Protein AF-A0A934VB17-F1 (afdb_monomer)

Sequence (1195 aa):
MNFRKHISLLLGLALLAIVTLLWLGRTGEKPSLPLVAHPQGKNVVSVTEEVFSDFSRWLEDQARADTAGQMSHEATGLQLARARRVAMETLIRTDPRRALEQAVTLDVWKKLPPEIQAEVEEPFSTIANYRVFPVCVTGSPDPAGTKEIANFPDATRWTEIEGGPTLESHVFGRRSGLDTKEKSPVQGIRIGSLAALREGIFHQPAPDELSVMEKLYPLANPFPERDFATGQDLGPQPVTVVAGGKIFKFADMASFQEFNKALEAMDEKPGPHTGAGTIFLPKASDGAGGFNLVEAIALNNQLASAWTETKKKVFMIRCDFSDKTNASFPVVNAGTYGALLNTTVSDNIRNYSYGKTWIEATVSATITRLPQPSSYYDDDIGGGTTRNSDLLSNAKAAYQAANPAFVPSSYDIIGVWFVNIAMKSGGLEYAGLAGGADLWIQGTSSADVHVHEFGHNYGLGHSSFWTPPVASTNPVDPAGTSEEYGDVFDVMGDGPLPEGAFHSQAKQRLNWLATGEWTDATASGSATHRLYQIDDRDTTGVRGLRVTKATGEYYWLSYRRLFANNWLRAGANVVWQRPSQTRSWLIDTTPTSLAGTADRTDGSIAIGRTFSNGNTHITPLARGGDSPQEYLDVRVNIGPFPGNVAPTVSLRGPSTLAARQTSLFIAEAADGNGDELAYSWDFGQGFTFDNHPIAPYAWNSGGTYTVKVTVSDMKGNTAQATKTVTVADPITTWTARANSSTGDFNALAASTDKVIAVGEDYSSGKGPVATSIDGVTWNSHQLGNNQHMSAMTWDGAKFLLAGQEYNFDISDWVGCILTSPTGNSGSWTRRLFTGPPLSGIAYGGGVYVVISDDGTVRRSTDGITWSAASSVTTSYISGLSYGGGKFVAVGRGVFSTSGNGVALTSPDGITWTDTSGGAGLLSWQDLRHVHWAGDRFFASGFYSKLRHSTDLGTTFTSTRTPLGEDAAGVAYGNGVWFAAATDWENSGVDIDLVSSDGANWTNLTTPALDDRNAAIFFNNTFITAGRNHSIRQSGIIAPNANGYYAWRETQFPDHGPLSTPDGDSDADSISNLMEYALGRSPLASSGGNGASALPQGIVAGEPLLNDRISLLIDMPQPAAPDLTYIIEGSSTLVGSWTPIATKVGTGIWTWNAGGTSRIVTGSPVGGRAIVKIGDAVPLANQPARFLRMRTQVNQ

Radius of gyration: 38.39 Å; Cα contacts (8 Å, |Δi|>4): 2869; chains: 1; bounding box: 104×112×92 Å

pLDDT: mean 82.05, std 16.73, range [21.3, 98.5]

Solvent-accessible surface area (backbone atoms only — not comparable to full-atom values): 63361 Å² total; per-residue (Å²): 135,87,76,94,87,82,90,86,89,89,86,82,80,90,82,80,85,87,85,85,87,80,85,89,81,93,85,90,82,89,78,83,86,78,83,85,80,77,87,81,78,87,90,66,67,75,65,48,57,49,41,54,50,53,42,51,51,48,52,56,53,51,74,70,43,54,79,70,50,41,67,72,44,46,70,59,49,41,53,38,25,50,54,33,34,60,46,45,59,52,29,24,75,76,38,22,68,58,33,63,72,70,50,64,51,52,49,57,51,73,69,46,58,72,79,38,44,78,32,40,58,44,54,49,48,32,53,21,34,38,45,30,29,63,34,61,56,84,84,67,77,49,97,81,68,80,66,87,70,86,82,65,53,69,41,54,35,36,37,38,35,87,98,54,72,70,23,45,43,29,61,41,72,62,47,62,36,46,54,18,23,40,53,24,44,43,38,39,35,35,48,95,56,36,27,24,39,51,46,58,59,68,44,72,62,55,75,69,35,38,65,46,45,66,76,73,27,54,61,71,49,97,52,90,65,29,10,41,71,73,23,41,70,50,44,100,63,53,40,61,31,38,39,36,44,23,36,44,43,22,26,29,68,66,60,43,50,55,53,50,52,54,39,52,64,36,40,73,42,31,27,31,78,16,23,64,22,54,79,76,50,96,72,72,59,64,82,64,69,12,46,48,58,69,61,46,53,52,50,34,53,51,42,21,45,56,57,46,48,31,74,37,38,32,36,35,42,37,33,34,20,79,79,49,33,50,92,81,46,72,56,82,54,47,69,64,50,33,48,46,42,52,39,66,30,14,49,48,45,18,39,64,32,53,64,36,20,33,50,48,53,46,49,42,91,59,73,36,67,39,94,53,42,49,78,70,44,30,46,68,51,84,89,86,43,58,36,64,66,56,53,53,52,42,46,54,51,48,45,39,71,76,34,77,84,63,60,74,87,78,37,61,30,51,30,40,37,33,56,74,57,68,38,50,46,60,90,36,71,48,56,55,44,22,23,28,46,39,37,40,34,36,57,68,86,56,52,55,59,52,48,30,32,49,40,23,26,50,41,47,39,52,24,15,18,44,43,38,48,84,88,48,78,47,47,77,40,88,82,34,49,73,36,69,41,48,17,62,59,21,33,47,23,58,12,54,80,81,53,15,30,68,50,41,66,56,33,42,62,49,57,55,39,50,96,67,25,38,48,77,57,78,69,77,45,80,49,77,45,69,29,20,31,54,63,47,44,84,35,68,60,27,27,22,42,37,34,71,73,50,96,65,22,33,39,30,34,31,28,44,62,75,51,96,43,68,31,35,60,31,17,39,34,41,32,41,40,50,65,64,50,53,40,40,24,33,36,37,70,46,53,79,54,52,80,88,42,93,67,66,75,58,14,21,40,35,16,13,35,66,52,68,60,92,46,35,18,41,25,27,47,49,70,48,72,54,89,59,56,28,33,37,36,31,37,42,27,31,52,82,62,88,82,74,56,58,37,46,50,44,71,49,60,73,53,64,48,50,33,50,44,73,45,62,34,38,52,59,64,53,43,84,76,67,60,68,76,30,23,24,39,33,58,68,83,53,66,53,63,58,45,43,56,60,47,79,49,55,48,64,56,50,50,79,35,49,34,36,40,39,37,23,46,50,75,75,39,61,27,67,30,72,47,65,31,39,28,48,41,46,72,72,40,75,44,82,40,70,60,81,47,59,39,29,28,35,26,50,39,57,63,101,63,35,40,37,37,32,4,34,18,84,88,78,43,28,9,21,32,36,38,20,69,71,77,62,60,51,49,56,48,68,48,64,73,38,25,33,37,43,21,40,36,56,72,88,69,36,37,38,38,21,7,28,26,53,39,74,92,77,74,42,70,22,14,29,40,37,38,15,72,78,74,48,91,94,50,67,46,81,46,81,40,94,51,68,44,24,33,19,32,31,59,50,97,74,32,33,36,37,32,16,49,65,19,41,35,32,32,21,72,77,81,77,60,73,44,81,46,73,66,81,45,78,32,32,31,46,14,36,23,44,46,98,74,28,35,35,39,26,6,29,38,80,88,46,103,50,15,42,42,38,31,32,28,19,72,78,69,74,63,74,45,84,25,35,86,34,47,75,71,56,79,51,17,22,26,40,30,40,35,54,40,90,85,32,40,36,37,10,15,58,49,49,18,68,23,33,14,84,66,68,50,45,41,35,48,64,79,71,88,66,60,25,27,28,39,51,9,52,23,41,53,69,70,32,35,39,33,35,28,31,30,58,76,64,83,56,40,72,41,34,35,40,20,61,76,73,65,61,72,46,82,48,80,57,72,96,79,65,62,48,33,17,33,38,56,54,89,48,20,48,36,39,30,6,37,81,40,39,34,36,28,36,29,69,44,66,52,56,73,76,41,51,66,34,47,40,52,71,78,42,73,82,59,62,100,75,68,44,57,82,33,45,79,69,70,50,85,52,36,30,42,54,34,48,62,39,66,43,70,54,78,61,94,56,94,69,68,32,74,86,57,45,64,82,57,79,62,82,90,42,89,72,38,68,68,30,61,40,48,45,44,67,33,36,57,82,32,48,65,35,33,35,43,34,33,28,39,23,72,48,97,86,56,76,71,42,77,47,32,39,29,49,23,72,55,70,73,39,36,70,88,66,65,51,75,41,54,48,73,51,79,67,58,96,51,28,27,46,34,37,43,33,50,88,45,78,93,80,84,70,80,66,72,48,77,50,80,49,71,45,79,58,13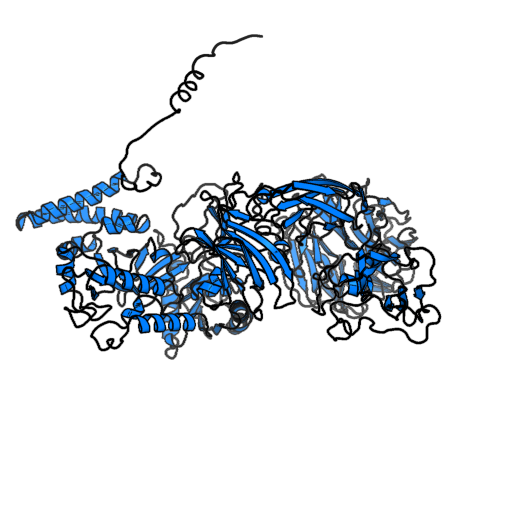1

Secondary structure (DSSP, 8-state):
--------SSSSSSSSSSSS------------PPPPPPPPPSSSHHHHHHHHHHHHHHHHHHHH--HHHHHHHHHHHHHHHHHHHHHHHHHHHH-HHHHHHHPPPHHHHHHS-HHHHTTSPEEEEEEEEEEEEE-----S--TT-----TT--SEEEEEE-TTS-EEEEE--GGGGG---EEEEEEEEEEETTEEEE-SSS-B---HHHHHHHHHHS-BSSS-TTB-TTT-PBP-SS-EEEEETTEEEEESSHHHHHHHHHHHHHHHTS-STT-SGGGGGS-----SSSS--HHHHHHHHHHHHHHHHSSPEEEEEEEEE-SSS-TTTSPPPPHHHHHHHIIIIIHHHHHHHTTTS--EEEEEEEEEEEPSS-HHHHS--BTTTB--HHHHHHHHHHHHHHH-TT--GGG-SEEEEEE-----EETTEE-SEEEETTEEEEES---HHHHHHHHHHHHT---EEEEE--TT---TT-TT-EEETT--TTSTTTTPPTTT-PPPHHHHHHTT-S-TTSEEEE-SSEEEEEEEEBSS-TT--S--EEEEEEETTEEEEEEB--SS--HHHHTEEEEEEEPTT-S-EEEE-S-GGGGTT----SS-SEETT--EEETTEEEEEEEEE--TTS-EEEEEEEES--TT----EEEEE--SEEETT--EEEEEEEE-TT----EEEEE-SS-EE-S--SEEEE--SS-EEEEEEEEEE-SSS-EEEEEEEEEEE-GGG-EEEPP----SEEEEEEE-SS-EEEEEE-TTTTS-EEEEESSSSS-EEEE-STTEEEEEEEE-SS-EEEEEEEEETTTTEEEEEEEEESS--TT-PEEEEESSSPEEEEEEETTEEEEEETTS-EEEESSSSS-EEPPP--SSEEEEEEEETTEEEEEEE-TT-SS--EEEEEESSSSS-EE-GGGG---TT----EEEEETTEEEEE-TT---EEESSTTS--B-----S-EEEEEEEEETTEEEEEEEEGGGTTEEEEEEESSSSSEEEEPPPS-PPEEEEEEETTEEEEEESTT-EEEES----S-SSHHHHHHHH-TT--TT--TT--TT-SSS-HHHHHHTT--TT--SSSSSTTTS-----TT-TTTTTEEEEEEEEESSPPTTEEEEEEEESSSSS--EEEEEEETTS--EETTS-STTEEEPPPBTTEEEEEEEEE--TTS----EEEEEEEE--

Foldseek 3Di:
DDDDPDDDDPPPPPPDPPPDDDDDDDDDDDDDDDDDDDDDDPDDPPVLVVLLVVLVVLLVVCVVDDPVRVVVCVVVNLVSLQVNLVSLLVCQQVPLPVSQVSADFQLSLVPDDPSSNLSGWHWDKAFWWKAKWADDDDPDADPVNPDPPPRQQRIFIWTGDVVDDIAGEREDDLQSLFFTAHRAIWTAIDHDRYTYTYNAQKDQDDPSSVVVLPVFAEALFPDPQAAAAPLHGAAPDWGWIDINRHIGIHNDPVRVVVLRVLQSVFRLAWFHHIGPSLSVDDDDAPVSRYGDSVVSSVVSVVRLLCQQQEEFEEEEAEEAEPAGDCVNFPIDDQVVLQCLQVPVLQVLSCFLLLNRYGYRYHYDPDYFYFPHGLVVQQDPPPPQDGCPVVRQVRSVVRVCVVPVVDDLVVGQAYEYEYEASQGDHSRHRDQKIAGHRYIYGYRDSDSLSVNLRVLRNRPARAEWAWADPLPDPALVPPPTDIGALHPCQASSRVDDPPRRRHAPVSCVSSCSQPVQQADEPDDAFKDKDKAFASRGSNEGGHAWYWYDPDVQKTKIWGQGDPDPQPLSPQFTWIWIDHHSHSYIHGTQQPSVVSPPDPPSSNRGQAALHWDDDPQWIKHWADWDDDPPGTIIIMMIHGDPPPPFFAKEWEKDWDQEEAALAKTKIAIPMDGPVGADKFKWKDFQVDIDRHRDRMDIDGHNDFDKTKIKMWMDSSRPHIDMYIGIHGYHYLQLFKDWADDDWFWKWFEWEDDQQKIKTWFADPPVLWIKIWMDRQLRHIDIDTHPQSDGFHYWYDQNQKIKTWWWGQDPVVRDIWIKIWIARVSDPPRTDIDTDPDAGWQYWEDDPQKIWIAHQQQWIWIDNPSPDIDTAPRPDRHGWREWYDAPQKIKIKGFGDDDPFGQIWIWIDNHSHDIDTLSVQAPDDRRAYWRYWYDEDQWIWIHDALCDTWIDNPRRNHTDAPDPGSGKGFLEWYYDLQKIKTWIFGVVVVGDIWIWIDNPSHDIDTHDDDPDDGWRYWYDHNQWIWTTTGRRIIMITGRNDRSCAFLVNLCCVLPVPQDPNQDQQDQNQPLPDGSVRCSQQSHRSPDNDPCRHPVVQDDDDDPPDPLANQFDKGKGKHFVQGTQQKKKFKWKDLDPPDDTHTQWIDGGNGDIAGPVGDCSQWDWADDDPRIIMIMGTDHDRPPDGGDMDMDMDMDGHD

Structure (mmCIF, N/CA/C/O backbone):
data_AF-A0A934VB17-F1
#
_entry.id   AF-A0A934VB17-F1
#
loop_
_atom_site.group_PDB
_atom_site.id
_atom_site.type_symbol
_atom_site.label_atom_id
_atom_site.label_alt_id
_atom_site.label_comp_id
_atom_site.label_asym_id
_atom_site.label_entity_id
_atom_site.label_seq_id
_atom_site.pdbx_PDB_ins_code
_atom_site.Cartn_x
_atom_site.Cartn_y
_atom_site.Cartn_z
_atom_site.occupancy
_atom_site.B_iso_or_equiv
_atom_site.auth_seq_id
_atom_site.auth_comp_id
_atom_site.auth_asym_id
_atom_site.auth_atom_id
_atom_site.pdbx_PDB_model_num
ATOM 1 N N . MET A 1 1 ? 31.223 43.151 39.718 1.00 35.06 1 MET A N 1
ATOM 2 C CA . MET A 1 1 ? 31.148 44.385 38.904 1.00 35.06 1 MET A CA 1
ATOM 3 C C . MET A 1 1 ? 29.868 44.289 38.092 1.00 35.06 1 MET A C 1
ATOM 5 O O . MET A 1 1 ? 29.817 43.511 37.160 1.00 35.06 1 MET A O 1
ATOM 9 N N . ASN A 1 2 ? 28.735 44.697 38.665 1.00 27.00 2 ASN A N 1
ATOM 10 C CA . ASN A 1 2 ? 28.178 46.060 38.612 1.00 27.00 2 ASN A CA 1
ATOM 11 C C . ASN A 1 2 ? 27.849 46.498 37.179 1.00 27.00 2 ASN A C 1
ATOM 13 O O . ASN A 1 2 ? 28.741 46.505 36.349 1.00 27.00 2 ASN A O 1
ATOM 17 N N . PHE A 1 3 ? 26.676 47.014 36.833 1.00 23.30 3 PHE A N 1
ATOM 18 C CA . PHE A 1 3 ? 25.336 47.073 37.423 1.00 23.30 3 PHE A CA 1
ATOM 19 C C . PHE A 1 3 ? 24.510 47.827 36.361 1.00 23.30 3 PHE A C 1
ATOM 21 O O . PHE A 1 3 ? 25.002 48.784 35.772 1.00 23.30 3 PHE A O 1
ATOM 28 N N . ARG A 1 4 ? 23.269 47.396 36.146 1.00 27.33 4 ARG A N 1
ATOM 29 C CA . ARG A 1 4 ? 22.083 48.172 35.733 1.00 27.33 4 ARG A CA 1
ATOM 30 C C . ARG A 1 4 ? 22.261 49.594 35.155 1.00 27.33 4 ARG A C 1
ATOM 32 O O . ARG A 1 4 ? 22.622 50.517 35.880 1.00 27.33 4 ARG A O 1
ATOM 39 N N . LYS A 1 5 ? 21.751 49.762 33.928 1.00 29.17 5 LYS A N 1
ATOM 40 C CA . LYS A 1 5 ? 20.901 50.850 33.370 1.00 29.17 5 LYS A CA 1
ATOM 41 C C . LYS A 1 5 ? 20.716 50.454 31.885 1.00 29.17 5 LYS A C 1
ATOM 43 O O . LYS A 1 5 ? 21.699 50.444 31.171 1.00 29.17 5 LYS A O 1
ATOM 48 N N . HIS A 1 6 ? 19.593 49.949 31.373 1.00 28.19 6 HIS A N 1
ATOM 49 C CA . HIS A 1 6 ? 18.219 50.418 31.493 1.00 28.19 6 HIS A CA 1
ATOM 50 C C . HIS A 1 6 ? 17.198 49.270 31.384 1.00 28.19 6 HIS A C 1
ATOM 52 O O . HIS A 1 6 ? 17.054 48.628 30.350 1.00 28.19 6 HIS A O 1
ATOM 58 N N . ILE A 1 7 ? 16.441 49.089 32.464 1.00 31.55 7 ILE A N 1
ATOM 59 C CA . ILE A 1 7 ? 15.035 48.681 32.434 1.00 31.55 7 ILE A CA 1
ATOM 60 C C . ILE A 1 7 ? 14.248 49.977 32.253 1.00 31.55 7 ILE A C 1
ATOM 62 O O . ILE A 1 7 ? 14.484 50.897 33.039 1.00 31.55 7 ILE A O 1
ATOM 66 N N . SER A 1 8 ? 13.370 50.047 31.247 1.00 29.84 8 SER A N 1
ATOM 67 C CA . SER A 1 8 ? 12.070 50.757 31.227 1.00 29.84 8 SER A CA 1
ATOM 68 C C . SER A 1 8 ? 11.627 50.968 29.772 1.00 29.84 8 SER A C 1
ATOM 70 O O . SER A 1 8 ? 11.962 52.004 29.215 1.00 29.84 8 SER A O 1
ATOM 72 N N . LEU A 1 9 ? 10.911 50.007 29.158 1.00 27.67 9 LEU A N 1
ATOM 73 C CA . LEU A 1 9 ? 9.827 50.330 28.199 1.00 27.67 9 LEU A CA 1
ATOM 74 C C . LEU A 1 9 ? 8.943 49.161 27.701 1.00 27.67 9 LEU A C 1
ATOM 76 O O . LEU A 1 9 ? 8.017 49.427 26.947 1.00 27.67 9 LEU A O 1
ATOM 80 N N . LEU A 1 10 ? 9.150 47.893 28.081 1.00 28.73 10 LEU A N 1
ATOM 81 C CA . LEU A 1 10 ? 8.393 46.774 27.470 1.00 28.73 10 LEU A CA 1
ATOM 82 C C . LEU A 1 10 ? 7.759 45.803 28.482 1.00 28.73 10 LEU A C 1
ATOM 84 O O . LEU A 1 10 ? 7.751 44.595 28.286 1.00 28.73 10 LEU A O 1
ATOM 88 N N . LEU A 1 11 ? 7.203 46.339 29.572 1.00 29.67 11 LEU A N 1
ATOM 89 C CA . LEU A 1 11 ? 6.450 45.566 30.578 1.00 29.67 11 LEU A CA 1
ATOM 90 C C . LEU A 1 11 ? 5.130 46.250 30.994 1.00 29.67 11 LEU A C 1
ATOM 92 O O . LEU A 1 11 ? 4.651 46.072 32.107 1.00 29.67 11 LEU A O 1
ATOM 96 N N . GLY A 1 12 ? 4.537 47.045 30.093 1.00 28.88 12 GLY A N 1
ATOM 97 C CA . GLY A 1 12 ? 3.392 47.920 30.390 1.00 28.88 12 GLY A CA 1
ATOM 98 C C . GLY A 1 12 ? 2.068 47.633 29.671 1.00 28.88 12 GLY A C 1
ATOM 99 O O . GLY A 1 12 ? 1.156 48.435 29.819 1.00 28.88 12 GLY A O 1
ATOM 100 N N . LEU A 1 13 ? 1.919 46.546 28.902 1.00 28.30 13 LEU A N 1
ATOM 101 C CA . LEU A 1 13 ? 0.684 46.291 28.124 1.00 28.30 13 LEU A CA 1
ATOM 102 C C . LEU A 1 13 ? 0.104 44.872 28.267 1.00 28.30 13 LEU A C 1
ATOM 104 O O . LEU A 1 13 ? -0.776 44.484 27.510 1.00 28.30 13 LEU A O 1
ATOM 108 N N . ALA A 1 14 ? 0.528 44.125 29.290 1.00 30.20 14 ALA A N 1
ATOM 109 C CA . ALA A 1 14 ? -0.039 42.818 29.645 1.00 30.20 14 ALA A CA 1
ATOM 110 C C . ALA A 1 14 ? -1.125 42.888 30.745 1.00 30.20 14 ALA A C 1
ATOM 112 O O . ALA A 1 14 ? -1.442 41.875 31.359 1.00 30.20 14 ALA A O 1
ATOM 113 N N . LEU A 1 15 ? -1.705 44.066 31.021 1.00 28.28 15 LEU A N 1
ATOM 114 C CA . LEU A 1 15 ? -2.633 44.252 32.149 1.00 28.28 15 LEU A CA 1
ATOM 115 C C . LEU A 1 15 ? -3.934 45.004 31.803 1.00 28.28 15 LEU A C 1
ATOM 117 O O . LEU A 1 15 ? -4.449 45.747 32.633 1.00 28.28 15 LEU A O 1
ATOM 121 N N . LEU A 1 16 ? -4.484 44.813 30.595 1.00 26.28 16 LEU A N 1
ATOM 122 C CA . LEU A 1 16 ? -5.795 45.377 30.222 1.00 26.28 16 LEU A CA 1
ATOM 123 C C . LEU A 1 16 ? -6.733 44.410 29.470 1.00 26.28 16 LEU A C 1
ATOM 125 O O . LEU A 1 16 ? -7.658 44.855 28.802 1.00 26.28 16 LEU A O 1
ATOM 129 N N . ALA A 1 17 ? -6.521 43.093 29.583 1.00 28.25 17 ALA A N 1
ATOM 130 C CA . ALA A 1 17 ? -7.379 42.081 28.945 1.00 28.25 17 ALA A CA 1
ATOM 131 C C . ALA A 1 17 ? -8.134 41.172 29.940 1.00 28.25 17 ALA A C 1
ATOM 133 O O . ALA A 1 17 ? -8.785 40.220 29.526 1.00 28.25 17 ALA A O 1
ATOM 134 N N . ILE A 1 18 ? -8.065 41.446 31.252 1.00 30.75 18 ILE A N 1
ATOM 135 C CA . ILE A 1 18 ? -8.588 40.542 32.302 1.00 30.75 18 ILE A CA 1
ATOM 136 C C . ILE A 1 18 ? -9.846 41.074 33.021 1.00 30.75 18 ILE A C 1
ATOM 138 O O . ILE A 1 18 ? -10.400 40.395 33.877 1.00 30.75 18 ILE A O 1
ATOM 142 N N . VAL A 1 19 ? -10.398 42.237 32.657 1.00 27.84 19 VAL A N 1
ATOM 143 C CA . VAL A 1 19 ? -11.593 42.768 33.352 1.00 27.84 19 VAL A CA 1
ATOM 144 C C . VAL A 1 19 ? -12.647 43.287 32.381 1.00 27.84 19 VAL A C 1
ATOM 146 O O . VAL A 1 19 ? -12.936 44.475 32.382 1.00 27.84 19 VAL A O 1
ATOM 149 N N . THR A 1 20 ? -13.222 42.433 31.524 1.00 27.44 20 THR A N 1
ATOM 150 C CA . THR A 1 20 ? -14.594 42.642 30.985 1.00 27.44 20 THR A CA 1
ATOM 151 C C . THR A 1 20 ? -15.166 41.405 30.280 1.00 27.44 20 THR A C 1
ATOM 153 O O . THR A 1 20 ? -15.792 41.494 29.233 1.00 27.44 20 THR A O 1
ATOM 156 N N . LEU A 1 21 ? -14.986 40.214 30.850 1.00 28.98 21 LEU A N 1
ATOM 157 C CA . LEU A 1 21 ? -15.724 39.023 30.415 1.00 28.98 21 LEU A CA 1
ATOM 158 C C . LEU A 1 21 ? -16.252 38.284 31.643 1.00 28.98 21 LEU A C 1
ATOM 160 O O . LEU A 1 21 ? -15.723 37.257 32.042 1.00 28.98 21 LEU A O 1
ATOM 164 N N . LEU A 1 22 ? -17.295 38.848 32.258 1.00 24.22 22 LEU A N 1
ATOM 165 C CA . LEU A 1 22 ? -18.210 38.139 33.151 1.00 24.22 22 LEU A CA 1
ATOM 166 C C . LEU A 1 22 ? -19.606 38.795 33.083 1.00 24.22 22 LEU A C 1
ATOM 168 O O . LEU A 1 22 ? -19.855 39.826 33.696 1.00 24.22 22 LEU A O 1
ATOM 172 N N . TRP A 1 23 ? -20.496 38.095 32.370 1.00 21.30 23 TRP A N 1
ATOM 173 C CA . TRP A 1 23 ? -21.908 37.851 32.709 1.00 21.30 23 TRP A CA 1
ATOM 174 C C . TRP A 1 23 ? -23.036 38.822 32.262 1.00 21.30 23 TRP A C 1
ATOM 176 O O . TRP A 1 23 ? -23.203 39.906 32.805 1.00 21.30 23 TRP A O 1
ATOM 186 N N . LEU A 1 24 ? -23.895 38.264 31.378 1.00 24.94 24 LEU A N 1
ATOM 187 C CA . LEU A 1 24 ? -25.321 38.539 31.066 1.00 24.94 24 LEU A CA 1
ATOM 188 C C . LEU A 1 24 ? -25.709 39.883 30.415 1.00 24.94 24 LEU A C 1
ATOM 190 O O . LEU A 1 24 ? -25.280 40.939 30.838 1.00 24.94 24 LEU A O 1
ATOM 194 N N . GLY A 1 25 ? -26.624 39.954 29.443 1.00 22.80 25 GLY A N 1
ATOM 195 C CA . GLY A 1 25 ? -27.480 38.949 28.815 1.00 22.80 25 GLY A CA 1
ATOM 196 C C . GLY A 1 25 ? -28.629 39.612 28.028 1.00 22.80 25 GLY A C 1
ATOM 197 O O . GLY A 1 25 ? -29.025 40.727 28.335 1.00 22.80 25 GLY A O 1
ATOM 198 N N . ARG A 1 26 ? -29.194 38.847 27.079 1.00 25.06 26 ARG A N 1
ATOM 199 C CA . ARG A 1 26 ? -30.528 38.968 26.439 1.00 25.06 26 ARG A CA 1
ATOM 200 C C . ARG A 1 26 ? -30.837 40.161 25.516 1.00 25.06 26 ARG A C 1
ATOM 202 O O . ARG A 1 26 ? -31.081 41.272 25.962 1.00 25.06 26 ARG A O 1
ATOM 209 N N . THR A 1 27 ? -31.019 39.818 24.237 1.00 25.69 27 THR A N 1
ATOM 210 C CA . THR A 1 27 ? -32.171 40.023 23.309 1.00 25.69 27 THR A CA 1
ATOM 211 C C . THR A 1 27 ? -31.546 40.035 21.902 1.00 25.69 27 THR A C 1
ATOM 213 O O . THR A 1 27 ? -30.595 40.759 21.669 1.00 25.69 27 THR A O 1
ATOM 216 N N . GLY A 1 28 ? -31.798 39.105 20.983 1.00 31.80 28 GLY A N 1
ATOM 217 C CA . GLY A 1 28 ? -33.082 38.665 20.460 1.00 31.80 28 GLY A CA 1
ATOM 218 C C . GLY A 1 28 ? -33.261 39.271 19.066 1.00 31.80 28 GLY A C 1
ATOM 219 O O . GLY A 1 28 ? -33.976 40.250 18.977 1.00 31.80 28 GLY A O 1
ATOM 220 N N . GLU A 1 29 ? -32.567 38.742 18.043 1.00 25.48 29 GLU A N 1
ATOM 221 C CA . GLU A 1 29 ? -32.978 38.666 16.619 1.00 25.48 29 GLU A CA 1
ATOM 222 C C . GLU A 1 29 ? -31.823 38.159 15.725 1.00 25.48 29 GLU A C 1
ATOM 224 O O . GLU A 1 29 ? -30.648 38.413 15.984 1.00 25.48 29 GLU A O 1
ATOM 229 N N . LYS A 1 30 ? -32.167 37.351 14.712 1.00 36.59 30 LYS A N 1
ATOM 230 C CA . LYS A 1 30 ? -31.249 36.647 13.795 1.00 36.59 30 LYS A CA 1
ATOM 231 C C . LYS A 1 30 ? -30.580 37.607 12.796 1.00 36.59 30 LYS A C 1
ATOM 233 O O . LYS A 1 30 ? -31.304 38.377 12.169 1.00 36.59 30 LYS A O 1
ATOM 238 N N . PRO A 1 31 ? -29.284 37.418 12.480 1.00 25.77 31 PRO A N 1
ATOM 239 C CA . PRO A 1 31 ? -28.752 37.784 11.171 1.00 25.77 31 PRO A CA 1
ATOM 240 C C . PRO A 1 31 ? -28.153 36.586 10.414 1.00 25.77 31 PRO A C 1
ATOM 242 O O . PRO A 1 31 ? -27.610 35.643 10.987 1.00 25.77 31 PRO A O 1
ATOM 245 N N . SER A 1 32 ? -28.290 36.657 9.094 1.00 26.19 32 SER A N 1
ATOM 246 C CA . SER A 1 32 ? -27.654 35.841 8.059 1.00 26.19 32 SER A CA 1
ATOM 247 C C . SER A 1 32 ? -26.146 35.644 8.269 1.00 26.19 32 SER A C 1
ATOM 249 O O . SER A 1 32 ? -25.435 36.584 8.620 1.00 26.19 32 SER A O 1
ATOM 251 N N . LEU A 1 33 ? -25.669 34.426 7.999 1.00 25.62 33 LEU A N 1
ATOM 252 C CA . LEU A 1 33 ? -24.255 34.039 8.021 1.00 25.62 33 LEU A CA 1
ATOM 253 C C . LEU A 1 33 ? -23.419 34.904 7.050 1.00 25.62 33 LEU A C 1
ATOM 255 O O . LEU A 1 33 ? -23.809 35.021 5.886 1.00 25.62 33 LEU A O 1
ATOM 259 N N . PRO A 1 34 ? -22.272 35.473 7.468 1.00 24.44 34 PRO A N 1
ATOM 260 C CA . PRO A 1 34 ? -21.308 36.066 6.550 1.00 24.44 34 PRO A CA 1
ATOM 261 C C . PRO A 1 34 ? -20.417 34.982 5.922 1.00 24.44 34 PRO A C 1
ATOM 263 O O . PRO A 1 34 ? -20.017 34.027 6.592 1.00 24.44 34 PRO A O 1
ATOM 266 N N . LEU A 1 35 ? -20.097 35.148 4.633 1.00 24.58 35 LEU A N 1
ATOM 267 C CA . LEU A 1 35 ? -19.065 34.379 3.936 1.00 24.58 35 LEU A CA 1
ATOM 268 C C . LEU A 1 35 ? -17.735 34.460 4.703 1.00 24.58 35 LEU A C 1
ATOM 270 O O . LEU A 1 35 ? -17.280 35.545 5.068 1.00 24.58 35 LEU A O 1
ATOM 274 N N . VAL A 1 36 ? -17.099 33.308 4.909 1.00 25.58 36 VAL A N 1
ATOM 275 C CA . VAL A 1 36 ? -15.737 33.206 5.440 1.00 25.58 36 VAL A CA 1
ATOM 276 C C . VAL A 1 36 ? -14.770 33.765 4.393 1.00 25.58 36 VAL A C 1
ATOM 278 O O . VAL A 1 36 ? -14.673 33.238 3.288 1.00 25.58 36 VAL A O 1
ATOM 281 N N . ALA A 1 37 ? -14.073 34.848 4.733 1.00 24.16 37 ALA A N 1
ATOM 282 C CA . ALA A 1 37 ? -13.021 35.427 3.907 1.00 24.16 37 ALA A CA 1
ATOM 283 C C . ALA A 1 37 ? -11.731 34.596 4.018 1.00 24.16 37 ALA A C 1
ATOM 285 O O . ALA A 1 37 ? -11.235 34.355 5.121 1.00 24.16 37 ALA A O 1
ATOM 286 N N . HIS A 1 38 ? -11.180 34.185 2.874 1.00 25.33 38 HIS A N 1
ATOM 287 C CA . HIS A 1 38 ? -9.836 33.611 2.771 1.00 25.33 38 HIS A CA 1
ATOM 288 C C . HIS A 1 38 ? -8.747 34.678 3.034 1.00 25.33 38 HIS A C 1
ATOM 290 O O . HIS A 1 38 ? -8.983 35.865 2.781 1.00 25.33 38 HIS A O 1
ATOM 296 N N . PRO A 1 39 ? -7.548 34.300 3.523 1.00 27.61 39 PRO A N 1
ATOM 297 C CA . PRO A 1 39 ? -6.478 35.248 3.824 1.00 27.61 39 PRO A CA 1
ATOM 298 C C . PRO A 1 39 ? -5.921 35.868 2.536 1.00 27.61 39 PRO A C 1
ATOM 300 O O . PRO A 1 39 ? -5.545 35.159 1.606 1.00 27.61 39 PRO A O 1
ATOM 303 N N . GLN A 1 40 ? -5.851 37.199 2.491 1.00 28.62 40 GLN A N 1
ATOM 304 C CA . GLN A 1 40 ? -5.350 37.945 1.339 1.00 28.62 40 GLN A CA 1
ATOM 305 C C . GLN A 1 40 ? -3.824 37.846 1.192 1.00 28.62 40 GLN A C 1
ATOM 307 O O . GLN A 1 40 ? -3.070 38.312 2.051 1.00 28.62 40 GLN A O 1
ATOM 312 N N . GLY A 1 41 ? -3.377 37.330 0.046 1.00 28.42 41 GLY A N 1
ATOM 313 C CA . GLY A 1 41 ? -2.043 37.592 -0.491 1.00 28.42 41 GLY A CA 1
ATOM 314 C C . GLY A 1 41 ? -1.920 39.059 -0.924 1.00 28.42 41 GLY A C 1
ATOM 315 O O . GLY A 1 41 ? -2.806 39.609 -1.578 1.00 28.42 41 GLY A O 1
ATOM 316 N N . LYS A 1 42 ? -0.834 39.722 -0.520 1.00 32.97 42 LYS A N 1
ATOM 317 C CA . LYS A 1 42 ? -0.611 41.157 -0.743 1.00 32.97 42 LYS A CA 1
ATOM 318 C C . LYS A 1 42 ? -0.284 41.487 -2.214 1.00 32.97 42 LYS A C 1
ATOM 320 O O . LYS A 1 42 ? 0.597 40.877 -2.806 1.00 32.97 42 LYS A O 1
ATOM 325 N N . ASN A 1 43 ? -0.918 42.560 -2.707 1.00 32.03 43 ASN A N 1
ATOM 326 C CA . ASN A 1 43 ? -0.517 43.474 -3.799 1.00 32.03 43 ASN A CA 1
ATOM 327 C C . ASN A 1 43 ? -0.741 43.127 -5.293 1.00 32.03 43 ASN A C 1
ATOM 329 O O . ASN A 1 43 ? -0.309 43.918 -6.125 1.00 32.03 43 ASN A O 1
ATOM 333 N N . VAL A 1 44 ? -1.473 42.070 -5.675 1.00 37.56 44 VAL A N 1
ATOM 334 C CA . VAL A 1 44 ? -1.841 41.833 -7.105 1.00 37.56 44 VAL A CA 1
ATOM 335 C C . VAL A 1 44 ? -3.326 42.125 -7.416 1.00 37.56 44 VAL A C 1
ATOM 337 O O . VAL A 1 44 ? -3.684 42.425 -8.552 1.00 37.56 44 VAL A O 1
ATOM 340 N N . VAL A 1 45 ? -4.202 42.121 -6.406 1.00 42.53 45 VAL A N 1
ATOM 341 C CA . VAL A 1 45 ? -5.671 42.169 -6.583 1.00 42.53 45 VAL A CA 1
ATOM 342 C C . VAL A 1 45 ? -6.205 43.539 -7.044 1.00 42.53 45 VAL A C 1
ATOM 344 O O . VAL A 1 45 ? -7.211 43.596 -7.739 1.00 42.53 45 VAL A O 1
ATOM 347 N N . SER A 1 46 ? -5.539 44.657 -6.732 1.00 48.94 46 SER A N 1
ATOM 348 C CA . SER A 1 46 ? -6.110 45.994 -6.987 1.00 48.94 46 SER A CA 1
ATOM 349 C C . SER A 1 46 ? -6.107 46.431 -8.457 1.00 48.94 46 SER A C 1
ATOM 351 O O . SER A 1 46 ? -6.923 47.260 -8.835 1.00 48.94 46 SER A O 1
ATOM 353 N N . VAL A 1 47 ? -5.203 45.896 -9.286 1.00 53.62 47 VAL A N 1
ATOM 354 C CA . VAL A 1 47 ? -5.058 46.299 -10.702 1.00 53.62 47 VAL A CA 1
ATOM 355 C C . VAL A 1 47 ? -6.035 45.542 -11.612 1.00 53.62 47 VAL A C 1
ATOM 357 O O . VAL A 1 47 ? -6.434 46.049 -12.653 1.00 53.62 47 VAL A O 1
ATOM 360 N N . THR A 1 48 ? -6.461 44.336 -11.227 1.00 65.56 48 THR A N 1
ATOM 361 C CA . THR A 1 48 ? -7.371 43.509 -12.039 1.00 65.56 48 THR A CA 1
ATOM 362 C C . THR A 1 48 ? -8.827 43.972 -11.949 1.00 65.56 48 THR A C 1
ATOM 364 O O . THR A 1 48 ? -9.510 44.003 -12.969 1.00 65.56 48 THR A O 1
ATOM 367 N N . GLU A 1 49 ? -9.302 44.403 -10.775 1.00 74.38 49 GLU A N 1
ATOM 368 C CA . GLU A 1 49 ? -10.674 44.920 -10.619 1.00 74.38 49 GLU A CA 1
ATOM 369 C C . GLU A 1 49 ? -10.905 46.243 -11.367 1.00 74.38 49 GLU A C 1
ATOM 371 O O . GLU A 1 49 ? -11.983 46.461 -11.924 1.00 74.38 49 GLU A O 1
ATOM 376 N N . GLU A 1 50 ? -9.886 47.103 -11.435 1.00 81.31 50 GLU A N 1
ATOM 377 C CA . GLU A 1 50 ? -9.939 48.369 -12.174 1.00 81.31 50 GLU A CA 1
ATOM 378 C C . GLU A 1 50 ? -10.125 48.125 -13.681 1.00 81.31 50 GLU A C 1
ATOM 380 O O . GLU A 1 50 ? -11.002 48.727 -14.297 1.00 81.31 50 GLU A O 1
ATOM 385 N N . VAL A 1 51 ? -9.412 47.144 -14.251 1.00 88.31 51 VAL A N 1
ATOM 386 C CA . VAL A 1 51 ? -9.529 46.753 -15.669 1.00 88.31 51 VAL A CA 1
ATOM 387 C C . VAL A 1 51 ? -10.946 46.288 -16.026 1.00 88.31 51 VAL A C 1
ATOM 389 O O . VAL A 1 51 ? -11.491 46.686 -17.059 1.00 88.31 51 VAL A O 1
ATOM 392 N N . PHE A 1 52 ? -11.570 45.457 -15.184 1.00 90.81 52 PHE A N 1
ATOM 393 C CA . PHE A 1 52 ? -12.938 44.988 -15.431 1.00 90.81 52 PHE A CA 1
ATOM 394 C C . PHE A 1 52 ? -13.974 46.113 -15.278 1.00 90.81 52 PHE A C 1
ATOM 396 O O . PHE A 1 52 ? -14.909 46.202 -16.082 1.00 90.81 52 PHE A O 1
ATOM 403 N N . SER A 1 53 ? -13.795 46.993 -14.288 1.00 88.31 53 SER A N 1
ATOM 404 C CA . SER A 1 53 ? -14.648 48.168 -14.060 1.00 88.31 53 SER A CA 1
ATOM 405 C C . SER A 1 53 ? -14.567 49.183 -15.204 1.00 88.31 53 SER A C 1
ATOM 407 O O . SER A 1 53 ? -15.598 49.663 -15.678 1.00 88.31 53 SER A O 1
ATOM 409 N N . ASP A 1 54 ? -13.367 49.473 -15.706 1.00 89.94 54 ASP A N 1
ATOM 410 C CA . ASP A 1 54 ? -13.164 50.430 -16.795 1.00 89.94 54 ASP A CA 1
ATOM 411 C C . ASP A 1 54 ? -13.746 49.926 -18.120 1.00 89.94 54 ASP A C 1
ATOM 413 O O . ASP A 1 54 ? -14.385 50.695 -18.842 1.00 89.94 54 ASP A O 1
ATOM 417 N N . PHE A 1 55 ? -13.620 48.627 -18.413 1.00 91.75 55 PHE A N 1
ATOM 418 C CA . PHE A 1 55 ? -14.297 48.031 -19.568 1.00 91.75 55 PHE A CA 1
ATOM 419 C C . PHE A 1 55 ? -15.826 48.079 -19.424 1.00 91.75 55 PHE A C 1
ATOM 421 O O . PHE A 1 55 ? -16.527 48.389 -20.385 1.00 91.75 55 PHE A O 1
ATOM 428 N N . SER A 1 56 ? -16.353 47.833 -18.220 1.00 89.94 56 SER A N 1
ATOM 429 C CA . SER A 1 56 ? -17.798 47.902 -17.953 1.00 89.94 56 SER A CA 1
ATOM 430 C C . SER A 1 56 ? -18.342 49.323 -18.129 1.00 89.94 56 SER A C 1
ATOM 432 O O . SER A 1 56 ? -19.378 49.518 -18.758 1.00 89.94 56 SER A O 1
ATOM 434 N N . ARG A 1 57 ? -17.604 50.337 -17.658 1.00 89.38 57 ARG A N 1
ATOM 435 C CA . ARG A 1 57 ? -17.950 51.751 -17.867 1.00 89.38 57 ARG A CA 1
ATOM 436 C C . ARG A 1 57 ? -17.929 52.122 -19.348 1.00 89.38 57 ARG A C 1
ATOM 438 O O . ARG A 1 57 ? -18.843 52.787 -19.823 1.00 89.38 57 ARG A O 1
ATOM 445 N N . TRP A 1 58 ? -16.937 51.633 -20.092 1.00 91.62 58 TRP A N 1
ATOM 446 C CA . TRP A 1 58 ? -16.897 51.812 -21.541 1.00 91.62 58 TRP A CA 1
ATOM 447 C C . TRP A 1 58 ? -18.115 51.181 -22.235 1.00 91.62 58 TRP A C 1
ATOM 449 O O . TRP A 1 58 ? -18.684 51.820 -23.115 1.00 91.62 58 TRP A O 1
ATOM 459 N N . LEU A 1 59 ? -18.572 49.990 -21.823 1.00 89.25 59 LEU A N 1
ATOM 460 C CA . LEU A 1 59 ? -19.803 49.383 -22.356 1.00 89.25 59 LEU A CA 1
ATOM 461 C C . LEU A 1 59 ? -21.038 50.264 -22.108 1.00 89.25 59 LEU A C 1
ATOM 463 O O . LEU A 1 59 ? -21.876 50.416 -23.000 1.00 89.25 59 LEU A O 1
ATOM 467 N N . GLU A 1 60 ? -21.149 50.867 -20.922 1.00 86.75 60 GLU A N 1
ATOM 468 C CA . GLU A 1 60 ? -22.234 51.803 -20.602 1.00 86.75 60 GLU A CA 1
ATOM 469 C C . GLU A 1 60 ? -22.174 53.075 -21.459 1.00 86.75 60 GLU A C 1
ATOM 471 O O . GLU A 1 60 ? -23.206 53.526 -21.963 1.00 86.75 60 GLU A O 1
ATOM 476 N N . ASP A 1 61 ? -20.978 53.632 -21.658 1.00 84.62 61 ASP A N 1
ATOM 477 C CA . ASP A 1 61 ? -20.758 54.814 -22.493 1.00 84.62 61 ASP A CA 1
ATOM 478 C C . ASP A 1 61 ? -21.050 54.511 -23.976 1.00 84.62 61 ASP A C 1
ATOM 480 O O . ASP A 1 61 ? -21.715 55.300 -24.652 1.00 84.62 61 ASP A O 1
ATOM 484 N N . GLN A 1 62 ? -20.651 53.332 -24.471 1.00 82.12 62 GLN A N 1
ATOM 485 C CA . GLN A 1 62 ? -20.977 52.849 -25.820 1.00 82.12 62 GLN A CA 1
ATOM 486 C C . GLN A 1 62 ? -22.479 52.709 -26.055 1.00 82.12 62 GLN A C 1
ATOM 488 O O . GLN A 1 62 ? -22.978 53.082 -27.119 1.00 82.12 62 GLN A O 1
ATOM 493 N N . ALA A 1 63 ? -23.211 52.190 -25.067 1.00 80.62 63 ALA A N 1
ATOM 494 C CA . ALA A 1 63 ? -24.657 52.025 -25.158 1.00 80.62 63 ALA A CA 1
ATOM 495 C C . ALA A 1 63 ? -25.411 53.370 -25.214 1.00 80.62 63 ALA A C 1
ATOM 497 O O . ALA A 1 63 ? -26.553 53.408 -25.673 1.00 80.62 63 ALA A O 1
ATOM 498 N N . ARG A 1 64 ? -24.789 54.469 -24.758 1.00 80.94 64 ARG A N 1
ATOM 499 C CA . ARG A 1 64 ? -25.374 55.824 -24.733 1.00 80.94 64 ARG A CA 1
ATOM 500 C C . ARG A 1 64 ? -24.949 56.712 -25.910 1.00 80.94 64 ARG A C 1
ATOM 502 O O . ARG A 1 64 ? -25.577 57.750 -26.118 1.00 80.94 64 ARG A O 1
ATOM 509 N N . ALA A 1 65 ? -23.901 56.346 -26.648 1.00 77.88 65 ALA A N 1
ATOM 510 C CA . ALA A 1 65 ? -23.338 57.146 -27.738 1.00 77.88 65 ALA A CA 1
ATOM 511 C C . ALA A 1 65 ? -24.134 57.027 -29.058 1.00 77.88 65 ALA A C 1
ATOM 513 O O . ALA A 1 65 ? -24.731 55.991 -29.349 1.00 77.88 65 ALA A O 1
ATOM 514 N N . ASP A 1 66 ? -24.121 58.086 -29.881 1.00 76.88 66 ASP A N 1
ATOM 515 C CA . ASP A 1 66 ? -24.629 58.046 -31.261 1.00 76.88 66 ASP A CA 1
ATOM 516 C C . ASP A 1 66 ? -23.625 57.363 -32.216 1.00 76.88 66 ASP A C 1
ATOM 518 O O . ASP A 1 66 ? -22.509 57.026 -31.825 1.00 76.88 66 ASP A O 1
ATOM 522 N N . THR A 1 67 ? -23.992 57.146 -33.484 1.00 71.00 67 THR A N 1
ATOM 523 C CA . THR A 1 67 ? -23.149 56.398 -34.441 1.00 71.00 67 THR A CA 1
ATOM 524 C C . THR A 1 67 ? -21.761 57.027 -34.649 1.00 71.00 67 THR A C 1
ATOM 526 O O . THR A 1 67 ? -20.791 56.308 -34.875 1.00 71.00 67 THR A O 1
ATOM 529 N N . ALA A 1 68 ? -21.636 58.356 -34.557 1.00 67.38 68 ALA A N 1
ATOM 530 C CA . ALA A 1 68 ? -20.348 59.044 -34.666 1.00 67.38 68 ALA A CA 1
ATOM 531 C C . ALA A 1 68 ? -19.512 58.906 -33.380 1.00 67.38 68 ALA A C 1
ATOM 533 O O . ALA A 1 68 ? -18.301 58.694 -33.453 1.00 67.38 68 ALA A O 1
ATOM 534 N N . GLY A 1 69 ? -20.161 58.970 -32.214 1.00 69.00 69 GLY A N 1
ATOM 535 C CA . GLY A 1 69 ? -19.557 58.711 -30.911 1.00 69.00 69 GLY A CA 1
ATOM 536 C C . GLY A 1 69 ? -19.041 57.279 -30.789 1.00 69.00 69 GLY A C 1
ATOM 537 O O . GLY A 1 69 ? -17.888 57.091 -30.407 1.00 69.00 69 GLY A O 1
ATOM 538 N N . GLN A 1 70 ? -19.828 56.283 -31.205 1.00 68.50 70 GLN A N 1
ATOM 539 C CA . GLN A 1 70 ? -19.435 54.867 -31.210 1.00 68.50 70 GLN A CA 1
ATOM 540 C C . GLN A 1 70 ? -18.122 54.651 -31.979 1.00 68.50 70 GLN A C 1
ATOM 542 O O . GLN A 1 70 ? -17.157 54.168 -31.391 1.00 68.50 70 GLN A O 1
ATOM 547 N N . MET A 1 71 ? -18.017 55.155 -33.217 1.00 63.53 71 MET A N 1
ATOM 548 C CA . MET A 1 71 ? -16.784 55.062 -34.021 1.00 63.53 71 MET A CA 1
ATOM 549 C C . MET A 1 71 ? -15.574 55.764 -33.375 1.00 63.53 71 MET A C 1
ATOM 551 O O . MET A 1 71 ? -14.439 55.321 -33.528 1.00 63.53 71 MET A O 1
ATOM 555 N N . SER A 1 72 ? -15.781 56.862 -32.637 1.00 65.31 72 SER A N 1
ATOM 556 C CA . SER A 1 72 ? -14.684 57.607 -31.992 1.00 65.31 72 SER A CA 1
ATOM 557 C C . SER A 1 72 ? -14.094 56.913 -30.755 1.00 65.31 72 SER A C 1
ATOM 559 O O . SER A 1 72 ? -12.966 57.205 -30.357 1.00 65.31 72 SER A O 1
ATOM 561 N N . HIS A 1 73 ? -14.835 55.973 -30.166 1.00 69.62 73 HIS A N 1
ATOM 562 C CA . HIS A 1 73 ? -14.475 55.271 -28.935 1.00 69.62 73 HIS A CA 1
ATOM 563 C C . HIS A 1 73 ? -13.963 53.837 -29.169 1.00 69.62 73 HIS A C 1
ATOM 565 O O . HIS A 1 73 ? -13.545 53.182 -28.210 1.00 69.62 73 HIS A O 1
ATOM 571 N N . GLU A 1 74 ? -13.960 53.347 -30.414 1.00 74.56 74 GLU A N 1
ATOM 572 C CA . GLU A 1 74 ? -13.536 51.981 -30.766 1.00 74.56 74 GLU A CA 1
ATOM 573 C C . GLU A 1 74 ? -12.063 51.710 -30.427 1.00 74.56 74 GLU A C 1
ATOM 575 O O . GLU A 1 74 ? -11.743 50.660 -29.872 1.00 74.56 74 GLU A O 1
ATOM 580 N N . ALA A 1 75 ? -11.162 52.672 -30.665 1.00 77.94 75 ALA A N 1
ATOM 581 C CA . ALA A 1 75 ? -9.739 52.519 -30.344 1.00 77.94 75 ALA A CA 1
ATOM 582 C C . ALA A 1 75 ? -9.488 52.382 -28.829 1.00 77.94 75 ALA A C 1
ATOM 584 O O . ALA A 1 75 ? -8.680 51.557 -28.397 1.00 77.94 75 ALA A O 1
ATOM 585 N N . THR A 1 76 ? -10.211 53.159 -28.016 1.00 84.31 76 THR A N 1
ATOM 586 C CA . THR A 1 76 ? -10.183 53.045 -26.550 1.00 84.31 76 THR A CA 1
ATOM 587 C C . THR A 1 76 ? -10.797 51.720 -26.094 1.00 84.31 76 THR A C 1
ATOM 589 O O . THR A 1 76 ? -10.234 51.055 -25.228 1.00 84.31 76 THR A O 1
ATOM 592 N N . GLY A 1 77 ? -11.897 51.294 -26.723 1.00 85.56 77 GLY A N 1
ATOM 593 C CA . GLY A 1 77 ? -12.539 50.005 -26.464 1.00 85.56 77 GLY A CA 1
ATOM 594 C C . GLY A 1 77 ? -11.621 48.815 -26.723 1.00 85.56 77 GLY A C 1
ATOM 595 O O . GLY A 1 77 ? -11.512 47.933 -25.878 1.00 85.56 77 GLY A O 1
ATOM 596 N N . LEU A 1 78 ? -10.887 48.821 -27.839 1.00 88.69 78 LEU A N 1
ATOM 597 C CA . LEU A 1 78 ? -9.924 47.769 -28.171 1.00 88.69 78 LEU A CA 1
ATOM 598 C C . LEU A 1 78 ? -8.755 47.715 -27.175 1.00 88.69 78 LEU A C 1
ATOM 600 O O . LEU A 1 78 ? -8.308 46.631 -26.800 1.00 88.69 78 LEU A O 1
ATOM 604 N N . GLN A 1 79 ? -8.264 48.868 -26.710 1.00 89.12 79 GLN A N 1
ATOM 605 C CA . GLN A 1 79 ? -7.218 48.917 -25.685 1.00 89.12 79 GLN A CA 1
ATOM 606 C C . GLN A 1 79 ? -7.702 48.326 -24.353 1.00 89.12 79 GLN A C 1
ATOM 608 O O . GLN A 1 79 ? -6.993 47.517 -23.750 1.00 89.12 79 GLN A O 1
ATOM 613 N N . LEU A 1 80 ? -8.909 48.694 -23.914 1.00 91.75 80 LEU A N 1
ATOM 614 C CA . LEU A 1 80 ? -9.516 48.154 -22.696 1.00 91.75 80 LEU A CA 1
ATOM 615 C C . LEU A 1 80 ? -9.825 46.657 -22.835 1.00 91.75 80 LEU A C 1
ATOM 617 O O . LEU A 1 80 ? -9.591 45.904 -21.895 1.00 91.75 80 LEU A O 1
ATOM 621 N N . ALA A 1 81 ? -10.268 46.203 -24.011 1.00 91.50 81 ALA A N 1
ATOM 622 C CA . ALA A 1 81 ? -10.510 44.791 -24.298 1.00 91.50 81 ALA A CA 1
ATOM 623 C C . ALA A 1 81 ? -9.223 43.954 -24.221 1.00 91.50 81 ALA A C 1
ATOM 625 O O . ALA A 1 81 ? -9.209 42.901 -23.595 1.00 91.50 81 ALA A O 1
ATOM 626 N N . ARG A 1 82 ? -8.103 44.454 -24.758 1.00 91.75 82 ARG A N 1
ATOM 627 C CA . ARG A 1 82 ? -6.791 43.792 -24.628 1.00 91.75 82 ARG A CA 1
ATOM 628 C C . ARG A 1 82 ? -6.298 43.728 -23.185 1.00 91.75 82 ARG A C 1
ATOM 630 O O . ARG A 1 82 ? -5.744 42.712 -22.776 1.00 91.75 82 ARG A O 1
ATOM 637 N N . ALA A 1 83 ? -6.505 44.788 -22.403 1.00 89.25 83 ALA A N 1
ATOM 638 C CA . ALA A 1 83 ? -6.194 44.765 -20.974 1.00 89.25 83 ALA A CA 1
ATOM 639 C C . ALA A 1 83 ? -7.079 43.746 -20.233 1.00 89.25 83 ALA A C 1
ATOM 641 O O . ALA A 1 83 ? -6.576 42.949 -19.437 1.00 89.25 83 ALA A O 1
ATOM 642 N N . ARG A 1 84 ? -8.380 43.720 -20.554 1.00 93.06 84 ARG A N 1
ATOM 643 C CA . ARG A 1 84 ? -9.347 42.753 -20.027 1.00 93.06 84 ARG A CA 1
ATOM 644 C C . ARG A 1 84 ? -8.951 41.321 -20.354 1.00 93.06 84 ARG A C 1
ATOM 646 O O . ARG A 1 84 ? -9.012 40.493 -19.455 1.00 93.06 84 ARG A O 1
ATOM 653 N N . ARG A 1 85 ? -8.509 41.031 -21.580 1.00 92.88 85 ARG A N 1
ATOM 654 C CA . ARG A 1 85 ? -8.046 39.699 -21.987 1.00 92.88 85 ARG A CA 1
ATOM 655 C C . ARG A 1 85 ? -7.008 39.137 -21.028 1.00 92.88 85 ARG A C 1
ATOM 657 O O . ARG A 1 85 ? -7.206 38.061 -20.479 1.00 92.88 85 ARG A O 1
ATOM 664 N N . VAL A 1 86 ? -5.932 39.885 -20.787 1.00 89.38 86 VAL A N 1
ATOM 665 C CA . VAL A 1 86 ? -4.830 39.449 -19.912 1.00 89.38 86 VAL A CA 1
ATOM 666 C C . VAL A 1 86 ? -5.324 39.221 -18.479 1.00 89.38 86 VAL A C 1
ATOM 668 O O . VAL A 1 86 ? -4.974 38.221 -17.844 1.00 89.38 86 VAL A O 1
ATOM 671 N N . ALA A 1 87 ? -6.173 40.122 -17.972 1.00 89.50 87 ALA A N 1
ATOM 672 C CA . ALA A 1 87 ? -6.772 39.985 -16.647 1.00 89.50 87 ALA A CA 1
ATOM 673 C C . ALA A 1 87 ? -7.704 38.762 -16.559 1.00 89.50 87 ALA A C 1
ATOM 675 O O . ALA A 1 87 ? -7.648 38.021 -15.580 1.00 89.50 87 ALA A O 1
ATOM 676 N N . MET A 1 88 ? -8.522 38.518 -17.586 1.00 92.69 88 MET A N 1
ATOM 677 C CA . MET A 1 88 ? -9.469 37.406 -17.649 1.00 92.69 88 MET A CA 1
ATOM 678 C C . MET A 1 88 ? -8.757 36.060 -17.805 1.00 92.69 88 MET A C 1
ATOM 680 O O . MET A 1 88 ? -9.081 35.131 -17.078 1.00 92.69 88 MET A O 1
ATOM 684 N N . GLU A 1 89 ? -7.746 35.944 -18.671 1.00 89.25 89 GLU A N 1
ATOM 685 C CA . GLU A 1 89 ? -6.926 34.728 -18.802 1.00 89.25 89 GLU A CA 1
ATOM 686 C C . GLU A 1 89 ? -6.250 34.366 -17.462 1.00 89.25 89 GLU A C 1
ATOM 688 O O . GLU A 1 89 ? -6.266 33.206 -17.049 1.00 89.25 89 GLU A O 1
ATOM 693 N N . THR A 1 90 ? -5.739 35.361 -16.726 1.00 86.00 90 THR A N 1
ATOM 694 C CA . THR A 1 90 ? -5.178 35.167 -15.374 1.00 86.00 90 THR A CA 1
ATOM 695 C C . THR A 1 90 ? -6.247 34.711 -14.379 1.00 86.00 90 THR A C 1
ATOM 697 O O . THR A 1 90 ? -6.019 33.800 -13.579 1.00 86.00 90 THR A O 1
ATOM 700 N N . LEU A 1 91 ? -7.432 35.321 -14.435 1.00 87.81 91 LEU A N 1
ATOM 701 C CA . LEU A 1 91 ? -8.528 35.022 -13.522 1.00 87.81 91 LEU A CA 1
ATOM 702 C C . LEU A 1 91 ? -9.123 33.636 -13.788 1.00 87.81 91 LEU A C 1
ATOM 704 O O . LEU A 1 91 ? -9.368 32.908 -12.839 1.00 87.81 91 LEU A O 1
ATOM 708 N N . ILE A 1 92 ? -9.262 33.210 -15.047 1.00 88.69 92 ILE A N 1
ATOM 709 C CA . ILE A 1 92 ? -9.691 31.848 -15.405 1.00 88.69 92 ILE A CA 1
ATOM 710 C C . ILE A 1 92 ? -8.775 30.806 -14.752 1.00 88.69 92 ILE A C 1
ATOM 712 O O . ILE A 1 92 ? -9.268 29.829 -14.192 1.00 88.69 92 ILE A O 1
ATOM 716 N N . ARG A 1 93 ? -7.454 31.029 -14.780 1.00 84.25 93 ARG A N 1
ATOM 717 C CA . ARG A 1 93 ? -6.472 30.092 -14.214 1.00 84.25 93 ARG A CA 1
ATOM 718 C C . ARG A 1 93 ? -6.486 30.039 -12.688 1.00 84.25 93 ARG A C 1
ATOM 720 O O . ARG A 1 93 ? -6.260 28.976 -12.118 1.00 84.25 93 ARG A O 1
ATOM 727 N N . THR A 1 94 ? -6.717 31.178 -12.040 1.00 81.81 94 THR A N 1
ATOM 728 C CA . THR A 1 94 ? -6.537 31.340 -10.586 1.00 81.81 94 THR A CA 1
ATOM 729 C C . THR A 1 94 ? -7.843 31.301 -9.788 1.00 81.81 94 THR A C 1
ATOM 731 O O . THR A 1 94 ? -7.852 30.795 -8.670 1.00 81.81 94 THR A O 1
ATOM 734 N N . ASP A 1 95 ? -8.945 31.792 -10.355 1.00 87.06 95 ASP A N 1
ATOM 735 C CA . ASP A 1 95 ? -10.287 31.799 -9.768 1.00 87.06 95 ASP A CA 1
ATOM 736 C C . ASP A 1 95 ? -11.370 31.737 -10.875 1.00 87.06 95 ASP A C 1
ATOM 738 O O . ASP A 1 95 ? -11.987 32.750 -11.235 1.00 87.06 95 ASP A O 1
ATOM 742 N N . PRO A 1 96 ? -11.637 30.542 -11.440 1.00 91.19 96 PRO A N 1
ATOM 743 C CA . PRO A 1 96 ? -12.622 30.376 -12.510 1.00 91.19 96 PRO A CA 1
ATOM 744 C C . PRO A 1 96 ? -14.052 30.739 -12.081 1.00 91.19 96 PRO A C 1
ATOM 746 O O . PRO A 1 96 ? -14.874 31.081 -12.934 1.00 91.19 96 PRO A O 1
ATOM 749 N N . ARG A 1 97 ? -14.366 30.703 -10.775 1.00 92.38 97 ARG A N 1
ATOM 750 C CA . ARG A 1 97 ? -15.661 31.169 -10.261 1.00 92.38 97 ARG A CA 1
ATOM 751 C C . ARG A 1 97 ? -15.774 32.676 -10.451 1.00 92.38 97 ARG A C 1
ATOM 753 O O . ARG A 1 97 ? -16.740 33.140 -11.054 1.00 92.38 97 ARG A O 1
ATOM 760 N N . ARG A 1 98 ? -14.768 33.429 -10.001 1.00 91.06 98 ARG A N 1
ATOM 761 C CA . ARG A 1 98 ? -14.734 34.885 -10.156 1.00 91.06 98 ARG A CA 1
ATOM 762 C C . ARG A 1 98 ? -14.651 35.307 -11.623 1.00 91.06 98 ARG A C 1
ATOM 764 O O . ARG A 1 98 ? -15.272 36.299 -11.990 1.00 91.06 98 ARG A O 1
ATOM 771 N N . ALA A 1 99 ? -13.964 34.542 -12.472 1.00 93.19 99 ALA A N 1
ATOM 772 C CA . ALA A 1 99 ? -13.933 34.782 -13.918 1.00 93.19 99 ALA A CA 1
ATOM 773 C C . ALA A 1 99 ? -15.341 34.770 -14.539 1.00 93.19 99 ALA A C 1
ATOM 775 O O . ALA A 1 99 ? -15.699 35.673 -15.291 1.00 93.19 99 ALA A O 1
ATOM 776 N N . LEU A 1 100 ? -16.176 33.795 -14.164 1.00 93.50 100 LEU A N 1
ATOM 777 C CA . LEU A 1 100 ? -17.569 33.718 -14.619 1.00 93.50 100 LEU A CA 1
ATOM 778 C C . LEU A 1 100 ? -18.457 34.831 -14.057 1.00 93.50 100 LEU A C 1
ATOM 780 O O . LEU A 1 100 ? -19.408 35.225 -14.724 1.00 93.50 100 LEU A O 1
ATOM 784 N N . GLU A 1 101 ? -18.183 35.318 -12.845 1.00 92.06 101 GLU A N 1
ATOM 785 C CA . GLU A 1 101 ? -18.898 36.464 -12.262 1.00 92.06 101 GLU A CA 1
ATOM 786 C C . GLU A 1 101 ? -18.578 37.774 -12.991 1.00 92.06 101 GLU A C 1
ATOM 788 O O . GLU A 1 101 ? -19.439 38.643 -13.092 1.00 92.06 101 GLU A O 1
ATOM 793 N N . GLN A 1 102 ? -17.345 37.920 -13.486 1.00 92.75 102 GLN A N 1
ATOM 794 C CA . GLN A 1 102 ? -16.898 39.107 -14.219 1.00 92.75 102 GLN A CA 1
ATOM 795 C C . GLN A 1 102 ? -17.253 39.069 -15.707 1.00 92.75 102 GLN A C 1
ATOM 797 O O . GLN A 1 102 ? -17.155 40.104 -16.365 1.00 92.75 102 GLN A O 1
ATOM 802 N N . ALA A 1 103 ? -17.617 37.903 -16.244 1.00 92.75 103 ALA A N 1
ATOM 803 C CA . ALA A 1 103 ? -17.884 37.681 -17.659 1.00 92.75 103 ALA A CA 1
ATOM 804 C C . ALA A 1 103 ? -18.952 38.621 -18.239 1.00 92.75 103 ALA A C 1
ATOM 806 O O . ALA A 1 103 ? -19.976 38.884 -17.607 1.00 92.75 103 ALA A O 1
ATOM 807 N N . VAL A 1 104 ? -18.758 39.063 -19.484 1.00 92.38 104 VAL A N 1
ATOM 808 C CA . VAL A 1 104 ? -19.843 39.702 -20.246 1.00 92.38 104 VAL A CA 1
ATOM 809 C C . VAL A 1 104 ? -20.961 38.694 -20.541 1.00 92.38 104 VAL A C 1
ATOM 811 O O . VAL A 1 104 ? -20.705 37.504 -20.709 1.00 92.38 104 VAL A O 1
ATOM 814 N N . THR A 1 105 ? -22.213 39.146 -20.630 1.00 91.00 105 THR A N 1
ATOM 815 C CA . THR A 1 105 ? -23.341 38.291 -21.039 1.00 91.00 105 THR A CA 1
ATOM 816 C C . THR A 1 105 ? -23.327 38.041 -22.548 1.00 91.00 105 THR A C 1
ATOM 818 O O . THR A 1 105 ? -22.766 38.823 -23.324 1.00 91.00 105 THR A O 1
ATOM 821 N N . LEU A 1 106 ? -23.972 36.959 -23.004 1.00 90.56 106 LEU A N 1
ATOM 822 C CA . LEU A 1 106 ? -23.980 36.611 -24.432 1.00 90.56 106 LEU A CA 1
ATOM 823 C C . LEU A 1 106 ? -24.597 37.711 -25.314 1.00 90.56 106 LEU A C 1
ATOM 825 O O . LEU A 1 106 ? -24.155 37.926 -26.445 1.00 90.56 106 LEU A O 1
ATOM 829 N N . ASP A 1 107 ? -25.613 38.418 -24.811 1.00 89.81 107 ASP A N 1
ATOM 830 C CA . ASP A 1 107 ? -26.257 39.509 -25.543 1.00 89.81 107 ASP A CA 1
ATOM 831 C C . ASP A 1 107 ? -25.332 40.724 -25.710 1.00 89.81 107 ASP A C 1
ATOM 833 O O . ASP A 1 107 ? -25.360 41.361 -26.764 1.00 89.81 107 ASP A O 1
ATOM 837 N N . VAL A 1 108 ? -24.492 41.013 -24.710 1.00 91.00 108 VAL A N 1
ATOM 838 C CA . VAL A 1 108 ? -23.461 42.054 -24.778 1.00 91.00 108 VAL A CA 1
ATOM 839 C C . VAL A 1 108 ? -22.386 41.632 -25.768 1.00 91.00 108 VAL A C 1
ATOM 841 O O . VAL A 1 108 ? -22.092 42.384 -26.695 1.00 91.00 108 VAL A O 1
ATOM 844 N N . TRP A 1 109 ? -21.868 40.405 -25.649 1.00 93.25 109 TRP A N 1
ATOM 845 C CA . TRP A 1 109 ? -20.814 39.897 -26.529 1.00 93.25 109 TRP A CA 1
ATOM 846 C C . TRP A 1 109 ? -21.219 39.946 -28.011 1.00 93.25 109 TRP A C 1
ATOM 848 O O . TRP A 1 109 ? -20.459 40.425 -28.851 1.00 93.25 109 TRP A O 1
ATOM 858 N N . LYS A 1 110 ? -22.458 39.554 -28.347 1.00 90.00 110 LYS A N 1
ATOM 859 C CA . LYS A 1 110 ? -22.984 39.600 -29.728 1.00 90.00 110 LYS A CA 1
ATOM 860 C C . LYS A 1 110 ? -23.114 41.013 -30.310 1.00 90.00 110 LYS A C 1
ATOM 862 O O . LYS A 1 110 ? -23.157 41.136 -31.532 1.00 90.00 110 LYS A O 1
ATOM 867 N N . LYS A 1 111 ? -23.199 42.052 -29.472 1.00 88.56 111 LYS A N 1
ATOM 868 C CA . LYS A 1 111 ? -23.277 43.462 -29.898 1.00 88.56 111 LYS A CA 1
ATOM 869 C C . LYS A 1 111 ? -21.895 44.099 -30.099 1.00 88.56 111 LYS A C 1
ATOM 871 O O . LYS A 1 111 ? -21.825 45.188 -30.661 1.00 88.56 111 LYS A O 1
ATOM 876 N N . LEU A 1 112 ? -20.816 43.453 -29.647 1.00 90.19 112 LEU A N 1
ATOM 877 C CA . LEU A 1 112 ? -19.456 43.980 -29.775 1.00 90.19 112 LEU A CA 1
ATOM 878 C C . LEU A 1 112 ? -18.965 43.960 -31.237 1.00 90.19 112 LEU A C 1
ATOM 880 O O . LEU A 1 112 ? -19.259 43.008 -31.965 1.00 90.19 112 LEU A O 1
ATOM 884 N N . PRO A 1 113 ? -18.161 44.954 -31.661 1.00 88.50 113 PRO A N 1
ATOM 885 C CA . PRO A 1 113 ? -17.448 44.905 -32.935 1.00 88.50 113 PRO A CA 1
ATOM 886 C C . PRO A 1 113 ? -16.517 43.678 -33.035 1.00 88.50 113 PRO A C 1
ATOM 888 O O . PRO A 1 113 ? -15.942 43.281 -32.016 1.00 88.50 113 PRO A O 1
ATOM 891 N N . PRO A 1 114 ? -16.285 43.108 -34.236 1.00 88.69 114 PRO A N 1
ATOM 892 C CA . PRO A 1 114 ? -15.482 41.890 -34.406 1.00 88.69 114 PRO A CA 1
ATOM 893 C C . PRO A 1 114 ? -14.064 41.960 -33.818 1.00 88.69 114 PRO A C 1
ATOM 895 O O . PRO A 1 114 ? -13.580 40.983 -33.252 1.00 88.69 114 PRO A O 1
ATOM 898 N N . GLU A 1 115 ? -13.404 43.119 -33.909 1.00 87.56 115 GLU A N 1
ATOM 899 C CA . GLU A 1 115 ? -12.048 43.313 -33.369 1.00 87.56 115 GLU A CA 1
ATOM 900 C C . GLU A 1 115 ? -12.012 43.281 -31.835 1.00 87.56 115 GLU A C 1
ATOM 902 O O . GLU A 1 115 ? -11.020 42.859 -31.251 1.00 87.56 115 GLU A O 1
ATOM 907 N N . ILE A 1 116 ? -13.107 43.681 -31.182 1.00 91.12 116 ILE A N 1
ATOM 908 C CA . ILE A 1 116 ? -13.250 43.641 -29.724 1.00 91.12 116 ILE A CA 1
ATOM 909 C C . ILE A 1 116 ? -13.700 42.246 -29.275 1.00 91.12 116 ILE A C 1
ATOM 911 O O . ILE A 1 116 ? -13.192 41.742 -28.278 1.00 91.12 116 ILE A O 1
ATOM 915 N N . GLN A 1 117 ? -14.580 41.577 -30.033 1.00 91.88 117 GLN A N 1
ATOM 916 C CA . GLN A 1 117 ? -14.978 40.185 -29.761 1.00 91.88 117 GLN A CA 1
ATOM 917 C C . GLN A 1 117 ? -13.777 39.235 -29.691 1.00 91.88 117 GLN A C 1
ATOM 919 O O . GLN A 1 117 ? -13.774 38.328 -28.867 1.00 91.88 117 GLN A O 1
ATOM 924 N N . ALA A 1 118 ? -12.747 39.453 -30.515 1.00 89.50 118 ALA A N 1
ATOM 925 C CA . ALA A 1 118 ? -11.533 38.635 -30.515 1.00 89.50 118 ALA A CA 1
ATOM 926 C C . ALA A 1 118 ? -10.704 38.735 -29.216 1.00 89.50 118 ALA A C 1
ATOM 928 O O . ALA A 1 118 ? -9.865 37.866 -28.960 1.00 89.50 118 ALA A O 1
ATOM 929 N N . GLU A 1 119 ? -10.927 39.780 -28.413 1.00 93.44 119 GLU A N 1
ATOM 930 C CA . GLU A 1 119 ? -10.188 40.088 -27.182 1.00 93.44 119 GLU A CA 1
ATOM 931 C C . GLU A 1 119 ? -11.045 39.926 -25.911 1.00 93.44 119 GLU A C 1
ATOM 933 O O . GLU A 1 119 ? -10.532 40.070 -24.805 1.00 93.44 119 GLU A O 1
ATOM 938 N N . VAL A 1 120 ? -12.341 39.625 -26.038 1.00 95.25 120 VAL A N 1
ATOM 939 C CA . VAL A 1 120 ? -13.279 39.483 -24.912 1.00 95.25 120 VAL A CA 1
ATOM 940 C C . VAL A 1 120 ? -13.813 38.057 -24.862 1.00 95.25 120 VAL A C 1
ATOM 942 O O . VAL A 1 120 ? -14.113 37.451 -25.889 1.00 95.25 120 VAL A O 1
ATOM 945 N N . GLU A 1 121 ? -13.948 37.519 -23.655 1.00 95.62 121 GLU A N 1
ATOM 946 C CA . GLU A 1 121 ? -14.398 36.154 -23.426 1.00 95.62 121 GLU A CA 1
ATOM 947 C C . GLU A 1 121 ? -15.807 35.900 -23.978 1.00 95.62 121 GLU A C 1
ATOM 949 O O . GLU A 1 121 ? -16.730 36.679 -23.749 1.00 95.62 121 GLU A O 1
ATOM 954 N N . GLU A 1 122 ? -15.971 34.804 -24.718 1.00 94.75 122 GLU A N 1
ATOM 955 C CA . GLU A 1 122 ? -17.241 34.396 -25.316 1.00 94.75 122 GLU A CA 1
ATOM 956 C C . GLU A 1 122 ? -18.001 33.480 -24.345 1.00 94.75 122 GLU A C 1
ATOM 958 O O . GLU A 1 122 ? -17.516 32.380 -24.041 1.00 94.75 122 GLU A O 1
ATOM 963 N N . PRO A 1 123 ? -19.206 33.863 -23.886 1.00 94.44 123 PRO A N 1
ATOM 964 C CA . PRO A 1 123 ? -20.102 32.949 -23.191 1.00 94.44 123 PRO A CA 1
ATOM 965 C C . PRO A 1 123 ? -20.599 31.866 -24.143 1.00 94.44 123 PRO A C 1
ATOM 967 O O . PRO A 1 123 ? -21.065 32.158 -25.244 1.00 94.44 123 PRO A O 1
ATOM 970 N N . PHE A 1 124 ? -20.553 30.608 -23.718 1.00 92.75 124 PHE A N 1
ATOM 971 C CA . PHE A 1 124 ? -20.957 29.492 -24.567 1.00 92.75 124 PHE A CA 1
ATOM 972 C C . PHE A 1 124 ? -21.723 28.412 -23.798 1.00 92.75 124 PHE A C 1
ATOM 974 O O . PHE A 1 124 ? -21.566 28.231 -22.588 1.00 92.75 124 PHE A O 1
ATOM 981 N N . SER A 1 125 ? -22.558 27.679 -24.537 1.00 93.44 125 SER A N 1
ATOM 982 C CA . SER A 1 125 ? -23.265 26.486 -24.073 1.00 93.44 125 SER A CA 1
ATOM 983 C C . SER A 1 125 ? -23.299 25.468 -25.205 1.00 93.44 125 SER A C 1
ATOM 985 O O . SER A 1 125 ? -23.851 25.743 -26.267 1.00 93.44 125 SER A O 1
ATOM 987 N N . THR A 1 126 ? -22.676 24.307 -25.006 1.00 93.06 126 THR A N 1
ATOM 988 C CA . THR A 1 126 ? -22.577 23.269 -26.043 1.00 93.06 126 THR A CA 1
ATOM 989 C C . THR A 1 126 ? -22.383 21.885 -25.433 1.00 93.06 126 THR A C 1
ATOM 991 O O . THR A 1 126 ? -22.125 21.743 -24.238 1.00 93.06 126 THR A O 1
ATOM 994 N N . ILE A 1 127 ? -22.513 20.858 -26.264 1.00 92.69 127 ILE A N 1
ATOM 995 C CA . ILE A 1 127 ? -22.038 19.509 -25.968 1.00 92.69 127 ILE A CA 1
ATOM 996 C C . ILE A 1 127 ? -20.555 19.411 -26.343 1.00 92.69 127 ILE A C 1
ATOM 998 O O . ILE A 1 127 ? -20.156 19.891 -27.406 1.00 92.69 127 ILE A O 1
ATOM 1002 N N . ALA A 1 128 ? -19.750 18.808 -25.470 1.00 93.12 128 ALA A N 1
ATOM 1003 C CA . ALA A 1 128 ? -18.316 18.607 -25.675 1.00 93.12 128 ALA A CA 1
ATOM 1004 C C . ALA A 1 128 ? -17.820 17.324 -24.993 1.00 93.12 128 ALA A C 1
ATOM 1006 O O . ALA A 1 128 ? -18.476 16.799 -24.091 1.00 93.12 128 ALA A O 1
ATOM 1007 N N . ASN A 1 129 ? -16.641 16.834 -25.381 1.00 92.31 129 ASN A N 1
ATOM 1008 C CA . ASN A 1 129 ? -15.928 15.855 -24.561 1.00 92.31 129 ASN A CA 1
ATOM 1009 C C . ASN A 1 129 ? -15.137 16.603 -23.490 1.00 92.31 129 ASN A C 1
ATOM 1011 O O . ASN A 1 129 ? -14.257 17.402 -23.798 1.00 92.31 129 ASN A O 1
ATOM 1015 N N . TYR A 1 130 ? -15.473 16.347 -22.234 1.00 93.06 130 TYR A N 1
ATOM 1016 C CA . TYR A 1 130 ? -14.776 16.851 -21.066 1.00 93.06 130 TYR A CA 1
ATOM 1017 C C . TYR A 1 130 ? -13.776 15.790 -20.609 1.00 93.06 130 TYR A C 1
ATOM 1019 O O . TYR A 1 130 ? -14.152 14.775 -20.023 1.00 93.06 130 TYR A O 1
ATOM 1027 N N . ARG A 1 131 ? -12.502 15.989 -20.934 1.00 90.50 131 ARG A N 1
ATOM 1028 C CA . ARG A 1 131 ? -11.410 15.075 -20.600 1.00 90.50 131 ARG A CA 1
ATOM 1029 C C . ARG A 1 131 ? -10.784 15.491 -19.275 1.00 90.50 131 ARG A C 1
ATOM 1031 O O . ARG A 1 131 ? -10.537 16.675 -19.058 1.00 90.50 131 ARG A O 1
ATOM 1038 N N . VAL A 1 132 ? -10.528 14.521 -18.408 1.00 90.38 132 VAL A N 1
ATOM 1039 C CA . VAL A 1 132 ? -9.926 14.717 -17.086 1.00 90.38 132 VAL A CA 1
ATOM 1040 C C . VAL A 1 132 ? -8.811 13.704 -16.910 1.00 90.38 132 VAL A C 1
ATOM 1042 O O . VAL A 1 132 ? -9.061 12.501 -16.999 1.00 90.38 132 VAL A O 1
ATOM 1045 N N . PHE A 1 133 ? -7.618 14.215 -16.627 1.00 88.94 133 PHE A N 1
ATOM 1046 C CA . PHE A 1 133 ? -6.418 13.430 -16.372 1.00 88.94 133 PHE A CA 1
ATOM 1047 C C . PHE A 1 133 ? -5.869 13.831 -15.007 1.00 88.94 133 PHE A C 1
ATOM 1049 O O . PHE A 1 133 ? -5.391 14.965 -14.868 1.00 88.94 133 PHE A O 1
ATOM 1056 N N . PRO A 1 134 ? -5.980 12.964 -13.989 1.00 87.81 134 PRO A N 1
ATOM 1057 C CA . PRO A 1 134 ? -5.338 13.187 -12.698 1.00 87.81 134 PRO A CA 1
ATOM 1058 C C . PRO A 1 134 ? -3.840 13.451 -12.873 1.00 87.81 134 PRO A C 1
ATOM 1060 O O . PRO A 1 134 ? -3.204 12.883 -13.760 1.00 87.81 134 PRO A O 1
ATOM 1063 N N . VAL A 1 135 ? -3.293 14.378 -12.085 1.00 81.62 135 VAL A N 1
ATOM 1064 C CA . VAL A 1 135 ? -1.866 14.728 -12.136 1.00 81.62 135 VAL A CA 1
ATOM 1065 C C . VAL A 1 135 ? -1.296 14.899 -10.739 1.00 81.62 135 VAL A C 1
ATOM 1067 O O . VAL A 1 135 ? -2.004 15.177 -9.772 1.00 81.62 135 VAL A O 1
ATOM 1070 N N . CYS A 1 136 ? 0.013 14.710 -10.637 1.00 70.06 136 CYS A N 1
ATOM 1071 C CA . CYS A 1 136 ? 0.750 14.832 -9.391 1.00 70.06 136 CYS A CA 1
ATOM 1072 C C . CYS A 1 136 ? 0.937 16.309 -9.030 1.00 70.06 136 CYS A C 1
ATOM 1074 O O . CYS A 1 136 ? 1.266 17.119 -9.897 1.00 70.06 136 CYS A O 1
ATOM 1076 N N . VAL A 1 137 ? 0.837 16.642 -7.742 1.00 62.38 137 VAL A N 1
ATOM 1077 C CA . VAL A 1 137 ? 1.228 17.955 -7.218 1.00 62.38 137 VAL A CA 1
ATOM 1078 C C . VAL A 1 137 ? 2.116 17.738 -5.999 1.00 62.38 137 VAL A C 1
ATOM 1080 O O . VAL A 1 137 ? 1.660 17.187 -5.001 1.00 62.38 137 VAL A O 1
ATOM 1083 N N . THR A 1 138 ? 3.380 18.166 -6.031 1.00 48.97 138 THR A N 1
ATOM 1084 C CA . THR A 1 138 ? 4.208 18.167 -4.818 1.00 48.97 138 THR A CA 1
ATOM 1085 C C . THR A 1 138 ? 4.146 19.521 -4.119 1.00 48.97 138 THR A C 1
ATOM 1087 O O . THR A 1 138 ? 4.580 20.547 -4.634 1.00 48.97 138 THR A O 1
ATOM 1090 N N . GLY A 1 139 ? 3.613 19.485 -2.896 1.00 43.28 139 GLY A N 1
ATOM 1091 C CA . GLY A 1 139 ? 3.774 20.486 -1.843 1.00 43.28 139 GLY A CA 1
ATOM 1092 C C . GLY A 1 139 ? 4.659 19.958 -0.708 1.00 43.28 139 GLY A C 1
ATOM 1093 O O . GLY A 1 139 ? 4.288 20.063 0.456 1.00 43.28 139 GLY A O 1
ATOM 1094 N N . SER A 1 140 ? 5.809 19.367 -1.044 1.00 30.86 140 SER A N 1
ATOM 1095 C CA . SER A 1 140 ? 6.928 19.189 -0.108 1.00 30.86 140 SER A CA 1
ATOM 1096 C C . SER A 1 140 ? 8.006 20.209 -0.487 1.00 30.86 140 SER A C 1
ATOM 1098 O O . SER A 1 140 ? 8.219 20.411 -1.688 1.00 30.86 140 SER A O 1
ATOM 1100 N N . PRO A 1 141 ? 8.646 20.902 0.475 1.00 33.00 141 PRO A N 1
ATOM 1101 C CA . PRO A 1 141 ? 9.638 21.909 0.150 1.00 33.00 141 PRO A CA 1
ATOM 1102 C C . PRO A 1 141 ? 10.768 21.258 -0.645 1.00 33.00 141 PRO A C 1
ATOM 1104 O O . PRO A 1 141 ? 11.361 20.270 -0.218 1.00 33.00 141 PRO A O 1
ATOM 1107 N N . ASP A 1 142 ? 11.082 21.844 -1.798 1.00 30.19 142 ASP A N 1
ATOM 1108 C CA . ASP A 1 142 ? 12.407 21.734 -2.401 1.00 30.19 142 ASP A CA 1
ATOM 1109 C C . ASP A 1 142 ? 13.467 21.803 -1.274 1.00 30.19 142 ASP A C 1
ATOM 1111 O O . ASP A 1 142 ? 13.355 22.684 -0.416 1.00 30.19 142 ASP A O 1
ATOM 1115 N N . PRO A 1 143 ? 14.485 20.922 -1.226 1.00 30.86 143 PRO A N 1
ATOM 1116 C CA . PRO A 1 143 ? 15.568 21.011 -0.243 1.00 30.86 143 PRO A CA 1
ATOM 1117 C C . PRO A 1 143 ? 16.288 22.376 -0.229 1.00 30.86 143 PRO A C 1
ATOM 1119 O O . PRO A 1 143 ? 16.999 22.675 0.731 1.00 30.86 143 PRO A O 1
ATOM 1122 N N . ALA A 1 144 ? 16.088 23.227 -1.244 1.00 31.62 144 ALA A N 1
ATOM 1123 C CA . ALA A 1 144 ? 16.543 24.618 -1.270 1.00 31.62 144 ALA A CA 1
ATOM 1124 C C . ALA A 1 144 ? 15.480 25.673 -0.873 1.00 31.62 144 ALA A C 1
ATOM 1126 O O . ALA A 1 144 ? 15.808 26.856 -0.788 1.00 31.62 144 ALA A O 1
ATOM 1127 N N . GLY A 1 145 ? 14.224 25.297 -0.614 1.00 29.31 145 GLY A N 1
ATOM 1128 C CA . GLY A 1 145 ? 13.160 26.198 -0.151 1.00 29.31 145 GLY A CA 1
ATOM 1129 C C . GLY A 1 145 ? 12.783 27.316 -1.131 1.00 29.31 145 GLY A C 1
ATOM 1130 O O . GLY A 1 145 ? 12.236 28.333 -0.709 1.00 29.31 145 GLY A O 1
ATOM 1131 N N . THR A 1 146 ? 13.095 27.182 -2.427 1.00 28.81 146 THR A N 1
ATOM 1132 C CA . THR A 1 146 ? 12.990 28.314 -3.370 1.00 28.81 146 THR A CA 1
ATOM 1133 C C . THR A 1 146 ? 11.718 28.357 -4.212 1.00 28.81 146 THR A C 1
ATOM 1135 O O . THR A 1 146 ? 11.475 29.364 -4.880 1.00 28.81 146 THR A O 1
ATOM 1138 N N . LYS A 1 147 ? 10.876 27.317 -4.180 1.00 31.59 147 LYS A N 1
ATOM 1139 C CA . LYS A 1 147 ? 9.615 27.281 -4.934 1.00 31.59 147 LYS A CA 1
ATOM 1140 C C . LYS A 1 147 ? 8.487 26.621 -4.141 1.00 31.59 147 LYS A C 1
ATOM 1142 O O . LYS A 1 147 ? 8.168 25.459 -4.355 1.00 31.59 147 LYS A O 1
ATOM 1147 N N . GLU A 1 148 ? 7.828 27.386 -3.275 1.00 29.91 148 GLU A N 1
ATOM 1148 C CA . GLU A 1 148 ? 6.404 27.142 -3.028 1.00 29.91 148 GLU A CA 1
ATOM 1149 C C . GLU A 1 148 ? 5.651 27.575 -4.289 1.00 29.91 148 GLU A C 1
ATOM 1151 O O . GLU A 1 148 ? 5.499 28.769 -4.544 1.00 29.91 148 GLU A O 1
ATOM 1156 N N . ILE A 1 149 ? 5.196 26.627 -5.108 1.00 36.66 149 ILE A N 1
ATOM 1157 C CA . ILE A 1 149 ? 4.153 26.925 -6.094 1.00 36.66 149 ILE A CA 1
ATOM 1158 C C . ILE A 1 149 ? 2.850 26.380 -5.524 1.00 36.66 149 ILE A C 1
ATOM 1160 O O . ILE A 1 149 ? 2.397 25.289 -5.860 1.00 36.66 149 ILE A O 1
ATOM 1164 N N . ALA A 1 150 ? 2.256 27.146 -4.610 1.00 36.09 150 ALA A N 1
ATOM 1165 C CA . ALA A 1 150 ? 0.839 27.008 -4.319 1.00 36.09 150 ALA A CA 1
ATOM 1166 C C . ALA A 1 150 ? 0.071 27.223 -5.638 1.00 36.09 150 ALA A C 1
ATOM 1168 O O . ALA A 1 150 ? 0.317 28.229 -6.304 1.00 36.09 150 ALA A O 1
ATOM 1169 N N . ASN A 1 151 ? -0.837 26.301 -5.992 1.00 47.00 151 ASN A N 1
ATOM 1170 C CA . ASN A 1 151 ? -1.829 26.373 -7.090 1.00 47.00 151 ASN A CA 1
ATOM 1171 C C . ASN A 1 151 ? -1.618 25.487 -8.341 1.00 47.00 151 ASN A C 1
ATOM 1173 O O . ASN A 1 151 ? -2.098 25.860 -9.411 1.00 47.00 151 ASN A O 1
ATOM 1177 N N . PHE A 1 152 ? -1.000 24.303 -8.256 1.00 54.00 152 PHE A N 1
ATOM 1178 C CA . PHE A 1 152 ? -1.191 23.309 -9.330 1.00 54.00 152 PHE A CA 1
ATOM 1179 C C . PHE A 1 152 ? -2.500 22.518 -9.133 1.00 54.00 152 PHE A C 1
ATOM 1181 O O . PHE A 1 152 ? -2.823 22.163 -7.996 1.00 54.00 152 PHE A O 1
ATOM 1188 N N . PRO A 1 153 ? -3.279 22.271 -10.205 1.00 64.44 153 PRO A N 1
ATOM 1189 C CA . PRO A 1 153 ? -4.543 21.549 -10.119 1.00 64.44 153 PRO A CA 1
ATOM 1190 C C . PRO A 1 153 ? -4.323 20.043 -9.899 1.00 64.44 153 PRO A C 1
ATOM 1192 O O . PRO A 1 153 ? -3.368 19.467 -10.405 1.00 64.44 153 PRO A O 1
ATOM 1195 N N . ASP A 1 154 ? -5.258 19.400 -9.199 1.00 72.94 154 ASP A N 1
ATOM 1196 C CA . ASP A 1 154 ? -5.337 17.948 -8.939 1.00 72.94 154 ASP A CA 1
ATOM 1197 C C . ASP A 1 154 ? -5.507 17.081 -10.204 1.00 72.94 154 ASP A C 1
ATOM 1199 O O . ASP A 1 154 ? -5.273 15.873 -10.202 1.00 72.94 154 ASP A O 1
ATOM 1203 N N . ALA A 1 155 ? -5.952 17.707 -11.288 1.00 82.25 155 ALA A N 1
ATOM 1204 C CA . ALA A 1 155 ? -6.109 17.108 -12.599 1.00 82.25 155 ALA A CA 1
ATOM 1205 C C . ALA A 1 155 ? -5.986 18.187 -13.676 1.00 82.25 155 ALA A C 1
ATOM 1207 O O . ALA A 1 155 ? -6.472 19.314 -13.513 1.00 82.25 155 ALA A O 1
ATOM 1208 N N . THR A 1 156 ? -5.421 17.817 -14.820 1.00 84.81 156 THR A N 1
ATOM 1209 C CA . THR A 1 156 ? -5.550 18.616 -16.042 1.00 84.81 156 THR A CA 1
ATOM 1210 C C . THR A 1 156 ? -6.873 18.282 -16.722 1.00 84.81 156 THR A C 1
ATOM 1212 O O . THR A 1 156 ? -7.340 17.140 -16.699 1.00 84.81 156 THR A O 1
ATOM 1215 N N . ARG A 1 157 ? -7.538 19.307 -17.259 1.00 88.44 157 ARG A N 1
ATOM 1216 C CA . ARG A 1 157 ? -8.910 19.203 -17.763 1.00 88.44 157 ARG A CA 1
ATOM 1217 C C . ARG A 1 157 ? -9.019 19.891 -19.108 1.00 88.44 157 ARG A C 1
ATOM 1219 O O . ARG A 1 157 ? -8.600 21.041 -19.246 1.00 88.44 157 ARG A O 1
ATOM 1226 N N . TRP A 1 158 ? -9.618 19.216 -20.079 1.00 88.25 158 TRP A N 1
ATOM 1227 C CA . TRP A 1 158 ? -9.790 19.739 -21.431 1.00 88.25 158 TRP A CA 1
ATOM 1228 C C . TRP A 1 158 ? -11.236 19.616 -21.896 1.00 88.25 158 TRP A C 1
ATOM 1230 O O . TRP A 1 158 ? -11.932 18.660 -21.564 1.00 88.25 158 TRP A O 1
ATOM 1240 N N . THR A 1 159 ? -11.677 20.585 -22.691 1.00 91.56 159 THR A N 1
ATOM 1241 C CA . THR A 1 159 ? -12.981 20.578 -23.353 1.00 91.56 159 THR A CA 1
ATOM 1242 C C . THR A 1 159 ? -12.762 20.529 -24.857 1.00 91.56 159 THR A C 1
ATOM 1244 O O . THR A 1 159 ? -12.220 21.464 -25.445 1.00 91.56 159 THR A O 1
ATOM 1247 N N . GLU A 1 160 ? -13.201 19.442 -25.483 1.00 90.38 160 GLU A N 1
ATOM 1248 C CA . GLU A 1 160 ? -13.129 19.227 -26.928 1.00 90.38 160 GLU A CA 1
ATOM 1249 C C . GLU A 1 160 ? -14.519 19.429 -27.533 1.00 90.38 160 GLU A C 1
ATOM 1251 O O . GLU A 1 160 ? -15.426 18.608 -27.360 1.00 90.38 160 GLU A O 1
ATOM 1256 N N . ILE A 1 161 ? -14.694 20.549 -28.230 1.00 90.12 161 ILE A N 1
ATOM 1257 C CA . ILE A 1 161 ? -15.919 20.858 -28.969 1.00 90.12 161 ILE A CA 1
ATOM 1258 C C . ILE A 1 161 ? -15.750 20.317 -30.388 1.00 90.12 161 ILE A C 1
ATOM 1260 O O . ILE A 1 161 ? -14.728 20.565 -31.026 1.00 90.12 161 ILE A O 1
ATOM 1264 N N . GLU A 1 162 ? -16.746 19.592 -30.897 1.00 84.62 162 GLU A N 1
ATOM 1265 C CA . GLU A 1 162 ? -16.698 19.030 -32.249 1.00 84.62 162 GLU A CA 1
ATOM 1266 C C . GLU A 1 162 ? -16.427 20.124 -33.299 1.00 84.62 162 GLU A C 1
ATOM 1268 O O . GLU A 1 162 ? -17.127 21.135 -33.362 1.00 84.62 162 GLU A O 1
ATOM 1273 N N . GLY A 1 163 ? -15.375 19.938 -34.104 1.00 79.75 163 GLY A N 1
ATOM 1274 C CA . GLY A 1 163 ? -14.943 20.904 -35.123 1.00 79.75 163 GLY A CA 1
ATOM 1275 C C . GLY A 1 163 ? -14.260 22.174 -34.589 1.00 79.75 163 GLY A C 1
ATOM 1276 O O . GLY A 1 163 ? -13.913 23.041 -35.388 1.00 79.75 163 GLY A O 1
ATOM 1277 N N . GLY A 1 164 ? -14.062 22.298 -33.272 1.00 81.19 164 GLY A N 1
ATOM 1278 C CA . GLY A 1 164 ? -13.366 23.411 -32.621 1.00 81.19 164 GLY A CA 1
ATOM 1279 C C . GLY A 1 164 ? -11.988 23.027 -32.060 1.00 81.19 164 GLY A C 1
ATOM 1280 O O . GLY A 1 164 ? -11.626 21.850 -32.054 1.00 81.19 164 GLY A O 1
ATOM 1281 N N . PRO A 1 165 ? -11.200 24.009 -31.585 1.00 79.19 165 PRO A N 1
ATOM 1282 C CA . PRO A 1 165 ? -9.952 23.735 -30.880 1.00 79.19 165 PRO A CA 1
ATOM 1283 C C . PRO A 1 165 ? -10.222 23.127 -29.496 1.00 79.19 165 PRO A C 1
ATOM 1285 O O . PRO A 1 165 ? -11.246 23.409 -28.869 1.00 79.19 165 PRO A O 1
ATOM 1288 N N . THR A 1 166 ? -9.272 22.337 -28.999 1.00 84.00 166 THR A N 1
ATOM 1289 C CA . THR A 1 166 ? -9.271 21.859 -27.612 1.00 84.00 166 THR A CA 1
ATOM 1290 C C . THR A 1 166 ? -9.011 23.022 -26.656 1.00 84.00 166 THR A C 1
ATOM 1292 O O . THR A 1 166 ? -8.077 23.798 -26.859 1.00 84.00 166 THR A O 1
ATOM 1295 N N . LEU A 1 167 ? -9.836 23.141 -25.614 1.00 87.62 167 LEU A N 1
ATOM 1296 C CA . LEU A 1 167 ? -9.757 24.212 -24.618 1.00 87.62 167 LEU A CA 1
ATOM 1297 C C . LEU A 1 167 ? -9.267 23.673 -23.273 1.00 87.62 167 LEU A C 1
ATOM 1299 O O . LEU A 1 167 ? -9.867 22.752 -22.715 1.00 87.62 167 LEU A O 1
ATOM 1303 N N . GLU A 1 168 ? -8.237 24.289 -22.705 1.00 86.25 168 GLU A N 1
ATOM 1304 C CA . GLU A 1 168 ? -7.831 24.055 -21.321 1.00 86.25 168 GLU A CA 1
ATOM 1305 C C . GLU A 1 168 ? -8.906 24.596 -20.373 1.00 86.25 168 GLU A C 1
ATOM 1307 O O . GLU A 1 168 ? -9.265 25.772 -20.411 1.00 86.25 168 GLU A O 1
ATOM 1312 N N . SER A 1 169 ? -9.474 23.712 -19.558 1.00 90.94 169 SER A N 1
ATOM 1313 C CA . SER A 1 169 ? -10.675 23.989 -18.774 1.00 90.94 169 SER A CA 1
ATOM 1314 C C . SER A 1 169 ? -10.349 24.145 -17.296 1.00 90.94 169 SER A C 1
ATOM 1316 O O . SER A 1 169 ? -9.909 23.204 -16.644 1.00 90.94 169 SER A O 1
ATOM 1318 N N . HIS A 1 170 ? -10.653 25.310 -16.739 1.00 89.75 170 HIS A N 1
ATOM 1319 C CA . HIS A 1 170 ? -10.569 25.581 -15.311 1.00 89.75 170 HIS A CA 1
ATOM 1320 C C . HIS A 1 170 ? -11.962 25.505 -14.687 1.00 89.75 170 HIS A C 1
ATOM 1322 O O . HIS A 1 170 ? -12.942 26.046 -15.207 1.00 89.75 170 HIS A O 1
ATOM 1328 N N . VAL A 1 171 ? -12.061 24.779 -13.577 1.00 90.31 171 VAL A N 1
ATOM 1329 C CA . VAL A 1 171 ? -13.335 24.412 -12.951 1.00 90.31 171 VAL A CA 1
ATOM 1330 C C . VAL A 1 171 ? -13.270 24.623 -11.443 1.00 90.31 171 VAL A C 1
ATOM 1332 O O . VAL A 1 171 ? -12.199 24.765 -10.862 1.00 90.31 171 VAL A O 1
ATOM 1335 N N . PHE A 1 172 ? -14.430 24.622 -10.798 1.00 87.19 172 PHE A N 1
ATOM 1336 C CA . PHE A 1 172 ? -14.576 24.729 -9.350 1.00 87.19 172 PHE A CA 1
ATOM 1337 C C . PHE A 1 172 ? -15.825 23.967 -8.901 1.00 87.19 172 PHE A C 1
ATOM 1339 O O . PHE A 1 172 ? -16.630 23.520 -9.726 1.00 87.19 172 PHE A O 1
ATOM 1346 N N . GLY A 1 173 ? -16.000 23.852 -7.584 1.00 84.31 173 GLY A N 1
ATOM 1347 C CA . GLY A 1 173 ? -17.190 23.245 -6.994 1.00 84.31 173 GLY A CA 1
ATOM 1348 C C . GLY A 1 173 ? -17.369 21.796 -7.435 1.00 84.31 173 GLY A C 1
ATOM 1349 O O . GLY A 1 173 ? -16.398 21.061 -7.566 1.00 84.31 173 GLY A O 1
ATOM 1350 N N . ARG A 1 174 ? -18.609 21.378 -7.700 1.00 82.12 174 ARG A N 1
ATOM 1351 C CA . ARG A 1 174 ? -18.915 19.982 -8.067 1.00 82.12 174 ARG A CA 1
ATOM 1352 C C . ARG A 1 174 ? -18.126 19.474 -9.280 1.00 82.12 174 ARG A C 1
ATOM 1354 O O . ARG A 1 174 ? -17.711 18.319 -9.291 1.00 82.12 174 ARG A O 1
ATOM 1361 N N . ARG A 1 175 ? -17.911 20.318 -10.296 1.00 87.12 175 ARG A N 1
ATOM 1362 C CA . ARG A 1 175 ? -17.276 19.904 -11.559 1.00 87.12 175 ARG A CA 1
ATOM 1363 C C . ARG A 1 175 ? -15.811 19.481 -11.392 1.00 87.12 175 ARG A C 1
ATOM 1365 O O . ARG A 1 175 ? -15.319 18.719 -12.223 1.00 87.12 175 ARG A O 1
ATOM 1372 N N . SER A 1 176 ? -15.120 19.919 -10.334 1.00 83.00 176 SER A N 1
ATOM 1373 C CA . SER A 1 176 ? -13.748 19.460 -10.070 1.00 83.00 176 SER A CA 1
ATOM 1374 C C . SER A 1 176 ? -13.685 17.968 -9.734 1.00 83.00 176 SER A C 1
ATOM 1376 O O . SER A 1 176 ? -12.692 17.329 -10.066 1.00 83.00 176 SER A O 1
ATOM 1378 N N . GLY A 1 177 ? -14.751 17.398 -9.167 1.00 79.50 177 GLY A N 1
ATOM 1379 C CA . GLY A 1 177 ? -14.833 15.985 -8.787 1.00 79.50 177 GLY A CA 1
ATOM 1380 C C . GLY A 1 177 ? -15.230 15.014 -9.898 1.00 79.50 177 GLY A C 1
ATOM 1381 O O . GLY A 1 177 ? -15.379 13.823 -9.626 1.00 79.50 177 GLY A O 1
ATOM 1382 N N . LEU A 1 178 ? -15.465 15.497 -11.121 1.00 87.19 178 LEU A N 1
ATOM 1383 C CA . LEU A 1 178 ? -15.865 14.646 -12.242 1.00 87.19 178 LEU A CA 1
ATOM 1384 C C . LEU A 1 178 ? -14.644 14.015 -12.916 1.00 87.19 178 LEU A C 1
ATOM 1386 O O . LEU A 1 178 ? -13.617 14.670 -13.082 1.00 87.19 178 LEU A O 1
ATOM 1390 N N . ASP A 1 179 ? -14.785 12.760 -13.336 1.00 90.50 179 ASP A N 1
ATOM 1391 C CA . ASP A 1 179 ? -13.864 12.090 -14.252 1.00 90.50 179 ASP A CA 1
ATOM 1392 C C . ASP A 1 179 ? -14.160 12.487 -15.711 1.00 90.50 179 ASP A C 1
ATOM 1394 O O . ASP A 1 179 ? -14.979 13.367 -15.993 1.00 90.50 179 ASP A O 1
ATOM 1398 N N . THR A 1 180 ? -13.460 11.863 -16.661 1.00 93.00 180 THR A N 1
ATOM 1399 C CA . THR A 1 180 ? -13.686 12.106 -18.091 1.00 93.00 180 THR A CA 1
ATOM 1400 C C . THR A 1 180 ? -15.134 11.783 -18.469 1.00 93.00 180 THR A C 1
ATOM 1402 O O . THR A 1 180 ? -15.592 10.675 -18.204 1.00 93.00 180 THR A O 1
ATOM 1405 N N . LYS A 1 181 ? -15.821 12.719 -19.139 1.00 93.06 181 LYS A N 1
ATOM 1406 C CA . LYS A 1 181 ? -17.189 12.594 -19.668 1.00 93.06 181 LYS A CA 1
ATOM 1407 C C . LYS A 1 181 ? -17.251 12.986 -21.140 1.00 93.06 181 LYS A C 1
ATOM 1409 O O . LYS A 1 181 ? -16.925 14.108 -21.514 1.00 93.06 181 LYS A O 1
ATOM 1414 N N . GLU A 1 182 ? -17.739 12.096 -21.985 1.00 91.00 182 GLU A N 1
ATOM 1415 C CA . GLU A 1 182 ? -17.976 12.341 -23.404 1.00 91.00 182 GLU A CA 1
ATOM 1416 C C . GLU A 1 182 ? -19.390 12.851 -23.647 1.00 91.00 182 GLU A C 1
ATOM 1418 O O . GLU A 1 182 ? -20.338 12.474 -22.956 1.00 91.00 182 GLU A O 1
ATOM 1423 N N . LYS A 1 183 ? -19.539 13.713 -24.659 1.00 89.38 183 LYS A N 1
ATOM 1424 C CA . LYS A 1 183 ? -20.820 14.358 -24.993 1.00 89.38 183 LYS A CA 1
ATOM 1425 C C . LYS A 1 183 ? -21.493 15.019 -23.777 1.00 89.38 183 LYS A C 1
ATOM 1427 O O . LYS A 1 183 ? -22.718 15.018 -23.653 1.00 89.38 183 LYS A O 1
ATOM 1432 N N . SER A 1 184 ? -20.694 15.596 -22.888 1.00 91.00 184 SER A N 1
ATOM 1433 C CA . SER A 1 184 ? -21.161 16.274 -21.685 1.00 91.00 184 SER A CA 1
ATOM 1434 C C . SER A 1 184 ? -21.644 17.694 -22.009 1.00 91.00 184 SER A C 1
ATOM 1436 O O . SER A 1 184 ? -21.001 18.392 -22.803 1.00 91.00 184 SER A O 1
ATOM 1438 N N . PRO A 1 185 ? -22.756 18.164 -21.413 1.00 92.00 185 PRO A N 1
ATOM 1439 C CA . PRO A 1 185 ? -23.136 19.568 -21.481 1.00 92.00 185 PRO A CA 1
ATOM 1440 C C . PRO A 1 185 ? -22.136 20.434 -20.704 1.00 92.00 185 PRO A C 1
ATOM 1442 O O . PRO A 1 185 ? -21.990 20.334 -19.480 1.00 92.00 185 PRO A O 1
ATOM 1445 N N . VAL A 1 186 ? -21.474 21.331 -21.431 1.00 92.75 186 VAL A N 1
ATOM 1446 C CA . VAL A 1 186 ? -20.519 22.300 -20.891 1.00 92.75 186 VAL A CA 1
ATOM 1447 C C . VAL A 1 186 ? -21.039 23.718 -21.089 1.00 92.75 186 VAL A C 1
ATOM 1449 O O . VAL A 1 186 ? -21.621 24.052 -22.125 1.00 92.75 186 VAL A O 1
ATOM 1452 N N . GLN A 1 187 ? -20.849 24.548 -20.064 1.00 92.38 187 GLN A N 1
ATOM 1453 C CA . GLN A 1 187 ? -21.266 25.945 -20.057 1.00 92.38 187 GLN A CA 1
ATOM 1454 C C . GLN A 1 187 ? -20.268 26.805 -19.309 1.00 92.38 187 GLN A C 1
ATOM 1456 O O . GLN A 1 187 ? -19.778 26.414 -18.246 1.00 92.38 187 GLN A O 1
ATOM 1461 N N . GLY A 1 188 ? -20.032 28.001 -19.829 1.00 94.69 188 GLY A N 1
ATOM 1462 C CA . GLY A 1 188 ? -19.117 28.943 -19.215 1.00 94.69 188 GLY A CA 1
ATOM 1463 C C . GLY A 1 188 ? -18.653 29.997 -20.200 1.00 94.69 188 GLY A C 1
ATOM 1464 O O . GLY A 1 188 ? -19.427 30.428 -21.054 1.00 94.69 188 GLY A O 1
ATOM 1465 N N . ILE A 1 189 ? -17.393 30.389 -20.071 1.00 95.69 189 ILE A N 1
ATOM 1466 C CA . ILE A 1 189 ? -16.732 31.355 -20.948 1.00 95.69 189 ILE A CA 1
ATOM 1467 C C . ILE A 1 189 ? -15.487 30.745 -21.571 1.00 95.69 189 ILE A C 1
ATOM 1469 O O . ILE A 1 189 ? -14.829 29.917 -20.938 1.00 95.69 189 ILE A O 1
ATOM 1473 N N . ARG A 1 190 ? -15.151 31.169 -22.790 1.00 94.38 190 ARG A N 1
ATOM 1474 C CA . ARG A 1 190 ? -13.898 30.803 -23.456 1.00 94.38 190 ARG A CA 1
ATOM 1475 C C . ARG A 1 190 ? -13.184 32.019 -24.029 1.00 94.38 190 ARG A C 1
ATOM 1477 O O . ARG A 1 190 ? -13.825 32.940 -24.529 1.00 94.38 190 ARG A O 1
ATOM 1484 N N . ILE A 1 191 ? -11.858 32.007 -23.977 1.00 92.25 191 ILE A N 1
ATOM 1485 C CA . ILE A 1 191 ? -11.000 33.030 -24.579 1.00 92.25 191 ILE A CA 1
ATOM 1486 C C . ILE A 1 191 ? -9.650 32.408 -24.942 1.00 92.25 191 ILE A C 1
ATOM 1488 O O . ILE A 1 191 ? -9.029 31.725 -24.129 1.00 92.25 191 ILE A O 1
ATOM 1492 N N . GLY A 1 192 ? -9.207 32.594 -26.188 1.00 85.94 192 GLY A N 1
ATOM 1493 C CA . GLY A 1 192 ? -8.009 31.917 -26.692 1.00 85.94 192 GLY A CA 1
ATOM 1494 C C . GLY A 1 192 ? -8.127 30.391 -26.587 1.00 85.94 192 GLY A C 1
ATOM 1495 O O . GLY A 1 192 ? -9.060 29.804 -27.129 1.00 85.94 192 GLY A O 1
ATOM 1496 N N . SER A 1 193 ? -7.181 29.762 -25.887 1.00 84.31 193 SER A N 1
ATOM 1497 C CA . SER A 1 193 ? -7.160 28.320 -25.602 1.00 84.31 193 SER A CA 1
ATOM 1498 C C . SER A 1 193 ? -7.742 27.951 -24.232 1.00 84.31 193 SER A C 1
ATOM 1500 O O . SER A 1 193 ? -7.631 26.795 -23.831 1.00 84.31 193 SER A O 1
ATOM 1502 N N . LEU A 1 194 ? -8.335 28.902 -23.502 1.00 88.69 194 LEU A N 1
ATOM 1503 C CA . LEU A 1 194 ? -8.836 28.707 -22.141 1.00 88.69 194 LEU A CA 1
ATOM 1504 C C . LEU A 1 194 ? -10.361 28.690 -22.078 1.00 88.69 194 LEU A C 1
ATOM 1506 O O . LEU A 1 194 ? -11.042 29.397 -22.823 1.00 88.69 194 LEU A O 1
ATOM 1510 N N . ALA A 1 195 ? -10.888 27.938 -21.116 1.00 93.88 195 ALA A N 1
ATOM 1511 C CA . ALA A 1 195 ? -12.281 27.970 -20.710 1.00 93.88 195 ALA A CA 1
ATOM 1512 C C . ALA A 1 195 ? -12.409 27.970 -19.181 1.00 93.88 195 ALA A C 1
ATOM 1514 O O . ALA A 1 195 ? -11.743 27.193 -18.503 1.00 93.88 195 ALA A O 1
ATOM 1515 N N . ALA A 1 196 ? -13.312 28.787 -18.635 1.00 95.31 196 ALA A N 1
ATOM 1516 C CA . ALA A 1 196 ? -13.812 28.610 -17.270 1.00 95.31 196 ALA A CA 1
ATOM 1517 C C . ALA A 1 196 ? -15.211 28.004 -17.341 1.00 95.31 196 ALA A C 1
ATOM 1519 O O . ALA A 1 196 ? -16.097 28.575 -17.981 1.00 95.31 196 ALA A O 1
ATOM 1520 N N . LEU A 1 197 ? -15.416 26.853 -16.698 1.00 94.94 197 LEU A N 1
ATOM 1521 C CA . LEU A 1 197 ? -16.700 26.149 -16.714 1.00 94.94 197 LEU A CA 1
ATOM 1522 C C . LEU A 1 197 ? -17.448 26.322 -15.393 1.00 94.94 197 LEU A C 1
ATOM 1524 O O . LEU A 1 197 ? -16.857 26.277 -14.314 1.00 94.94 197 LEU A O 1
ATOM 1528 N N . ARG A 1 198 ? -18.774 26.461 -15.478 1.00 92.19 198 ARG A N 1
ATOM 1529 C CA . ARG A 1 198 ? -19.666 26.503 -14.307 1.00 92.19 198 ARG A CA 1
ATOM 1530 C C . ARG A 1 198 ? -19.633 25.171 -13.553 1.00 92.19 198 ARG A C 1
ATOM 1532 O O . ARG A 1 198 ? -19.514 24.116 -14.171 1.00 92.19 198 ARG A O 1
ATOM 1539 N N . GLU A 1 199 ? -19.808 25.194 -12.230 1.00 88.00 199 GLU A N 1
ATOM 1540 C CA . GLU A 1 199 ? -19.826 23.962 -11.418 1.00 88.00 199 GLU A CA 1
ATOM 1541 C C . GLU A 1 199 ? -21.008 23.029 -11.740 1.00 88.00 199 GLU A C 1
ATOM 1543 O O . GLU A 1 199 ? -20.883 21.810 -11.641 1.00 88.00 199 GLU A O 1
ATOM 1548 N N . GLY A 1 200 ? -22.144 23.603 -12.150 1.00 85.38 200 GLY A N 1
ATOM 1549 C CA . GLY A 1 200 ? -23.343 22.884 -12.572 1.00 85.38 200 GLY A CA 1
ATOM 1550 C C . GLY A 1 200 ? -23.426 22.679 -14.085 1.00 85.38 200 GLY A C 1
ATOM 1551 O O . GLY A 1 200 ? -22.656 23.246 -14.865 1.00 85.38 200 GLY A O 1
ATOM 1552 N N . ILE A 1 201 ? -24.389 21.861 -14.508 1.00 87.31 201 ILE A N 1
ATOM 1553 C CA . ILE A 1 201 ? -24.689 21.615 -15.928 1.00 87.31 201 ILE A CA 1
ATOM 1554 C C . ILE A 1 201 ? -25.694 22.609 -16.511 1.00 87.31 201 ILE A C 1
ATOM 1556 O O . ILE A 1 201 ? -25.697 22.790 -17.724 1.00 87.31 201 ILE A O 1
ATOM 1560 N N . PHE A 1 202 ? -26.521 23.246 -15.674 1.00 91.50 202 PHE A N 1
ATOM 1561 C CA . PHE A 1 202 ? -27.535 24.223 -16.068 1.00 91.50 202 PHE A CA 1
ATOM 1562 C C . PHE A 1 202 ? -27.083 25.646 -15.746 1.00 91.50 202 PHE A C 1
ATOM 1564 O O . PHE A 1 202 ? -26.455 25.897 -14.719 1.00 91.50 202 PHE A O 1
ATOM 1571 N N . HIS A 1 203 ? -27.453 26.579 -16.619 1.00 90.56 203 HIS A N 1
ATOM 1572 C CA . HIS A 1 203 ? -27.317 28.019 -16.415 1.00 90.56 203 HIS A CA 1
ATOM 1573 C C . HIS A 1 203 ? -28.709 28.626 -16.509 1.00 90.56 203 HIS A C 1
ATOM 1575 O O . HIS A 1 203 ? -29.434 28.323 -17.456 1.00 90.56 203 HIS A O 1
ATOM 1581 N N . GLN A 1 204 ? -29.084 29.453 -15.538 1.00 91.38 204 GLN A N 1
ATOM 1582 C CA . GLN A 1 204 ? -30.310 30.242 -15.592 1.00 91.38 204 GLN A CA 1
ATOM 1583 C C . GLN A 1 204 ? -29.940 31.654 -16.073 1.00 91.38 204 GLN A C 1
ATOM 1585 O O . GLN A 1 204 ? -29.383 32.421 -15.284 1.00 91.38 204 GLN A O 1
ATOM 1590 N N . PRO A 1 205 ? -30.190 32.005 -17.351 1.00 88.88 205 PRO A N 1
ATOM 1591 C CA . PRO A 1 205 ? -29.781 33.295 -17.898 1.00 88.88 205 PRO A CA 1
ATOM 1592 C C . PRO A 1 205 ? -30.628 34.445 -17.344 1.00 88.88 205 PRO A C 1
ATOM 1594 O O . PRO A 1 205 ? -31.795 34.261 -16.988 1.00 88.88 205 PRO A O 1
ATOM 1597 N N . ALA A 1 206 ? -30.065 35.655 -17.337 1.00 88.00 206 ALA A N 1
ATOM 1598 C CA . ALA A 1 206 ? -30.847 36.872 -17.115 1.00 88.00 206 ALA A CA 1
ATOM 1599 C C . ALA A 1 206 ? -31.859 37.087 -18.267 1.00 88.00 206 ALA A C 1
ATOM 1601 O O . ALA A 1 206 ? -31.619 36.597 -19.372 1.00 88.00 206 ALA A O 1
ATOM 1602 N N . PRO A 1 207 ? -32.964 37.836 -18.073 1.00 87.75 207 PRO A N 1
ATOM 1603 C CA . PRO A 1 207 ? -34.004 38.001 -19.099 1.00 87.75 207 PRO A CA 1
ATOM 1604 C C . PRO A 1 207 ? -33.499 38.490 -20.472 1.00 87.75 207 PRO A C 1
ATOM 1606 O O . PRO A 1 207 ? -33.943 37.994 -21.514 1.00 87.75 207 PRO A O 1
ATOM 1609 N N . ASP A 1 208 ? -32.541 39.419 -20.482 1.00 86.12 208 ASP A N 1
ATOM 1610 C CA . ASP A 1 208 ? -31.958 39.967 -21.715 1.00 86.12 208 ASP A CA 1
ATOM 1611 C C . ASP A 1 208 ? -31.072 38.941 -22.440 1.00 86.12 208 ASP A C 1
ATOM 1613 O O . ASP A 1 208 ? -31.139 38.799 -23.664 1.00 86.12 208 ASP A O 1
ATOM 1617 N N . GLU A 1 209 ? -30.299 38.161 -21.680 1.00 88.94 209 GLU A N 1
ATOM 1618 C CA . GLU A 1 209 ? -29.481 37.065 -22.201 1.00 88.94 209 GLU A CA 1
ATOM 1619 C C . GLU A 1 209 ? -30.363 35.929 -22.745 1.00 88.94 209 GLU A C 1
ATOM 1621 O O . GLU A 1 209 ? -30.125 35.417 -23.844 1.00 88.94 209 GLU A O 1
ATOM 1626 N N . LEU A 1 210 ? -31.433 35.583 -22.020 1.00 88.56 210 LEU A N 1
ATOM 1627 C CA . LEU A 1 210 ? -32.388 34.549 -22.411 1.00 88.56 210 LEU A CA 1
ATOM 1628 C C . LEU A 1 210 ? -33.035 34.867 -23.764 1.00 88.56 210 LEU A C 1
ATOM 1630 O O . LEU A 1 210 ? -33.112 33.993 -24.624 1.00 88.56 210 LEU A O 1
ATOM 1634 N N . SER A 1 211 ? -33.406 36.129 -23.997 1.00 88.56 211 SER A N 1
ATOM 1635 C CA . SER A 1 211 ? -34.010 36.586 -25.259 1.00 88.56 211 SER A CA 1
ATOM 1636 C C . SER A 1 211 ? -33.097 36.391 -26.481 1.00 88.56 211 SER A C 1
ATOM 1638 O O . SER A 1 211 ? -33.573 36.261 -27.614 1.00 88.56 211 SER A O 1
ATOM 1640 N N . VAL A 1 212 ? -31.774 36.398 -26.279 1.00 90.12 212 VAL A N 1
ATOM 1641 C CA . VAL A 1 212 ? -30.786 36.082 -27.323 1.00 90.12 212 VAL A CA 1
ATOM 1642 C C . VAL A 1 212 ? -30.607 34.573 -27.453 1.00 90.12 212 VAL A C 1
ATOM 1644 O O . VAL A 1 212 ? -30.609 34.056 -28.570 1.00 90.12 212 VAL A O 1
ATOM 1647 N N . MET A 1 213 ? -30.510 33.856 -26.333 1.00 90.94 213 MET A N 1
ATOM 1648 C CA . MET A 1 213 ? -30.361 32.398 -26.312 1.00 90.94 213 MET A CA 1
ATOM 1649 C C . MET A 1 213 ? -31.555 31.669 -26.949 1.00 90.94 213 MET A C 1
ATOM 1651 O O . MET A 1 213 ? -31.339 30.709 -27.681 1.00 90.94 213 MET A O 1
ATOM 1655 N N . GLU A 1 214 ? -32.786 32.164 -26.783 1.00 90.50 214 GLU A N 1
ATOM 1656 C CA . GLU A 1 214 ? -34.004 31.628 -27.424 1.00 90.50 214 GLU A CA 1
ATOM 1657 C C . GLU A 1 214 ? -33.987 31.690 -28.954 1.00 90.50 214 GLU A C 1
ATOM 1659 O O . GLU A 1 214 ? -34.675 30.915 -29.614 1.00 90.50 214 GLU A O 1
ATOM 1664 N N . LYS A 1 215 ? -33.175 32.577 -29.538 1.00 90.75 215 LYS A N 1
ATOM 1665 C CA . LYS A 1 215 ? -32.991 32.666 -30.995 1.00 90.75 215 LYS A CA 1
ATOM 1666 C C . LYS A 1 215 ? -31.875 31.757 -31.504 1.00 90.75 215 LYS A C 1
ATOM 1668 O O . LYS A 1 215 ? -31.820 31.484 -32.700 1.00 90.75 215 LYS A O 1
ATOM 1673 N N . LEU A 1 216 ? -30.964 31.349 -30.622 1.00 89.38 216 LEU A N 1
ATOM 1674 C CA . LEU A 1 216 ? -29.756 30.597 -30.963 1.00 89.38 216 LEU A CA 1
ATOM 1675 C C . LEU A 1 216 ? -29.911 29.101 -30.705 1.00 89.38 216 LEU A C 1
ATOM 1677 O O . LEU A 1 216 ? -29.396 28.292 -31.474 1.00 89.38 216 LEU A O 1
ATOM 1681 N N . TYR A 1 217 ? -30.605 28.739 -29.630 1.00 92.62 217 TYR A N 1
ATOM 1682 C CA . TYR A 1 217 ? -30.699 27.366 -29.165 1.00 92.62 217 TYR A CA 1
ATOM 1683 C C . TYR A 1 217 ? -32.112 26.816 -29.359 1.00 92.62 217 TYR A C 1
ATOM 1685 O O . TYR A 1 217 ? -33.088 27.477 -29.002 1.00 92.62 217 TYR A O 1
ATOM 1693 N N . PRO A 1 218 ? -32.255 25.593 -29.893 1.00 92.44 218 PRO A N 1
ATOM 1694 C CA . PRO A 1 218 ? -33.548 24.935 -29.944 1.00 92.44 218 PRO A CA 1
ATOM 1695 C C . PRO A 1 218 ? -34.025 24.543 -28.537 1.00 92.44 218 PRO A C 1
ATOM 1697 O O . PRO A 1 218 ? -33.233 24.327 -27.612 1.00 92.44 218 PRO A O 1
ATOM 1700 N N . LEU A 1 219 ? -35.339 24.384 -28.388 1.00 89.50 219 LEU A N 1
ATOM 1701 C CA . LEU A 1 219 ? -35.922 23.776 -27.194 1.00 89.50 219 LEU A CA 1
ATOM 1702 C C . LEU A 1 219 ? -35.500 22.305 -27.077 1.00 89.50 219 LEU A C 1
ATOM 1704 O O . LEU A 1 219 ? -35.437 21.574 -28.067 1.00 89.50 219 LEU A O 1
ATOM 1708 N N . ALA A 1 220 ? -35.228 21.865 -25.850 1.00 87.56 220 ALA A N 1
ATOM 1709 C CA . ALA A 1 220 ? -34.900 20.478 -25.540 1.00 87.56 220 ALA A CA 1
ATOM 1710 C C . ALA A 1 220 ? -36.100 19.537 -25.709 1.00 87.56 220 ALA A C 1
ATOM 1712 O O . ALA A 1 220 ? -35.913 18.383 -26.091 1.00 87.56 220 ALA A O 1
ATOM 1713 N N . ASN A 1 221 ? -37.310 20.049 -25.473 1.00 80.44 221 ASN A N 1
ATOM 1714 C CA . ASN A 1 221 ? -38.581 19.375 -25.722 1.00 80.44 221 ASN A CA 1
ATOM 1715 C C . ASN A 1 221 ? -39.322 20.091 -26.869 1.00 80.44 221 ASN A C 1
ATOM 1717 O O . ASN A 1 221 ? -39.399 21.321 -26.835 1.00 80.44 221 ASN A O 1
ATOM 1721 N N . PRO A 1 222 ? -39.891 19.384 -27.867 1.00 78.31 222 PRO A N 1
ATOM 1722 C CA . PRO A 1 222 ? -40.735 20.005 -28.893 1.00 78.31 222 PRO A CA 1
ATOM 1723 C C . PRO A 1 222 ? -41.991 20.723 -28.362 1.00 78.31 222 PRO A C 1
ATOM 1725 O O . PRO A 1 222 ? -42.582 21.485 -29.122 1.00 78.31 222 PRO A O 1
ATOM 1728 N N . PHE A 1 223 ? -42.398 20.506 -27.103 1.00 83.56 223 PHE A N 1
ATOM 1729 C CA . PHE A 1 223 ? -43.576 21.133 -26.486 1.00 83.56 223 PHE A CA 1
ATOM 1730 C C . PHE A 1 223 ? -43.192 22.332 -25.585 1.00 83.56 223 PHE A C 1
ATOM 1732 O O . PHE A 1 223 ? -42.826 22.127 -24.425 1.00 83.56 223 PHE A O 1
ATOM 1739 N N . PRO A 1 224 ? -43.248 23.592 -26.072 1.00 84.00 224 PRO A N 1
ATOM 1740 C CA . PRO A 1 224 ? -42.820 24.781 -25.319 1.00 84.00 224 PRO A CA 1
ATOM 1741 C C . PRO A 1 224 ? -43.673 25.116 -24.086 1.00 84.00 224 PRO A C 1
ATOM 1743 O O . PRO A 1 224 ? -43.230 25.909 -23.252 1.00 84.00 224 PRO A O 1
ATOM 1746 N N . GLU A 1 225 ? -44.883 24.566 -24.003 1.00 87.12 225 GLU A N 1
ATOM 1747 C CA . GLU A 1 225 ? -45.866 24.732 -22.926 1.00 87.12 225 GLU A CA 1
ATOM 1748 C C . GLU A 1 225 ? -45.826 23.626 -21.860 1.00 87.12 225 GLU A C 1
ATOM 1750 O O . GLU A 1 225 ? -46.630 23.654 -20.925 1.00 87.12 225 GLU A O 1
ATOM 1755 N N . ARG A 1 226 ? -44.905 22.660 -21.988 1.00 87.94 226 ARG A N 1
ATOM 1756 C CA . ARG A 1 226 ? -44.790 21.507 -21.088 1.00 87.94 226 ARG A CA 1
ATOM 1757 C C . ARG A 1 226 ? -43.486 21.517 -20.298 1.00 87.94 226 ARG A C 1
ATOM 1759 O O . ARG A 1 226 ? -42.431 21.884 -20.814 1.00 87.94 226 ARG A O 1
ATOM 1766 N N . ASP A 1 227 ? -43.563 21.071 -19.051 1.00 89.38 227 ASP A N 1
ATOM 1767 C CA . ASP A 1 227 ? -42.410 20.792 -18.199 1.00 89.38 227 ASP A CA 1
ATOM 1768 C C . ASP A 1 227 ? -41.561 19.659 -18.798 1.00 89.38 227 ASP A C 1
ATOM 1770 O O . ASP A 1 227 ? -42.074 18.601 -19.169 1.00 89.38 227 ASP A O 1
ATOM 1774 N N . PHE A 1 228 ? -40.251 19.885 -18.903 1.00 88.94 228 PHE A N 1
ATOM 1775 C CA . PHE A 1 228 ? -39.317 18.943 -19.512 1.00 88.94 228 PHE A CA 1
ATOM 1776 C C . PHE A 1 228 ? -39.250 17.608 -18.763 1.00 88.94 228 PHE A C 1
ATOM 1778 O O . PHE A 1 228 ? -39.170 16.564 -19.402 1.00 88.94 228 PHE A O 1
ATOM 1785 N N . ALA A 1 229 ? -39.273 17.625 -17.430 1.00 86.94 229 ALA A N 1
ATOM 1786 C CA . ALA A 1 229 ? -39.089 16.433 -16.610 1.00 86.94 229 ALA A CA 1
ATOM 1787 C C . ALA A 1 229 ? -40.361 15.579 -16.496 1.00 86.94 229 ALA A C 1
ATOM 1789 O O . ALA A 1 229 ? -40.266 14.360 -16.407 1.00 86.94 229 ALA A O 1
ATOM 1790 N N . THR A 1 230 ? -41.539 16.205 -16.490 1.00 85.12 230 THR A N 1
ATOM 1791 C CA . THR A 1 230 ? -42.812 15.573 -16.098 1.00 85.12 230 THR A CA 1
ATOM 1792 C C . THR A 1 230 ? -43.886 15.581 -17.185 1.00 85.12 230 THR A C 1
ATOM 1794 O O . THR A 1 230 ? -44.907 14.912 -17.032 1.00 85.12 230 THR A O 1
ATOM 1797 N N . GLY A 1 231 ? -43.724 16.384 -18.244 1.00 85.44 231 GLY A N 1
ATOM 1798 C CA . GLY A 1 231 ? -44.732 16.552 -19.298 1.00 85.44 231 GLY A CA 1
ATOM 1799 C C . GLY A 1 231 ? -45.998 17.308 -18.864 1.00 85.44 231 GLY A C 1
ATOM 1800 O O . GLY A 1 231 ? -46.937 17.438 -19.650 1.00 85.44 231 GLY A O 1
ATOM 1801 N N . GLN A 1 232 ? -46.056 17.819 -17.630 1.00 86.56 232 GLN A N 1
ATOM 1802 C CA . GLN A 1 232 ? -47.189 18.607 -17.129 1.00 86.56 232 GLN A CA 1
ATOM 1803 C C . GLN A 1 232 ? -47.210 20.020 -17.729 1.00 86.56 232 GLN A C 1
ATOM 1805 O O . GLN A 1 232 ? -46.220 20.474 -18.302 1.00 86.56 232 GLN A O 1
ATOM 1810 N N . ASP A 1 233 ? -48.343 20.721 -17.620 1.00 89.56 233 ASP A N 1
ATOM 1811 C CA . ASP A 1 233 ? -48.425 22.136 -18.011 1.00 89.56 233 ASP A CA 1
ATOM 1812 C C . ASP A 1 233 ? -47.446 22.984 -17.185 1.00 89.56 233 ASP A C 1
ATOM 1814 O O . ASP A 1 233 ? -47.262 22.756 -15.986 1.00 89.56 233 ASP A O 1
ATOM 1818 N N . LEU A 1 234 ? -46.830 23.988 -17.815 1.00 90.12 234 LEU A N 1
ATOM 1819 C CA . LEU A 1 234 ? -45.982 24.937 -17.096 1.00 90.12 234 LEU A CA 1
ATOM 1820 C C . LEU A 1 234 ? -46.786 25.722 -16.046 1.00 90.12 234 LEU A C 1
ATOM 1822 O O . LEU A 1 234 ? -47.907 26.171 -16.293 1.00 90.12 234 LEU A O 1
ATOM 1826 N N . GLY A 1 235 ? -46.183 25.919 -14.871 1.00 88.44 235 GLY A N 1
ATOM 1827 C CA . GLY A 1 235 ? -46.753 26.723 -13.797 1.00 88.44 235 GLY A CA 1
ATOM 1828 C C . GLY A 1 235 ? -46.753 28.229 -14.104 1.00 88.44 235 GLY A C 1
ATOM 1829 O O . GLY A 1 235 ? -46.239 28.673 -15.131 1.00 88.44 235 GLY A O 1
ATOM 1830 N N . PRO A 1 236 ? -47.291 29.062 -13.194 1.00 87.12 236 PRO A N 1
ATOM 1831 C CA . PRO A 1 236 ? -47.378 30.514 -13.384 1.00 87.12 236 PRO A CA 1
ATOM 1832 C C . PRO A 1 236 ? -46.016 31.232 -13.377 1.00 87.12 236 PRO A C 1
ATOM 1834 O O . PRO A 1 236 ? -45.945 32.398 -13.760 1.00 87.12 236 PRO A O 1
ATOM 1837 N N . GLN A 1 237 ? -44.955 30.570 -12.903 1.00 88.31 237 GLN A N 1
ATOM 1838 C CA . GLN A 1 237 ? -43.579 31.077 -12.840 1.00 88.31 237 GLN A CA 1
ATOM 1839 C C . GLN A 1 237 ? -42.609 29.961 -13.271 1.00 88.31 237 GLN A C 1
ATOM 1841 O O . GLN A 1 237 ? -41.948 29.362 -12.418 1.00 88.31 237 GLN A O 1
ATOM 1846 N N . PRO A 1 238 ? -42.562 29.626 -14.573 1.00 91.81 238 PRO A N 1
ATOM 1847 C CA . PRO A 1 238 ? -41.730 28.538 -15.059 1.00 91.81 238 PRO A CA 1
ATOM 1848 C C . PRO A 1 238 ? -40.243 28.881 -14.943 1.00 91.81 238 PRO A C 1
ATOM 1850 O O . PRO A 1 238 ? -39.834 30.035 -15.088 1.00 91.81 238 PRO A O 1
ATOM 1853 N N . VAL A 1 239 ? -39.423 27.857 -14.723 1.00 94.31 239 VAL A N 1
ATOM 1854 C CA . VAL A 1 239 ? -37.964 27.983 -14.684 1.00 94.31 239 VAL A CA 1
ATOM 1855 C C . VAL A 1 239 ? -37.403 27.626 -16.057 1.00 94.31 239 VAL A C 1
ATOM 1857 O O . VAL A 1 239 ? -37.537 26.489 -16.509 1.00 94.31 239 VAL A O 1
ATOM 1860 N N . THR A 1 240 ? -36.767 28.595 -16.718 1.00 94.50 240 THR A N 1
ATOM 1861 C CA . THR A 1 240 ? -36.084 28.396 -18.004 1.00 94.50 240 THR A CA 1
ATOM 1862 C C . THR A 1 240 ? -34.578 28.372 -17.787 1.00 94.50 240 THR A C 1
ATOM 1864 O O . THR A 1 240 ? -34.005 29.333 -17.273 1.00 94.50 240 THR A O 1
ATOM 1867 N N . VAL A 1 241 ? -33.931 27.286 -18.198 1.00 94.44 241 VAL A N 1
ATOM 1868 C CA . VAL A 1 241 ? -32.478 27.108 -18.100 1.00 94.44 241 VAL A CA 1
ATOM 1869 C C . VAL A 1 241 ? -31.908 26.662 -19.437 1.00 94.44 241 VAL A C 1
ATOM 1871 O O . VAL A 1 241 ? -32.591 26.061 -20.263 1.00 94.44 241 VAL A O 1
ATOM 1874 N N . VAL A 1 242 ? -30.632 26.945 -19.651 1.00 93.56 242 VAL A N 1
ATOM 1875 C CA . VAL A 1 242 ? -29.881 26.503 -20.825 1.00 93.56 242 VAL A CA 1
ATOM 1876 C C . VAL A 1 242 ? -28.917 25.410 -20.391 1.00 93.56 242 VAL A C 1
ATOM 1878 O O . VAL A 1 242 ? -28.416 25.465 -19.268 1.00 93.56 242 VAL A O 1
ATOM 1881 N N . ALA A 1 243 ? -28.686 24.413 -21.247 1.00 92.62 243 ALA A N 1
ATOM 1882 C CA . ALA A 1 243 ? -27.613 23.424 -21.121 1.00 92.62 243 ALA A CA 1
ATOM 1883 C C . ALA A 1 243 ? -27.297 22.779 -22.470 1.00 92.62 243 ALA A C 1
ATOM 1885 O O . ALA A 1 243 ? -28.202 22.477 -23.245 1.00 92.62 243 ALA A O 1
ATOM 1886 N N . GLY A 1 244 ? -26.014 22.550 -22.758 1.00 91.56 244 GLY A N 1
ATOM 1887 C CA . GLY A 1 244 ? -25.602 21.811 -23.953 1.00 91.56 244 GLY A CA 1
ATOM 1888 C C . GLY A 1 244 ? -26.083 22.418 -25.277 1.00 91.56 244 GLY A C 1
ATOM 1889 O O . GLY A 1 244 ? -26.336 21.675 -26.221 1.00 91.56 244 GLY A O 1
ATOM 1890 N N . GLY A 1 245 ? -26.286 23.738 -25.337 1.00 92.31 245 GLY A N 1
ATOM 1891 C CA . GLY A 1 245 ? -26.850 24.407 -26.513 1.00 92.31 245 GLY A CA 1
ATOM 1892 C C . GLY A 1 245 ? -28.347 24.149 -26.741 1.00 92.31 245 GLY A C 1
ATOM 1893 O O . GLY A 1 245 ? -28.817 24.239 -27.873 1.00 92.31 245 GLY A O 1
ATOM 1894 N N . LYS A 1 246 ? -29.104 23.806 -25.690 1.00 92.69 246 LYS A N 1
ATOM 1895 C CA . LYS A 1 246 ? -30.569 23.667 -25.712 1.00 92.69 246 LYS A CA 1
ATOM 1896 C C . LYS A 1 246 ? -31.229 24.421 -24.561 1.00 92.69 246 LYS A C 1
ATOM 1898 O O . LYS A 1 246 ? -30.615 24.624 -23.513 1.00 92.69 246 LYS A O 1
ATOM 1903 N N . ILE A 1 247 ? -32.498 24.785 -24.746 1.00 93.25 247 ILE A N 1
ATOM 1904 C CA . ILE A 1 247 ? -33.335 25.416 -23.715 1.00 93.25 247 ILE A CA 1
ATOM 1905 C C . ILE A 1 247 ? -34.259 24.389 -23.062 1.00 93.25 247 ILE A C 1
ATOM 1907 O O . ILE A 1 247 ? -34.997 23.682 -23.746 1.00 93.25 247 ILE A O 1
ATOM 1911 N N . PHE A 1 248 ? -34.261 24.356 -21.733 1.00 93.19 248 PHE A N 1
ATOM 1912 C CA . PHE A 1 248 ? -35.108 23.509 -20.902 1.00 93.19 248 PHE A CA 1
ATOM 1913 C C . PHE A 1 248 ? -36.086 24.379 -20.116 1.00 93.19 248 PHE A C 1
ATOM 1915 O O . PHE A 1 248 ? -35.706 25.425 -19.587 1.00 93.19 248 PHE A O 1
ATOM 1922 N N . LYS A 1 249 ? -37.340 23.935 -20.031 1.00 92.94 249 LYS A N 1
ATOM 1923 C CA . LYS A 1 249 ? -38.397 24.598 -19.265 1.00 92.94 249 LYS A CA 1
ATOM 1924 C C . LYS A 1 249 ? -38.943 23.644 -18.214 1.00 92.94 249 LYS A C 1
ATOM 1926 O O . LYS A 1 249 ? -39.248 22.499 -18.531 1.00 92.94 249 LYS A O 1
ATOM 1931 N N . PHE A 1 250 ? -39.080 24.134 -16.992 1.00 93.94 250 PHE A N 1
ATOM 1932 C CA . PHE A 1 250 ? -39.655 23.416 -15.860 1.00 93.94 250 PHE A CA 1
ATOM 1933 C C . PHE A 1 250 ? -40.852 24.199 -15.316 1.00 93.94 250 PHE A C 1
ATOM 1935 O O . PHE A 1 250 ? -40.871 25.431 -15.380 1.00 93.94 250 PHE A O 1
ATOM 1942 N N . ALA A 1 251 ? -41.852 23.498 -14.792 1.00 93.19 251 ALA A N 1
ATOM 1943 C CA . ALA A 1 251 ? -43.081 24.077 -14.268 1.00 93.19 251 ALA A CA 1
ATOM 1944 C C . ALA A 1 251 ? -42.809 25.032 -13.100 1.00 93.19 251 ALA A C 1
ATOM 1946 O O . ALA A 1 251 ? -43.456 26.076 -13.010 1.00 93.19 251 ALA A O 1
ATOM 1947 N N . ASP A 1 252 ? -41.845 24.684 -12.245 1.00 92.88 252 ASP A N 1
ATOM 1948 C CA . ASP A 1 252 ? -41.396 25.467 -11.100 1.00 92.88 252 ASP A CA 1
ATOM 1949 C C . ASP A 1 252 ? -39.970 25.069 -10.652 1.00 92.88 252 ASP A C 1
ATOM 1951 O O . ASP A 1 252 ? -39.308 24.210 -11.243 1.00 92.88 252 ASP A O 1
ATOM 1955 N N . MET A 1 253 ? -39.483 25.722 -9.593 1.00 92.44 253 MET A N 1
ATOM 1956 C CA . MET A 1 253 ? -38.155 25.480 -9.018 1.00 92.44 253 MET A CA 1
ATOM 1957 C C . MET A 1 253 ? -38.009 24.092 -8.378 1.00 92.44 253 MET A C 1
ATOM 1959 O O . MET A 1 253 ? -36.904 23.556 -8.362 1.00 92.44 253 MET A O 1
ATOM 1963 N N . ALA A 1 254 ? -39.087 23.498 -7.858 1.00 91.38 254 ALA A N 1
ATOM 1964 C CA . ALA A 1 254 ? -39.021 22.183 -7.227 1.00 91.38 254 ALA A CA 1
ATOM 1965 C C . ALA A 1 254 ? -38.794 21.090 -8.281 1.00 91.38 254 ALA A C 1
ATOM 1967 O O . ALA A 1 254 ? -37.882 20.278 -8.118 1.00 91.38 254 ALA A O 1
ATOM 1968 N N . SER A 1 255 ? -39.536 21.149 -9.395 1.00 90.56 255 SER A N 1
ATOM 1969 C CA . SER A 1 255 ? -39.337 20.273 -10.561 1.00 90.56 255 SER A CA 1
ATOM 1970 C C . SER A 1 255 ? -37.896 20.357 -11.085 1.00 90.56 255 SER A C 1
ATOM 1972 O O . SER A 1 255 ? -37.223 19.338 -11.264 1.00 90.56 255 SER A O 1
ATOM 1974 N N . PHE A 1 256 ? -37.362 21.577 -11.236 1.00 93.00 256 PHE A N 1
ATOM 1975 C CA . PHE A 1 256 ? -35.970 21.784 -11.646 1.00 93.00 256 PHE A CA 1
ATOM 1976 C C . PHE A 1 256 ? -34.959 21.177 -10.660 1.00 93.00 256 PHE A C 1
ATOM 1978 O O . PHE A 1 256 ? -34.020 20.501 -11.080 1.00 93.00 256 PHE A O 1
ATOM 1985 N N . GLN A 1 257 ? -35.127 21.406 -9.354 1.00 93.00 257 GLN A N 1
ATOM 1986 C CA . GLN A 1 257 ? -34.195 20.913 -8.336 1.00 93.00 257 GLN A CA 1
ATOM 1987 C C . GLN A 1 257 ? -34.174 19.386 -8.249 1.00 93.00 257 GLN A C 1
ATOM 1989 O O . GLN A 1 257 ? -33.097 18.804 -8.119 1.00 93.00 257 GLN A O 1
ATOM 1994 N N . GLU A 1 258 ? -35.332 18.731 -8.348 1.00 90.81 258 GLU A N 1
ATOM 1995 C CA . GLU A 1 258 ? -35.422 17.269 -8.364 1.00 90.81 258 GLU A CA 1
ATOM 1996 C C . GLU A 1 258 ? -34.714 16.683 -9.592 1.00 90.81 258 GLU A C 1
ATOM 1998 O O . GLU A 1 258 ? -33.882 15.779 -9.463 1.00 90.81 258 GLU A O 1
ATOM 2003 N N . PHE A 1 259 ? -34.962 17.261 -10.771 1.00 91.31 259 PHE A N 1
ATOM 2004 C CA . PHE A 1 259 ? -34.314 16.846 -12.011 1.00 91.31 259 PHE A CA 1
ATOM 2005 C C . PHE A 1 259 ? -32.793 17.068 -11.977 1.00 91.31 259 PHE A C 1
ATOM 2007 O O . PHE A 1 259 ? -32.016 16.170 -12.306 1.00 91.31 259 PHE A O 1
ATOM 2014 N N . ASN A 1 260 ? -32.347 18.245 -11.529 1.00 91.56 260 ASN A N 1
ATOM 2015 C CA . ASN A 1 260 ? -30.927 18.571 -11.425 1.00 91.56 260 ASN A CA 1
ATOM 2016 C C . ASN A 1 260 ? -30.206 17.665 -10.408 1.00 91.56 260 ASN A C 1
ATOM 2018 O O . ASN A 1 260 ? -29.109 17.192 -10.693 1.00 91.56 260 ASN A O 1
ATOM 2022 N N . LYS A 1 261 ? -30.840 17.331 -9.275 1.00 90.19 261 LYS A N 1
ATOM 2023 C CA . LYS A 1 261 ? -30.290 16.382 -8.292 1.00 90.19 261 LYS A CA 1
ATOM 2024 C C . LYS A 1 261 ? -30.117 14.972 -8.869 1.00 90.19 261 LYS A C 1
ATOM 2026 O O . LYS A 1 261 ? -29.141 14.292 -8.556 1.00 90.19 261 LYS A O 1
ATOM 2031 N N . ALA A 1 262 ? -31.045 14.516 -9.709 1.00 90.00 262 ALA A N 1
ATOM 2032 C CA . ALA A 1 262 ? -30.902 13.227 -10.381 1.00 90.00 262 ALA A CA 1
ATOM 2033 C C . ALA A 1 262 ? -29.714 13.220 -11.357 1.00 90.00 262 ALA A C 1
ATOM 2035 O O . ALA A 1 262 ? -28.953 12.253 -11.389 1.00 90.00 262 ALA A O 1
ATOM 2036 N N . LEU A 1 263 ? -29.511 14.313 -12.101 1.00 89.81 263 LEU A N 1
ATOM 2037 C CA . LEU A 1 263 ? -28.371 14.446 -13.011 1.00 89.81 263 LEU A CA 1
ATOM 2038 C C . LEU A 1 263 ? -27.033 14.555 -12.285 1.00 89.81 263 LEU A C 1
ATOM 2040 O O . LEU A 1 263 ? -26.053 13.969 -12.735 1.00 89.81 263 LEU A O 1
ATOM 2044 N N . GLU A 1 264 ? -27.004 15.217 -11.133 1.00 88.12 264 GLU A N 1
ATOM 2045 C CA . GLU A 1 264 ? -25.842 15.238 -10.243 1.00 88.12 264 GLU A CA 1
ATOM 2046 C C . GLU A 1 264 ? -25.397 13.828 -9.848 1.00 88.12 264 GLU A C 1
ATOM 2048 O O . GLU A 1 264 ? -24.235 13.471 -10.031 1.00 88.12 264 GLU A O 1
ATOM 2053 N N . ALA A 1 265 ? -26.334 12.992 -9.397 1.00 88.06 265 ALA A N 1
ATOM 2054 C CA . ALA A 1 265 ? -26.041 11.603 -9.051 1.00 88.06 265 ALA A CA 1
ATOM 2055 C C . ALA A 1 265 ? -25.608 10.761 -10.268 1.00 88.06 265 ALA A C 1
ATOM 2057 O O . ALA A 1 265 ? -24.884 9.774 -10.120 1.00 88.06 265 ALA A O 1
ATOM 2058 N N . MET A 1 266 ? -26.058 11.122 -11.474 1.00 91.06 266 MET A N 1
ATOM 2059 C CA . MET A 1 266 ? -25.642 10.467 -12.713 1.00 91.06 266 MET A CA 1
ATOM 2060 C C . MET A 1 266 ? -24.216 10.851 -13.123 1.00 91.06 266 MET A C 1
ATOM 2062 O O . MET A 1 266 ? -23.486 9.968 -13.573 1.00 91.06 266 MET A O 1
ATOM 2066 N N . ASP A 1 267 ? -23.820 12.119 -12.956 1.00 89.31 267 ASP A N 1
ATOM 2067 C CA . ASP A 1 267 ? -22.469 12.631 -13.245 1.00 89.31 267 ASP A CA 1
ATOM 2068 C C . ASP A 1 267 ? -21.400 11.995 -12.344 1.00 89.31 267 ASP A C 1
ATOM 2070 O O . ASP A 1 267 ? -20.275 11.767 -12.784 1.00 89.31 267 ASP A O 1
ATOM 2074 N N . GLU A 1 268 ? -21.751 11.660 -11.100 1.00 87.12 268 GLU A N 1
ATOM 2075 C CA . GLU A 1 268 ? -20.837 11.016 -10.149 1.00 87.12 268 GLU A CA 1
ATOM 2076 C C . GLU A 1 268 ? -20.475 9.568 -10.514 1.00 87.12 268 GLU A C 1
ATOM 2078 O O . GLU A 1 268 ? -19.483 9.040 -9.992 1.00 87.12 268 GLU A O 1
ATOM 2083 N N . LYS A 1 269 ? -21.257 8.913 -11.387 1.00 91.44 269 LYS A N 1
ATOM 2084 C CA . LYS A 1 269 ? -20.987 7.540 -11.841 1.00 91.44 269 LYS A CA 1
ATOM 2085 C C . LYS A 1 269 ? -19.721 7.498 -12.696 1.00 91.44 269 LYS A C 1
ATOM 2087 O O . LYS A 1 269 ? -19.540 8.396 -13.507 1.00 91.44 269 LYS A O 1
ATOM 2092 N N . PRO A 1 270 ? -18.867 6.470 -12.572 1.00 92.44 270 PRO A N 1
ATOM 2093 C CA . PRO A 1 270 ? -17.623 6.396 -13.335 1.00 92.44 270 PRO A CA 1
ATOM 2094 C C . PRO A 1 270 ? -17.858 6.175 -14.835 1.00 92.44 270 PRO A C 1
ATOM 2096 O O . PRO A 1 270 ? -18.899 5.660 -15.253 1.00 92.44 270 PRO A O 1
ATOM 2099 N N . GLY A 1 271 ? -16.855 6.526 -15.636 1.00 93.00 271 GLY A N 1
ATOM 2100 C CA . GLY A 1 271 ? -16.737 6.146 -17.042 1.00 93.00 271 GLY A CA 1
ATOM 2101 C C . GLY A 1 271 ? -17.093 7.254 -18.043 1.00 93.00 271 GLY A C 1
ATOM 2102 O O . GLY A 1 271 ? -17.887 8.148 -17.740 1.00 93.00 271 GLY A O 1
ATOM 2103 N N . PRO A 1 272 ? -16.542 7.182 -19.270 1.00 93.94 272 PRO A N 1
ATOM 2104 C CA . PRO A 1 272 ? -16.633 8.251 -20.260 1.00 93.94 272 PRO A CA 1
ATOM 2105 C C . PRO A 1 272 ? -18.036 8.448 -20.828 1.00 93.94 272 PRO A C 1
ATOM 2107 O O . PRO A 1 272 ? -18.380 9.554 -21.216 1.00 93.94 272 PRO A O 1
ATOM 2110 N N . HIS A 1 273 ? -18.873 7.414 -20.881 1.00 92.69 273 HIS A N 1
ATOM 2111 C CA . HIS A 1 273 ? -20.190 7.502 -21.525 1.00 92.69 273 HIS A CA 1
ATOM 2112 C C . HIS A 1 273 ? -21.344 7.766 -20.544 1.00 92.69 273 HIS A C 1
ATOM 2114 O O . HIS A 1 273 ? -22.509 7.689 -20.932 1.00 92.69 273 HIS A O 1
ATOM 2120 N N . THR A 1 274 ? -21.040 8.040 -19.275 1.00 92.38 274 THR A N 1
ATOM 2121 C CA . THR A 1 274 ? -22.033 8.301 -18.225 1.00 92.38 274 THR A CA 1
ATOM 2122 C C . THR A 1 274 ? -22.250 9.804 -18.009 1.00 92.38 274 THR A C 1
ATOM 2124 O O . THR A 1 274 ? -21.640 10.644 -18.668 1.00 92.38 274 THR A O 1
ATOM 2127 N N . GLY A 1 275 ? -23.155 10.160 -17.102 1.00 91.38 275 GLY A N 1
ATOM 2128 C CA . GLY A 1 275 ? -23.456 11.530 -16.707 1.00 91.38 275 GLY A CA 1
ATOM 2129 C C . GLY A 1 275 ? -24.538 12.215 -17.537 1.00 91.38 275 GLY A C 1
ATOM 2130 O O . GLY A 1 275 ? -25.352 11.591 -18.230 1.00 91.38 275 GLY A O 1
ATOM 2131 N N . ALA A 1 276 ? -24.554 13.541 -17.448 1.00 88.25 276 ALA A N 1
ATOM 2132 C CA . ALA A 1 276 ? -25.588 14.406 -17.998 1.00 88.25 276 ALA A CA 1
ATOM 2133 C C . ALA A 1 276 ? -25.687 14.369 -19.532 1.00 88.25 276 ALA A C 1
ATOM 2135 O O . ALA A 1 276 ? -26.726 14.731 -20.079 1.00 88.25 276 ALA A O 1
ATOM 2136 N N . GLY A 1 277 ? -24.666 13.879 -20.245 1.00 86.00 277 GLY A N 1
ATOM 2137 C CA . GLY A 1 277 ? -24.737 13.666 -21.698 1.00 86.00 277 GLY A CA 1
ATOM 2138 C C . GLY A 1 277 ? -25.860 12.708 -22.121 1.00 86.00 277 GLY A C 1
ATOM 2139 O O . GLY A 1 277 ? -26.401 12.811 -23.223 1.00 86.00 277 GLY A O 1
ATOM 2140 N N . THR A 1 278 ? -26.289 11.821 -21.219 1.00 85.12 278 THR A N 1
ATOM 2141 C CA . THR A 1 278 ? -27.349 10.836 -21.476 1.00 85.12 278 THR A CA 1
ATOM 2142 C C . THR A 1 278 ? -28.716 11.452 -21.790 1.00 85.12 278 THR A C 1
ATOM 2144 O O . THR A 1 278 ? -29.493 10.826 -22.512 1.00 85.12 278 THR A O 1
ATOM 2147 N N . ILE A 1 279 ? -29.013 12.680 -21.337 1.00 83.75 279 ILE A N 1
ATOM 2148 C CA . ILE A 1 279 ? -30.291 13.354 -21.649 1.00 83.75 279 ILE A CA 1
ATOM 2149 C C . ILE A 1 279 ? -30.356 13.897 -23.080 1.00 83.75 279 ILE A C 1
ATOM 2151 O O . ILE A 1 279 ? -31.425 14.276 -23.553 1.00 83.75 279 ILE A O 1
ATOM 2155 N N . PHE A 1 280 ? -29.221 13.932 -23.781 1.00 80.88 280 PHE A N 1
ATOM 2156 C CA . PHE A 1 280 ? -29.130 14.364 -25.175 1.00 80.88 280 PHE A CA 1
ATOM 2157 C C . PHE A 1 280 ? -29.181 13.189 -26.164 1.00 80.88 280 PHE A C 1
ATOM 2159 O O . PHE A 1 280 ? -29.183 13.413 -27.376 1.00 80.88 280 PHE A O 1
ATOM 2166 N N . LEU A 1 281 ? -29.248 11.946 -25.672 1.00 74.00 281 LEU A N 1
ATOM 2167 C CA . LEU A 1 281 ? -29.425 10.757 -26.504 1.00 74.00 281 LEU A CA 1
ATOM 2168 C C . LEU A 1 281 ? -30.878 10.652 -27.012 1.00 74.00 281 LEU A C 1
ATOM 2170 O O . LEU A 1 281 ? -31.799 11.072 -26.310 1.00 74.00 281 LEU A O 1
ATOM 2174 N N . PRO A 1 282 ? -31.127 10.075 -28.205 1.00 64.00 282 PRO A N 1
ATOM 2175 C CA . PRO A 1 282 ? -32.484 9.916 -28.723 1.00 64.00 282 PRO A CA 1
ATOM 2176 C C . PRO A 1 282 ? -33.280 8.945 -27.837 1.00 64.00 282 PRO A C 1
ATOM 2178 O O . PRO A 1 282 ? -33.013 7.743 -27.845 1.00 64.00 282 PRO A O 1
ATOM 2181 N N . LYS A 1 283 ? -34.259 9.445 -27.076 1.00 61.56 283 LYS A N 1
ATOM 2182 C CA . LYS A 1 283 ? -35.230 8.625 -26.333 1.00 61.56 283 LYS A CA 1
ATOM 2183 C C . LYS A 1 283 ? -36.659 9.082 -26.617 1.00 61.56 283 LYS A C 1
ATOM 2185 O O . LYS A 1 283 ? -36.892 10.253 -26.909 1.00 61.56 283 LYS A O 1
ATOM 2190 N N . ALA A 1 284 ? -37.597 8.136 -26.578 1.00 52.62 284 ALA A N 1
ATOM 2191 C CA . ALA A 1 284 ? -39.019 8.405 -26.767 1.00 52.62 284 ALA A CA 1
ATOM 2192 C C . ALA A 1 284 ? -39.581 9.216 -25.587 1.00 52.62 284 ALA A C 1
ATOM 2194 O O . ALA A 1 284 ? -39.090 9.097 -24.464 1.00 52.62 284 ALA A O 1
ATOM 2195 N N . SER A 1 285 ? -40.606 10.034 -25.849 1.00 57.97 285 SER A N 1
ATOM 2196 C CA . SER A 1 285 ? -41.374 10.689 -24.788 1.00 57.97 285 SER A CA 1
ATOM 2197 C C . SER A 1 285 ? -41.967 9.641 -23.844 1.00 57.97 285 SER A C 1
ATOM 2199 O O . SER A 1 285 ? -42.290 8.529 -24.264 1.00 57.97 285 SER A O 1
ATOM 2201 N N . ASP A 1 286 ? -42.173 10.003 -22.582 1.00 62.94 286 ASP A N 1
ATOM 2202 C CA . ASP A 1 286 ? -42.867 9.191 -21.565 1.00 62.94 286 ASP A CA 1
ATOM 2203 C C . ASP A 1 286 ? -44.352 8.876 -21.886 1.00 62.94 286 ASP A C 1
ATOM 2205 O O . ASP A 1 286 ? -45.098 8.396 -21.035 1.00 62.94 286 ASP A O 1
ATOM 2209 N N . GLY A 1 287 ? -44.809 9.156 -23.111 1.00 58.41 287 GLY A N 1
ATOM 2210 C CA . GLY A 1 287 ? -46.204 9.050 -23.532 1.00 58.41 287 GLY A CA 1
ATOM 2211 C C . GLY A 1 287 ? -47.084 10.241 -23.129 1.00 58.41 287 GLY A C 1
ATOM 2212 O O . GLY A 1 287 ? -48.189 10.354 -23.657 1.00 58.41 287 GLY A O 1
ATOM 2213 N N . ALA A 1 288 ? -46.601 11.150 -22.273 1.00 59.84 288 ALA A N 1
ATOM 2214 C CA . ALA A 1 288 ? -47.283 12.372 -21.830 1.00 59.84 288 ALA A CA 1
ATOM 2215 C C . ALA A 1 288 ? -46.632 13.666 -22.364 1.00 59.84 288 ALA A C 1
ATOM 2217 O O . ALA A 1 288 ? -47.186 14.750 -22.197 1.00 59.84 288 ALA A O 1
ATOM 2218 N N . GLY A 1 289 ? -45.486 13.557 -23.045 1.00 64.25 289 GLY A N 1
ATOM 2219 C CA . GLY A 1 289 ? -44.743 14.697 -23.595 1.00 64.25 289 GLY A CA 1
ATOM 2220 C C . GLY A 1 289 ? -43.575 15.161 -22.717 1.00 64.25 289 GLY A C 1
ATOM 2221 O O . GLY A 1 289 ? -42.980 16.191 -23.032 1.00 64.25 289 GLY A O 1
ATOM 2222 N N . GLY A 1 290 ? -43.238 14.412 -21.657 1.00 71.50 290 GLY A N 1
ATOM 2223 C CA . GLY A 1 290 ? -42.085 14.619 -20.776 1.00 71.50 290 GLY A CA 1
ATOM 2224 C C . GLY A 1 290 ? -40.894 13.697 -21.080 1.00 71.50 290 GLY A C 1
ATOM 2225 O O . GLY A 1 290 ? -40.980 12.752 -21.875 1.00 71.50 290 GLY A O 1
ATOM 2226 N N . PHE A 1 291 ? -39.752 13.996 -20.454 1.00 83.69 291 PHE A N 1
ATOM 2227 C CA . PHE A 1 291 ? -38.515 13.219 -20.531 1.00 83.69 291 PHE A CA 1
ATOM 2228 C C . PHE A 1 291 ? -38.532 12.040 -19.550 1.00 83.69 291 PHE A C 1
ATOM 2230 O O . PHE A 1 291 ? -38.689 12.216 -18.344 1.00 83.69 291 PHE A O 1
ATOM 2237 N N . ASN A 1 292 ? -38.271 10.827 -20.042 1.00 85.38 292 ASN A N 1
ATOM 2238 C CA . ASN A 1 292 ? -38.220 9.637 -19.195 1.00 85.38 292 ASN A CA 1
ATOM 2239 C C . ASN A 1 292 ? -36.908 9.560 -18.380 1.00 85.38 292 ASN A C 1
ATOM 2241 O O . ASN A 1 292 ? -35.936 8.900 -18.765 1.00 85.38 292 ASN A O 1
ATOM 2245 N N . LEU A 1 293 ? -36.886 10.240 -17.228 1.00 84.38 293 LEU A N 1
ATOM 2246 C CA . LEU A 1 293 ? -35.736 10.285 -16.318 1.00 84.38 293 LEU A CA 1
ATOM 2247 C C . LEU A 1 293 ? -35.383 8.909 -15.731 1.00 84.38 293 LEU A C 1
ATOM 2249 O O . LEU A 1 293 ? -34.204 8.594 -15.577 1.00 84.38 293 LEU A O 1
ATOM 2253 N N . VAL A 1 294 ? -36.378 8.060 -15.455 1.00 86.12 294 VAL A N 1
ATOM 2254 C CA . VAL A 1 294 ? -36.160 6.714 -14.895 1.00 86.12 294 VAL A CA 1
ATOM 2255 C C . VAL A 1 294 ? -35.335 5.856 -15.856 1.00 86.12 294 VAL A C 1
ATOM 2257 O O . VAL A 1 294 ? -34.341 5.248 -15.456 1.00 86.12 294 VAL A O 1
ATOM 2260 N N . GLU A 1 295 ? -35.684 5.856 -17.143 1.00 85.75 295 GLU A N 1
ATOM 2261 C CA . GLU A 1 295 ? -34.901 5.156 -18.161 1.00 85.75 295 GLU A CA 1
ATOM 2262 C C . GLU A 1 295 ? -33.519 5.780 -18.376 1.00 85.75 295 GLU A C 1
ATOM 2264 O O . GLU A 1 295 ? -32.571 5.072 -18.721 1.00 85.75 295 GLU A O 1
ATOM 2269 N N . ALA A 1 296 ? -33.376 7.103 -18.242 1.00 87.94 296 ALA A N 1
ATOM 2270 C CA . ALA A 1 296 ? -32.077 7.772 -18.329 1.00 87.94 296 ALA A CA 1
ATOM 2271 C C . ALA A 1 296 ? -31.138 7.331 -17.196 1.00 87.94 296 ALA A C 1
ATOM 2273 O O . ALA A 1 296 ? -30.003 6.948 -17.474 1.00 87.94 296 ALA A O 1
ATOM 2274 N N . ILE A 1 297 ? -31.634 7.277 -15.957 1.00 90.31 297 ILE A N 1
ATOM 2275 C CA . ILE A 1 297 ? -30.890 6.761 -14.798 1.00 90.31 297 ILE A CA 1
ATOM 2276 C C . ILE A 1 297 ? -30.517 5.287 -15.008 1.00 90.31 297 ILE A C 1
ATOM 2278 O O . ILE A 1 297 ? -29.368 4.905 -14.779 1.00 90.31 297 ILE A O 1
ATOM 2282 N N . ALA A 1 298 ? -31.456 4.459 -15.478 1.00 90.94 298 ALA A N 1
ATOM 2283 C CA . ALA A 1 298 ? -31.200 3.044 -15.749 1.00 90.94 298 ALA A CA 1
ATOM 2284 C C . ALA A 1 298 ? -30.105 2.849 -16.814 1.00 90.94 298 ALA A C 1
ATOM 2286 O O . ALA A 1 298 ? -29.171 2.077 -16.599 1.00 90.94 298 ALA A O 1
ATOM 2287 N N . LEU A 1 299 ? -30.172 3.601 -17.919 1.00 91.19 299 LEU A N 1
ATOM 2288 C CA . LEU A 1 299 ? -29.140 3.588 -18.959 1.00 91.19 299 LEU A CA 1
ATOM 2289 C C . LEU A 1 299 ? -27.788 4.059 -18.413 1.00 91.19 299 LEU A C 1
ATOM 2291 O O . LEU A 1 299 ? -26.769 3.444 -18.700 1.00 91.19 299 LEU A O 1
ATOM 2295 N N . ASN A 1 300 ? -27.766 5.120 -17.610 1.00 93.12 300 ASN A N 1
ATOM 2296 C CA . ASN A 1 300 ? -26.532 5.638 -17.029 1.00 93.12 300 ASN A CA 1
ATOM 2297 C C . ASN A 1 300 ? -25.835 4.610 -16.131 1.00 93.12 300 ASN A C 1
ATOM 2299 O O . ASN A 1 300 ? -24.628 4.411 -16.236 1.00 93.12 300 ASN A O 1
ATOM 2303 N N . ASN A 1 301 ? -26.603 3.916 -15.289 1.00 92.75 301 ASN A N 1
ATOM 2304 C CA . ASN A 1 301 ? -26.081 2.828 -14.465 1.00 92.75 301 ASN A CA 1
ATOM 2305 C C . ASN A 1 301 ? -25.563 1.669 -15.327 1.00 92.75 301 ASN A C 1
ATOM 2307 O O . ASN A 1 301 ? -24.492 1.140 -15.048 1.00 92.75 301 ASN A O 1
ATOM 2311 N N . GLN A 1 302 ? -26.275 1.312 -16.401 1.00 93.88 302 GLN A N 1
ATOM 2312 C CA . GLN A 1 302 ? -25.821 0.286 -17.340 1.00 93.88 302 GLN A CA 1
ATOM 2313 C C . GLN A 1 302 ? -24.504 0.677 -18.025 1.00 93.88 302 GLN A C 1
ATOM 2315 O O . GLN A 1 302 ? -23.627 -0.169 -18.168 1.00 93.88 302 GLN A O 1
ATOM 2320 N N . LEU A 1 303 ? -24.350 1.938 -18.436 1.00 94.25 303 LEU A N 1
ATOM 2321 C CA . LEU A 1 303 ? -23.123 2.445 -19.054 1.00 94.25 303 LEU A CA 1
ATOM 2322 C C . LEU A 1 303 ? -21.951 2.451 -18.061 1.00 94.25 303 LEU A C 1
ATOM 2324 O O . LEU A 1 303 ? -20.844 2.075 -18.441 1.00 94.25 303 LEU A O 1
ATOM 2328 N N . ALA A 1 304 ? -22.201 2.791 -16.793 1.00 94.94 304 ALA A N 1
ATOM 2329 C CA . ALA A 1 304 ? -21.200 2.709 -15.731 1.00 94.94 304 ALA A CA 1
ATOM 2330 C C . ALA A 1 304 ? -20.726 1.260 -15.523 1.00 94.94 304 ALA A C 1
ATOM 2332 O O . ALA A 1 304 ? -19.535 0.985 -15.634 1.00 94.94 304 ALA A O 1
ATOM 2333 N N . SER A 1 305 ? -21.659 0.322 -15.319 1.00 94.69 305 SER A N 1
ATOM 2334 C CA . SER A 1 305 ? -21.349 -1.107 -15.171 1.00 94.69 305 SER A CA 1
ATOM 2335 C C . SER A 1 305 ? -20.674 -1.691 -16.410 1.00 94.69 305 SER A C 1
ATOM 2337 O O . SER A 1 305 ? -19.725 -2.460 -16.300 1.00 94.69 305 SER A O 1
ATOM 2339 N N . ALA A 1 306 ? -21.105 -1.304 -17.613 1.00 95.62 306 ALA A N 1
ATOM 2340 C CA . ALA A 1 306 ? -20.442 -1.723 -18.843 1.00 95.62 306 ALA A CA 1
ATOM 2341 C C . ALA A 1 306 ? -18.991 -1.228 -18.894 1.00 95.62 306 ALA A C 1
ATOM 2343 O O . ALA A 1 306 ? -18.127 -1.930 -19.416 1.00 95.62 306 ALA A O 1
ATOM 2344 N N . TRP A 1 307 ? -18.692 -0.051 -18.344 1.00 96.81 307 TRP A N 1
ATOM 2345 C CA . TRP A 1 307 ? -17.328 0.459 -18.282 1.00 96.81 307 TRP A CA 1
ATOM 2346 C C . TRP A 1 307 ? -16.473 -0.265 -17.237 1.00 96.81 307 TRP A C 1
ATOM 2348 O O . TRP A 1 307 ? -15.359 -0.674 -17.556 1.00 96.81 307 TRP A O 1
ATOM 2358 N N . THR A 1 308 ? -16.989 -0.465 -16.024 1.00 96.69 308 THR A N 1
ATOM 2359 C CA . THR A 1 308 ? -16.184 -0.924 -14.882 1.00 96.69 308 THR A CA 1
ATOM 2360 C C . THR A 1 308 ? -16.247 -2.427 -14.614 1.00 96.69 308 THR A C 1
ATOM 2362 O O . THR A 1 308 ? -15.359 -2.948 -13.949 1.00 96.69 308 THR A O 1
ATOM 2365 N N . GLU A 1 309 ? -17.249 -3.148 -15.119 1.00 96.31 309 GLU A N 1
ATOM 2366 C CA . GLU A 1 309 ? -17.520 -4.560 -14.786 1.00 96.31 309 GLU A CA 1
ATOM 2367 C C . GLU A 1 309 ? -17.535 -5.473 -16.022 1.00 96.31 309 GLU A C 1
ATOM 2369 O O . GLU A 1 309 ? -18.157 -6.534 -16.024 1.00 96.31 309 GLU A O 1
ATOM 2374 N N . THR A 1 310 ? -16.883 -5.060 -17.111 1.00 96.31 310 THR A N 1
ATOM 2375 C CA . THR A 1 310 ? -16.704 -5.911 -18.294 1.00 96.31 310 THR A CA 1
ATOM 2376 C C . THR A 1 310 ? -15.287 -5.806 -18.823 1.00 96.31 310 THR A C 1
ATOM 2378 O O . THR A 1 310 ? -14.628 -4.789 -18.637 1.00 96.31 310 THR A O 1
ATOM 2381 N N . LYS A 1 311 ? -14.826 -6.838 -19.535 1.00 97.19 311 LYS A N 1
ATOM 2382 C CA . LYS A 1 311 ? -13.524 -6.836 -20.213 1.00 97.19 311 LYS A CA 1
ATOM 2383 C C . LYS A 1 311 ? -13.340 -5.586 -21.084 1.00 97.19 311 LYS A C 1
ATOM 2385 O O . LYS A 1 311 ? -14.198 -5.297 -21.917 1.00 97.19 311 LYS A O 1
ATOM 2390 N N . LYS A 1 312 ? -12.200 -4.903 -20.948 1.00 97.75 312 LYS A N 1
ATOM 2391 C CA . LYS A 1 312 ? -11.805 -3.768 -21.794 1.00 97.75 312 LYS A CA 1
ATOM 2392 C C . LYS A 1 312 ? -10.879 -4.223 -22.919 1.00 97.75 312 LYS A C 1
ATOM 2394 O O . LYS A 1 312 ? -9.852 -4.849 -22.668 1.00 97.75 312 LYS A O 1
ATOM 2399 N N . LYS A 1 313 ? -11.208 -3.885 -24.162 1.00 98.25 313 LYS A N 1
ATOM 2400 C CA . LYS A 1 313 ? -10.300 -4.022 -25.304 1.00 98.25 313 LYS A CA 1
ATOM 2401 C C . LYS A 1 313 ? -9.376 -2.815 -25.365 1.00 98.25 313 LYS A C 1
ATOM 2403 O O . LYS A 1 313 ? -9.846 -1.688 -25.508 1.00 98.25 313 LYS A O 1
ATOM 2408 N N . VAL A 1 314 ? -8.073 -3.063 -25.319 1.00 98.50 314 VAL A N 1
ATOM 2409 C CA . VAL A 1 314 ? -7.043 -2.021 -25.324 1.00 98.50 314 VAL A CA 1
ATOM 2410 C C . VAL A 1 314 ? -6.194 -2.141 -26.585 1.00 98.50 314 VAL A C 1
ATOM 2412 O O . VAL A 1 314 ? -5.767 -3.239 -26.945 1.00 98.50 314 VAL A O 1
ATOM 2415 N N . PHE A 1 315 ? -5.918 -1.023 -27.254 1.00 98.31 315 PHE A N 1
ATOM 2416 C CA . PHE A 1 315 ? -4.931 -0.972 -28.332 1.00 98.31 315 PHE A CA 1
ATOM 2417 C C . PHE A 1 315 ? -3.759 -0.071 -27.956 1.00 98.31 315 PHE A C 1
ATOM 2419 O O . PHE A 1 315 ? -3.956 1.117 -27.723 1.00 98.31 315 PHE A O 1
ATOM 2426 N N . MET A 1 316 ? -2.542 -0.618 -27.939 1.00 97.94 316 MET A N 1
ATOM 2427 C CA . MET A 1 316 ? -1.320 0.136 -27.651 1.00 97.94 316 MET A CA 1
ATOM 2428 C C . MET A 1 316 ? -0.550 0.445 -28.932 1.00 97.94 316 MET A C 1
ATOM 2430 O O . MET A 1 316 ? 0.013 -0.452 -29.567 1.00 97.94 316 MET A O 1
ATOM 2434 N N . ILE A 1 317 ? -0.478 1.727 -29.287 1.00 98.25 317 ILE A N 1
ATOM 2435 C CA . ILE A 1 317 ? 0.369 2.232 -30.368 1.00 98.25 317 ILE A CA 1
ATOM 2436 C C . ILE A 1 317 ? 1.782 2.426 -29.817 1.00 98.25 317 ILE A C 1
ATOM 2438 O O . ILE A 1 317 ? 1.986 3.174 -28.867 1.00 98.25 317 ILE A O 1
ATOM 2442 N N . ARG A 1 318 ? 2.774 1.774 -30.419 1.00 97.50 318 ARG A N 1
ATOM 2443 C CA . ARG A 1 318 ? 4.189 1.989 -30.093 1.00 97.50 318 ARG A CA 1
ATOM 2444 C C . ARG A 1 318 ? 4.776 3.064 -30.999 1.00 97.50 318 ARG A C 1
ATOM 2446 O O . ARG A 1 318 ? 4.676 2.934 -32.221 1.00 97.50 318 ARG A O 1
ATOM 2453 N N . CYS A 1 319 ? 5.404 4.080 -30.419 1.00 96.25 319 CYS A N 1
ATOM 2454 C CA . CYS A 1 319 ? 5.873 5.263 -31.136 1.00 96.25 319 CYS A CA 1
ATOM 2455 C C . CYS A 1 319 ? 7.371 5.538 -30.953 1.00 96.25 319 CYS A C 1
ATOM 2457 O O . CYS A 1 319 ? 7.944 5.255 -29.902 1.00 96.25 319 CYS A O 1
ATOM 2459 N N . ASP A 1 320 ? 7.979 6.144 -31.974 1.00 95.31 320 ASP A N 1
ATOM 2460 C CA . ASP A 1 320 ? 9.296 6.787 -31.913 1.00 95.31 320 ASP A CA 1
ATOM 2461 C C . ASP A 1 320 ? 9.267 8.179 -32.580 1.00 95.31 320 ASP A C 1
ATOM 2463 O O . ASP A 1 320 ? 8.245 8.608 -33.128 1.00 95.31 320 ASP A O 1
ATOM 2467 N N . PHE A 1 321 ? 10.387 8.904 -32.525 1.00 95.50 321 PHE A N 1
ATOM 2468 C CA . PHE A 1 321 ? 10.491 10.294 -32.989 1.00 95.50 321 PHE A CA 1
ATOM 2469 C C . PHE A 1 321 ? 11.596 10.461 -34.040 1.00 95.50 321 PHE A C 1
ATOM 2471 O O . PHE A 1 321 ? 12.453 9.592 -34.210 1.00 95.50 321 PHE A O 1
ATOM 2478 N N . SER A 1 322 ? 11.589 11.579 -34.776 1.00 94.88 322 SER A N 1
ATOM 2479 C CA . SER A 1 322 ? 12.597 11.859 -35.815 1.00 94.88 322 SER A CA 1
ATOM 2480 C C . SER A 1 322 ? 14.015 12.028 -35.269 1.00 94.88 322 SER A C 1
ATOM 2482 O O . SER A 1 322 ? 14.978 11.669 -35.940 1.00 94.88 322 SER A O 1
ATOM 2484 N N . ASP A 1 323 ? 14.120 12.554 -34.058 1.00 92.50 323 ASP A N 1
ATOM 2485 C CA . ASP A 1 323 ? 15.329 12.829 -33.278 1.00 92.50 323 ASP A CA 1
ATOM 2486 C C . ASP A 1 323 ? 15.642 11.727 -32.248 1.00 92.50 323 ASP A C 1
ATOM 2488 O O . ASP A 1 323 ? 16.807 11.480 -31.944 1.00 92.50 323 ASP A O 1
ATOM 2492 N N . LYS A 1 324 ? 14.623 11.004 -31.768 1.00 91.50 324 LYS A N 1
ATOM 2493 C CA . LYS A 1 324 ? 14.758 9.806 -30.923 1.00 91.50 324 LYS A CA 1
ATOM 2494 C C . LYS A 1 324 ? 14.174 8.578 -31.615 1.00 91.50 324 LYS A C 1
ATOM 2496 O O . LYS A 1 324 ? 13.070 8.126 -31.314 1.00 91.50 324 LYS A O 1
ATOM 2501 N N . THR A 1 325 ? 14.922 8.056 -32.584 1.00 91.88 325 THR A N 1
ATOM 2502 C CA . THR A 1 325 ? 14.502 6.887 -33.371 1.00 91.88 325 THR A CA 1
ATOM 2503 C C . THR A 1 325 ? 14.653 5.586 -32.584 1.00 91.88 325 THR A C 1
ATOM 2505 O O . THR A 1 325 ? 15.564 5.470 -31.765 1.00 91.88 325 THR A O 1
ATOM 2508 N N . ASN A 1 326 ? 13.860 4.563 -32.916 1.00 90.38 326 ASN A N 1
ATOM 2509 C CA . ASN A 1 326 ? 13.968 3.225 -32.318 1.00 90.38 326 ASN A CA 1
ATOM 2510 C C . ASN A 1 326 ? 15.379 2.601 -32.418 1.00 90.38 326 ASN A C 1
ATOM 2512 O O . ASN A 1 326 ? 15.758 1.783 -31.587 1.00 90.38 326 ASN A O 1
ATOM 2516 N N . ALA A 1 327 ? 16.172 2.974 -33.428 1.00 84.75 327 ALA A N 1
ATOM 2517 C CA . ALA A 1 327 ? 17.538 2.471 -33.581 1.00 84.75 327 ALA A CA 1
ATOM 2518 C C . ALA A 1 327 ? 18.491 2.985 -32.486 1.00 84.75 327 ALA A C 1
ATOM 2520 O O . ALA A 1 327 ? 19.458 2.307 -32.151 1.00 84.75 327 ALA A O 1
ATOM 2521 N N . SER A 1 328 ? 18.224 4.177 -31.947 1.00 87.88 328 SER A N 1
ATOM 2522 C CA . SER A 1 328 ? 19.051 4.830 -30.924 1.00 87.88 328 SER A CA 1
ATOM 2523 C C . SER A 1 328 ? 18.411 4.781 -29.536 1.00 87.88 328 SER A C 1
ATOM 2525 O O . SER A 1 328 ? 19.123 4.739 -28.539 1.00 87.88 328 SER A O 1
ATOM 2527 N N . PHE A 1 329 ? 17.079 4.758 -29.476 1.00 87.12 329 PHE A N 1
ATOM 2528 C CA . PHE A 1 329 ? 16.276 4.682 -28.260 1.00 87.12 329 PHE A CA 1
ATOM 2529 C C . PHE A 1 329 ? 15.246 3.563 -28.443 1.00 87.12 329 PHE A C 1
ATOM 2531 O O . PHE A 1 329 ? 14.180 3.806 -29.012 1.00 87.12 329 PHE A O 1
ATOM 2538 N N . PRO A 1 330 ? 15.574 2.324 -28.039 1.00 88.06 330 PRO A N 1
ATOM 2539 C CA . PRO A 1 330 ? 14.728 1.171 -28.305 1.00 88.06 330 PRO A CA 1
ATOM 2540 C C . PRO A 1 330 ? 13.321 1.316 -27.722 1.00 88.06 330 PRO A C 1
ATOM 2542 O O . PRO A 1 330 ? 13.130 1.594 -26.540 1.00 88.06 330 PRO A O 1
ATOM 2545 N N . VAL A 1 331 ? 12.334 1.078 -28.576 1.00 92.62 331 VAL A N 1
ATOM 2546 C CA . VAL A 1 331 ? 10.920 0.979 -28.236 1.00 92.62 331 VAL A CA 1
ATOM 2547 C C . VAL A 1 331 ? 10.618 -0.431 -27.741 1.00 92.62 331 VAL A C 1
ATOM 2549 O O . VAL A 1 331 ? 11.183 -1.409 -28.239 1.00 92.62 331 VAL A O 1
ATOM 2552 N N . VAL A 1 332 ? 9.695 -0.558 -26.785 1.00 90.88 332 VAL A N 1
ATOM 2553 C CA . VAL A 1 332 ? 9.340 -1.855 -26.195 1.00 90.88 332 VAL A CA 1
ATOM 2554 C C . VAL A 1 332 ? 8.947 -2.895 -27.260 1.00 90.88 332 VAL A C 1
ATOM 2556 O O . VAL A 1 332 ? 8.242 -2.608 -28.237 1.00 90.88 332 VAL A O 1
ATOM 2559 N N . ASN A 1 333 ? 9.403 -4.140 -27.089 1.00 93.88 333 ASN A N 1
ATOM 2560 C CA . ASN A 1 333 ? 9.051 -5.244 -27.981 1.00 93.88 333 ASN A CA 1
ATOM 2561 C C . ASN A 1 333 ? 7.550 -5.577 -27.875 1.00 93.88 333 ASN A C 1
ATOM 2563 O O . ASN A 1 333 ? 7.041 -5.759 -26.774 1.00 93.88 333 ASN A O 1
ATOM 2567 N N . ALA A 1 334 ? 6.848 -5.708 -29.009 1.00 95.75 334 ALA A N 1
ATOM 2568 C CA . ALA A 1 334 ? 5.404 -5.974 -29.025 1.00 95.75 334 ALA A CA 1
ATOM 2569 C C . ALA A 1 334 ? 5.005 -7.269 -28.309 1.00 95.75 334 ALA A C 1
ATOM 2571 O O . ALA A 1 334 ? 4.003 -7.275 -27.603 1.00 95.75 334 ALA A O 1
ATOM 2572 N N . GLY A 1 335 ? 5.767 -8.351 -28.492 1.00 92.25 335 GLY A N 1
ATOM 2573 C CA . GLY A 1 335 ? 5.465 -9.644 -27.881 1.00 92.25 335 GLY A CA 1
ATOM 2574 C C . GLY A 1 335 ? 5.633 -9.598 -26.366 1.00 92.25 335 GLY A C 1
ATOM 2575 O O . GLY A 1 335 ? 4.715 -9.957 -25.636 1.00 92.25 335 GLY A O 1
ATOM 2576 N N . THR A 1 336 ? 6.771 -9.082 -25.894 1.00 90.94 336 THR A N 1
ATOM 2577 C CA . THR A 1 336 ? 7.046 -8.927 -24.456 1.00 90.94 336 THR A CA 1
ATOM 2578 C C . THR A 1 336 ? 6.054 -7.975 -23.790 1.00 90.94 336 THR A C 1
ATOM 2580 O O . THR A 1 336 ? 5.535 -8.278 -22.720 1.00 90.94 336 THR A O 1
ATOM 2583 N N . TYR A 1 337 ? 5.746 -6.848 -24.435 1.00 96.12 337 TYR A N 1
ATOM 2584 C CA . TYR A 1 337 ? 4.806 -5.869 -23.896 1.00 96.12 337 TYR A CA 1
ATOM 2585 C C . TYR A 1 337 ? 3.371 -6.396 -23.884 1.00 96.12 337 TYR A C 1
ATOM 2587 O O . TYR A 1 337 ? 2.665 -6.265 -22.890 1.00 96.12 337 TYR A O 1
ATOM 2595 N N . GLY A 1 338 ? 2.955 -7.066 -24.961 1.00 97.38 338 GLY A N 1
ATOM 2596 C CA . GLY A 1 338 ? 1.660 -7.732 -25.026 1.00 97.38 338 GLY A CA 1
ATOM 2597 C C . GLY A 1 338 ? 1.517 -8.815 -23.958 1.00 97.38 338 GLY A C 1
ATOM 2598 O O . GLY A 1 338 ? 0.446 -8.925 -23.368 1.00 97.38 338 GLY A O 1
ATOM 2599 N N . ALA A 1 339 ? 2.581 -9.571 -23.667 1.00 92.31 339 ALA A N 1
ATOM 2600 C CA . ALA A 1 339 ? 2.584 -10.543 -22.578 1.00 92.31 339 ALA A CA 1
ATOM 2601 C C . ALA A 1 339 ? 2.383 -9.856 -21.219 1.00 92.31 339 ALA A C 1
ATOM 2603 O O . ALA A 1 339 ? 1.446 -10.215 -20.521 1.00 92.31 339 ALA A O 1
ATOM 2604 N N . LEU A 1 340 ? 3.168 -8.819 -20.896 1.00 94.12 340 LEU A N 1
ATOM 2605 C CA . LEU A 1 340 ? 3.023 -8.037 -19.657 1.00 94.12 340 LEU A CA 1
ATOM 2606 C C . LEU A 1 340 ? 1.585 -7.531 -19.443 1.00 94.12 340 LEU A C 1
ATOM 2608 O O . LEU A 1 340 ? 1.027 -7.679 -18.354 1.00 94.12 340 LEU A O 1
ATOM 2612 N N . LEU A 1 341 ? 0.992 -6.932 -20.482 1.00 98.06 341 LEU A N 1
ATOM 2613 C CA . LEU A 1 341 ? -0.351 -6.355 -20.408 1.00 98.06 341 LEU A CA 1
ATOM 2614 C C . LEU A 1 341 ? -1.431 -7.429 -20.219 1.00 98.06 341 LEU A C 1
ATOM 2616 O O . LEU A 1 341 ? -2.339 -7.257 -19.411 1.00 98.06 341 LEU A O 1
ATOM 2620 N N . ASN A 1 342 ? -1.337 -8.541 -20.952 1.00 97.94 342 ASN A N 1
ATOM 2621 C CA . ASN A 1 342 ? -2.356 -9.594 -20.936 1.00 97.94 342 ASN A CA 1
ATOM 2622 C C . ASN A 1 342 ? -2.169 -10.634 -19.819 1.00 97.94 342 ASN A C 1
ATOM 2624 O O . ASN A 1 342 ? -3.063 -11.457 -19.632 1.00 97.94 342 ASN A O 1
ATOM 2628 N N . THR A 1 343 ? -1.050 -10.611 -19.090 1.00 93.12 343 THR A N 1
ATOM 2629 C CA . THR A 1 343 ? -0.835 -11.428 -17.887 1.00 93.12 343 THR A CA 1
ATOM 2630 C C . THR A 1 343 ? -0.811 -10.539 -16.651 1.00 93.12 343 THR A C 1
ATOM 2632 O O . THR A 1 343 ? -1.875 -10.209 -16.143 1.00 93.12 343 THR A O 1
ATOM 2635 N N . THR A 1 344 ? 0.355 -10.073 -16.203 1.00 91.12 344 THR A N 1
ATOM 2636 C CA . THR A 1 344 ? 0.539 -9.387 -14.919 1.00 91.12 344 THR A CA 1
ATOM 2637 C C . THR A 1 344 ? -0.435 -8.225 -14.723 1.00 91.12 344 THR A C 1
ATOM 2639 O O . THR A 1 344 ? -1.083 -8.154 -13.683 1.00 91.12 344 THR A O 1
ATOM 2642 N N . VAL A 1 345 ? -0.591 -7.335 -15.708 1.00 97.81 345 VAL A N 1
ATOM 2643 C CA . VAL A 1 345 ? -1.496 -6.176 -15.581 1.00 97.81 345 VAL A CA 1
ATOM 2644 C C . VAL A 1 345 ? -2.963 -6.616 -15.591 1.00 97.81 345 VAL A C 1
ATOM 2646 O O . VAL A 1 345 ? -3.724 -6.275 -14.686 1.00 97.81 345 VAL A O 1
ATOM 2649 N N . SER A 1 346 ? -3.363 -7.409 -16.590 1.00 98.31 346 SER A N 1
ATOM 2650 C CA . SER A 1 346 ? -4.732 -7.921 -16.719 1.00 98.31 346 SER A CA 1
ATOM 2651 C C . SER A 1 346 ? -5.175 -8.742 -15.504 1.00 98.31 346 SER A C 1
ATOM 2653 O O . SER A 1 346 ? -6.301 -8.576 -15.035 1.00 98.31 346 SER A O 1
ATOM 2655 N N . ASP A 1 347 ? -4.317 -9.617 -14.984 1.00 95.50 347 ASP A N 1
ATOM 2656 C CA . ASP A 1 347 ? -4.633 -10.495 -13.859 1.00 95.50 347 ASP A CA 1
ATOM 2657 C C . ASP A 1 347 ? -4.733 -9.717 -12.543 1.00 95.50 347 ASP A C 1
ATOM 2659 O O . ASP A 1 347 ? -5.637 -9.997 -11.759 1.00 95.50 347 ASP A O 1
ATOM 2663 N N . ASN A 1 348 ? -3.909 -8.684 -12.325 1.00 97.19 348 ASN A N 1
ATOM 2664 C CA . ASN A 1 348 ? -4.068 -7.798 -11.166 1.00 97.19 348 ASN A CA 1
ATOM 2665 C C . ASN A 1 348 ? -5.389 -7.019 -11.221 1.00 97.19 348 ASN A C 1
ATOM 2667 O O . ASN A 1 348 ? -6.139 -7.028 -10.248 1.00 97.19 348 ASN A O 1
ATOM 2671 N N . ILE A 1 349 ? -5.751 -6.437 -12.372 1.00 98.25 349 ILE A N 1
ATOM 2672 C CA . ILE A 1 349 ? -7.060 -5.777 -12.548 1.00 98.25 349 ILE A CA 1
ATOM 2673 C C . ILE A 1 349 ? -8.207 -6.776 -12.316 1.00 98.25 349 ILE A C 1
ATOM 2675 O O . ILE A 1 349 ? -9.202 -6.449 -11.660 1.00 98.25 349 ILE A O 1
ATOM 2679 N N . ARG A 1 350 ? -8.061 -8.018 -12.799 1.00 97.50 350 ARG A N 1
ATOM 2680 C CA . ARG A 1 350 ? -9.035 -9.093 -12.564 1.00 97.50 350 ARG A CA 1
ATOM 2681 C C . ARG A 1 350 ? -9.171 -9.430 -11.087 1.00 97.50 350 ARG A C 1
ATOM 2683 O O . ARG A 1 350 ? -10.290 -9.570 -10.605 1.00 97.50 350 ARG A O 1
ATOM 2690 N N . ASN A 1 351 ? -8.064 -9.548 -10.367 1.00 95.25 351 ASN A N 1
ATOM 2691 C CA . ASN A 1 351 ? -8.079 -9.868 -8.945 1.00 95.25 351 ASN A CA 1
ATOM 2692 C C . ASN A 1 351 ? -8.675 -8.713 -8.129 1.00 95.25 351 ASN A C 1
ATOM 2694 O O . ASN A 1 351 ? -9.584 -8.931 -7.331 1.00 95.25 351 ASN A O 1
ATOM 2698 N N . TYR A 1 352 ? -8.258 -7.472 -8.393 1.00 96.88 352 TYR A N 1
ATOM 2699 C CA . TYR A 1 352 ? -8.731 -6.289 -7.665 1.00 96.88 352 TYR A CA 1
ATOM 2700 C C . TYR A 1 352 ? -10.227 -6.033 -7.855 1.00 96.88 352 TYR A C 1
ATOM 2702 O O . TYR A 1 352 ? -10.884 -5.540 -6.933 1.00 96.88 352 TYR A O 1
ATOM 2710 N N . SER A 1 353 ? -10.765 -6.406 -9.018 1.00 97.19 353 SER A N 1
ATOM 2711 C CA . SER A 1 353 ? -12.181 -6.272 -9.363 1.00 97.19 353 SER A CA 1
ATOM 2712 C C . SER A 1 353 ? -13.050 -7.474 -8.996 1.00 97.19 353 SER A C 1
ATOM 2714 O O . SER A 1 353 ? -14.220 -7.494 -9.374 1.00 97.19 353 SER A O 1
ATOM 2716 N N . TYR A 1 354 ? -12.520 -8.473 -8.280 1.00 96.00 354 TYR A N 1
ATOM 2717 C CA . TYR A 1 354 ? -13.238 -9.715 -7.953 1.00 96.00 354 TYR A CA 1
ATOM 2718 C C . TYR A 1 354 ? -13.740 -10.455 -9.206 1.00 96.00 354 TYR A C 1
ATOM 2720 O O . TYR A 1 354 ? -14.853 -10.972 -9.265 1.00 96.00 354 TYR A O 1
ATOM 2728 N N . GLY A 1 355 ? -12.928 -10.447 -10.265 1.00 95.69 355 GLY A N 1
ATOM 2729 C CA . GLY A 1 355 ? -13.238 -11.079 -11.545 1.00 95.69 355 GLY A CA 1
ATOM 2730 C C . GLY A 1 355 ? -14.182 -10.290 -12.454 1.00 95.69 355 GLY A C 1
ATOM 2731 O O . GLY A 1 355 ? -14.488 -10.772 -13.544 1.00 95.69 355 GLY A O 1
ATOM 2732 N N . LYS A 1 356 ? -14.632 -9.093 -12.056 1.00 96.12 356 LYS A N 1
ATOM 2733 C CA . LYS A 1 356 ? -15.607 -8.311 -12.831 1.00 96.12 356 LYS A CA 1
ATOM 2734 C C . LYS A 1 356 ? -15.022 -7.721 -14.113 1.00 96.12 356 LYS A C 1
ATOM 2736 O O . LYS A 1 356 ? -15.692 -7.716 -15.138 1.00 96.12 356 LYS A O 1
ATOM 2741 N N . THR A 1 357 ? -13.780 -7.241 -14.097 1.00 98.19 357 THR A N 1
ATOM 2742 C CA . THR A 1 357 ? -13.140 -6.657 -15.287 1.00 98.19 357 THR A CA 1
ATOM 2743 C C . THR A 1 357 ? -11.679 -7.064 -15.421 1.00 98.19 357 THR A C 1
ATOM 2745 O O . THR A 1 357 ? -11.048 -7.504 -14.471 1.00 98.19 357 THR A O 1
ATOM 2748 N N . TRP A 1 358 ? -11.149 -6.960 -16.633 1.00 98.19 358 TRP A N 1
ATOM 2749 C CA . TRP A 1 358 ? -9.742 -7.134 -16.980 1.00 98.19 358 TRP A CA 1
ATOM 2750 C C . TRP A 1 358 ? -9.501 -6.520 -18.361 1.00 98.19 358 TRP A C 1
ATOM 2752 O O . TRP A 1 358 ? -10.454 -6.166 -19.063 1.00 98.19 358 TRP A O 1
ATOM 2762 N N . ILE A 1 359 ? -8.242 -6.408 -18.774 1.00 98.50 359 ILE A N 1
ATOM 2763 C CA . ILE A 1 359 ? -7.900 -5.882 -20.098 1.00 98.50 359 ILE A CA 1
ATOM 2764 C C . ILE A 1 359 ? -7.546 -7.005 -21.073 1.00 98.50 359 ILE A C 1
ATOM 2766 O O . ILE A 1 359 ? -7.009 -8.041 -20.695 1.00 98.50 359 ILE A O 1
ATOM 2770 N N . GLU A 1 360 ? -7.819 -6.776 -22.350 1.00 98.06 360 GLU A N 1
ATOM 2771 C CA . GLU A 1 360 ? -7.278 -7.549 -23.463 1.00 98.06 360 GLU A CA 1
ATOM 2772 C C . GLU A 1 360 ? -6.570 -6.578 -24.402 1.00 98.06 360 GLU A C 1
ATOM 2774 O O . GLU A 1 360 ? -7.206 -5.797 -25.116 1.00 98.06 360 GLU A O 1
ATOM 2779 N N . ALA A 1 361 ? -5.243 -6.595 -24.355 1.00 97.94 361 ALA A N 1
ATOM 2780 C CA . ALA A 1 361 ? -4.404 -5.645 -25.057 1.00 97.94 361 ALA A CA 1
ATOM 2781 C C . ALA A 1 361 ? -3.894 -6.211 -26.383 1.00 97.94 361 ALA A C 1
ATOM 2783 O O . ALA A 1 361 ? -3.279 -7.276 -26.440 1.00 97.94 361 ALA A O 1
ATOM 2784 N N . THR A 1 362 ? -4.080 -5.445 -27.454 1.00 98.19 362 THR A N 1
ATOM 2785 C CA . THR A 1 362 ? -3.380 -5.626 -28.727 1.00 98.19 362 THR A CA 1
ATOM 2786 C C . THR A 1 362 ? -2.290 -4.565 -28.839 1.00 98.19 362 THR A C 1
ATOM 2788 O O . THR A 1 362 ? -2.557 -3.380 -28.656 1.00 98.19 362 THR A O 1
ATOM 2791 N N . VAL A 1 363 ? -1.061 -4.969 -29.159 1.00 98.25 363 VAL A N 1
ATOM 2792 C CA . VAL A 1 363 ? 0.073 -4.047 -29.333 1.00 98.25 363 VAL A CA 1
ATOM 2793 C C . VAL A 1 363 ? 0.386 -3.899 -30.819 1.00 98.25 363 VAL A C 1
ATOM 2795 O O . VAL A 1 363 ? 0.448 -4.898 -31.539 1.00 98.25 363 VAL A O 1
ATOM 2798 N N . SER A 1 364 ? 0.599 -2.667 -31.290 1.00 97.56 364 SER A N 1
ATOM 2799 C CA . SER A 1 364 ? 0.870 -2.388 -32.703 1.00 97.56 364 SER A CA 1
ATOM 2800 C C . SER A 1 364 ? 2.061 -3.205 -33.212 1.00 97.56 364 SER A C 1
ATOM 2802 O O . SER A 1 364 ? 3.132 -3.201 -32.606 1.00 97.56 364 SER A O 1
ATOM 2804 N N . ALA A 1 365 ? 1.909 -3.899 -34.344 1.00 93.88 365 ALA A N 1
ATOM 2805 C CA . ALA A 1 365 ? 2.993 -4.695 -34.932 1.00 93.88 365 ALA A CA 1
ATOM 2806 C C . ALA A 1 365 ? 4.155 -3.815 -35.426 1.00 93.88 365 ALA A C 1
ATOM 2808 O O . ALA A 1 365 ? 5.324 -4.172 -35.282 1.00 93.88 365 ALA A O 1
ATOM 2809 N N . THR A 1 366 ? 3.830 -2.632 -35.946 1.00 93.69 366 THR A N 1
ATOM 2810 C CA . THR A 1 366 ? 4.786 -1.622 -36.404 1.00 93.69 366 THR A CA 1
ATOM 2811 C C . THR A 1 366 ? 5.000 -0.541 -35.349 1.00 93.69 366 THR A C 1
ATOM 2813 O O . THR A 1 366 ? 4.112 -0.259 -34.538 1.00 93.69 366 THR A O 1
ATOM 2816 N N . ILE A 1 367 ? 6.180 0.077 -35.387 1.00 96.56 367 ILE A N 1
ATOM 2817 C CA . ILE A 1 367 ? 6.484 1.299 -34.638 1.00 96.56 367 ILE A CA 1
ATOM 2818 C C . ILE A 1 367 ? 6.062 2.489 -35.502 1.00 96.56 367 ILE A C 1
ATOM 2820 O O . ILE A 1 367 ? 6.390 2.541 -36.688 1.00 96.56 367 ILE A O 1
ATOM 2824 N N . THR A 1 368 ? 5.312 3.415 -34.915 1.00 96.88 368 THR A N 1
ATOM 2825 C CA . THR A 1 368 ? 4.789 4.608 -35.584 1.00 96.88 368 THR A CA 1
ATOM 2826 C C . THR A 1 368 ? 5.727 5.779 -35.346 1.00 96.88 368 THR A C 1
ATOM 2828 O O . THR A 1 368 ? 5.917 6.204 -34.209 1.00 96.88 368 THR A O 1
ATOM 2831 N N . ARG A 1 369 ? 6.285 6.337 -36.418 1.00 95.38 369 ARG A N 1
ATOM 2832 C CA . ARG A 1 369 ? 7.047 7.582 -36.336 1.00 95.38 369 ARG A CA 1
ATOM 2833 C C . ARG A 1 369 ? 6.086 8.753 -36.172 1.00 95.38 369 ARG A C 1
ATOM 2835 O O . ARG A 1 369 ? 5.256 8.982 -37.052 1.00 95.38 369 ARG A O 1
ATOM 2842 N N . LEU A 1 370 ? 6.214 9.505 -35.083 1.00 95.81 370 LEU A N 1
ATOM 2843 C CA . LEU A 1 370 ? 5.432 10.724 -34.895 1.00 95.81 370 LEU A CA 1
ATOM 2844 C C . LEU A 1 370 ? 5.883 11.844 -35.852 1.00 95.81 370 LEU A C 1
ATOM 2846 O O . LEU A 1 370 ? 7.061 11.913 -36.207 1.00 95.81 370 LEU A O 1
ATOM 2850 N N . PRO A 1 371 ? 4.955 12.724 -36.281 1.00 94.56 371 PRO A N 1
ATOM 2851 C CA . PRO A 1 371 ? 5.220 13.751 -37.292 1.00 94.56 371 PRO A CA 1
ATOM 2852 C C . PRO A 1 371 ? 6.104 14.905 -36.799 1.00 94.56 371 PRO A C 1
ATOM 2854 O O . PRO A 1 371 ? 6.664 15.626 -37.620 1.00 94.56 371 PRO A O 1
ATOM 2857 N N . GLN A 1 372 ? 6.222 15.085 -35.483 1.00 94.00 372 GLN A N 1
ATOM 2858 C CA . GLN A 1 372 ? 7.053 16.109 -34.849 1.00 94.00 372 GLN A CA 1
ATOM 2859 C C . GLN A 1 372 ? 8.203 15.447 -34.066 1.00 94.00 372 GLN A C 1
ATOM 2861 O O . GLN A 1 372 ? 8.042 14.302 -33.622 1.00 94.00 372 GLN A O 1
ATOM 2866 N N . PRO A 1 373 ? 9.356 16.123 -33.892 1.00 92.56 373 PRO A N 1
ATOM 2867 C CA . PRO A 1 373 ? 10.446 15.638 -33.040 1.00 92.56 373 PRO A CA 1
ATOM 2868 C C . PRO A 1 373 ? 10.022 15.543 -31.567 1.00 92.56 373 PRO A C 1
ATOM 2870 O O . PRO A 1 373 ? 9.038 16.158 -31.161 1.00 92.56 373 PRO A O 1
ATOM 2873 N N . SER A 1 374 ? 10.776 14.802 -30.751 1.00 90.12 374 SER A N 1
ATOM 2874 C CA . SER A 1 374 ? 10.514 14.660 -29.314 1.00 90.12 374 SER A CA 1
ATOM 2875 C C . SER A 1 374 ? 10.469 16.007 -28.591 1.00 90.12 374 SER A C 1
ATOM 2877 O O . SER A 1 374 ? 9.566 16.218 -27.785 1.00 90.12 374 SER A O 1
ATOM 2879 N N . SER A 1 375 ? 11.327 16.951 -28.993 1.00 86.44 375 SER A N 1
ATOM 2880 C CA . SER A 1 375 ? 11.370 18.315 -28.452 1.00 86.44 375 SER A CA 1
ATOM 2881 C C . SER A 1 375 ? 10.139 19.178 -28.748 1.00 86.44 375 SER A C 1
ATOM 2883 O O . SER A 1 375 ? 9.974 20.264 -28.210 1.00 86.44 375 SER A O 1
ATOM 2885 N N . TYR A 1 376 ? 9.268 18.751 -29.666 1.00 87.19 376 TYR A N 1
ATOM 2886 C CA . TYR A 1 376 ? 7.983 19.424 -29.843 1.00 87.19 376 TYR A CA 1
ATOM 2887 C C . TYR A 1 376 ? 7.029 19.079 -28.701 1.00 87.19 376 TYR A C 1
ATOM 2889 O O . TYR A 1 376 ? 6.178 19.896 -28.366 1.00 87.19 376 TYR A O 1
ATOM 2897 N N . TYR A 1 377 ? 7.132 17.871 -28.151 1.00 86.06 377 TYR A N 1
ATOM 2898 C CA . TYR A 1 377 ? 6.185 17.314 -27.191 1.00 86.06 377 TYR A CA 1
ATOM 2899 C C . TYR A 1 377 ? 6.644 17.477 -25.734 1.00 86.06 377 TYR A C 1
ATOM 2901 O O . TYR A 1 377 ? 5.794 17.465 -24.849 1.00 86.06 377 TYR A O 1
ATOM 2909 N N . ASP A 1 378 ? 7.948 17.616 -25.479 1.00 74.88 378 ASP A N 1
ATOM 2910 C CA . ASP A 1 378 ? 8.526 17.685 -24.126 1.00 74.88 378 ASP A CA 1
ATOM 2911 C C . ASP A 1 378 ? 8.360 19.045 -23.417 1.00 74.88 378 ASP A C 1
ATOM 2913 O O . ASP A 1 378 ? 8.480 19.117 -22.191 1.00 74.88 378 ASP A O 1
ATOM 2917 N N . ASP A 1 379 ? 8.023 20.103 -24.159 1.00 63.59 379 ASP A N 1
ATOM 2918 C CA . ASP A 1 379 ? 7.873 21.459 -23.632 1.00 63.59 379 ASP A CA 1
ATOM 2919 C C . ASP A 1 379 ? 6.529 21.699 -22.905 1.00 63.59 379 ASP A C 1
ATOM 2921 O O . ASP A 1 379 ? 5.437 21.471 -23.440 1.00 63.59 379 ASP A O 1
ATOM 2925 N N . ASP A 1 380 ? 6.622 22.284 -21.704 1.00 58.25 380 ASP A N 1
ATOM 2926 C CA . ASP A 1 380 ? 5.560 23.112 -21.114 1.00 58.25 380 ASP A CA 1
ATOM 2927 C C . ASP A 1 380 ? 5.526 24.413 -21.922 1.00 58.25 380 ASP A C 1
ATOM 2929 O O . ASP A 1 380 ? 6.403 25.276 -21.788 1.00 58.25 380 ASP A O 1
ATOM 2933 N N . ILE A 1 381 ? 4.560 24.534 -22.836 1.00 51.53 381 ILE A N 1
ATOM 2934 C CA . ILE A 1 381 ? 4.354 25.787 -23.556 1.00 51.53 381 ILE A CA 1
ATOM 2935 C C . ILE A 1 381 ? 3.882 26.767 -22.477 1.00 51.53 381 ILE A C 1
ATOM 2937 O O . ILE A 1 381 ? 2.783 26.610 -21.953 1.00 51.53 381 ILE A O 1
ATOM 2941 N N . GLY A 1 382 ? 4.747 27.701 -22.072 1.00 44.34 382 GLY A N 1
ATOM 2942 C CA . GLY A 1 382 ? 4.580 28.484 -20.844 1.00 44.34 382 GLY A CA 1
ATOM 2943 C C . GLY A 1 382 ? 3.149 28.962 -20.559 1.00 44.34 382 GLY A C 1
ATOM 2944 O O . GLY A 1 382 ? 2.432 29.408 -21.452 1.00 44.34 382 GLY A O 1
ATOM 2945 N N . GLY A 1 383 ? 2.753 28.891 -19.286 1.00 44.84 383 GLY A N 1
ATOM 2946 C CA . GLY A 1 383 ? 1.379 29.146 -18.838 1.00 44.84 383 GLY A CA 1
ATOM 2947 C C . GLY A 1 383 ? 0.644 27.905 -18.324 1.00 44.84 383 GLY A C 1
ATOM 2948 O O . GLY A 1 383 ? -0.539 28.023 -18.022 1.00 44.84 383 GLY A O 1
ATOM 2949 N N . GLY A 1 384 ? 1.320 26.753 -18.191 1.00 47.69 384 GLY A N 1
ATOM 2950 C CA . GLY A 1 384 ? 0.746 25.504 -17.672 1.00 47.69 384 GLY A CA 1
ATOM 2951 C C . GLY A 1 384 ? 0.150 24.588 -18.747 1.00 47.69 384 GLY A C 1
ATOM 2952 O O . GLY A 1 384 ? -0.484 23.588 -18.411 1.00 47.69 384 GLY A O 1
ATOM 2953 N N . THR A 1 385 ? 0.347 24.907 -20.032 1.00 50.94 385 THR A N 1
ATOM 2954 C CA . THR A 1 385 ? -0.186 24.124 -21.154 1.00 50.94 385 THR A CA 1
ATOM 2955 C C . THR A 1 385 ? 0.800 23.061 -21.629 1.00 50.94 385 THR A C 1
ATOM 2957 O O . THR A 1 385 ? 1.959 23.345 -21.921 1.00 50.94 385 THR A O 1
ATOM 2960 N N . THR A 1 386 ? 0.319 21.826 -21.780 1.00 64.62 386 THR A N 1
ATOM 2961 C CA . THR A 1 386 ? 1.114 20.678 -22.246 1.00 64.62 386 THR A CA 1
ATOM 2962 C C . THR A 1 386 ? 0.667 20.229 -23.635 1.00 64.62 386 THR A C 1
ATOM 2964 O O . THR A 1 386 ? -0.487 20.414 -24.021 1.00 64.62 386 THR A O 1
ATOM 2967 N N . ARG A 1 387 ? 1.567 19.589 -24.392 1.00 76.44 387 ARG A N 1
ATOM 2968 C CA . ARG A 1 387 ? 1.271 18.991 -25.713 1.00 76.44 387 ARG A CA 1
ATOM 2969 C C . ARG A 1 387 ? 0.928 17.501 -25.636 1.00 76.44 387 ARG A C 1
ATOM 2971 O O . ARG A 1 387 ? 1.086 16.762 -26.609 1.00 76.44 387 ARG A O 1
ATOM 2978 N N . ASN A 1 388 ? 0.441 17.052 -24.477 1.00 79.69 388 ASN A N 1
ATOM 2979 C CA . ASN A 1 388 ? 0.050 15.660 -24.225 1.00 79.69 388 ASN A CA 1
ATOM 2980 C C . ASN A 1 388 ? -1.030 15.192 -25.220 1.00 79.69 388 ASN A C 1
ATOM 2982 O O . ASN A 1 388 ? -0.920 14.114 -25.811 1.00 79.69 388 ASN A O 1
ATOM 2986 N N . SER A 1 389 ? -2.026 16.044 -25.473 1.00 77.19 389 SER A N 1
ATOM 2987 C CA . SER A 1 389 ? -3.120 15.804 -26.422 1.00 77.19 389 SER A CA 1
ATOM 2988 C C . SER A 1 389 ? -2.652 15.725 -27.881 1.00 77.19 389 SER A C 1
ATOM 2990 O O . SER A 1 389 ? -3.113 14.852 -28.625 1.00 77.19 389 SER A O 1
ATOM 2992 N N . ASP A 1 390 ? -1.706 16.579 -28.284 1.00 85.12 390 ASP A N 1
ATOM 2993 C CA . ASP A 1 390 ? -1.103 16.550 -29.620 1.00 85.12 390 ASP A CA 1
ATOM 2994 C C . ASP A 1 390 ? -0.389 15.220 -29.865 1.00 85.12 390 ASP A C 1
ATOM 2996 O O . ASP A 1 390 ? -0.541 14.635 -30.935 1.00 85.12 390 ASP A O 1
ATOM 3000 N N . LEU A 1 391 ? 0.363 14.712 -28.880 1.00 90.44 391 LEU A N 1
ATOM 3001 C CA . LEU A 1 391 ? 1.078 13.438 -29.008 1.00 90.44 391 LEU A CA 1
ATOM 3002 C C . LEU A 1 391 ? 0.110 12.291 -29.294 1.00 90.44 391 LEU A C 1
ATOM 3004 O O . LEU A 1 391 ? 0.318 11.534 -30.245 1.00 90.44 391 LEU A O 1
ATOM 3008 N N . LEU A 1 392 ? -0.965 12.182 -28.512 1.00 88.44 392 LEU A N 1
ATOM 3009 C CA . LEU A 1 392 ? -1.962 11.128 -28.691 1.00 88.44 392 LEU A CA 1
ATOM 3010 C C . LEU A 1 392 ? -2.682 11.246 -30.032 1.00 88.44 392 LEU A C 1
ATOM 3012 O O . LEU A 1 392 ? -2.831 10.254 -30.748 1.00 88.44 392 LEU A O 1
ATOM 3016 N N . SER A 1 393 ? -3.105 12.459 -30.385 1.00 88.00 393 SER A N 1
ATOM 3017 C CA . SER A 1 393 ? -3.808 12.731 -31.640 1.00 88.00 393 SER A CA 1
ATOM 3018 C C . SER A 1 393 ? -2.921 12.416 -32.843 1.00 88.00 393 SER A C 1
ATOM 3020 O O . SER A 1 393 ? -3.346 11.713 -33.762 1.00 88.00 393 SER A O 1
ATOM 3022 N N . ASN A 1 394 ? -1.658 12.845 -32.803 1.00 93.56 394 ASN A N 1
ATOM 3023 C CA . ASN A 1 394 ? -0.674 12.569 -33.842 1.00 93.56 394 ASN A CA 1
ATOM 3024 C C . ASN A 1 394 ? -0.351 11.074 -33.938 1.00 93.56 394 ASN A C 1
ATOM 3026 O O . ASN A 1 394 ? -0.242 10.557 -35.048 1.00 93.56 394 ASN A O 1
ATOM 3030 N N . ALA A 1 395 ? -0.249 10.361 -32.812 1.00 94.94 395 ALA A N 1
ATOM 3031 C CA . ALA A 1 395 ? -0.032 8.915 -32.794 1.00 94.94 395 ALA A CA 1
ATOM 3032 C C . ALA A 1 395 ? -1.197 8.158 -33.441 1.00 94.94 395 ALA A C 1
ATOM 3034 O O . ALA A 1 395 ? -0.981 7.344 -34.342 1.00 94.94 395 ALA A O 1
ATOM 3035 N N . LYS A 1 396 ? -2.435 8.460 -33.026 1.00 93.31 396 LYS A N 1
ATOM 3036 C CA . LYS A 1 396 ? -3.657 7.863 -33.584 1.00 93.31 396 LYS A CA 1
ATOM 3037 C C . LYS A 1 396 ? -3.770 8.145 -35.084 1.00 93.31 396 LYS A C 1
ATOM 3039 O O . LYS A 1 396 ? -3.977 7.217 -35.863 1.00 93.31 396 LYS A O 1
ATOM 3044 N N . ALA A 1 397 ? -3.575 9.399 -35.497 1.00 93.69 397 ALA A N 1
ATOM 3045 C CA . ALA A 1 397 ? -3.657 9.806 -36.898 1.00 93.69 397 ALA A CA 1
ATOM 3046 C C . ALA A 1 397 ? -2.567 9.155 -37.764 1.00 93.69 397 ALA A C 1
ATOM 3048 O O . ALA A 1 397 ? -2.873 8.610 -38.825 1.00 93.69 397 ALA A O 1
ATOM 3049 N N . ALA A 1 398 ? -1.309 9.156 -37.309 1.00 95.56 398 ALA A N 1
ATOM 3050 C CA . ALA A 1 398 ? -0.196 8.547 -38.035 1.00 95.56 398 ALA A CA 1
ATOM 3051 C C . ALA A 1 398 ? -0.361 7.025 -38.157 1.00 95.56 398 ALA A C 1
ATOM 3053 O O . ALA A 1 398 ? -0.149 6.466 -39.236 1.00 95.56 398 ALA A O 1
ATOM 3054 N N . TYR A 1 399 ? -0.799 6.353 -37.086 1.00 96.44 399 TYR A N 1
ATOM 3055 C CA . TYR A 1 399 ? -1.046 4.914 -37.123 1.00 96.44 399 TYR A CA 1
ATOM 3056 C C . TYR A 1 399 ? -2.206 4.557 -38.060 1.00 96.44 399 TYR A C 1
ATOM 3058 O O . TYR A 1 399 ? -2.061 3.644 -38.874 1.00 96.44 399 TYR A O 1
ATOM 3066 N N . GLN A 1 400 ? -3.319 5.299 -38.004 1.00 94.50 400 GLN A N 1
ATOM 3067 C CA . GLN A 1 400 ? -4.471 5.114 -38.893 1.00 94.50 400 GLN A CA 1
ATOM 3068 C C . GLN A 1 400 ? -4.107 5.348 -40.364 1.00 94.50 400 GLN A C 1
ATOM 3070 O O . GLN A 1 400 ? -4.526 4.583 -41.231 1.00 94.50 400 GLN A O 1
ATOM 3075 N N . ALA A 1 401 ? -3.313 6.381 -40.657 1.00 94.62 401 ALA A N 1
ATOM 3076 C CA . ALA A 1 401 ? -2.856 6.668 -42.014 1.00 94.62 401 ALA A CA 1
ATOM 3077 C C . ALA A 1 401 ? -1.988 5.530 -42.576 1.00 94.62 401 ALA A C 1
ATOM 3079 O O . ALA A 1 401 ? -2.128 5.164 -43.743 1.00 94.62 401 ALA A O 1
ATOM 3080 N N . ALA A 1 402 ? -1.130 4.937 -41.741 1.00 94.75 402 ALA A N 1
ATOM 3081 C CA . ALA A 1 402 ? -0.318 3.780 -42.112 1.00 94.75 402 ALA A CA 1
ATOM 3082 C C . ALA A 1 402 ? -1.121 2.465 -42.166 1.00 94.75 402 ALA A C 1
ATOM 3084 O O . ALA A 1 402 ? -0.723 1.534 -42.864 1.00 94.75 402 ALA A O 1
ATOM 3085 N N . ASN A 1 403 ? -2.251 2.383 -41.455 1.00 94.88 403 ASN A N 1
ATOM 3086 C CA . ASN A 1 403 ? -3.075 1.182 -41.331 1.00 94.88 403 ASN A CA 1
ATOM 3087 C C . ASN A 1 403 ? -4.565 1.508 -41.558 1.00 94.88 403 ASN A C 1
ATOM 3089 O O . ASN A 1 403 ? -5.341 1.491 -40.604 1.00 94.88 403 ASN A O 1
ATOM 3093 N N . PRO A 1 404 ? -5.016 1.745 -42.807 1.00 92.75 404 PRO A N 1
ATOM 3094 C CA . PRO A 1 404 ? -6.391 2.182 -43.083 1.00 92.75 404 PRO A CA 1
ATOM 3095 C C . PRO A 1 404 ? -7.495 1.215 -42.622 1.00 92.75 404 PRO A C 1
ATOM 3097 O O . PRO A 1 404 ? -8.644 1.623 -42.488 1.00 92.75 404 PRO A O 1
ATOM 3100 N N . ALA A 1 405 ? -7.158 -0.059 -42.391 1.00 90.88 405 ALA A N 1
ATOM 3101 C CA . ALA A 1 405 ? -8.071 -1.074 -41.864 1.00 90.88 405 ALA A CA 1
ATOM 3102 C C . ALA A 1 405 ? -8.222 -1.040 -40.331 1.00 90.88 405 ALA A C 1
ATOM 3104 O O . ALA A 1 405 ? -9.075 -1.742 -39.791 1.00 90.88 405 ALA A O 1
ATOM 3105 N N . PHE A 1 406 ? -7.395 -0.265 -39.621 1.00 92.62 406 PHE A N 1
ATOM 3106 C CA . PHE A 1 406 ? -7.558 -0.047 -38.188 1.00 92.62 406 PHE A CA 1
ATOM 3107 C C . PHE A 1 406 ? -8.876 0.694 -37.942 1.00 92.62 406 PHE A C 1
ATOM 3109 O O . PHE A 1 406 ? -9.203 1.651 -38.642 1.00 92.62 406 PHE A O 1
ATOM 3116 N N . VAL A 1 407 ? -9.657 0.225 -36.971 1.00 92.38 407 VAL A N 1
ATOM 3117 C CA . VAL A 1 407 ? -10.935 0.834 -36.588 1.00 92.38 407 VAL A CA 1
ATOM 3118 C C . VAL A 1 407 ? -10.828 1.219 -35.113 1.00 92.38 407 VAL A C 1
ATOM 3120 O O . VAL A 1 407 ? -11.051 0.361 -34.256 1.00 92.38 407 VAL A O 1
ATOM 3123 N N . PRO A 1 408 ? -10.480 2.481 -34.792 1.00 88.31 408 PRO A N 1
ATOM 3124 C CA . PRO A 1 408 ? -10.270 2.933 -33.417 1.00 88.31 408 PRO A CA 1
ATOM 3125 C C . PRO A 1 408 ? -11.460 2.628 -32.501 1.00 88.31 408 PRO A C 1
ATOM 3127 O O . PRO A 1 408 ? -11.279 2.161 -31.384 1.00 88.31 408 PRO A O 1
ATOM 3130 N N . SER A 1 409 ? -12.686 2.777 -33.011 1.00 89.50 409 SER A N 1
ATOM 3131 C CA . SER A 1 409 ? -13.930 2.519 -32.274 1.00 89.50 409 SER A CA 1
ATOM 3132 C C . SER A 1 409 ? -14.190 1.046 -31.924 1.00 89.50 409 SER A C 1
ATOM 3134 O O . SER A 1 409 ? -15.182 0.748 -31.266 1.00 89.50 409 SER A O 1
ATOM 3136 N N . SER A 1 410 ? -13.340 0.111 -32.364 1.00 94.06 410 SER A N 1
ATOM 3137 C CA . SER A 1 410 ? -13.415 -1.304 -31.962 1.00 94.06 410 SER A CA 1
ATOM 3138 C C . SER A 1 410 ? -12.723 -1.607 -30.625 1.00 94.06 410 SER A C 1
ATOM 3140 O O . SER A 1 410 ? -12.833 -2.733 -30.125 1.00 94.06 410 SER A O 1
ATOM 3142 N N . TYR A 1 411 ? -12.037 -0.611 -30.058 1.00 96.81 411 TYR A N 1
ATOM 3143 C CA . TYR A 1 411 ? -11.343 -0.664 -28.776 1.00 96.81 411 TYR A CA 1
ATOM 3144 C C . TYR A 1 411 ? -11.994 0.298 -27.782 1.00 96.81 411 TYR A C 1
ATOM 3146 O O . TYR A 1 411 ? -12.449 1.374 -28.163 1.00 96.81 411 TYR A O 1
ATOM 3154 N N . ASP A 1 412 ? -12.022 -0.097 -26.510 1.00 96.94 412 ASP A N 1
ATOM 3155 C CA . ASP A 1 412 ? -12.529 0.740 -25.421 1.00 96.94 412 ASP A CA 1
ATOM 3156 C C . ASP A 1 412 ? -11.493 1.799 -25.020 1.00 96.94 412 ASP A C 1
ATOM 3158 O O . ASP A 1 412 ? -11.846 2.932 -24.709 1.00 96.94 412 ASP A O 1
ATOM 3162 N N . ILE A 1 413 ? -10.208 1.421 -25.031 1.00 97.69 413 ILE A N 1
ATOM 3163 C CA . ILE A 1 413 ? -9.082 2.283 -24.655 1.00 97.69 413 ILE A CA 1
ATOM 3164 C C . ILE A 1 413 ? -8.022 2.230 -25.754 1.00 97.69 413 ILE A C 1
ATOM 3166 O O . ILE A 1 413 ? -7.640 1.152 -26.222 1.00 97.69 413 ILE A O 1
ATOM 3170 N N . ILE A 1 414 ? -7.510 3.395 -26.144 1.00 97.12 414 ILE A N 1
ATOM 3171 C CA . ILE A 1 414 ? -6.375 3.514 -27.059 1.00 97.12 414 ILE A CA 1
ATOM 3172 C C . ILE A 1 414 ? -5.240 4.211 -26.326 1.00 97.12 414 ILE A C 1
ATOM 3174 O O . ILE A 1 414 ? -5.350 5.382 -25.962 1.00 97.12 414 ILE A O 1
ATOM 3178 N N . GLY A 1 415 ? -4.142 3.482 -26.153 1.00 96.56 415 GLY A N 1
ATOM 3179 C CA . GLY A 1 415 ? -2.948 3.979 -25.500 1.00 96.56 415 GLY A CA 1
ATOM 3180 C C . GLY A 1 415 ? -1.773 4.180 -26.447 1.00 96.56 415 GLY A C 1
ATOM 3181 O O . GLY A 1 415 ? -1.704 3.586 -27.528 1.00 96.56 415 GLY A O 1
ATOM 3182 N N . VAL A 1 416 ? -0.817 5.001 -26.022 1.00 97.25 416 VAL A N 1
ATOM 3183 C CA . VAL A 1 416 ? 0.445 5.232 -26.729 1.00 97.25 416 VAL A CA 1
ATOM 3184 C C . VAL A 1 416 ? 1.609 4.947 -25.797 1.00 97.25 416 VAL A C 1
ATOM 3186 O O . VAL A 1 416 ? 1.691 5.509 -24.710 1.00 97.25 416 VAL A O 1
ATOM 3189 N N . TRP A 1 417 ? 2.527 4.097 -26.249 1.00 97.12 417 TRP A N 1
ATOM 3190 C CA . TRP A 1 417 ? 3.817 3.877 -25.609 1.00 97.12 417 TRP A CA 1
ATOM 3191 C C . TRP A 1 417 ? 4.905 4.595 -26.406 1.00 97.12 417 TRP A C 1
ATOM 3193 O O . TRP A 1 417 ? 5.002 4.410 -27.624 1.00 97.12 417 TRP A O 1
ATOM 3203 N N . PHE A 1 418 ? 5.747 5.379 -25.741 1.00 95.06 418 PHE A N 1
ATOM 3204 C CA . PHE A 1 418 ? 6.864 6.095 -26.361 1.00 95.06 418 PHE A CA 1
ATOM 3205 C C . PHE A 1 418 ? 8.078 6.129 -25.431 1.00 95.06 418 PHE A C 1
ATOM 3207 O O . PHE A 1 418 ? 7.959 5.930 -24.227 1.00 95.06 418 PHE A O 1
ATOM 3214 N N . VAL A 1 419 ? 9.269 6.344 -25.992 1.00 89.88 419 VAL A N 1
ATOM 3215 C CA . VAL A 1 419 ? 10.513 6.460 -25.207 1.00 89.88 419 VAL A CA 1
ATOM 3216 C C . VAL A 1 419 ? 10.467 7.668 -24.270 1.00 89.88 419 VAL A C 1
ATOM 3218 O O . VAL A 1 419 ? 9.733 8.612 -24.539 1.00 89.88 419 VAL A O 1
ATOM 3221 N N . ASN A 1 420 ? 11.263 7.675 -23.196 1.00 89.06 420 ASN A N 1
ATOM 3222 C CA . ASN A 1 420 ? 11.293 8.826 -22.291 1.00 89.06 420 ASN A CA 1
ATOM 3223 C C . ASN A 1 420 ? 11.785 10.101 -23.022 1.00 89.06 420 ASN A C 1
ATOM 3225 O O . ASN A 1 420 ? 12.903 10.157 -23.559 1.00 89.06 420 ASN A O 1
ATOM 3229 N N . ILE A 1 421 ? 10.922 11.119 -23.057 1.00 88.12 421 ILE A N 1
ATOM 3230 C CA . ILE A 1 421 ? 11.191 12.449 -23.607 1.00 88.12 421 ILE A CA 1
ATOM 3231 C C . ILE A 1 421 ? 11.115 13.557 -22.549 1.00 88.12 421 ILE A C 1
ATOM 3233 O O . ILE A 1 421 ? 11.174 14.714 -22.919 1.00 88.12 421 ILE A O 1
ATOM 3237 N N . ALA A 1 422 ? 11.035 13.221 -21.261 1.00 84.06 422 ALA A N 1
ATOM 3238 C CA . ALA A 1 422 ? 10.811 14.144 -20.151 1.00 84.06 422 ALA A CA 1
ATOM 3239 C C . ALA A 1 422 ? 9.486 14.920 -20.259 1.00 84.06 422 ALA A C 1
ATOM 3241 O O . ALA A 1 422 ? 9.379 16.056 -19.795 1.00 84.06 422 ALA A O 1
ATOM 3242 N N . MET A 1 423 ? 8.467 14.301 -20.874 1.00 84.94 423 MET A N 1
ATOM 3243 C CA . MET A 1 423 ? 7.141 14.899 -21.031 1.00 84.94 423 MET A CA 1
ATOM 3244 C C . MET A 1 423 ? 6.479 15.127 -19.672 1.00 84.94 423 MET A C 1
ATOM 3246 O O . MET A 1 423 ? 6.537 14.255 -18.799 1.00 84.94 423 MET A O 1
ATOM 3250 N N . LYS A 1 424 ? 5.829 16.286 -19.507 1.00 80.06 424 LYS A N 1
ATOM 3251 C CA . LYS A 1 424 ? 5.263 16.729 -18.227 1.00 80.06 424 LYS A CA 1
ATOM 3252 C C . LYS A 1 424 ? 3.745 16.860 -18.249 1.00 80.06 424 LYS A C 1
ATOM 3254 O O . LYS A 1 424 ? 3.130 17.115 -19.282 1.00 80.06 424 LYS A O 1
ATOM 3259 N N . SER A 1 425 ? 3.142 16.724 -17.075 1.00 76.38 425 SER A N 1
ATOM 3260 C CA . SER A 1 425 ? 1.736 17.011 -16.799 1.00 76.38 425 SER A CA 1
ATOM 3261 C C . SER A 1 425 ? 1.619 17.563 -15.379 1.00 76.38 425 SER A C 1
ATOM 3263 O O . SER A 1 425 ? 2.312 17.096 -14.480 1.00 76.38 425 SER A O 1
ATOM 3265 N N . GLY A 1 426 ? 0.831 18.622 -15.173 1.00 68.75 426 GLY A N 1
ATOM 3266 C CA . GLY A 1 426 ? 0.749 19.285 -13.860 1.00 68.75 426 GLY A CA 1
ATOM 3267 C C . GLY A 1 426 ? 2.077 19.875 -13.353 1.00 68.75 426 GLY A C 1
ATOM 3268 O O . GLY A 1 426 ? 2.242 20.071 -12.156 1.00 68.75 426 GLY A O 1
ATOM 3269 N N . GLY A 1 427 ? 3.039 20.135 -14.249 1.00 70.50 427 GLY A N 1
ATOM 3270 C CA . GLY A 1 427 ? 4.375 20.644 -13.907 1.00 70.50 427 GLY A CA 1
ATOM 3271 C C . GLY A 1 427 ? 5.427 19.572 -13.585 1.00 70.50 427 GLY A C 1
ATOM 3272 O O . GLY A 1 427 ? 6.596 19.918 -13.405 1.00 70.50 427 GLY A O 1
ATOM 3273 N N . LEU A 1 428 ? 5.056 18.286 -13.568 1.00 72.81 428 LEU A N 1
ATOM 3274 C CA . LEU A 1 428 ? 5.944 17.163 -13.244 1.00 72.81 428 LEU A CA 1
ATOM 3275 C C . LEU A 1 428 ? 6.079 16.188 -14.418 1.00 72.81 428 LEU A C 1
ATOM 3277 O O . LEU A 1 428 ? 5.146 16.016 -15.198 1.00 72.81 428 LEU A O 1
ATOM 3281 N N . GLU A 1 429 ? 7.251 15.563 -14.553 1.00 80.81 429 GLU A N 1
ATOM 3282 C CA . GLU A 1 429 ? 7.455 14.463 -15.504 1.00 80.81 429 GLU A CA 1
ATOM 3283 C C . GLU A 1 429 ? 6.633 13.254 -15.060 1.00 80.81 429 GLU A C 1
ATOM 3285 O O . GLU A 1 429 ? 6.660 12.885 -13.885 1.00 80.81 429 GLU A O 1
ATOM 3290 N N . TYR A 1 430 ? 5.899 12.648 -15.991 1.00 85.19 430 TYR A N 1
ATOM 3291 C CA . TYR A 1 430 ? 5.047 11.501 -15.701 1.00 85.19 430 TYR A CA 1
ATOM 3292 C C . TYR A 1 430 ? 5.574 10.227 -16.367 1.00 85.19 430 TYR A C 1
ATOM 3294 O O . TYR A 1 430 ? 6.107 10.252 -17.480 1.00 85.19 430 TYR A O 1
ATOM 3302 N N . ALA A 1 431 ? 5.396 9.091 -15.693 1.00 86.44 431 ALA A N 1
ATOM 3303 C CA . ALA A 1 431 ? 5.639 7.771 -16.275 1.00 86.44 431 ALA A CA 1
ATOM 3304 C C . ALA A 1 431 ? 4.415 7.266 -17.059 1.00 86.44 431 ALA A C 1
ATOM 3306 O O . ALA A 1 431 ? 4.565 6.600 -18.087 1.00 86.44 431 ALA A O 1
ATOM 3307 N N . GLY A 1 432 ? 3.216 7.631 -16.603 1.00 91.06 432 GLY A N 1
ATOM 3308 C CA . GLY A 1 432 ? 1.953 7.411 -17.288 1.00 91.06 432 GLY A CA 1
ATOM 3309 C C . GLY A 1 432 ? 0.991 8.588 -17.105 1.00 91.06 432 GLY A C 1
ATOM 3310 O O . GLY A 1 432 ? 1.200 9.457 -16.262 1.00 91.06 432 GLY A O 1
ATOM 3311 N N . LEU A 1 433 ? 0.003 8.667 -17.989 1.00 91.06 433 LEU A N 1
ATOM 3312 C CA . LEU A 1 433 ? -1.120 9.593 -17.884 1.00 91.06 433 LEU A CA 1
ATOM 3313 C C . LEU A 1 433 ? -2.338 8.885 -18.466 1.00 91.06 433 LEU A C 1
ATOM 3315 O O . LEU A 1 433 ? -2.237 8.290 -19.540 1.00 91.06 433 LEU A O 1
ATOM 3319 N N . ALA A 1 434 ? -3.491 8.954 -17.811 1.00 94.19 434 ALA A N 1
ATOM 3320 C CA . ALA A 1 434 ? -4.683 8.271 -18.296 1.00 94.19 434 ALA A CA 1
ATOM 3321 C C . ALA A 1 434 ? -5.985 8.923 -17.839 1.00 94.19 434 ALA A C 1
ATOM 3323 O O . ALA A 1 434 ? -6.049 9.655 -16.852 1.00 94.19 434 ALA A O 1
ATOM 3324 N N . GLY A 1 435 ? -7.043 8.669 -18.606 1.00 92.81 435 GLY A N 1
ATOM 3325 C CA . GLY A 1 435 ? -8.379 9.180 -18.331 1.00 92.81 435 GLY A CA 1
ATOM 3326 C C . GLY A 1 435 ? -9.367 8.753 -19.409 1.00 92.81 435 GLY A C 1
ATOM 3327 O O . GLY A 1 435 ? -9.116 8.908 -20.604 1.00 92.81 435 GLY A O 1
ATOM 3328 N N . GLY A 1 436 ? -10.507 8.188 -19.003 1.00 92.19 436 GLY A N 1
ATOM 3329 C CA . GLY A 1 436 ? -11.516 7.694 -19.945 1.00 92.19 436 GLY A CA 1
ATOM 3330 C C . GLY A 1 436 ? -10.928 6.693 -20.947 1.00 92.19 436 GLY A C 1
ATOM 3331 O O . GLY A 1 436 ? -10.352 5.690 -20.542 1.00 92.19 436 GLY A O 1
ATOM 3332 N N . ALA A 1 437 ? -11.055 6.968 -22.247 1.00 93.56 437 ALA A N 1
ATOM 3333 C CA . ALA A 1 437 ? -10.599 6.088 -23.329 1.00 93.56 437 ALA A CA 1
ATOM 3334 C C . ALA A 1 437 ? -9.115 6.267 -23.728 1.00 93.56 437 ALA A C 1
ATOM 3336 O O . ALA A 1 437 ? -8.662 5.638 -24.688 1.00 93.56 437 ALA A O 1
ATOM 3337 N N . ASP A 1 438 ? -8.362 7.118 -23.025 1.00 93.81 438 ASP A N 1
ATOM 3338 C CA . ASP A 1 438 ? -7.026 7.554 -23.436 1.00 93.81 438 ASP A CA 1
ATOM 3339 C C . ASP A 1 438 ? -5.944 7.174 -22.413 1.00 93.81 438 ASP A C 1
ATOM 3341 O O . ASP A 1 438 ? -6.167 7.252 -21.202 1.00 93.81 438 ASP A O 1
ATOM 3345 N N . LEU A 1 439 ? -4.774 6.754 -22.908 1.00 95.31 439 LEU A N 1
ATOM 3346 C CA . LEU A 1 439 ? -3.641 6.281 -22.103 1.00 95.31 439 LEU A CA 1
ATOM 3347 C C . LEU A 1 439 ? -2.296 6.685 -22.736 1.00 95.31 439 LEU A C 1
ATOM 3349 O O . LEU A 1 439 ? -2.070 6.513 -23.934 1.00 95.31 439 LEU A O 1
ATOM 3353 N N . TRP A 1 440 ? -1.363 7.154 -21.920 1.00 94.31 440 TRP A N 1
ATOM 3354 C CA . TRP A 1 440 ? 0.019 7.437 -22.289 1.00 94.31 440 TRP A CA 1
ATOM 3355 C C . TRP A 1 440 ? 0.943 6.669 -21.357 1.00 94.31 440 TRP A C 1
ATOM 3357 O O . TRP A 1 440 ? 0.744 6.682 -20.148 1.00 94.31 440 TRP A O 1
ATOM 3367 N N . ILE A 1 441 ? 1.972 6.040 -21.917 1.00 95.62 441 ILE A N 1
ATOM 3368 C CA . ILE A 1 441 ? 3.049 5.400 -21.164 1.00 95.62 441 ILE A CA 1
ATOM 3369 C C . ILE A 1 441 ? 4.380 5.875 -21.737 1.00 95.62 441 ILE A C 1
ATOM 3371 O O . ILE A 1 441 ? 4.684 5.661 -22.914 1.00 95.62 441 ILE A O 1
ATOM 3375 N N . GLN A 1 442 ? 5.187 6.502 -20.889 1.00 92.75 442 GLN A N 1
ATOM 3376 C CA . GLN A 1 442 ? 6.467 7.082 -21.258 1.00 92.75 442 GLN A CA 1
ATOM 3377 C C . GLN A 1 442 ? 7.614 6.257 -20.662 1.00 92.75 442 GLN A C 1
ATOM 3379 O O . GLN A 1 442 ? 7.855 6.256 -19.459 1.00 92.75 442 GLN A O 1
ATOM 3384 N N . GLY A 1 443 ? 8.359 5.561 -21.520 1.00 87.81 443 GLY A N 1
ATOM 3385 C CA . GLY A 1 443 ? 9.665 4.978 -21.206 1.00 87.81 443 GLY A CA 1
ATOM 3386 C C . GLY A 1 443 ? 9.676 3.831 -20.193 1.00 87.81 443 GLY A C 1
ATOM 3387 O O . GLY A 1 443 ? 10.759 3.391 -19.822 1.00 87.81 443 GLY A O 1
ATOM 3388 N N . THR A 1 444 ? 8.515 3.330 -19.761 1.00 87.50 444 THR A N 1
ATOM 3389 C CA . THR A 1 444 ? 8.409 2.294 -18.726 1.00 87.50 444 THR A CA 1
ATOM 3390 C C . THR A 1 444 ? 7.619 1.070 -19.182 1.00 87.50 444 THR A C 1
ATOM 3392 O O . THR A 1 444 ? 6.739 1.137 -20.041 1.00 87.50 444 THR A O 1
ATOM 3395 N N . SER A 1 445 ? 7.940 -0.073 -18.582 1.00 87.75 445 SER A N 1
ATOM 3396 C CA . SER A 1 445 ? 7.180 -1.323 -18.659 1.00 87.75 445 SER A CA 1
ATOM 3397 C C . SER A 1 445 ? 6.886 -1.883 -17.260 1.00 87.75 445 SER A C 1
ATOM 3399 O O . SER A 1 445 ? 6.761 -3.093 -17.100 1.00 87.75 445 SER A O 1
ATOM 3401 N N . SER A 1 446 ? 6.832 -1.023 -16.235 1.00 89.62 446 SER A N 1
ATOM 3402 C CA . SER A 1 446 ? 6.419 -1.404 -14.874 1.00 89.62 446 SER A CA 1
ATOM 3403 C C . SER A 1 446 ? 4.938 -1.777 -14.862 1.00 89.62 446 SER A C 1
ATOM 3405 O O . SER A 1 446 ? 4.109 -1.010 -15.349 1.00 89.62 446 SER A O 1
ATOM 3407 N N . ALA A 1 447 ? 4.595 -2.941 -14.311 1.00 89.88 447 ALA A N 1
ATOM 3408 C CA . ALA A 1 447 ? 3.201 -3.357 -14.181 1.00 89.88 447 ALA A CA 1
ATOM 3409 C C . ALA A 1 447 ? 2.411 -2.423 -13.250 1.00 89.88 447 ALA A C 1
ATOM 3411 O O . ALA A 1 447 ? 1.262 -2.119 -13.560 1.00 89.88 447 ALA A O 1
ATOM 3412 N N . ASP A 1 448 ? 3.035 -1.937 -12.174 1.00 86.50 448 ASP A N 1
ATOM 3413 C CA . ASP A 1 448 ? 2.442 -1.032 -11.182 1.00 86.50 448 ASP A CA 1
ATOM 3414 C C . ASP A 1 448 ? 1.935 0.247 -11.848 1.00 86.50 448 ASP A C 1
ATOM 3416 O O . ASP A 1 448 ? 0.753 0.565 -11.740 1.00 86.50 448 ASP A O 1
ATOM 3420 N N . VAL A 1 449 ? 2.783 0.894 -12.663 1.00 91.56 449 VAL A N 1
ATOM 3421 C CA . VAL A 1 449 ? 2.395 2.089 -13.434 1.00 91.56 449 VAL A CA 1
ATOM 3422 C C . VAL A 1 449 ? 1.208 1.786 -14.346 1.00 91.56 449 VAL A C 1
ATOM 3424 O O . VAL A 1 449 ? 0.262 2.555 -14.408 1.00 91.56 449 VAL A O 1
ATOM 3427 N N . HIS A 1 450 ? 1.195 0.646 -15.038 1.00 96.94 450 HIS A N 1
ATOM 3428 C CA . HIS A 1 450 ? 0.079 0.341 -15.938 1.00 96.94 450 HIS A CA 1
ATOM 3429 C C . HIS A 1 450 ? -1.229 0.113 -15.175 1.00 96.94 450 HIS A C 1
ATOM 3431 O O . HIS A 1 450 ? -2.266 0.617 -15.598 1.00 96.94 450 HIS A O 1
ATOM 3437 N N . VAL A 1 451 ? -1.204 -0.635 -14.067 1.00 98.06 451 VAL A N 1
ATOM 3438 C CA . VAL A 1 451 ? -2.401 -0.859 -13.239 1.00 98.06 451 VAL A CA 1
ATOM 3439 C C . VAL A 1 451 ? -2.904 0.462 -12.647 1.00 98.06 451 VAL A C 1
ATOM 3441 O O . VAL A 1 451 ? -4.114 0.695 -12.670 1.00 98.06 451 VAL A O 1
ATOM 3444 N N . HIS A 1 452 ? -1.992 1.332 -12.202 1.00 96.62 452 HIS A N 1
ATOM 3445 C CA . HIS A 1 452 ? -2.282 2.694 -11.754 1.00 96.62 452 HIS A CA 1
ATOM 3446 C C . HIS A 1 452 ? -3.027 3.499 -12.828 1.00 96.62 452 HIS A C 1
ATOM 3448 O O . HIS A 1 452 ? -4.149 3.959 -12.608 1.00 96.62 452 HIS A O 1
ATOM 3454 N N . GLU A 1 453 ? -2.464 3.584 -14.036 1.00 96.75 453 GLU A N 1
ATOM 3455 C CA . GLU A 1 453 ? -3.077 4.334 -15.136 1.00 96.75 453 GLU A CA 1
ATOM 3456 C C . GLU A 1 453 ? -4.442 3.763 -15.549 1.00 96.75 453 GLU A C 1
ATOM 3458 O O . GLU A 1 453 ? -5.391 4.508 -15.809 1.00 96.75 453 GLU A O 1
ATOM 3463 N N . PHE A 1 454 ? -4.606 2.435 -15.543 1.00 97.94 454 PHE A N 1
ATOM 3464 C CA . PHE A 1 454 ? -5.924 1.843 -15.778 1.00 97.94 454 PHE A CA 1
ATOM 3465 C C . PHE A 1 454 ? -6.933 2.226 -14.688 1.00 97.94 454 PHE A C 1
ATOM 3467 O O . PHE A 1 454 ? -8.113 2.396 -14.997 1.00 97.94 454 PHE A O 1
ATOM 3474 N N . GLY A 1 455 ? -6.498 2.430 -13.441 1.00 96.88 455 GLY A N 1
ATOM 3475 C CA . GLY A 1 455 ? -7.322 3.023 -12.386 1.00 96.88 455 GLY A CA 1
ATOM 3476 C C . GLY A 1 455 ? -7.898 4.386 -12.788 1.00 96.88 455 GLY A C 1
ATOM 3477 O O . GLY A 1 455 ? -9.099 4.623 -12.621 1.00 96.88 455 GLY A O 1
ATOM 3478 N N . HIS A 1 456 ? -7.097 5.247 -13.422 1.00 95.69 456 HIS A N 1
ATOM 3479 C CA . HIS A 1 456 ? -7.570 6.518 -13.983 1.00 95.69 456 HIS A CA 1
ATOM 3480 C C . HIS A 1 456 ? -8.506 6.347 -15.180 1.00 95.69 456 HIS A C 1
ATOM 3482 O O . HIS A 1 456 ? -9.518 7.050 -15.265 1.00 95.69 456 HIS A O 1
ATOM 3488 N N . ASN A 1 457 ? -8.258 5.378 -16.071 1.00 96.19 457 ASN A N 1
ATOM 3489 C CA . ASN A 1 457 ? -9.213 5.045 -17.137 1.00 96.19 457 ASN A CA 1
ATOM 3490 C C . ASN A 1 457 ? -10.583 4.622 -16.573 1.00 96.19 457 ASN A C 1
ATOM 3492 O O . ASN A 1 457 ? -11.621 4.964 -17.146 1.00 96.19 457 ASN A O 1
ATOM 3496 N N . TYR A 1 458 ? -10.611 3.927 -15.432 1.00 96.00 458 TYR A N 1
ATOM 3497 C CA . TYR A 1 458 ? -11.848 3.570 -14.728 1.00 96.00 458 TYR A CA 1
ATOM 3498 C C . TYR A 1 458 ? -12.487 4.732 -13.945 1.00 96.00 458 TYR A C 1
ATOM 3500 O O . TYR A 1 458 ? -13.649 4.616 -13.556 1.00 96.00 458 TYR A O 1
ATOM 3508 N N . GLY A 1 459 ? -11.785 5.854 -13.751 1.00 92.31 459 GLY A N 1
ATOM 3509 C CA . GLY A 1 459 ? -12.314 7.060 -13.099 1.00 92.31 459 GLY A CA 1
ATOM 3510 C C . GLY A 1 459 ? -11.925 7.226 -11.624 1.00 92.31 459 GLY A C 1
ATOM 3511 O O . GLY A 1 459 ? -12.665 7.867 -10.864 1.00 92.31 459 GLY A O 1
ATOM 3512 N N . LEU A 1 460 ? -10.801 6.635 -11.204 1.00 93.12 460 LEU A N 1
ATOM 3513 C CA . LEU A 1 460 ? -10.188 6.857 -9.889 1.00 93.12 460 LEU A CA 1
ATOM 3514 C C . LEU A 1 460 ? -9.225 8.053 -9.909 1.00 93.12 460 LEU A C 1
ATOM 3516 O O . LEU A 1 460 ? -8.616 8.347 -10.935 1.00 93.12 460 LEU A O 1
ATOM 3520 N N . GLY A 1 461 ? -9.089 8.741 -8.773 1.00 90.75 461 GLY A N 1
ATOM 3521 C CA . GLY A 1 461 ? -7.986 9.675 -8.520 1.00 90.75 461 GLY A CA 1
ATOM 3522 C C . GLY A 1 461 ? -6.840 8.981 -7.778 1.00 90.75 461 GLY A C 1
ATOM 3523 O O . GLY A 1 461 ? -6.949 7.800 -7.454 1.00 90.75 461 GLY A O 1
ATOM 3524 N N . HIS A 1 462 ? -5.762 9.711 -7.485 1.00 90.69 462 HIS A N 1
ATOM 3525 C CA . HIS A 1 462 ? -4.677 9.181 -6.650 1.00 90.69 462 HIS A CA 1
ATOM 3526 C C . HIS A 1 462 ? -5.134 8.911 -5.210 1.00 90.69 462 HIS A C 1
ATOM 3528 O O . HIS A 1 462 ? -6.092 9.521 -4.722 1.00 90.69 462 HIS A O 1
ATOM 3534 N N . SER A 1 463 ? -4.383 8.070 -4.509 1.00 92.31 463 SER A N 1
ATOM 3535 C CA . SER A 1 463 ? -4.477 7.847 -3.069 1.00 92.31 463 SER A CA 1
ATOM 3536 C C . SER A 1 463 ? -3.310 8.545 -2.376 1.00 92.31 463 SER A C 1
ATOM 3538 O O . SER A 1 463 ? -2.141 8.321 -2.674 1.00 92.31 463 SER A O 1
ATOM 3540 N N . SER A 1 464 ? -3.638 9.476 -1.489 1.00 89.31 464 SER A N 1
ATOM 3541 C CA . SER A 1 464 ? -2.687 10.343 -0.791 1.00 89.31 464 SER A CA 1
ATOM 3542 C C . SER A 1 464 ? -2.571 9.954 0.683 1.00 89.31 464 SER A C 1
ATOM 3544 O O . SER A 1 464 ? -3.348 9.150 1.186 1.00 89.31 464 SER A O 1
ATOM 3546 N N . PHE A 1 465 ? -1.650 10.580 1.407 1.00 87.38 465 PHE A N 1
ATOM 3547 C CA . PHE A 1 465 ? -1.603 10.541 2.868 1.00 87.38 465 PHE A CA 1
ATOM 3548 C C . PHE A 1 465 ? -2.032 11.885 3.456 1.00 87.38 465 PHE A C 1
ATOM 3550 O O . PHE A 1 465 ? -1.733 12.942 2.891 1.00 87.38 465 PHE A O 1
ATOM 3557 N N . TRP A 1 466 ? -2.773 11.858 4.567 1.00 87.44 466 TRP A N 1
ATOM 3558 C CA . TRP A 1 466 ? -3.073 13.067 5.329 1.00 87.44 466 TRP A CA 1
ATOM 3559 C C . TRP A 1 466 ? -2.000 13.302 6.385 1.00 87.44 466 TRP A C 1
ATOM 3561 O O . TRP A 1 466 ? -1.874 12.528 7.331 1.00 87.44 466 TRP A O 1
ATOM 3571 N N . THR A 1 467 ? -1.279 14.410 6.253 1.00 83.38 467 THR A N 1
ATOM 3572 C CA . THR A 1 467 ? -0.213 14.796 7.173 1.00 83.38 467 THR A CA 1
ATOM 3573 C C . THR A 1 467 ? -0.745 15.845 8.151 1.00 83.38 467 THR A C 1
ATOM 3575 O O . THR A 1 467 ? -0.848 17.022 7.788 1.00 83.38 467 THR A O 1
ATOM 3578 N N . PRO A 1 468 ? -1.111 15.477 9.394 1.00 79.75 468 PRO A N 1
ATOM 3579 C CA . PRO A 1 468 ? -1.470 16.464 10.406 1.00 79.75 468 PRO A CA 1
ATOM 3580 C C . PRO A 1 468 ? -0.247 17.329 10.772 1.00 79.75 468 PRO A C 1
ATOM 3582 O O . PRO A 1 468 ? 0.898 16.912 10.577 1.00 79.75 468 PRO A O 1
ATOM 3585 N N . PRO A 1 469 ? -0.442 18.538 11.333 1.00 80.75 469 PRO A N 1
ATOM 3586 C CA . PRO A 1 469 ? 0.674 19.343 11.820 1.00 80.75 469 PRO A CA 1
ATOM 3587 C C . PRO A 1 469 ? 1.490 18.572 12.867 1.00 80.75 469 PRO A C 1
ATOM 3589 O O . PRO A 1 469 ? 0.906 17.926 13.729 1.00 80.75 469 PRO A O 1
ATOM 3592 N N . VAL A 1 470 ? 2.822 18.712 12.865 1.00 74.81 470 VAL A N 1
ATOM 3593 C CA . VAL A 1 470 ? 3.746 17.958 13.753 1.00 74.81 470 VAL A CA 1
ATOM 3594 C C . VAL A 1 470 ? 3.385 18.054 15.246 1.00 74.81 470 VAL A C 1
ATOM 3596 O O . VAL A 1 470 ? 3.653 17.140 16.016 1.00 74.81 470 VAL A O 1
ATOM 3599 N N . ALA A 1 471 ? 2.773 19.160 15.679 1.00 74.25 471 ALA A N 1
ATOM 3600 C CA . ALA A 1 471 ? 2.356 19.361 17.069 1.00 74.25 471 ALA A CA 1
ATOM 3601 C C . ALA A 1 471 ? 0.944 18.827 17.393 1.00 74.25 471 ALA A C 1
ATOM 3603 O O . ALA A 1 471 ? 0.519 18.902 18.547 1.00 74.25 471 ALA A O 1
ATOM 3604 N N . SER A 1 472 ? 0.193 18.348 16.398 1.00 78.62 472 SER A N 1
ATOM 3605 C CA . SER A 1 472 ? -1.182 17.884 16.569 1.00 78.62 472 SER A CA 1
ATOM 3606 C C . SER A 1 472 ? -1.223 16.413 16.962 1.00 78.62 472 SER A C 1
ATOM 3608 O O . SER A 1 472 ? -0.581 15.564 16.355 1.00 78.62 472 SER A O 1
ATOM 3610 N N . THR A 1 473 ? -2.032 16.099 17.971 1.00 77.06 473 THR A N 1
ATOM 3611 C CA . THR A 1 473 ? -2.371 14.720 18.350 1.00 77.06 473 THR A CA 1
ATOM 3612 C C . THR A 1 473 ? -3.646 14.230 17.666 1.00 77.06 473 THR A C 1
ATOM 3614 O O . THR A 1 473 ? -4.065 13.094 17.888 1.00 77.06 473 THR A O 1
ATOM 3617 N N . ASN A 1 474 ? -4.289 15.082 16.861 1.00 83.62 474 ASN A N 1
ATOM 3618 C CA . ASN A 1 474 ? -5.469 14.735 16.092 1.00 83.62 474 ASN A CA 1
ATOM 3619 C C . ASN A 1 474 ? -5.044 14.297 14.679 1.00 83.62 474 ASN A C 1
ATOM 3621 O O . ASN A 1 474 ? -4.628 15.141 13.885 1.00 83.62 474 ASN A O 1
ATOM 3625 N N . PRO A 1 475 ? -5.197 13.015 14.315 1.00 83.62 475 PRO A N 1
ATOM 3626 C CA . PRO A 1 475 ? -4.749 12.512 13.017 1.00 83.62 475 PRO A CA 1
ATOM 3627 C C . PRO A 1 475 ? -5.580 13.023 11.834 1.00 83.62 475 PRO A C 1
ATOM 3629 O O . PRO A 1 475 ? -5.225 12.804 10.686 1.00 83.62 475 PRO A O 1
ATOM 3632 N N . VAL A 1 476 ? -6.696 13.705 12.097 1.00 86.25 476 VAL A N 1
ATOM 3633 C CA . VAL A 1 476 ? -7.580 14.311 11.087 1.00 86.25 476 VAL A CA 1
ATOM 3634 C C . VAL A 1 476 ? -7.730 15.813 11.324 1.00 86.25 476 VAL A C 1
ATOM 3636 O O . VAL A 1 476 ? -8.783 16.398 11.060 1.00 86.25 476 VAL A O 1
ATOM 3639 N N . ASP A 1 477 ? -6.691 16.437 11.886 1.00 84.50 477 ASP A N 1
ATOM 3640 C CA . ASP A 1 477 ? -6.643 17.878 12.114 1.00 84.50 477 ASP A CA 1
ATOM 3641 C C . ASP A 1 477 ? -6.889 18.630 10.797 1.00 84.50 477 ASP A C 1
ATOM 3643 O O . ASP A 1 477 ? -6.157 18.387 9.837 1.00 84.50 477 ASP A O 1
ATOM 3647 N N . PRO A 1 478 ? -7.881 19.538 10.720 1.00 82.56 478 PRO A N 1
ATOM 3648 C CA . PRO A 1 478 ? -8.188 20.273 9.494 1.00 82.56 478 PRO A CA 1
ATOM 3649 C C . PRO A 1 478 ? -7.058 21.200 9.018 1.00 82.56 478 PRO A C 1
ATOM 3651 O O . PRO A 1 478 ? -7.107 21.642 7.873 1.00 82.56 478 PRO A O 1
ATOM 3654 N N . ALA A 1 479 ? -6.065 21.508 9.862 1.00 82.75 479 ALA A N 1
ATOM 3655 C CA . ALA A 1 479 ? -4.878 22.279 9.488 1.00 82.75 479 ALA A CA 1
ATOM 3656 C C . ALA A 1 479 ? -3.763 21.428 8.843 1.00 82.75 479 ALA A C 1
ATOM 3658 O O . ALA A 1 479 ? -2.697 21.963 8.539 1.00 82.75 479 ALA A O 1
ATOM 3659 N N . GLY A 1 480 ? -3.980 20.119 8.670 1.00 79.38 480 GLY A N 1
ATOM 3660 C CA . GLY A 1 480 ? -3.049 19.225 7.984 1.00 79.38 480 GLY A CA 1
ATOM 3661 C C . GLY A 1 480 ? -2.906 19.502 6.485 1.00 79.38 480 GLY A C 1
ATOM 3662 O O . GLY A 1 480 ? -3.651 20.283 5.886 1.00 79.38 480 GLY A O 1
ATOM 3663 N N . THR A 1 481 ? -1.925 18.842 5.877 1.00 81.44 481 THR A N 1
ATOM 3664 C CA . THR A 1 481 ? -1.622 18.910 4.445 1.00 81.44 481 THR A CA 1
ATOM 3665 C C . THR A 1 481 ? -1.763 17.539 3.787 1.00 81.44 481 THR A C 1
ATOM 3667 O O . THR A 1 481 ? -1.856 16.509 4.450 1.00 81.44 481 THR A O 1
ATOM 3670 N N . SER A 1 482 ? -1.823 17.527 2.456 1.00 82.31 482 SER A N 1
ATOM 3671 C CA . SER A 1 482 ? -1.872 16.296 1.669 1.00 82.31 482 SER A CA 1
ATOM 3672 C C . SER A 1 482 ? -0.483 15.957 1.160 1.00 82.31 482 SER A C 1
ATOM 3674 O O . SER A 1 482 ? 0.187 16.811 0.583 1.00 82.31 482 SER A O 1
ATOM 3676 N N . GLU A 1 483 ? -0.111 14.693 1.276 1.00 82.25 483 GLU A N 1
ATOM 3677 C CA . GLU A 1 483 ? 1.048 14.136 0.602 1.00 82.25 483 GLU A CA 1
ATOM 3678 C C . GLU A 1 483 ? 0.602 13.234 -0.544 1.00 82.25 483 GLU A C 1
ATOM 3680 O O . GLU A 1 483 ? -0.089 12.232 -0.353 1.00 82.25 483 GLU A O 1
ATOM 3685 N N . GLU A 1 484 ? 0.974 13.641 -1.750 1.00 81.69 484 GLU A N 1
ATOM 3686 C CA . GLU A 1 484 ? 0.693 12.927 -2.989 1.00 81.69 484 GLU A CA 1
ATOM 3687 C C . GLU A 1 484 ? 1.335 11.536 -2.989 1.00 81.69 484 GLU A C 1
ATOM 3689 O O . GLU A 1 484 ? 2.470 11.397 -2.544 1.00 81.69 484 GLU A O 1
ATOM 3694 N N . TYR A 1 485 ? 0.612 10.523 -3.474 1.00 83.25 485 TYR A N 1
ATOM 3695 C CA . TYR A 1 485 ? 1.018 9.108 -3.431 1.00 83.25 485 TYR A CA 1
ATOM 3696 C C . TYR A 1 485 ? 1.372 8.557 -2.042 1.00 83.25 485 TYR A C 1
ATOM 3698 O O . TYR A 1 485 ? 1.932 7.476 -1.927 1.00 83.25 485 TYR A O 1
ATOM 3706 N N . GLY A 1 486 ? 1.026 9.259 -0.961 1.00 81.69 486 GLY A N 1
ATOM 3707 C CA . GLY A 1 486 ? 1.412 8.834 0.383 1.00 81.69 486 GLY A CA 1
ATOM 3708 C C . GLY A 1 486 ? 0.686 7.584 0.907 1.00 81.69 486 GLY A C 1
ATOM 3709 O O . GLY A 1 486 ? 1.048 7.090 1.976 1.00 81.69 486 GLY A O 1
ATOM 3710 N N . ASP A 1 487 ? -0.334 7.069 0.210 1.00 90.38 487 ASP A N 1
ATOM 3711 C CA . ASP A 1 487 ? -0.956 5.793 0.581 1.00 90.38 487 ASP A CA 1
ATOM 3712 C C . ASP A 1 487 ? -0.108 4.617 0.078 1.00 90.38 487 ASP A C 1
ATOM 3714 O O . ASP A 1 487 ? -0.221 4.178 -1.064 1.00 90.38 487 ASP A O 1
ATOM 3718 N N . VAL A 1 488 ? 0.734 4.090 0.963 1.00 87.69 488 VAL A N 1
ATOM 3719 C CA . VAL A 1 488 ? 1.637 2.956 0.699 1.00 87.69 488 VAL A CA 1
ATOM 3720 C C . VAL A 1 488 ? 0.917 1.605 0.573 1.00 87.69 488 VAL A C 1
ATOM 3722 O O . VAL A 1 488 ? 1.560 0.570 0.401 1.00 87.69 488 VAL A O 1
ATOM 3725 N N . PHE A 1 489 ? -0.413 1.578 0.699 1.00 93.00 489 PHE A N 1
ATOM 3726 C CA . PHE A 1 489 ? -1.215 0.355 0.656 1.00 93.00 489 PHE A CA 1
ATOM 3727 C C . PHE A 1 489 ? -2.146 0.272 -0.556 1.00 93.00 489 PHE A C 1
ATOM 3729 O O . PHE A 1 489 ? -2.887 -0.704 -0.690 1.00 93.00 489 PHE A O 1
ATOM 3736 N N . ASP A 1 490 ? -2.121 1.268 -1.438 1.00 94.88 490 ASP A N 1
ATOM 3737 C CA . ASP A 1 490 ? -2.962 1.345 -2.628 1.00 94.88 490 ASP A CA 1
ATOM 3738 C C . ASP A 1 490 ? -2.103 1.635 -3.858 1.00 94.88 490 ASP A C 1
ATOM 3740 O O . ASP A 1 490 ? -1.256 2.520 -3.818 1.00 94.88 490 ASP A O 1
ATOM 3744 N N . VAL A 1 491 ? -2.322 0.925 -4.964 1.00 94.88 491 VAL A N 1
ATOM 3745 C CA . VAL A 1 491 ? -1.595 1.172 -6.218 1.00 94.88 491 VAL A CA 1
ATOM 3746 C C . VAL A 1 491 ? -1.926 2.539 -6.826 1.00 94.88 491 VAL A C 1
ATOM 3748 O O . VAL A 1 491 ? -1.138 3.044 -7.613 1.00 94.88 491 VAL A O 1
ATOM 3751 N N . MET A 1 492 ? -3.049 3.176 -6.460 1.00 94.56 492 MET A N 1
ATOM 3752 C CA . MET A 1 492 ? -3.314 4.591 -6.769 1.00 94.56 492 MET A CA 1
ATOM 3753 C C . MET A 1 492 ? -2.473 5.555 -5.911 1.00 94.56 492 MET A C 1
ATOM 3755 O O . MET A 1 492 ? -2.492 6.763 -6.149 1.00 94.56 492 MET A O 1
ATOM 3759 N N . GLY A 1 493 ? -1.766 5.035 -4.909 1.00 90.94 493 GLY A N 1
ATOM 3760 C CA . GLY A 1 493 ? -0.713 5.681 -4.133 1.00 90.94 493 GLY A CA 1
ATOM 3761 C C . GLY A 1 493 ? 0.654 5.076 -4.473 1.00 90.94 493 GLY A C 1
ATOM 3762 O O . GLY A 1 493 ? 1.034 5.046 -5.640 1.00 90.94 493 GLY A O 1
ATOM 3763 N N . ASP A 1 494 ? 1.372 4.590 -3.461 1.00 85.38 494 ASP A N 1
ATOM 3764 C CA . ASP A 1 494 ? 2.700 3.955 -3.578 1.00 85.38 494 ASP A CA 1
ATOM 3765 C C . ASP A 1 494 ? 2.661 2.452 -3.216 1.00 85.38 494 ASP A C 1
ATOM 3767 O O . ASP A 1 494 ? 3.662 1.838 -2.851 1.00 85.38 494 ASP A O 1
ATOM 3771 N N . GLY A 1 495 ? 1.473 1.838 -3.258 1.00 86.38 495 GLY A N 1
ATOM 3772 C CA . GLY A 1 495 ? 1.287 0.418 -2.962 1.00 86.38 495 GLY A CA 1
ATOM 3773 C C . GLY A 1 495 ? 1.793 -0.500 -4.089 1.00 86.38 495 GLY A C 1
ATOM 3774 O O . GLY A 1 495 ? 1.392 -0.313 -5.240 1.00 86.38 495 GLY A O 1
ATOM 3775 N N . PRO A 1 496 ? 2.605 -1.535 -3.788 1.00 84.38 496 PRO A N 1
ATOM 3776 C CA . PRO A 1 496 ? 3.158 -2.445 -4.796 1.00 84.38 496 PRO A CA 1
ATOM 3777 C C . PRO A 1 496 ? 2.131 -3.475 -5.279 1.00 84.38 496 PRO A C 1
ATOM 3779 O O . PRO A 1 496 ? 1.210 -3.828 -4.549 1.00 84.38 496 PRO A O 1
ATOM 3782 N N . LEU A 1 497 ? 2.294 -4.028 -6.482 1.00 81.12 497 LEU A N 1
ATOM 3783 C CA . LEU A 1 497 ? 1.540 -5.218 -6.897 1.00 81.12 497 LEU A CA 1
ATOM 3784 C C . LEU A 1 497 ? 2.118 -6.515 -6.285 1.00 81.12 497 LEU A C 1
ATOM 3786 O O . LEU A 1 497 ? 3.339 -6.684 -6.294 1.00 81.12 497 LEU A O 1
ATOM 3790 N N . PRO A 1 498 ? 1.276 -7.508 -5.922 1.00 88.50 498 PRO A N 1
ATOM 3791 C CA . PRO A 1 498 ? -0.193 -7.507 -5.959 1.00 88.50 498 PRO A CA 1
ATOM 3792 C C . PRO A 1 498 ? -0.873 -7.003 -4.667 1.00 88.50 498 PRO A C 1
ATOM 3794 O O . PRO A 1 498 ? -2.097 -7.052 -4.567 1.00 88.50 498 PRO A O 1
ATOM 3797 N N . GLU A 1 499 ? -0.130 -6.581 -3.644 1.00 89.31 499 GLU A N 1
ATOM 3798 C CA . GLU A 1 499 ? -0.686 -6.230 -2.329 1.00 89.31 499 GLU A CA 1
ATOM 3799 C C . GLU A 1 499 ? -1.511 -4.925 -2.347 1.00 89.31 499 GLU A C 1
ATOM 3801 O O . GLU A 1 499 ? -2.493 -4.779 -1.612 1.00 89.31 499 GLU A O 1
ATOM 3806 N N . GLY A 1 500 ? -1.142 -3.987 -3.219 1.00 92.00 500 GLY A N 1
ATOM 3807 C CA . GLY A 1 500 ? -1.692 -2.644 -3.406 1.00 92.00 500 GLY A CA 1
ATOM 3808 C C . GLY A 1 500 ? -3.080 -2.606 -4.045 1.00 92.00 500 GLY A C 1
ATOM 3809 O O . GLY A 1 500 ? -3.364 -1.739 -4.870 1.00 92.00 500 GLY A O 1
ATOM 3810 N N . ALA A 1 501 ? -3.965 -3.545 -3.705 1.00 94.50 501 ALA A N 1
ATOM 3811 C CA . ALA A 1 501 ? -5.346 -3.546 -4.173 1.00 94.50 501 ALA A CA 1
ATOM 3812 C C . ALA A 1 501 ? -6.053 -2.223 -3.833 1.00 94.50 501 ALA A C 1
ATOM 3814 O O . ALA A 1 501 ? -5.840 -1.666 -2.754 1.00 94.50 501 ALA A O 1
ATOM 3815 N N . PHE A 1 502 ? -6.945 -1.759 -4.713 1.00 96.62 502 PHE A N 1
ATOM 3816 C CA . PHE A 1 502 ? -7.703 -0.526 -4.480 1.00 96.62 502 PHE A CA 1
ATOM 3817 C C . PHE A 1 502 ? -8.490 -0.560 -3.156 1.00 96.62 502 PHE A C 1
ATOM 3819 O O . PHE A 1 502 ? -9.119 -1.565 -2.814 1.00 96.62 502 PHE A O 1
ATOM 3826 N N . HIS A 1 503 ? -8.514 0.551 -2.431 1.00 94.94 503 HIS A N 1
ATOM 3827 C CA . HIS A 1 503 ? -9.212 0.709 -1.162 1.00 94.94 503 HIS A CA 1
ATOM 3828 C C . HIS A 1 503 ? -10.746 0.682 -1.330 1.00 94.94 503 HIS A C 1
ATOM 3830 O O . HIS A 1 503 ? -11.294 0.866 -2.423 1.00 94.94 503 HIS A O 1
ATOM 3836 N N . SER A 1 504 ? -11.481 0.518 -0.222 1.00 95.00 504 SER A N 1
ATOM 3837 C CA . SER A 1 504 ? -12.949 0.354 -0.231 1.00 95.00 504 SER A CA 1
ATOM 3838 C C . SER A 1 504 ? -13.716 1.451 -0.978 1.00 95.00 504 SER A C 1
ATOM 3840 O O . SER A 1 504 ? -14.586 1.131 -1.784 1.00 95.00 504 SER A O 1
ATOM 3842 N N . GLN A 1 505 ? -13.387 2.735 -0.766 1.00 94.19 505 GLN A N 1
ATOM 3843 C CA . GLN A 1 505 ? -14.019 3.846 -1.502 1.00 94.19 505 GLN A CA 1
ATOM 3844 C C . GLN A 1 505 ? -13.863 3.697 -3.025 1.00 94.19 505 GLN A C 1
ATOM 3846 O O . GLN A 1 505 ? -14.834 3.889 -3.755 1.00 94.19 505 GLN A O 1
ATOM 3851 N N . ALA A 1 506 ? -12.671 3.344 -3.513 1.00 95.38 506 ALA A N 1
ATOM 3852 C CA . ALA A 1 506 ? -12.409 3.172 -4.936 1.00 95.38 506 ALA A CA 1
ATOM 3853 C C . ALA A 1 506 ? -13.205 1.984 -5.490 1.00 95.38 506 ALA A C 1
ATOM 3855 O O . ALA A 1 506 ? -13.956 2.137 -6.455 1.00 95.38 506 ALA A O 1
ATOM 3856 N N . LYS A 1 507 ? -13.149 0.823 -4.823 1.00 96.56 507 LYS A N 1
ATOM 3857 C CA . LYS A 1 507 ? -13.917 -0.356 -5.248 1.00 96.56 507 LYS A CA 1
ATOM 3858 C C . LYS A 1 507 ? -15.431 -0.118 -5.205 1.00 96.56 507 LYS A C 1
ATOM 3860 O O . LYS A 1 507 ? -16.143 -0.600 -6.083 1.00 96.56 507 LYS A O 1
ATOM 3865 N N . GLN A 1 508 ? -15.946 0.650 -4.244 1.00 94.25 508 GLN A N 1
ATOM 3866 C CA . GLN A 1 508 ? -17.362 1.025 -4.222 1.00 94.25 508 GLN A CA 1
ATOM 3867 C C . GLN A 1 508 ? -17.717 1.983 -5.367 1.00 94.25 508 GLN A C 1
ATOM 3869 O O . GLN A 1 508 ? -18.735 1.778 -6.030 1.00 94.25 508 GLN A O 1
ATOM 3874 N N . ARG A 1 509 ? -16.873 2.986 -5.650 1.00 91.62 509 ARG A N 1
ATOM 3875 C CA . ARG A 1 509 ? -17.066 3.919 -6.773 1.00 91.62 509 ARG A CA 1
ATOM 3876 C C . ARG A 1 509 ? -17.143 3.189 -8.113 1.00 91.62 509 ARG A C 1
ATOM 3878 O O . ARG A 1 509 ? -18.006 3.515 -8.922 1.00 91.62 509 ARG A O 1
ATOM 3885 N N . LEU A 1 510 ? -16.290 2.187 -8.322 1.00 94.75 510 LEU A N 1
ATOM 3886 C CA . LEU A 1 510 ? -16.249 1.376 -9.545 1.00 94.75 510 LEU A CA 1
ATOM 3887 C C . LEU A 1 510 ? -17.351 0.309 -9.628 1.00 94.75 510 LEU A C 1
ATOM 3889 O O . LEU A 1 510 ? -17.387 -0.462 -10.585 1.00 94.75 510 LEU A O 1
ATOM 3893 N N . ASN A 1 511 ? -18.254 0.246 -8.645 1.00 93.62 511 ASN A N 1
ATOM 3894 C CA . ASN A 1 511 ? -19.243 -0.823 -8.496 1.00 93.62 511 ASN A CA 1
ATOM 3895 C C . ASN A 1 511 ? -18.618 -2.225 -8.344 1.00 93.62 511 ASN A C 1
ATOM 3897 O O . ASN A 1 511 ? -19.256 -3.244 -8.596 1.00 93.62 511 ASN A O 1
ATOM 3901 N N . TRP A 1 512 ? -17.361 -2.313 -7.909 1.00 96.06 512 TRP A N 1
ATOM 3902 C CA . TRP A 1 512 ? -16.697 -3.586 -7.622 1.00 96.06 512 TRP A CA 1
ATOM 3903 C C . TRP A 1 512 ? -17.116 -4.163 -6.272 1.00 96.06 512 TRP A C 1
ATOM 3905 O O . TRP A 1 512 ? -17.084 -5.376 -6.106 1.00 96.06 512 TRP A O 1
ATOM 3915 N N . LEU A 1 513 ? -17.603 -3.317 -5.363 1.00 95.06 513 LEU A N 1
ATOM 3916 C CA . LEU A 1 513 ? -18.393 -3.725 -4.202 1.00 95.06 513 LEU A CA 1
ATOM 3917 C C . LEU A 1 513 ? -19.873 -3.437 -4.481 1.00 95.06 513 LEU A C 1
ATOM 3919 O O . LEU A 1 513 ? -20.298 -2.279 -4.489 1.00 95.06 513 LEU A O 1
ATOM 3923 N N . ALA A 1 514 ? -20.653 -4.487 -4.723 1.00 89.12 514 ALA A N 1
ATOM 3924 C CA . ALA A 1 514 ? -22.090 -4.396 -4.934 1.00 89.12 514 ALA A CA 1
ATOM 3925 C C . ALA A 1 514 ? -22.841 -4.070 -3.630 1.00 89.12 514 ALA A C 1
ATOM 3927 O O . ALA A 1 514 ? -22.289 -4.074 -2.526 1.00 89.12 514 ALA A O 1
ATOM 3928 N N . THR A 1 515 ? -24.142 -3.796 -3.746 1.00 84.50 515 THR A N 1
ATOM 3929 C CA . THR A 1 515 ? -25.024 -3.640 -2.583 1.00 84.50 515 THR A CA 1
ATOM 3930 C C . THR A 1 515 ? -24.962 -4.887 -1.695 1.00 84.50 515 THR A C 1
ATOM 3932 O O . THR A 1 515 ? -25.204 -5.993 -2.167 1.00 84.50 515 THR A O 1
ATOM 3935 N N . GLY A 1 516 ? -24.650 -4.703 -0.409 1.00 90.06 516 GLY A N 1
ATOM 3936 C CA . GLY A 1 516 ? -24.464 -5.794 0.557 1.00 90.06 516 GLY A CA 1
ATOM 3937 C C . GLY A 1 516 ? -23.016 -6.279 0.701 1.00 90.06 516 GLY A C 1
ATOM 3938 O O . GLY A 1 516 ? -22.713 -6.977 1.663 1.00 90.06 516 GLY A O 1
ATOM 3939 N N . GLU A 1 517 ? -22.110 -5.869 -0.191 1.00 95.50 517 GLU A N 1
ATOM 3940 C CA . GLU A 1 517 ? -20.667 -6.150 -0.091 1.00 95.50 517 GLU A CA 1
ATOM 3941 C C . GLU A 1 517 ? -19.886 -5.019 0.593 1.00 95.50 517 GLU A C 1
ATOM 3943 O O . GLU A 1 517 ? -18.685 -5.113 0.836 1.00 95.50 517 GLU A O 1
ATOM 3948 N N . TRP A 1 518 ? -20.581 -3.941 0.939 1.00 96.00 518 TRP A N 1
ATOM 3949 C CA . TRP A 1 518 ? -20.125 -2.871 1.812 1.00 96.00 518 TRP A CA 1
ATOM 3950 C C . TRP A 1 518 ? -21.321 -2.346 2.616 1.00 96.00 518 TRP A C 1
ATOM 3952 O O . TRP A 1 518 ? -22.473 -2.544 2.215 1.00 96.00 518 TRP A O 1
ATOM 3962 N N . THR A 1 519 ? -21.071 -1.693 3.752 1.00 94.25 519 THR A N 1
ATOM 3963 C CA . THR A 1 519 ? -22.138 -1.177 4.624 1.00 94.25 519 THR A CA 1
ATOM 3964 C C . THR A 1 519 ? -21.825 0.201 5.189 1.00 94.25 519 THR A C 1
ATOM 3966 O O . THR A 1 519 ? -20.669 0.549 5.424 1.00 94.25 519 THR A O 1
ATOM 3969 N N . ASP A 1 520 ? -22.887 0.958 5.455 1.00 92.12 520 ASP A N 1
ATOM 3970 C CA . ASP A 1 520 ? -22.849 2.216 6.190 1.00 92.12 520 ASP A CA 1
ATOM 3971 C C . ASP A 1 520 ? -23.033 1.984 7.695 1.00 92.12 520 ASP A C 1
ATOM 3973 O O . ASP A 1 520 ? -23.952 1.280 8.117 1.00 92.12 520 ASP A O 1
ATOM 3977 N N . ALA A 1 521 ? -22.204 2.638 8.507 1.00 90.00 521 ALA A N 1
ATOM 3978 C CA . ALA A 1 521 ? -22.427 2.833 9.935 1.00 90.00 521 ALA A CA 1
ATOM 3979 C C . ALA A 1 521 ? -22.904 4.274 10.166 1.00 90.00 521 ALA A C 1
ATOM 3981 O O . ALA A 1 521 ? -22.112 5.208 10.311 1.00 90.00 521 ALA A O 1
ATOM 3982 N N . THR A 1 522 ? -24.223 4.457 10.125 1.00 78.62 522 THR A N 1
ATOM 3983 C CA . THR A 1 522 ? -24.887 5.773 10.208 1.00 78.62 522 THR A CA 1
ATOM 3984 C C . THR A 1 522 ? -25.857 5.894 11.381 1.00 78.62 522 THR A C 1
ATOM 3986 O O . THR A 1 522 ? -26.243 7.006 11.739 1.00 78.62 522 THR A O 1
ATOM 3989 N N . ALA A 1 523 ? -26.265 4.777 11.988 1.00 75.06 523 ALA A N 1
ATOM 3990 C CA . ALA A 1 523 ? -27.223 4.780 13.085 1.00 75.06 523 ALA A CA 1
ATOM 3991 C C . ALA A 1 523 ? -26.571 5.254 14.393 1.00 75.06 523 ALA A C 1
ATOM 3993 O O . ALA A 1 523 ? -25.486 4.803 14.754 1.00 75.06 523 ALA A O 1
ATOM 3994 N N . SER A 1 524 ? -27.260 6.129 15.131 1.00 84.81 524 SER A N 1
ATOM 3995 C CA . SER A 1 524 ? -26.864 6.478 16.497 1.00 84.81 524 SER A CA 1
ATOM 3996 C C . SER A 1 524 ? -26.937 5.253 17.410 1.00 84.81 524 SER A C 1
ATOM 3998 O O . SER A 1 524 ? -27.909 4.498 17.342 1.00 84.81 524 SER A O 1
ATOM 4000 N N . GLY A 1 525 ? -25.975 5.104 18.314 1.00 87.69 525 GLY A N 1
ATOM 4001 C CA . GLY A 1 525 ? -25.859 3.969 19.225 1.00 87.69 525 GLY A CA 1
ATOM 4002 C C . GLY A 1 525 ? -24.613 3.136 18.941 1.00 87.69 525 GLY A C 1
ATOM 4003 O O . GLY A 1 525 ? -23.606 3.666 18.479 1.00 87.69 525 GLY A O 1
ATOM 4004 N N . SER A 1 526 ? -24.686 1.844 19.257 1.00 91.25 526 SER A N 1
ATOM 4005 C CA . SER A 1 526 ? -23.558 0.912 19.204 1.00 91.25 526 SER A CA 1
ATOM 4006 C C . SER A 1 526 ? -23.857 -0.255 18.272 1.00 91.25 526 SER A C 1
ATOM 4008 O O . SER A 1 526 ? -24.823 -0.982 18.498 1.00 91.25 526 SER A O 1
ATOM 4010 N N . ALA A 1 527 ? -23.006 -0.477 17.269 1.00 93.62 527 ALA A N 1
ATOM 4011 C CA . ALA A 1 527 ? -23.131 -1.593 16.331 1.00 93.62 527 ALA A CA 1
ATOM 4012 C C . ALA A 1 527 ? -21.773 -2.247 16.057 1.00 93.62 527 ALA A C 1
ATOM 4014 O O . ALA A 1 527 ? -20.757 -1.562 15.961 1.00 93.62 527 ALA A O 1
ATOM 4015 N N . THR A 1 528 ? -21.759 -3.573 15.932 1.00 94.25 528 THR A N 1
ATOM 4016 C CA . THR A 1 528 ? -20.578 -4.331 15.498 1.00 94.25 528 THR A CA 1
ATOM 4017 C C . THR A 1 528 ? -20.770 -4.764 14.054 1.00 94.25 528 THR A C 1
ATOM 4019 O O . THR A 1 528 ? -21.808 -5.328 13.708 1.00 94.25 528 THR A O 1
ATOM 4022 N N . HIS A 1 529 ? -19.764 -4.515 13.224 1.00 94.81 529 HIS A N 1
ATOM 4023 C CA . HIS A 1 529 ? -19.741 -4.865 11.811 1.00 94.81 529 HIS A CA 1
ATOM 4024 C C . HIS A 1 529 ? -18.609 -5.852 11.547 1.00 94.81 529 HIS A C 1
ATOM 4026 O O . HIS A 1 529 ? -17.477 -5.603 11.951 1.00 94.81 529 HIS A O 1
ATOM 4032 N N . ARG A 1 530 ? -18.904 -6.942 10.837 1.00 94.88 530 ARG A N 1
ATOM 4033 C CA . ARG A 1 530 ? -17.886 -7.873 10.347 1.00 94.88 530 ARG A CA 1
ATOM 4034 C C . ARG A 1 530 ? -17.377 -7.419 8.987 1.00 94.88 530 ARG A C 1
ATOM 4036 O O . ARG A 1 530 ? -18.180 -7.234 8.074 1.00 94.88 530 ARG A O 1
ATOM 4043 N N . LEU A 1 531 ? -16.066 -7.256 8.866 1.00 95.75 531 LEU A N 1
ATOM 4044 C CA . LEU A 1 531 ? -15.375 -6.800 7.667 1.00 95.75 531 LEU A CA 1
ATOM 4045 C C . LEU A 1 531 ? -14.423 -7.890 7.170 1.00 95.75 531 LEU A C 1
ATOM 4047 O O . LEU A 1 531 ? -13.425 -8.178 7.820 1.00 95.75 531 LEU A O 1
ATOM 4051 N N . TYR A 1 532 ? -14.728 -8.499 6.033 1.00 95.94 532 TYR A N 1
ATOM 4052 C CA . TYR A 1 532 ? -13.875 -9.485 5.374 1.00 95.94 532 TYR A CA 1
ATOM 4053 C C . TYR A 1 532 ? -12.733 -8.810 4.606 1.00 95.94 532 TYR A C 1
ATOM 4055 O O . TYR A 1 532 ? -12.844 -7.642 4.221 1.00 95.94 532 TYR A O 1
ATOM 4063 N N . GLN A 1 533 ? -11.641 -9.543 4.381 1.00 93.75 533 GLN A N 1
ATOM 4064 C CA . GLN A 1 533 ? -10.466 -9.025 3.680 1.00 93.75 533 GLN A CA 1
ATOM 4065 C C . GLN A 1 533 ? -10.797 -8.500 2.267 1.00 93.75 533 GLN A C 1
ATOM 4067 O O . GLN A 1 533 ? -11.559 -9.100 1.509 1.00 93.75 533 GLN A O 1
ATOM 4072 N N . ILE A 1 534 ? -10.245 -7.347 1.897 1.00 95.19 534 ILE A N 1
ATOM 4073 C CA . ILE A 1 534 ? -10.577 -6.666 0.633 1.00 95.19 534 ILE A CA 1
ATOM 4074 C C . ILE A 1 534 ? -9.668 -7.073 -0.536 1.00 95.19 534 ILE A C 1
ATOM 4076 O O . ILE A 1 534 ? -9.982 -6.822 -1.702 1.00 95.19 534 ILE A O 1
ATOM 4080 N N . ASP A 1 535 ? -8.509 -7.638 -0.230 1.00 93.44 535 ASP A N 1
ATOM 4081 C CA . ASP A 1 535 ? -7.372 -7.810 -1.129 1.00 93.44 535 ASP A CA 1
ATOM 4082 C C . ASP A 1 535 ? -7.259 -9.220 -1.727 1.00 93.44 535 ASP A C 1
ATOM 4084 O O . ASP A 1 535 ? -6.339 -9.485 -2.489 1.00 93.44 535 ASP A O 1
ATOM 4088 N N . ASP A 1 536 ? -8.248 -10.086 -1.501 1.00 92.25 536 ASP A N 1
ATOM 4089 C CA . ASP A 1 536 ? -8.367 -11.395 -2.153 1.00 92.25 536 ASP A CA 1
ATOM 4090 C C . ASP A 1 536 ? -9.596 -11.436 -3.080 1.00 92.25 536 ASP A C 1
ATOM 4092 O O . ASP A 1 536 ? -10.668 -10.908 -2.765 1.00 92.25 536 ASP A O 1
ATOM 4096 N N . ARG A 1 537 ? -9.417 -12.026 -4.270 1.00 92.12 537 ARG A N 1
ATOM 4097 C CA . ARG A 1 537 ? -10.430 -12.080 -5.333 1.00 92.12 537 ARG A CA 1
ATOM 4098 C C . ARG A 1 537 ? -11.652 -12.900 -4.923 1.00 92.12 537 ARG A C 1
ATOM 4100 O O . ARG A 1 537 ? -12.760 -12.566 -5.340 1.00 92.12 537 ARG A O 1
ATOM 4107 N N . ASP A 1 538 ? -11.443 -13.976 -4.172 1.00 91.56 538 ASP A N 1
ATOM 4108 C CA . ASP A 1 538 ? -12.462 -14.996 -3.924 1.00 91.56 538 ASP A CA 1
ATOM 4109 C C . ASP A 1 538 ? -13.218 -14.750 -2.597 1.00 91.56 538 ASP A C 1
ATOM 4111 O O . ASP A 1 538 ? -14.144 -15.489 -2.249 1.00 91.56 538 ASP A O 1
ATOM 4115 N N . THR A 1 539 ? -12.885 -13.668 -1.884 1.00 92.75 539 THR A N 1
ATOM 4116 C CA . THR A 1 539 ? -13.586 -13.216 -0.677 1.00 92.75 539 THR A CA 1
ATOM 4117 C C . THR A 1 539 ? -15.000 -12.724 -0.983 1.00 92.75 539 THR A C 1
ATOM 4119 O O . THR A 1 539 ? -15.224 -11.922 -1.892 1.00 92.75 539 THR A O 1
ATOM 4122 N N . THR A 1 540 ? -15.970 -13.121 -0.157 1.00 93.75 540 THR A N 1
ATOM 4123 C CA . THR A 1 540 ? -17.374 -12.680 -0.245 1.00 93.75 540 THR A CA 1
ATOM 4124 C C . THR A 1 540 ? -17.830 -11.963 1.038 1.00 93.75 540 THR A C 1
ATOM 4126 O O . THR A 1 540 ? -17.072 -11.828 1.991 1.00 93.75 540 THR A O 1
ATOM 4129 N N . GLY A 1 541 ? -19.045 -11.401 1.064 1.00 93.94 541 GLY A N 1
ATOM 4130 C CA . GLY A 1 541 ? -19.557 -10.646 2.222 1.00 93.94 541 GLY A CA 1
ATOM 4131 C C . GLY A 1 541 ? -19.156 -9.163 2.257 1.00 93.94 541 GLY A C 1
ATOM 4132 O O . GLY A 1 541 ? -18.841 -8.574 1.228 1.00 93.94 541 GLY A O 1
ATOM 4133 N N . VAL A 1 542 ? -19.226 -8.529 3.429 1.00 96.75 542 VAL A N 1
ATOM 4134 C CA . VAL A 1 542 ? -18.925 -7.096 3.599 1.00 96.75 542 VAL A CA 1
ATOM 4135 C C . VAL A 1 542 ? -17.411 -6.882 3.630 1.00 96.75 542 VAL A C 1
ATOM 4137 O O . VAL A 1 542 ? -16.766 -7.319 4.572 1.00 96.75 542 VAL A O 1
ATOM 4140 N N . ARG A 1 543 ? -16.847 -6.194 2.631 1.00 96.00 543 ARG A N 1
ATOM 4141 C CA . ARG A 1 543 ? -15.403 -5.897 2.483 1.00 96.00 543 ARG A CA 1
ATOM 4142 C C . ARG A 1 543 ? -15.061 -4.406 2.569 1.00 96.00 543 ARG A C 1
ATOM 4144 O O . ARG A 1 543 ? -13.893 -4.039 2.505 1.00 96.00 543 ARG A O 1
ATOM 4151 N N . GLY A 1 544 ? -16.072 -3.553 2.743 1.00 96.56 544 GLY A N 1
ATOM 4152 C CA . GLY A 1 544 ? -15.901 -2.130 3.036 1.00 96.56 544 GLY A CA 1
ATOM 4153 C C . GLY A 1 544 ? -16.900 -1.638 4.079 1.00 96.56 544 GLY A C 1
ATOM 4154 O O . GLY A 1 544 ? -18.099 -1.910 3.983 1.00 96.56 544 GLY A O 1
ATOM 4155 N N . LEU A 1 545 ? -16.418 -0.891 5.069 1.00 97.12 545 LEU A N 1
ATOM 4156 C CA . LEU A 1 545 ? -17.251 -0.252 6.088 1.00 97.12 545 LEU A CA 1
ATOM 4157 C C . LEU A 1 545 ? -17.094 1.265 5.990 1.00 97.12 545 LEU A C 1
ATOM 4159 O O . LEU A 1 545 ? -15.996 1.787 6.171 1.00 97.12 545 LEU A O 1
ATOM 4163 N N . ARG A 1 546 ? -18.188 1.977 5.716 1.00 96.06 546 ARG A N 1
ATOM 4164 C CA . ARG A 1 546 ? -18.203 3.438 5.624 1.00 96.06 546 ARG A CA 1
ATOM 4165 C C . ARG A 1 546 ? -18.799 4.046 6.891 1.00 96.06 546 ARG A C 1
ATOM 4167 O O . ARG A 1 546 ? -19.923 3.734 7.269 1.00 96.06 546 ARG A O 1
ATOM 4174 N N . VAL A 1 547 ? -18.061 4.944 7.535 1.00 95.31 547 VAL A N 1
ATOM 4175 C CA . VAL A 1 547 ? -18.467 5.650 8.757 1.00 95.31 547 VAL A CA 1
ATOM 4176 C C . VAL A 1 547 ? -18.567 7.142 8.460 1.00 95.31 547 VAL A C 1
ATOM 4178 O O . VAL A 1 547 ? -17.656 7.729 7.880 1.00 95.31 547 VAL A O 1
ATOM 4181 N N . THR A 1 548 ? -19.671 7.781 8.847 1.00 90.38 548 THR A N 1
ATOM 4182 C CA . THR A 1 548 ? -19.867 9.218 8.581 1.00 90.38 548 THR A CA 1
ATOM 4183 C C . THR A 1 548 ? -18.990 10.071 9.498 1.00 90.38 548 THR A C 1
ATOM 4185 O O . THR A 1 548 ? -19.062 9.949 10.721 1.00 90.38 548 THR A O 1
ATOM 4188 N N . LYS A 1 549 ? -18.193 10.966 8.903 1.00 86.56 549 LYS A N 1
ATOM 4189 C CA . LYS A 1 549 ? -17.403 11.988 9.609 1.00 86.56 549 LYS A CA 1
ATOM 4190 C C . LYS A 1 549 ? -18.166 13.312 9.692 1.00 86.56 549 LYS A C 1
ATOM 4192 O O . LYS A 1 549 ? -18.241 13.924 10.752 1.00 86.56 549 LYS A O 1
ATOM 4197 N N . ALA A 1 550 ? -18.714 13.754 8.562 1.00 85.56 550 ALA A N 1
ATOM 4198 C CA . ALA A 1 550 ? -19.534 14.956 8.412 1.00 85.56 550 ALA A CA 1
ATOM 4199 C C . ALA A 1 550 ? -20.408 14.823 7.149 1.00 85.56 550 ALA A C 1
ATOM 4201 O O . ALA A 1 550 ? -20.328 13.823 6.437 1.00 85.56 550 ALA A O 1
ATOM 4202 N N . THR A 1 551 ? -21.248 15.816 6.845 1.00 83.44 551 THR A N 1
ATOM 4203 C CA . THR A 1 551 ? -22.064 15.815 5.618 1.00 83.44 551 THR A CA 1
ATOM 4204 C C . THR A 1 551 ? -21.174 15.693 4.376 1.00 83.44 551 THR A C 1
ATOM 4206 O O . THR A 1 551 ? -20.410 16.605 4.076 1.00 83.44 551 THR A O 1
ATOM 4209 N N . GLY A 1 552 ? -21.279 14.572 3.656 1.00 80.56 552 GLY A N 1
ATOM 4210 C CA . GLY A 1 552 ? -20.467 14.289 2.465 1.00 80.56 552 GLY A CA 1
ATOM 4211 C C . GLY A 1 552 ? -19.020 13.858 2.747 1.00 80.56 552 GLY A C 1
ATOM 4212 O O . GLY A 1 552 ? -18.256 13.700 1.799 1.00 80.56 552 GLY A O 1
ATOM 4213 N N . GLU A 1 553 ? -18.639 13.652 4.013 1.00 89.06 553 GLU A N 1
ATOM 4214 C CA . GLU A 1 553 ? -17.313 13.173 4.423 1.00 89.06 553 GLU A CA 1
ATOM 4215 C C . GLU A 1 553 ? -17.405 11.848 5.171 1.00 89.06 553 GLU A C 1
ATOM 4217 O O . GLU A 1 553 ? -18.187 11.703 6.118 1.00 89.06 553 GLU A O 1
ATOM 4222 N N . TYR A 1 554 ? -16.541 10.904 4.804 1.00 92.81 554 TYR A N 1
ATOM 4223 C CA . TYR A 1 554 ? -16.607 9.544 5.323 1.00 92.81 554 TYR A CA 1
ATOM 4224 C C . TYR A 1 554 ? -15.228 8.971 5.626 1.00 92.81 554 TYR A C 1
ATOM 4226 O O . TYR A 1 554 ? -14.271 9.229 4.902 1.00 92.81 554 TYR A O 1
ATOM 4234 N N . TYR A 1 555 ? -15.146 8.140 6.657 1.00 95.75 555 TYR A N 1
ATOM 4235 C CA . TYR A 1 555 ? -14.053 7.190 6.827 1.00 95.75 555 TYR A CA 1
ATOM 4236 C C . TYR A 1 555 ? -14.440 5.871 6.181 1.00 95.75 555 TYR A C 1
ATOM 4238 O O . TYR A 1 555 ? -15.533 5.360 6.420 1.00 95.75 555 TYR A O 1
ATOM 4246 N N . TRP A 1 556 ? -13.540 5.312 5.389 1.00 97.31 556 TRP A N 1
ATOM 4247 C CA . TRP A 1 556 ? -13.669 3.978 4.832 1.00 97.31 556 TRP A CA 1
ATOM 4248 C C . TRP A 1 556 ? -12.669 3.055 5.495 1.00 97.31 556 TRP A C 1
ATOM 4250 O O . TRP A 1 556 ? -11.466 3.307 5.463 1.00 97.31 556 TRP A O 1
ATOM 4260 N N . LEU A 1 557 ? -13.191 1.985 6.078 1.00 97.75 557 LEU A N 1
ATOM 4261 C CA . LEU A 1 557 ? -12.409 0.948 6.714 1.00 97.75 557 LEU A CA 1
ATOM 4262 C C . LEU A 1 557 ? -12.306 -0.255 5.788 1.00 97.75 557 LEU A C 1
ATOM 4264 O O . LEU A 1 557 ? -13.306 -0.682 5.202 1.00 97.75 557 LEU A O 1
ATOM 4268 N N . SER A 1 558 ? -11.099 -0.805 5.703 1.00 96.00 558 SER A N 1
ATOM 4269 C CA . SER A 1 558 ? -10.798 -2.043 4.981 1.00 96.00 558 SER A CA 1
ATOM 4270 C C . SER A 1 558 ? -9.962 -2.968 5.869 1.00 96.00 558 SER A C 1
ATOM 4272 O O . SER A 1 558 ? -9.182 -2.493 6.698 1.00 96.00 558 SER A O 1
ATOM 4274 N N . TYR A 1 559 ? -10.103 -4.280 5.685 1.00 95.00 559 TYR A N 1
ATOM 4275 C CA . TYR A 1 559 ? -9.210 -5.276 6.277 1.00 95.00 559 TYR A CA 1
ATOM 4276 C C . TYR A 1 559 ? -8.298 -5.833 5.179 1.00 95.00 559 TYR A C 1
ATOM 4278 O O . TYR A 1 559 ? -8.799 -6.197 4.117 1.00 95.00 559 TYR A O 1
ATOM 4286 N N . ARG A 1 560 ? -6.976 -5.832 5.392 1.00 91.88 560 ARG A N 1
ATOM 4287 C CA . ARG A 1 560 ? -5.971 -6.235 4.390 1.00 91.88 560 ARG A CA 1
ATOM 4288 C C . ARG A 1 560 ? -5.066 -7.330 4.952 1.00 91.88 560 ARG A C 1
ATOM 4290 O O . ARG A 1 560 ? -4.620 -7.235 6.098 1.00 91.88 560 ARG A O 1
ATOM 4297 N N . ARG A 1 561 ? -4.779 -8.355 4.153 1.00 88.44 561 ARG A N 1
ATOM 4298 C CA . ARG A 1 561 ? -4.038 -9.560 4.569 1.00 88.44 561 ARG A CA 1
ATOM 4299 C C . ARG A 1 561 ? -2.830 -9.876 3.704 1.00 88.44 561 ARG A C 1
ATOM 4301 O O . ARG A 1 561 ? -1.881 -10.484 4.214 1.00 88.44 561 ARG A O 1
ATOM 4308 N N . LEU A 1 562 ? -2.834 -9.444 2.442 1.00 85.00 562 LEU A N 1
ATOM 4309 C CA . LEU A 1 562 ? -1.747 -9.727 1.509 1.00 85.00 562 LEU A CA 1
ATOM 4310 C C . LEU A 1 562 ? -0.435 -9.089 1.976 1.00 85.00 562 LEU A C 1
ATOM 4312 O O . LEU A 1 562 ? 0.600 -9.752 1.980 1.00 85.00 562 LEU A O 1
ATOM 4316 N N . PHE A 1 563 ? -0.482 -7.861 2.498 1.00 79.44 563 PHE A N 1
ATOM 4317 C CA . PHE A 1 563 ? 0.691 -7.227 3.098 1.00 79.44 563 PHE A CA 1
ATOM 4318 C C . PHE A 1 563 ? 1.217 -8.018 4.302 1.00 79.44 563 PHE A C 1
ATOM 4320 O O . PHE A 1 563 ? 0.475 -8.329 5.235 1.00 79.44 563 PHE A O 1
ATOM 4327 N N . ALA A 1 564 ? 2.534 -8.237 4.358 1.00 70.69 564 ALA A N 1
ATOM 4328 C CA . ALA A 1 564 ? 3.243 -8.772 5.527 1.00 70.69 564 ALA A CA 1
ATOM 4329 C C . ALA A 1 564 ? 3.403 -7.742 6.671 1.00 70.69 564 ALA A C 1
ATOM 4331 O O . ALA A 1 564 ? 4.330 -7.819 7.473 1.00 70.69 564 ALA A O 1
ATOM 4332 N N . ASN A 1 565 ? 2.499 -6.763 6.746 1.00 73.31 565 ASN A N 1
ATOM 4333 C CA . ASN A 1 565 ? 2.477 -5.718 7.757 1.00 73.31 565 ASN A CA 1
ATOM 4334 C C . ASN A 1 565 ? 1.550 -6.135 8.911 1.00 73.31 565 ASN A C 1
ATOM 4336 O O . ASN A 1 565 ? 0.362 -6.405 8.719 1.00 73.31 565 ASN A O 1
ATOM 4340 N N . ASN A 1 566 ? 2.095 -6.176 10.125 1.00 73.50 566 ASN A N 1
ATOM 4341 C CA . ASN A 1 566 ? 1.360 -6.639 11.300 1.00 73.50 566 ASN A CA 1
ATOM 4342 C C . ASN A 1 566 ? 0.198 -5.717 11.701 1.00 73.50 566 ASN A C 1
ATOM 4344 O O . ASN A 1 566 ? -0.826 -6.210 12.171 1.00 73.50 566 ASN A O 1
ATOM 4348 N N . TRP A 1 567 ? 0.327 -4.407 11.481 1.00 79.25 567 TRP A N 1
ATOM 4349 C CA . TRP A 1 567 ? -0.719 -3.429 11.781 1.00 79.25 567 TRP A CA 1
ATOM 4350 C C . TRP A 1 567 ? -1.941 -3.597 10.879 1.00 79.25 567 TRP A C 1
ATOM 4352 O O . TRP A 1 567 ? -3.064 -3.596 11.374 1.00 79.25 567 TRP A O 1
ATOM 4362 N N . LEU A 1 568 ? -1.734 -3.828 9.581 1.00 82.62 568 LEU A N 1
ATOM 4363 C CA . LEU A 1 568 ? -2.799 -4.161 8.634 1.00 82.62 568 LEU A CA 1
ATOM 4364 C C . LEU A 1 568 ? -3.446 -5.508 8.961 1.00 82.62 568 LEU A C 1
ATOM 4366 O O . LEU A 1 568 ? -4.668 -5.626 9.023 1.00 82.62 568 LEU A O 1
ATOM 4370 N N . ARG A 1 569 ? -2.624 -6.527 9.234 1.00 80.31 569 ARG A N 1
ATOM 4371 C CA . ARG A 1 569 ? -3.090 -7.892 9.522 1.00 80.31 569 ARG A CA 1
ATOM 4372 C C . ARG A 1 569 ? -3.905 -8.008 10.809 1.00 80.31 569 ARG A C 1
ATOM 4374 O O . ARG A 1 569 ? -4.603 -9.012 10.995 1.00 80.31 569 ARG A O 1
ATOM 4381 N N . ALA A 1 570 ? -3.810 -7.022 11.693 1.00 77.81 570 ALA A N 1
ATOM 4382 C CA . ALA A 1 570 ? -4.463 -6.990 12.994 1.00 77.81 570 ALA A CA 1
ATOM 4383 C C . ALA A 1 570 ? -5.136 -5.644 13.290 1.00 77.81 570 ALA A C 1
ATOM 4385 O O . ALA A 1 570 ? -5.237 -5.226 14.447 1.00 77.81 570 ALA A O 1
ATOM 4386 N N . GLY A 1 571 ? -5.592 -4.960 12.247 1.00 88.75 571 GLY A N 1
ATOM 4387 C CA . GLY A 1 571 ? -6.208 -3.659 12.394 1.00 88.75 571 GLY A CA 1
ATOM 4388 C C . GLY A 1 571 ? -7.054 -3.262 11.199 1.00 88.75 571 GLY A C 1
ATOM 4389 O O . GLY A 1 571 ? -7.019 -3.882 10.137 1.00 88.75 571 GLY A O 1
ATOM 4390 N N . ALA A 1 572 ? -7.852 -2.219 11.397 1.00 94.25 572 ALA A N 1
ATOM 4391 C CA . ALA A 1 572 ? -8.632 -1.618 10.329 1.00 94.25 572 ALA A CA 1
ATOM 4392 C C . ALA A 1 572 ? -7.801 -0.526 9.649 1.00 94.25 572 ALA A C 1
ATOM 4394 O O . ALA A 1 572 ? -7.455 0.475 10.280 1.00 94.25 572 ALA A O 1
ATOM 4395 N N . ASN A 1 573 ? -7.513 -0.705 8.361 1.00 94.94 573 ASN A N 1
ATOM 4396 C CA . ASN A 1 573 ? -6.935 0.340 7.524 1.00 94.94 573 ASN A CA 1
ATOM 4397 C C . ASN A 1 573 ? -7.992 1.420 7.261 1.00 94.94 573 ASN A C 1
ATOM 4399 O O . ASN A 1 573 ? -9.135 1.077 6.950 1.00 94.94 573 ASN A O 1
ATOM 4403 N N . VAL A 1 574 ? -7.628 2.700 7.386 1.00 95.81 574 VAL A N 1
ATOM 4404 C CA . VAL A 1 574 ? -8.576 3.821 7.301 1.00 95.81 574 VAL A CA 1
ATOM 4405 C C . VAL A 1 574 ? -8.163 4.796 6.210 1.00 95.81 574 VAL A C 1
ATOM 4407 O O . VAL A 1 574 ? -7.091 5.394 6.282 1.00 95.81 574 VAL A O 1
ATOM 4410 N N . VAL A 1 575 ? -9.064 5.028 5.257 1.00 95.88 575 VAL A N 1
ATOM 4411 C CA . VAL A 1 575 ? -8.937 6.115 4.279 1.00 95.88 575 VAL A CA 1
ATOM 4412 C C . VAL A 1 575 ? -10.074 7.121 4.447 1.00 95.88 575 VAL A C 1
ATOM 4414 O O . VAL A 1 575 ? -11.223 6.762 4.714 1.00 95.88 575 VAL A O 1
ATOM 4417 N N . TRP A 1 576 ? -9.765 8.405 4.316 1.00 94.06 576 TRP A N 1
ATOM 4418 C CA . TRP A 1 576 ? -10.716 9.504 4.403 1.00 94.06 576 TRP A CA 1
ATOM 4419 C C . TRP A 1 576 ? -11.200 9.898 3.005 1.00 94.06 576 TRP A C 1
ATOM 4421 O O . TRP A 1 576 ? -10.409 10.240 2.130 1.00 94.06 576 TRP A O 1
ATOM 4431 N N . GLN A 1 577 ? -12.519 9.874 2.814 1.00 90.81 577 GLN A N 1
ATOM 4432 C CA . GLN A 1 577 ? -13.215 10.430 1.660 1.00 90.81 577 GLN A CA 1
ATOM 4433 C C . GLN A 1 577 ? -13.704 11.850 1.970 1.00 90.81 577 GLN A C 1
ATOM 4435 O O . GLN A 1 577 ? -14.431 12.072 2.946 1.00 90.81 577 GLN A O 1
ATOM 4440 N N . ARG A 1 578 ? -13.383 12.791 1.078 1.00 84.81 578 ARG A N 1
ATOM 4441 C CA . ARG A 1 578 ? -13.873 14.177 1.110 1.00 84.81 578 ARG A CA 1
ATOM 4442 C C . ARG A 1 578 ? -15.009 14.398 0.097 1.00 84.81 578 ARG A C 1
ATOM 4444 O O . ARG A 1 578 ? -15.151 13.598 -0.834 1.00 84.81 578 ARG A O 1
ATOM 4451 N N . PRO A 1 579 ? -15.824 15.459 0.250 1.00 78.19 579 PRO A N 1
ATOM 4452 C CA . PRO A 1 579 ? -16.993 15.668 -0.594 1.00 78.19 579 PRO A CA 1
ATOM 4453 C C . PRO A 1 579 ? -16.566 15.931 -2.036 1.00 78.19 579 PRO A C 1
ATOM 4455 O O . PRO A 1 579 ? -15.672 16.743 -2.274 1.00 78.19 579 PRO A O 1
ATOM 4458 N N . SER A 1 580 ? -17.212 15.258 -2.989 1.00 71.25 580 SER A N 1
ATOM 4459 C CA . SER A 1 580 ? -16.968 15.446 -4.426 1.00 71.25 580 SER A CA 1
ATOM 4460 C C . SER A 1 580 ? -15.497 15.264 -4.837 1.00 71.25 580 SER A C 1
ATOM 4462 O O . SER A 1 580 ? -15.001 15.985 -5.698 1.00 71.25 580 SER A O 1
ATOM 4464 N N . GLN A 1 581 ? -14.774 14.337 -4.201 1.00 76.69 581 GLN A N 1
ATOM 4465 C CA . GLN A 1 581 ? -13.386 14.006 -4.536 1.00 76.69 581 GLN A CA 1
ATOM 4466 C C . GLN A 1 581 ? -13.272 12.541 -4.963 1.00 76.69 581 GLN A C 1
ATOM 4468 O O . GLN A 1 581 ? -13.800 11.644 -4.304 1.00 76.69 581 GLN A O 1
ATOM 4473 N N . THR A 1 582 ? -12.561 12.302 -6.065 1.00 79.38 582 THR A N 1
ATOM 4474 C CA . THR A 1 582 ? -12.171 10.954 -6.511 1.00 79.38 582 THR A CA 1
ATOM 4475 C C . THR A 1 582 ? -10.911 10.452 -5.805 1.00 79.38 582 THR A C 1
ATOM 4477 O O . THR A 1 582 ? -10.648 9.252 -5.830 1.00 79.38 582 THR A O 1
ATOM 4480 N N . ARG A 1 583 ? -10.172 11.360 -5.156 1.00 86.62 583 ARG A N 1
ATOM 4481 C CA . ARG A 1 583 ? -9.019 11.096 -4.291 1.00 86.62 583 ARG A CA 1
ATOM 4482 C C . ARG A 1 583 ? -9.438 10.573 -2.913 1.00 86.62 583 ARG A C 1
ATOM 4484 O O . ARG A 1 583 ? -10.550 10.833 -2.435 1.00 86.62 583 ARG A O 1
ATOM 4491 N N .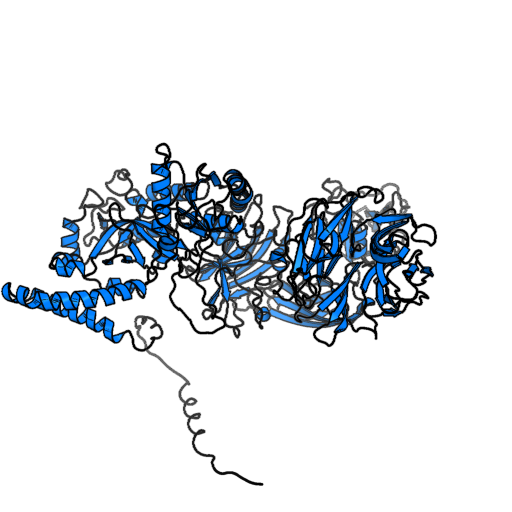 SER A 1 584 ? -8.514 9.869 -2.274 1.00 91.00 584 SER A N 1
ATOM 4492 C CA . SER A 1 584 ? -8.591 9.421 -0.884 1.00 91.00 584 SER A CA 1
ATOM 4493 C C . SER A 1 584 ? -7.341 9.819 -0.102 1.00 91.00 584 SER A C 1
ATOM 4495 O O . SER A 1 584 ? -6.312 10.164 -0.687 1.00 91.00 584 SER A O 1
ATOM 4497 N N . TRP A 1 585 ? -7.444 9.790 1.228 1.00 92.31 585 TRP A N 1
ATOM 4498 C CA . TRP A 1 585 ? -6.323 10.065 2.124 1.00 92.31 585 TRP A CA 1
ATOM 4499 C C . TRP A 1 585 ? -6.180 8.975 3.180 1.00 92.31 585 TRP A C 1
ATOM 4501 O O . TRP A 1 585 ? -7.059 8.841 4.032 1.00 92.31 585 TRP A O 1
ATOM 4511 N N . LEU A 1 586 ? -5.078 8.229 3.160 1.00 93.44 586 LEU A N 1
ATOM 4512 C CA . LEU A 1 586 ? -4.675 7.358 4.258 1.00 93.44 586 LEU A CA 1
ATOM 4513 C C . LEU A 1 586 ? -4.524 8.192 5.535 1.00 93.44 586 LEU A C 1
ATOM 4515 O O . LEU A 1 586 ? -3.900 9.256 5.523 1.00 93.44 586 LEU A O 1
ATOM 4519 N N . ILE A 1 587 ? -5.120 7.708 6.624 1.00 90.69 587 ILE A N 1
ATOM 4520 C CA . ILE A 1 587 ? -5.039 8.335 7.942 1.00 90.69 587 ILE A CA 1
ATOM 4521 C C . ILE A 1 587 ? -4.095 7.526 8.823 1.00 90.69 587 ILE A C 1
ATOM 4523 O O . ILE A 1 587 ? -4.313 6.334 9.038 1.00 90.69 587 ILE A O 1
ATOM 4527 N N . ASP A 1 588 ? -3.092 8.193 9.385 1.00 86.75 588 ASP A N 1
ATOM 4528 C CA . ASP A 1 588 ? -2.261 7.627 10.443 1.00 86.75 588 ASP A CA 1
ATOM 4529 C C . ASP A 1 588 ? -2.981 7.739 11.794 1.00 86.75 588 ASP A C 1
ATOM 4531 O O . ASP A 1 588 ? -3.096 8.818 12.367 1.00 86.75 588 ASP A O 1
ATOM 4535 N N . THR A 1 589 ? -3.484 6.624 12.328 1.00 87.12 589 THR A N 1
ATOM 4536 C CA . THR A 1 589 ? -4.170 6.606 13.632 1.00 87.12 589 THR A CA 1
ATOM 4537 C C . THR A 1 589 ? -3.226 6.475 14.835 1.00 87.12 589 THR A C 1
ATOM 4539 O O . THR A 1 589 ? -3.693 6.334 15.974 1.00 87.12 589 THR A O 1
ATOM 4542 N N . THR A 1 590 ? -1.913 6.606 14.620 1.00 79.12 590 THR A N 1
ATOM 4543 C CA . THR A 1 590 ? -0.797 6.452 15.570 1.00 79.12 590 THR A CA 1
ATOM 4544 C C . THR A 1 590 ? 0.011 7.752 15.772 1.00 79.12 590 THR A C 1
ATOM 4546 O O . THR A 1 590 ? 1.226 7.723 15.689 1.00 79.12 590 THR A O 1
ATOM 4549 N N . PRO A 1 591 ? -0.567 8.886 16.228 1.00 57.94 591 PRO A N 1
ATOM 4550 C CA . PRO A 1 591 ? 0.088 10.208 16.163 1.00 57.94 591 PRO A CA 1
ATOM 4551 C C . PRO A 1 591 ? 1.448 10.355 16.874 1.00 57.94 591 PRO A C 1
ATOM 4553 O O . PRO A 1 591 ? 2.139 11.352 16.703 1.00 57.94 591 PRO A O 1
ATOM 4556 N N . THR A 1 592 ? 1.836 9.412 17.735 1.00 57.81 592 THR A N 1
ATOM 4557 C CA . THR A 1 592 ? 3.153 9.397 18.387 1.00 57.81 592 THR A CA 1
ATOM 4558 C C . THR A 1 592 ? 4.287 8.909 17.480 1.00 57.81 592 THR A C 1
ATOM 4560 O O . THR A 1 592 ? 5.440 9.172 17.815 1.00 57.81 592 THR A O 1
ATOM 4563 N N . SER A 1 593 ? 3.997 8.237 16.359 1.00 58.47 593 SER A N 1
ATOM 4564 C CA . SER A 1 593 ? 4.988 7.881 15.327 1.00 58.47 593 SER A CA 1
ATOM 4565 C C . SER A 1 593 ? 5.483 9.110 14.542 1.00 58.47 593 SER A C 1
ATOM 4567 O O . SER A 1 593 ? 6.550 9.073 13.936 1.00 58.47 593 SER A O 1
ATOM 4569 N N . LEU A 1 594 ? 4.787 10.250 14.669 1.00 52.16 594 LEU A N 1
ATOM 4570 C CA . LEU A 1 594 ? 5.031 11.511 13.955 1.00 52.16 594 LEU A CA 1
ATOM 4571 C C . LEU A 1 594 ? 6.242 12.332 14.445 1.00 52.16 594 LEU A C 1
ATOM 4573 O O . LEU A 1 594 ? 6.527 13.403 13.899 1.00 52.16 594 LEU A O 1
ATOM 4577 N N . ALA A 1 595 ? 6.983 11.879 15.462 1.00 40.38 595 ALA A N 1
ATOM 4578 C CA . ALA A 1 595 ? 8.170 12.582 15.951 1.00 40.38 595 ALA A CA 1
ATOM 4579 C C . ALA A 1 595 ? 9.389 12.343 15.035 1.00 40.38 595 ALA A C 1
ATOM 4581 O O . ALA A 1 595 ? 10.330 11.642 15.393 1.00 40.38 595 ALA A O 1
ATOM 4582 N N . GLY A 1 596 ? 9.383 12.966 13.853 1.00 41.78 596 GLY A N 1
ATOM 4583 C CA . GLY A 1 596 ? 10.537 13.021 12.946 1.00 41.78 596 GLY A CA 1
ATOM 4584 C C . GLY A 1 596 ? 10.635 11.903 11.903 1.00 41.78 596 GLY A C 1
ATOM 4585 O O . GLY A 1 596 ? 11.599 11.892 11.141 1.00 41.78 596 GLY A O 1
ATOM 4586 N N . THR A 1 597 ? 9.648 11.010 11.810 1.00 45.09 597 THR A N 1
ATOM 4587 C CA . THR A 1 597 ? 9.565 9.969 10.776 1.00 45.09 597 THR A CA 1
ATOM 4588 C C . THR A 1 597 ? 8.132 9.850 10.281 1.00 45.09 597 THR A C 1
ATOM 4590 O O . THR A 1 597 ? 7.221 9.650 11.073 1.00 45.09 597 THR A O 1
ATOM 4593 N N . ALA A 1 598 ? 7.921 9.979 8.974 1.00 53.31 598 ALA A N 1
ATOM 4594 C CA . ALA A 1 598 ? 6.629 9.751 8.339 1.00 53.31 598 ALA A CA 1
ATOM 4595 C C . ALA A 1 598 ? 6.368 8.242 8.182 1.00 53.31 598 ALA A C 1
ATOM 4597 O O . ALA A 1 598 ? 6.300 7.727 7.065 1.00 53.31 598 ALA A O 1
ATOM 4598 N N . ASP A 1 599 ? 6.321 7.516 9.303 1.00 69.12 599 ASP A N 1
ATOM 4599 C CA . ASP A 1 599 ? 5.890 6.122 9.285 1.00 69.12 599 ASP A CA 1
ATOM 4600 C C . ASP A 1 599 ? 4.381 6.100 9.038 1.00 69.12 599 ASP A C 1
ATOM 4602 O O . ASP A 1 599 ? 3.597 6.606 9.832 1.00 69.12 599 ASP A O 1
ATOM 4606 N N . ARG A 1 600 ? 3.993 5.597 7.866 1.00 76.94 600 ARG A N 1
ATOM 4607 C CA . ARG A 1 600 ? 2.591 5.457 7.438 1.00 76.94 600 ARG A CA 1
ATOM 4608 C C . ARG A 1 600 ? 2.124 4.012 7.574 1.00 76.94 600 ARG A C 1
ATOM 4610 O O . ARG A 1 600 ? 0.968 3.697 7.295 1.00 76.94 600 ARG A O 1
ATOM 4617 N N . THR A 1 601 ? 3.033 3.117 7.962 1.00 78.88 601 THR A N 1
ATOM 4618 C CA . THR A 1 601 ? 2.811 1.675 7.933 1.00 78.88 601 THR A CA 1
ATOM 4619 C C . THR A 1 601 ? 2.142 1.152 9.203 1.00 78.88 601 THR A C 1
ATOM 4621 O O . THR A 1 601 ? 1.624 0.033 9.203 1.00 78.88 601 THR A O 1
ATOM 4624 N N . ASP A 1 602 ? 2.098 1.961 10.260 1.00 78.00 602 ASP A N 1
ATOM 4625 C CA . ASP A 1 602 ? 1.446 1.678 11.539 1.00 78.00 602 ASP A CA 1
ATOM 4626 C C . ASP A 1 602 ? 0.054 2.318 11.682 1.00 78.00 602 ASP A C 1
ATOM 4628 O O . ASP A 1 602 ? -0.666 2.030 12.635 1.00 78.00 602 ASP A O 1
ATOM 4632 N N . GLY A 1 603 ? -0.387 3.086 10.679 1.00 84.00 603 GLY A N 1
ATOM 4633 C CA . GLY A 1 603 ? -1.598 3.906 10.740 1.00 84.00 603 GLY A CA 1
ATOM 4634 C C . GLY A 1 603 ? -2.930 3.162 10.903 1.00 84.00 603 GLY A C 1
ATOM 4635 O O . GLY A 1 603 ? -3.955 3.802 11.149 1.00 84.00 603 GLY A O 1
ATOM 4636 N N . SER A 1 604 ? -2.956 1.830 10.798 1.00 89.56 604 SER A N 1
ATOM 4637 C CA . SER A 1 604 ? -4.181 1.041 10.994 1.00 89.56 604 SER A CA 1
ATOM 4638 C C . SER A 1 604 ? -4.639 1.060 12.449 1.00 89.56 604 SER A C 1
ATOM 4640 O O . SER A 1 604 ? -3.837 0.957 13.376 1.00 89.56 604 SER A O 1
ATOM 4642 N N . ILE A 1 605 ? -5.954 1.112 12.670 1.00 92.50 605 ILE A N 1
ATOM 4643 C CA . ILE A 1 605 ? -6.497 1.017 14.026 1.00 92.50 605 ILE A CA 1
ATOM 4644 C C . ILE A 1 605 ? -6.278 -0.419 14.506 1.00 92.50 605 ILE A C 1
ATOM 4646 O O . ILE A 1 605 ? -6.962 -1.329 14.048 1.00 92.50 605 ILE A O 1
ATOM 4650 N N . ALA A 1 606 ? -5.318 -0.634 15.402 1.00 87.50 606 ALA A N 1
ATOM 4651 C CA . ALA A 1 606 ? -5.049 -1.954 15.965 1.00 87.50 606 ALA A CA 1
ATOM 4652 C C . ALA A 1 606 ? -6.248 -2.496 16.767 1.00 87.50 606 ALA A C 1
ATOM 4654 O O . ALA A 1 606 ? -7.011 -1.733 17.367 1.00 87.50 606 ALA A O 1
ATOM 4655 N N . ILE A 1 607 ? -6.387 -3.823 16.823 1.00 85.38 607 ILE A N 1
ATOM 4656 C CA . ILE A 1 607 ? -7.372 -4.494 17.681 1.00 85.38 607 ILE A CA 1
ATOM 4657 C C . ILE A 1 607 ? -7.257 -4.011 19.137 1.00 85.38 607 ILE A C 1
ATOM 4659 O O . ILE A 1 607 ? -6.170 -3.821 19.685 1.00 85.38 607 ILE A O 1
ATOM 4663 N N . GLY A 1 608 ? -8.414 -3.757 19.748 1.00 89.06 608 GLY A N 1
ATOM 4664 C CA . GLY A 1 608 ? -8.551 -3.240 21.104 1.00 89.06 608 GLY A CA 1
ATOM 4665 C C . GLY A 1 608 ? -8.363 -1.724 21.236 1.00 89.06 608 GLY A C 1
ATOM 4666 O O . GLY A 1 608 ? -8.666 -1.162 22.290 1.00 89.06 608 GLY A O 1
ATOM 4667 N N . ARG A 1 609 ? -7.880 -1.034 20.192 1.00 90.75 609 ARG A N 1
ATOM 4668 C CA . ARG A 1 609 ? -7.674 0.419 20.197 1.00 90.75 609 ARG A CA 1
ATOM 4669 C C . ARG A 1 609 ? -8.881 1.146 19.613 1.00 90.75 609 ARG A C 1
ATOM 4671 O O . ARG A 1 609 ? -9.432 0.748 18.594 1.00 90.75 609 ARG A O 1
ATOM 4678 N N . THR A 1 610 ? -9.245 2.264 20.236 1.00 93.81 610 THR A N 1
ATOM 4679 C CA . THR A 1 610 ? -10.357 3.111 19.790 1.00 93.81 610 THR A CA 1
ATOM 4680 C C . THR A 1 610 ? -9.839 4.371 19.106 1.00 93.81 610 THR A C 1
ATOM 4682 O O . THR A 1 610 ? -9.160 5.187 19.732 1.00 93.81 610 THR A O 1
ATOM 4685 N N . PHE A 1 611 ? -10.202 4.566 17.839 1.00 94.00 611 PHE A N 1
ATOM 4686 C CA . PHE A 1 611 ? -10.076 5.852 17.153 1.00 94.00 611 PHE A CA 1
ATOM 4687 C C . PHE A 1 611 ? -11.341 6.681 17.391 1.00 94.00 611 PHE A C 1
ATOM 4689 O O . PHE A 1 611 ? -12.450 6.184 17.204 1.00 94.00 611 PHE A O 1
ATOM 4696 N N . SER A 1 612 ? -11.184 7.936 17.818 1.00 92.19 612 SER A N 1
ATOM 4697 C CA . SER A 1 612 ? -12.304 8.832 18.131 1.00 92.19 612 SER A CA 1
ATOM 4698 C C . SER A 1 612 ? -12.207 10.136 17.349 1.00 92.19 612 SER A C 1
ATOM 4700 O O . SER A 1 612 ? -11.160 10.780 17.354 1.00 92.19 612 SER A O 1
ATOM 4702 N N . ASN A 1 613 ? -13.317 10.558 16.743 1.00 89.44 613 ASN A N 1
ATOM 4703 C CA . ASN A 1 613 ? -13.480 11.896 16.182 1.00 89.44 613 ASN A CA 1
ATOM 4704 C C . ASN A 1 613 ? -14.876 12.439 16.520 1.00 89.44 613 ASN A C 1
ATOM 4706 O O . ASN A 1 613 ? -15.891 11.951 16.016 1.00 89.44 613 ASN A O 1
ATOM 4710 N N . GLY A 1 614 ? -14.930 13.450 17.389 1.00 88.88 614 GLY A N 1
ATOM 4711 C CA . GLY A 1 614 ? -16.188 13.964 17.925 1.00 88.88 614 GLY A CA 1
ATOM 4712 C C . GLY A 1 614 ? -16.968 12.868 18.657 1.00 88.88 614 GLY A C 1
ATOM 4713 O O . GLY A 1 614 ? -16.454 12.260 19.588 1.00 88.88 614 GLY A O 1
ATOM 4714 N N . ASN A 1 615 ? -18.197 12.617 18.205 1.00 91.12 615 ASN A N 1
ATOM 4715 C CA . ASN A 1 615 ? -19.117 11.622 18.772 1.00 91.12 615 ASN A CA 1
ATOM 4716 C C . ASN A 1 615 ? -19.048 10.254 18.067 1.00 91.12 615 ASN A C 1
ATOM 4718 O O . ASN A 1 615 ? -19.958 9.443 18.226 1.00 91.12 615 ASN A O 1
ATOM 4722 N N . THR A 1 616 ? -18.036 10.027 17.230 1.00 93.19 616 THR A N 1
ATOM 4723 C CA . THR A 1 616 ? -17.847 8.772 16.500 1.00 93.19 616 THR A CA 1
ATOM 4724 C C . THR A 1 616 ? -16.607 8.069 17.029 1.00 93.19 616 THR A C 1
ATOM 4726 O O . THR A 1 616 ? -15.513 8.639 17.009 1.00 93.19 616 THR A O 1
ATOM 4729 N N . HIS A 1 617 ? -16.777 6.822 17.460 1.00 95.38 617 HIS A N 1
ATOM 4730 C CA . HIS A 1 617 ? -15.724 5.981 18.022 1.00 95.38 617 HIS A CA 1
ATOM 4731 C C . HIS A 1 617 ? -15.690 4.639 17.291 1.00 95.38 617 HIS A C 1
ATOM 4733 O O . HIS A 1 617 ? -16.730 4.010 17.083 1.00 95.38 617 HIS A O 1
ATOM 4739 N N . ILE A 1 618 ? -14.498 4.224 16.872 1.00 97.19 618 ILE A N 1
ATOM 4740 C CA . ILE A 1 618 ? -14.270 3.051 16.029 1.00 97.19 618 ILE A CA 1
ATOM 4741 C C . ILE A 1 618 ? -13.233 2.159 16.711 1.00 97.19 618 ILE A C 1
ATOM 4743 O O . ILE A 1 618 ? -12.105 2.601 16.935 1.00 97.19 618 ILE A O 1
ATOM 4747 N N . THR A 1 619 ? -13.604 0.913 17.010 1.00 96.25 619 THR A N 1
ATOM 4748 C CA . THR A 1 619 ? -12.760 -0.040 17.746 1.00 96.25 619 THR A CA 1
ATOM 4749 C C . THR A 1 619 ? -12.791 -1.416 17.080 1.00 96.25 619 THR A C 1
ATOM 4751 O O . THR A 1 619 ? -13.804 -2.113 17.160 1.00 96.25 619 THR A O 1
ATOM 4754 N N . PRO A 1 620 ? -11.705 -1.857 16.433 1.00 94.38 620 PRO A N 1
ATOM 4755 C CA . PRO A 1 620 ? -11.554 -3.246 16.012 1.00 94.38 620 PRO A CA 1
ATOM 4756 C C . PRO A 1 620 ? -11.457 -4.171 17.229 1.00 94.38 620 PRO A C 1
ATOM 4758 O O . PRO A 1 620 ? -10.737 -3.877 18.180 1.00 94.38 620 PRO A O 1
ATOM 4761 N N . LEU A 1 621 ? -12.207 -5.270 17.225 1.00 86.69 621 LEU A N 1
ATOM 4762 C CA . LEU A 1 621 ? -12.395 -6.133 18.394 1.00 86.69 621 LEU A CA 1
ATOM 4763 C C . LEU A 1 621 ? -11.758 -7.500 18.233 1.00 86.69 621 LEU A C 1
ATOM 4765 O O . LEU A 1 621 ? -11.111 -7.985 19.150 1.00 86.69 621 LEU A O 1
ATOM 4769 N N . ALA A 1 622 ? -11.981 -8.147 17.101 1.00 83.00 622 ALA A N 1
ATOM 4770 C CA . ALA A 1 622 ? -11.574 -9.526 16.916 1.00 83.00 622 ALA A CA 1
ATOM 4771 C C . ALA A 1 622 ? -11.315 -9.789 15.446 1.00 83.00 622 ALA A C 1
ATOM 4773 O O . ALA A 1 622 ? -11.950 -9.194 14.581 1.00 83.00 622 ALA A O 1
ATOM 4774 N N . ARG A 1 623 ? -10.407 -10.714 15.177 1.00 83.88 623 ARG A N 1
ATOM 4775 C CA . ARG A 1 623 ? -10.150 -11.260 13.848 1.00 83.88 623 ARG A CA 1
ATOM 4776 C C . ARG A 1 623 ? -10.447 -12.754 13.853 1.00 83.88 623 ARG A C 1
ATOM 4778 O O . ARG A 1 623 ? -10.383 -13.378 14.911 1.00 83.88 623 ARG A O 1
ATOM 4785 N N . GLY A 1 624 ? -10.760 -13.320 12.698 1.00 76.88 624 GLY A N 1
ATOM 4786 C CA . GLY A 1 624 ? -11.012 -14.753 12.558 1.00 76.88 624 GLY A CA 1
ATOM 4787 C C . GLY A 1 624 ? -11.272 -15.159 11.113 1.00 76.88 624 GLY A C 1
ATOM 4788 O O . GLY A 1 624 ? -11.126 -14.341 10.208 1.00 76.88 624 GLY A O 1
ATOM 4789 N N . GLY A 1 625 ? -11.689 -16.408 10.912 1.00 72.00 625 GLY A N 1
ATOM 4790 C CA . GLY A 1 625 ? -11.880 -16.997 9.586 1.00 72.00 625 GLY A CA 1
ATOM 4791 C C . GLY A 1 625 ? -10.572 -17.468 8.947 1.00 72.00 625 GLY A C 1
ATOM 4792 O O . GLY A 1 625 ? -9.487 -17.118 9.405 1.00 72.00 625 GLY A O 1
ATOM 4793 N N . ASP A 1 626 ? -10.703 -18.248 7.877 1.00 68.75 626 ASP A N 1
ATOM 4794 C CA . ASP A 1 626 ? -9.590 -18.768 7.077 1.00 68.75 626 ASP A CA 1
ATOM 4795 C C . ASP A 1 626 ? -9.560 -18.100 5.715 1.00 68.75 626 ASP A C 1
ATOM 4797 O O . ASP A 1 626 ? -10.596 -17.655 5.227 1.00 68.75 626 ASP A O 1
ATOM 4801 N N . SER A 1 627 ? -8.402 -18.086 5.056 1.00 69.69 627 SER A N 1
ATOM 4802 C CA . SER A 1 627 ? -8.300 -17.604 3.677 1.00 69.69 627 SER A CA 1
ATOM 4803 C C . SER A 1 627 ? -9.259 -18.380 2.746 1.00 69.69 627 SER A C 1
ATOM 4805 O O . SER A 1 627 ? -9.294 -19.613 2.801 1.00 69.69 627 SER A O 1
ATOM 4807 N N . PRO A 1 628 ? -10.051 -17.702 1.889 1.00 81.50 628 PRO A N 1
ATOM 4808 C CA . PRO A 1 628 ? -10.066 -16.256 1.649 1.00 81.50 628 PRO A CA 1
ATOM 4809 C C . PRO A 1 628 ? -11.072 -15.461 2.517 1.00 81.50 628 PRO A C 1
ATOM 4811 O O . PRO A 1 628 ? -11.225 -14.261 2.344 1.00 81.50 628 PRO A O 1
ATOM 4814 N N . GLN A 1 629 ? -11.776 -16.077 3.460 1.00 90.88 629 GLN A N 1
ATOM 4815 C CA . GLN A 1 629 ? -12.818 -15.462 4.299 1.00 90.88 629 GLN A CA 1
ATOM 4816 C C . GLN A 1 629 ? -12.317 -14.978 5.671 1.00 90.88 629 GLN A C 1
ATOM 4818 O O . GLN A 1 629 ? -13.065 -14.996 6.655 1.00 90.88 629 GLN A O 1
ATOM 4823 N N . GLU A 1 630 ? -11.072 -14.509 5.739 1.00 88.88 630 GLU A N 1
ATOM 4824 C CA . GLU A 1 630 ? -10.549 -13.843 6.932 1.00 88.88 630 GLU A CA 1
ATOM 4825 C C . GLU A 1 630 ? -11.310 -12.531 7.176 1.00 88.88 630 GLU A C 1
ATOM 4827 O O . GLU A 1 630 ? -11.596 -11.771 6.244 1.00 88.88 630 GLU A O 1
ATOM 4832 N N . TYR A 1 631 ? -11.645 -12.255 8.434 1.00 88.44 631 TYR A N 1
ATOM 4833 C CA . TYR A 1 631 ? -12.460 -11.114 8.832 1.00 88.44 631 TYR A CA 1
ATOM 4834 C C . TYR A 1 631 ? -11.921 -10.380 10.058 1.00 88.44 631 TYR A C 1
ATOM 4836 O O . TYR A 1 631 ? -11.169 -10.927 10.864 1.00 88.44 631 TYR A O 1
ATOM 4844 N N . LEU A 1 632 ? -12.394 -9.145 10.215 1.00 89.94 632 LEU A N 1
ATOM 4845 C CA . LEU A 1 632 ? -12.212 -8.262 11.357 1.00 89.94 632 LEU A CA 1
ATOM 4846 C C . LEU A 1 632 ? -13.583 -7.754 11.830 1.00 89.94 632 LEU A C 1
ATOM 4848 O O . LEU A 1 632 ? -14.319 -7.126 11.071 1.00 89.94 632 LEU A O 1
ATOM 4852 N N . ASP A 1 633 ? -13.935 -8.005 13.086 1.00 93.06 633 ASP A N 1
ATOM 4853 C CA . ASP A 1 633 ? -15.111 -7.426 13.733 1.00 93.06 633 ASP A CA 1
ATOM 4854 C C . ASP A 1 633 ? -14.762 -6.027 14.266 1.00 93.06 633 ASP A C 1
ATOM 4856 O O . ASP A 1 633 ? -13.808 -5.855 15.025 1.00 93.06 633 ASP A O 1
ATOM 4860 N N . VAL A 1 634 ? -15.538 -5.016 13.872 1.00 96.44 634 VAL A N 1
ATOM 4861 C CA . VAL A 1 634 ? -15.320 -3.600 14.196 1.00 96.44 634 VAL A CA 1
ATOM 4862 C C . VAL A 1 634 ? -16.549 -3.028 14.893 1.00 96.44 634 VAL A C 1
ATOM 4864 O O . VAL A 1 634 ? -17.645 -3.004 14.330 1.00 96.44 634 VAL A O 1
ATOM 4867 N N . ARG A 1 635 ? -16.372 -2.524 16.116 1.00 96.06 635 ARG A N 1
ATOM 4868 C CA . ARG A 1 635 ? -17.383 -1.743 16.832 1.00 96.06 635 ARG A CA 1
ATOM 4869 C C . ARG A 1 635 ? -17.376 -0.306 16.330 1.00 96.06 635 ARG A C 1
ATOM 4871 O O . ARG A 1 635 ? -16.335 0.345 16.336 1.00 96.06 635 ARG A O 1
ATOM 4878 N N . VAL A 1 636 ? -18.548 0.200 15.962 1.00 97.19 636 VAL A N 1
ATOM 4879 C CA . VAL A 1 636 ? -18.782 1.616 15.675 1.00 97.19 636 VAL A CA 1
ATOM 4880 C C . VAL A 1 636 ? -19.834 2.146 16.643 1.00 97.19 636 VAL A C 1
ATOM 4882 O O . VAL A 1 636 ? -20.956 1.640 16.711 1.00 97.19 636 VAL A O 1
ATOM 4885 N N . ASN A 1 637 ? -19.449 3.167 17.400 1.00 95.62 637 ASN A N 1
ATOM 4886 C CA . ASN A 1 637 ? -20.278 3.845 18.384 1.00 95.62 637 ASN A CA 1
ATOM 4887 C C . ASN A 1 637 ? -20.478 5.301 17.945 1.00 95.62 637 ASN A C 1
ATOM 4889 O O . ASN A 1 637 ? -19.505 6.043 17.821 1.00 95.62 637 ASN A O 1
ATOM 4893 N N . ILE A 1 638 ? -21.728 5.708 17.700 1.00 94.00 638 ILE A N 1
ATOM 4894 C CA . ILE A 1 638 ? -22.087 7.055 17.226 1.00 94.00 638 ILE A CA 1
ATOM 4895 C C . ILE A 1 638 ? -23.067 7.706 18.202 1.00 94.00 638 ILE A C 1
ATOM 4897 O O . ILE A 1 638 ? -24.215 7.280 18.331 1.00 94.00 638 ILE A O 1
ATOM 4901 N N . GLY A 1 639 ? -22.651 8.781 18.862 1.00 91.75 639 GLY A N 1
ATOM 4902 C CA . GLY A 1 639 ? -23.512 9.570 19.736 1.00 91.75 639 GLY A CA 1
ATOM 4903 C C . GLY A 1 639 ? -22.754 10.253 20.874 1.00 91.75 639 GLY A C 1
ATOM 4904 O O . GLY A 1 639 ? -21.575 10.002 21.077 1.00 91.75 639 GLY A O 1
ATOM 4905 N N . PRO A 1 640 ? -23.423 11.131 21.636 1.00 89.19 640 PRO A N 1
ATOM 4906 C CA . PRO A 1 640 ? -22.791 11.867 22.733 1.00 89.19 640 PRO A CA 1
ATOM 4907 C C . PRO A 1 640 ? -22.621 11.054 24.032 1.00 89.19 640 PRO A C 1
ATOM 4909 O O . PRO A 1 640 ? -22.100 11.595 24.998 1.00 89.19 640 PRO A O 1
ATOM 4912 N N . PHE A 1 641 ? -23.132 9.814 24.088 1.00 91.81 641 PHE A N 1
ATOM 4913 C CA . PHE A 1 641 ? -23.097 8.891 25.241 1.00 91.81 641 PHE A CA 1
ATOM 4914 C C . PHE A 1 641 ? -23.179 9.573 26.630 1.00 91.81 641 PHE A C 1
ATOM 4916 O O . PHE A 1 641 ? -22.253 9.478 27.437 1.00 91.81 641 PHE A O 1
ATOM 4923 N N . PRO A 1 642 ? -24.283 10.282 26.944 1.00 89.88 642 PRO A N 1
ATOM 4924 C CA . PRO A 1 642 ? -24.419 10.987 28.215 1.00 89.88 642 PRO A CA 1
ATOM 4925 C C . PRO A 1 642 ? -24.408 9.999 29.389 1.00 89.88 642 PRO A C 1
ATOM 4927 O O . PRO A 1 642 ? -25.210 9.069 29.427 1.00 89.88 642 PRO A O 1
ATOM 4930 N N . GLY A 1 643 ? -23.514 10.221 30.354 1.00 89.06 643 GLY A N 1
ATOM 4931 C CA . GLY A 1 643 ? -23.308 9.317 31.491 1.00 89.06 643 GLY A CA 1
ATOM 4932 C C . GLY A 1 643 ? -22.199 8.280 31.292 1.00 89.06 643 GLY A C 1
ATOM 4933 O O . GLY A 1 643 ? -22.004 7.468 32.189 1.00 89.06 643 GLY A O 1
ATOM 4934 N N . ASN A 1 644 ? -21.477 8.325 30.167 1.00 93.56 644 ASN A N 1
ATOM 4935 C CA . ASN A 1 644 ? -20.271 7.529 29.956 1.00 93.56 644 ASN A CA 1
ATOM 4936 C C . ASN A 1 644 ? -19.205 7.849 31.022 1.00 93.56 644 ASN A C 1
ATOM 4938 O O . ASN A 1 644 ? -18.891 9.025 31.245 1.00 93.56 644 ASN A O 1
ATOM 4942 N N . VAL A 1 645 ? -18.662 6.825 31.681 1.00 93.62 645 VAL A N 1
ATOM 4943 C CA . VAL A 1 645 ? -17.610 6.946 32.700 1.00 93.62 645 VAL A CA 1
ATOM 4944 C C . VAL A 1 645 ? -16.321 6.355 32.140 1.00 93.62 645 VAL A C 1
ATOM 4946 O O . VAL A 1 645 ? -16.341 5.399 31.382 1.00 93.62 645 VAL A O 1
ATOM 4949 N N . ALA A 1 646 ? -15.175 6.945 32.478 1.00 94.31 646 ALA A N 1
ATOM 4950 C CA . ALA A 1 646 ? -13.899 6.376 32.067 1.00 94.31 646 ALA A CA 1
ATOM 4951 C C . ALA A 1 646 ? -13.619 5.054 32.811 1.00 94.31 646 ALA A C 1
ATOM 4953 O O . ALA A 1 646 ? -13.874 4.979 34.021 1.00 94.31 646 ALA A O 1
ATOM 4954 N N . PRO A 1 647 ? -13.015 4.054 32.145 1.00 97.38 647 PRO A N 1
ATOM 4955 C CA . PRO A 1 647 ? -12.610 2.829 32.813 1.00 97.38 647 PRO A CA 1
ATOM 4956 C C . PRO A 1 647 ? -11.487 3.089 33.827 1.00 97.38 647 PRO A C 1
ATOM 4958 O O . PRO A 1 647 ? -10.834 4.132 33.847 1.00 97.38 647 PRO A O 1
ATOM 4961 N N . THR A 1 648 ? -11.220 2.096 34.665 1.00 97.19 648 THR A N 1
ATOM 4962 C CA . THR A 1 648 ? -10.036 2.020 35.533 1.00 97.19 648 THR A CA 1
ATOM 4963 C C . THR A 1 648 ? -9.246 0.767 35.178 1.00 97.19 648 THR A C 1
ATOM 4965 O O . THR A 1 648 ? -9.843 -0.218 34.755 1.00 97.19 648 THR A O 1
ATOM 4968 N N . VAL A 1 649 ? -7.915 0.785 35.317 1.00 97.50 649 VAL A N 1
ATOM 4969 C CA . VAL A 1 649 ? -7.071 -0.389 35.041 1.00 97.50 649 VAL A CA 1
ATOM 4970 C C . VAL A 1 649 ? -5.841 -0.430 35.945 1.00 97.50 649 VAL A C 1
ATOM 4972 O O . VAL A 1 649 ? -5.212 0.595 36.207 1.00 97.50 649 VAL A O 1
ATOM 4975 N N . SER A 1 650 ? -5.481 -1.631 36.397 1.00 96.12 650 SER A N 1
ATOM 4976 C CA . SER A 1 650 ? -4.186 -1.947 37.000 1.00 96.12 650 SER A CA 1
ATOM 4977 C C . SER A 1 650 ? -3.503 -3.089 36.233 1.00 96.12 650 SER A C 1
ATOM 4979 O O . SER A 1 650 ? -4.173 -3.866 35.552 1.00 96.12 650 SER A O 1
ATOM 4981 N N . LEU A 1 651 ? -2.170 -3.178 36.299 1.00 93.75 651 LEU A N 1
ATOM 4982 C CA . LEU A 1 651 ? -1.382 -4.145 35.528 1.00 93.75 651 LEU A CA 1
ATOM 4983 C C . LEU A 1 651 ? -0.578 -5.092 36.433 1.00 93.75 651 LEU A C 1
ATOM 4985 O O . LEU A 1 651 ? 0.318 -4.669 37.172 1.00 93.75 651 LEU A O 1
ATOM 4989 N N . ARG A 1 652 ? -0.845 -6.397 36.312 1.00 90.25 652 ARG A N 1
ATOM 4990 C CA . ARG A 1 652 ? -0.132 -7.495 36.983 1.00 90.25 652 ARG A CA 1
ATOM 4991 C C . ARG A 1 652 ? 0.719 -8.296 35.982 1.00 90.25 652 ARG A C 1
ATOM 4993 O O . ARG A 1 652 ? 0.331 -8.483 34.838 1.00 90.25 652 ARG A O 1
ATOM 5000 N N . GLY A 1 653 ? 1.886 -8.776 36.418 1.00 86.44 653 GLY A N 1
ATOM 5001 C CA . GLY A 1 653 ? 2.859 -9.535 35.604 1.00 86.44 653 GLY A CA 1
ATOM 5002 C C . GLY A 1 653 ? 4.231 -9.622 36.295 1.00 86.44 653 GLY A C 1
ATOM 5003 O O . GLY A 1 653 ? 4.379 -9.039 37.377 1.00 86.44 653 GLY A O 1
ATOM 5004 N N . PRO A 1 654 ? 5.241 -10.313 35.742 1.00 88.62 654 PRO A N 1
ATOM 5005 C CA . PRO A 1 654 ? 6.602 -10.311 36.287 1.00 88.62 654 PRO A CA 1
ATOM 5006 C C . PRO A 1 654 ? 7.310 -8.964 36.061 1.00 88.62 654 PRO A C 1
ATOM 5008 O O . PRO A 1 654 ? 6.968 -8.219 35.148 1.00 88.62 654 PRO A O 1
ATOM 5011 N N . SER A 1 655 ? 8.299 -8.642 36.902 1.00 92.62 655 SER A N 1
ATOM 5012 C CA . SER A 1 655 ? 9.207 -7.494 36.691 1.00 92.62 655 SER A CA 1
ATOM 5013 C C . SER A 1 655 ? 10.572 -7.918 36.131 1.00 92.62 655 SER A C 1
ATOM 5015 O O . SER A 1 655 ? 11.338 -7.075 35.675 1.00 92.62 655 SER A O 1
ATOM 5017 N N . THR A 1 656 ? 10.878 -9.218 36.166 1.00 90.31 656 THR A N 1
ATOM 5018 C CA . THR A 1 656 ? 12.118 -9.815 35.655 1.00 90.31 656 THR A CA 1
ATOM 5019 C C . THR A 1 656 ? 11.824 -11.173 35.025 1.00 90.31 656 THR A C 1
ATOM 5021 O O . THR A 1 656 ? 11.121 -11.969 35.650 1.00 90.31 656 THR A O 1
ATOM 5024 N N . LEU A 1 657 ? 12.378 -11.460 33.847 1.00 87.31 657 LEU A N 1
ATOM 5025 C CA . LEU A 1 657 ? 12.304 -12.779 33.198 1.00 87.31 657 LEU A CA 1
ATOM 5026 C C . LEU A 1 657 ? 13.532 -13.032 32.307 1.00 87.31 657 LEU A C 1
ATOM 5028 O O . LEU A 1 657 ? 14.342 -12.131 32.092 1.00 87.31 657 LEU A O 1
ATOM 5032 N N . ALA A 1 658 ? 13.687 -14.253 31.798 1.00 81.88 658 ALA A N 1
ATOM 5033 C CA . ALA A 1 658 ? 14.683 -14.551 30.772 1.00 81.88 658 ALA A CA 1
ATOM 5034 C C . ALA A 1 658 ? 14.138 -14.233 29.369 1.00 81.88 658 ALA A C 1
ATOM 5036 O O . ALA A 1 658 ? 12.946 -14.389 29.114 1.00 81.88 658 ALA A O 1
ATOM 5037 N N . ALA A 1 659 ? 14.998 -13.827 28.435 1.00 79.31 659 ALA A N 1
ATOM 5038 C CA . ALA A 1 659 ? 14.631 -13.759 27.023 1.00 79.31 659 ALA A CA 1
ATOM 5039 C C . ALA A 1 659 ? 14.124 -15.130 26.562 1.00 79.31 659 ALA A C 1
ATOM 5041 O O . ALA A 1 659 ? 14.563 -16.162 27.079 1.00 79.31 659 ALA A O 1
ATOM 5042 N N . ARG A 1 660 ? 13.202 -15.131 25.596 1.00 71.75 660 ARG A N 1
ATOM 5043 C CA . ARG A 1 660 ? 12.568 -16.319 25.008 1.00 71.75 660 ARG A CA 1
ATOM 5044 C C . ARG A 1 660 ? 11.673 -17.106 25.978 1.00 71.75 660 ARG A C 1
ATOM 5046 O O . ARG A 1 660 ? 11.174 -18.180 25.649 1.00 71.75 660 ARG A O 1
ATOM 5053 N N . GLN A 1 661 ? 11.405 -16.549 27.161 1.00 70.69 661 GLN A N 1
ATOM 5054 C CA . GLN A 1 661 ? 10.449 -17.077 28.129 1.00 70.69 661 GLN A CA 1
ATOM 5055 C C . GLN A 1 661 ? 9.095 -16.371 27.975 1.00 70.69 661 GLN A C 1
ATOM 5057 O O . GLN A 1 661 ? 8.999 -15.157 28.148 1.00 70.69 661 GLN A O 1
ATOM 5062 N N . THR A 1 662 ? 8.034 -17.134 27.695 1.00 68.19 662 THR A N 1
ATOM 5063 C CA . THR A 1 662 ? 6.666 -16.589 27.697 1.00 68.19 662 THR A CA 1
ATOM 5064 C C . THR A 1 662 ? 6.215 -16.300 29.125 1.00 68.19 662 THR A C 1
ATOM 5066 O O . THR A 1 662 ? 6.433 -17.104 30.027 1.00 68.19 662 THR A O 1
ATOM 5069 N N . SER A 1 663 ? 5.595 -15.143 29.337 1.00 71.81 663 SER A N 1
ATOM 5070 C CA . SER A 1 663 ? 4.995 -14.725 30.605 1.00 71.81 663 SER A CA 1
ATOM 5071 C C . SER A 1 663 ? 3.618 -14.111 30.373 1.00 71.81 663 SER A C 1
ATOM 5073 O O . SER A 1 663 ? 3.355 -13.544 29.314 1.00 71.81 663 SER A O 1
ATOM 5075 N N . LEU A 1 664 ? 2.741 -14.210 31.372 1.00 73.56 664 LEU A N 1
ATOM 5076 C CA . LEU A 1 664 ? 1.402 -13.623 31.324 1.00 73.56 664 LEU A CA 1
ATOM 5077 C C . LEU A 1 664 ? 1.381 -12.228 31.951 1.00 73.56 664 LEU A C 1
ATOM 5079 O O . LEU A 1 664 ? 1.885 -12.017 33.059 1.00 73.56 664 LEU A O 1
ATOM 5083 N N . PHE A 1 665 ? 0.711 -11.308 31.267 1.00 80.62 665 PHE A N 1
ATOM 5084 C CA . PHE A 1 665 ? 0.377 -9.978 31.759 1.00 80.62 665 PHE A CA 1
ATOM 5085 C C . PHE A 1 665 ? -1.142 -9.850 31.846 1.00 80.62 665 PHE A C 1
ATOM 5087 O O . PHE A 1 665 ? -1.853 -10.281 30.944 1.00 80.62 665 PHE A O 1
ATOM 5094 N N . ILE A 1 666 ? -1.642 -9.318 32.961 1.00 84.75 666 ILE A N 1
ATOM 5095 C CA . ILE A 1 666 ? -3.073 -9.271 33.285 1.00 84.75 666 ILE A CA 1
ATOM 5096 C C . ILE A 1 666 ? -3.467 -7.824 33.576 1.00 84.75 666 ILE A C 1
ATOM 5098 O O . ILE A 1 666 ? -2.909 -7.198 34.480 1.00 84.75 666 ILE A O 1
ATOM 5102 N N . ALA A 1 667 ? -4.433 -7.314 32.818 1.00 88.12 667 ALA A N 1
ATOM 5103 C CA . ALA A 1 667 ? -5.086 -6.034 33.032 1.00 88.12 667 ALA A CA 1
ATOM 5104 C C . ALA A 1 667 ? -6.331 -6.236 33.901 1.00 88.12 667 ALA A C 1
ATOM 5106 O O . ALA A 1 667 ? -7.333 -6.807 33.473 1.00 88.12 667 ALA A O 1
ATOM 5107 N N . GLU A 1 668 ? -6.273 -5.752 35.134 1.00 91.56 668 GLU A N 1
ATOM 5108 C CA . GLU A 1 668 ? -7.409 -5.743 36.050 1.00 91.56 668 GLU A CA 1
ATOM 5109 C C . GLU A 1 668 ? -8.167 -4.434 35.841 1.00 91.56 668 GLU A C 1
ATOM 5111 O O . GLU A 1 668 ? -7.782 -3.397 36.387 1.00 91.56 668 GLU A O 1
ATOM 5116 N N . ALA A 1 669 ? -9.197 -4.474 34.992 1.00 92.75 669 ALA A N 1
ATOM 5117 C CA . ALA A 1 669 ? -9.963 -3.299 34.597 1.00 92.75 669 ALA A CA 1
ATOM 5118 C C . ALA A 1 669 ? -11.434 -3.374 35.016 1.00 92.75 669 ALA A C 1
ATOM 5120 O O . ALA A 1 669 ? -12.012 -4.458 35.096 1.00 92.75 669 ALA A O 1
ATOM 5121 N N . ALA A 1 670 ? -12.034 -2.213 35.265 1.00 91.75 670 ALA A N 1
ATOM 5122 C CA . ALA A 1 670 ? -13.448 -2.076 35.593 1.00 91.75 670 ALA A CA 1
ATOM 5123 C C . ALA A 1 670 ? -14.007 -0.767 35.036 1.00 91.75 670 ALA A C 1
ATOM 5125 O O . ALA A 1 670 ? -13.305 0.246 35.009 1.00 91.75 670 ALA A O 1
ATOM 5126 N N . ASP A 1 671 ? -15.283 -0.794 34.664 1.00 93.88 671 ASP A N 1
ATOM 5127 C CA . ASP A 1 671 ? -16.033 0.370 34.209 1.00 93.88 671 ASP A CA 1
ATOM 5128 C C . ASP A 1 671 ? -17.167 0.713 35.183 1.00 93.88 671 ASP A C 1
ATOM 5130 O O . ASP A 1 671 ? -17.883 -0.171 35.658 1.00 93.88 671 ASP A O 1
ATOM 5134 N N . GLY A 1 672 ? -17.317 1.999 35.508 1.00 85.12 672 GLY A N 1
ATOM 5135 C CA . GLY A 1 672 ? -18.247 2.463 36.542 1.00 85.12 672 GLY A CA 1
ATOM 5136 C C . GLY A 1 672 ? -19.725 2.334 36.164 1.00 85.12 672 GLY A C 1
ATOM 5137 O O . GLY A 1 672 ? -20.571 2.252 37.057 1.00 85.12 672 GLY A O 1
ATOM 5138 N N . ASN A 1 673 ? -20.038 2.299 34.866 1.00 89.62 673 ASN A N 1
ATOM 5139 C CA . ASN A 1 673 ? -21.388 2.114 34.337 1.00 89.62 673 ASN A CA 1
ATOM 5140 C C . ASN A 1 673 ? -21.577 0.771 33.612 1.00 89.62 673 ASN A C 1
ATOM 5142 O O . ASN A 1 673 ? -22.666 0.520 33.094 1.00 89.62 673 ASN A O 1
ATOM 5146 N N . GLY A 1 674 ? -20.575 -0.113 33.654 1.00 86.69 674 GLY A N 1
ATOM 5147 C CA . GLY A 1 674 ? -20.648 -1.479 33.137 1.00 86.69 674 GLY A CA 1
ATOM 5148 C C . GLY A 1 674 ? -20.519 -1.578 31.619 1.00 86.69 674 GLY A C 1
ATOM 5149 O O . GLY A 1 674 ? -21.045 -2.528 31.039 1.00 86.69 674 GLY A O 1
ATOM 5150 N N . ASP A 1 675 ? -19.860 -0.609 30.980 1.00 89.62 675 ASP A N 1
ATOM 5151 C CA . ASP A 1 675 ? -19.574 -0.675 29.551 1.00 89.62 675 ASP A CA 1
ATOM 5152 C C . ASP A 1 675 ? -18.628 -1.835 29.206 1.00 89.62 675 ASP A C 1
ATOM 5154 O O . ASP A 1 675 ? -17.775 -2.247 29.996 1.00 89.62 675 ASP A O 1
ATOM 5158 N N . GLU A 1 676 ? -18.809 -2.392 28.005 1.00 91.00 676 GLU A N 1
ATOM 5159 C CA . GLU A 1 676 ? -17.895 -3.390 27.452 1.00 91.00 676 GLU A CA 1
ATOM 5160 C C . GLU A 1 676 ? -16.524 -2.742 27.214 1.00 91.00 676 GLU A C 1
ATOM 5162 O O . GLU A 1 676 ? -16.440 -1.623 26.706 1.00 91.00 676 GLU A O 1
ATOM 5167 N N . LEU A 1 677 ? -15.452 -3.451 27.573 1.00 92.25 677 LEU A N 1
ATOM 5168 C CA . LEU A 1 677 ? -14.091 -2.928 27.517 1.00 92.25 677 LEU A CA 1
ATOM 5169 C C . LEU A 1 677 ? -13.276 -3.574 26.403 1.00 92.25 677 LEU A C 1
ATOM 5171 O O . LEU A 1 677 ? -13.363 -4.778 26.164 1.00 92.25 677 LEU A O 1
ATOM 5175 N N . ALA A 1 678 ? -12.441 -2.757 25.769 1.00 92.25 678 ALA A N 1
ATOM 5176 C CA . ALA A 1 678 ? -11.459 -3.177 24.785 1.00 92.25 678 ALA A CA 1
ATOM 5177 C C . ALA A 1 678 ? -10.030 -2.958 25.312 1.00 92.25 678 ALA A C 1
ATOM 5179 O O . ALA A 1 678 ? -9.768 -1.956 25.975 1.00 92.25 678 ALA A O 1
ATOM 5180 N N . TYR A 1 679 ? -9.112 -3.881 25.029 1.00 89.75 679 TYR A N 1
ATOM 5181 C CA . TYR A 1 679 ? -7.757 -3.947 25.571 1.00 89.75 679 TYR A CA 1
ATOM 5182 C C . TYR A 1 679 ? -6.740 -3.919 24.436 1.00 89.75 679 TYR A C 1
ATOM 5184 O O . TYR A 1 679 ? -6.716 -4.808 23.591 1.00 89.75 679 TYR A O 1
ATOM 5192 N N . SER A 1 680 ? -5.865 -2.921 24.454 1.00 88.88 680 SER A N 1
ATOM 5193 C CA . SER A 1 680 ? -4.729 -2.813 23.543 1.00 88.88 680 SER A CA 1
ATOM 5194 C C . SER A 1 680 ? -3.435 -2.850 24.348 1.00 88.88 680 SER A C 1
ATOM 5196 O O . SER A 1 680 ? -3.242 -2.041 25.260 1.00 88.88 680 SER A O 1
ATOM 5198 N N . TRP A 1 681 ? -2.560 -3.799 24.034 1.00 85.00 681 TRP A N 1
ATOM 5199 C CA . TRP A 1 681 ? -1.299 -4.017 24.741 1.00 85.00 681 TRP A CA 1
ATOM 5200 C C . TRP A 1 681 ? -0.115 -3.624 23.877 1.00 85.00 681 TRP A C 1
ATOM 5202 O O . TRP A 1 681 ? -0.093 -3.983 22.710 1.00 85.00 681 TRP A O 1
ATOM 5212 N N . ASP A 1 682 ? 0.881 -2.983 24.475 1.00 85.81 682 ASP A N 1
ATOM 5213 C CA . ASP A 1 682 ? 2.171 -2.626 23.887 1.00 85.81 682 ASP A CA 1
ATOM 5214 C C . ASP A 1 682 ? 3.286 -3.149 24.800 1.00 85.81 682 ASP A C 1
ATOM 5216 O O . ASP A 1 682 ? 3.326 -2.835 25.990 1.00 85.81 682 ASP A O 1
ATOM 5220 N N . PHE A 1 683 ? 4.182 -3.971 24.260 1.00 82.31 683 PHE A N 1
ATOM 5221 C CA . PHE A 1 683 ? 5.278 -4.595 25.009 1.00 82.31 683 PHE A CA 1
ATOM 5222 C C . PHE A 1 683 ? 6.625 -3.872 24.834 1.00 82.31 683 PHE A C 1
ATOM 5224 O O . PHE A 1 683 ? 7.678 -4.404 25.202 1.00 82.31 683 PHE A O 1
ATOM 5231 N N . GLY A 1 684 ? 6.610 -2.658 24.275 1.00 72.94 684 GLY A N 1
ATOM 5232 C CA . GLY A 1 684 ? 7.797 -1.851 23.987 1.00 72.94 684 GLY A CA 1
ATOM 5233 C C . GLY A 1 684 ? 8.554 -2.286 22.729 1.00 72.94 684 GLY A C 1
ATOM 5234 O O . GLY A 1 684 ? 9.619 -1.749 22.443 1.00 72.94 684 GLY A O 1
ATOM 5235 N N . GLN A 1 685 ? 8.021 -3.266 21.996 1.00 64.44 685 GLN A N 1
ATOM 5236 C CA . GLN A 1 685 ? 8.508 -3.735 20.693 1.00 64.44 685 GLN A CA 1
ATOM 5237 C C . GLN A 1 685 ? 7.349 -3.929 19.695 1.00 64.44 685 GLN A C 1
ATOM 5239 O O . GLN A 1 685 ? 7.494 -4.638 18.704 1.00 64.44 685 GLN A O 1
ATOM 5244 N N . GLY A 1 686 ? 6.186 -3.332 19.972 1.00 60.59 686 GLY A N 1
ATOM 5245 C CA . GLY A 1 686 ? 4.956 -3.524 19.207 1.00 60.59 686 GLY A CA 1
ATOM 5246 C C . GLY A 1 686 ? 3.788 -4.003 20.070 1.00 60.59 686 GLY A C 1
ATOM 5247 O O . GLY A 1 686 ? 3.934 -4.273 21.267 1.00 60.59 686 GLY A O 1
ATOM 5248 N N . PHE A 1 687 ? 2.615 -4.085 19.442 1.00 61.34 687 PHE A N 1
ATOM 5249 C CA . PHE A 1 687 ? 1.355 -4.415 20.103 1.00 61.34 687 PHE A CA 1
ATOM 5250 C C . PHE A 1 687 ? 1.035 -5.911 20.028 1.00 61.34 687 PHE A C 1
ATOM 5252 O O . PHE A 1 687 ? 1.428 -6.578 19.072 1.00 61.34 687 PHE A O 1
ATOM 5259 N N . THR A 1 688 ? 0.276 -6.441 20.995 1.00 58.91 688 THR A N 1
ATOM 5260 C CA . THR A 1 688 ? -0.420 -7.722 20.774 1.00 58.91 688 THR A CA 1
ATOM 5261 C C . THR A 1 688 ? -1.751 -7.485 20.087 1.00 58.91 688 THR A C 1
ATOM 5263 O O . THR A 1 688 ? -2.400 -6.461 20.278 1.00 58.91 688 THR A O 1
ATOM 5266 N N . PHE A 1 689 ? -2.165 -8.470 19.303 1.00 63.62 689 PHE A N 1
ATOM 5267 C CA . PHE A 1 689 ? -3.223 -8.321 18.310 1.00 63.62 689 PHE A CA 1
ATOM 5268 C C . PHE A 1 689 ? -4.607 -8.756 18.780 1.00 63.62 689 PHE A C 1
ATOM 5270 O O . PHE A 1 689 ? -5.538 -8.738 17.984 1.00 63.62 689 PHE A O 1
ATOM 5277 N N . ASP A 1 690 ? -4.746 -9.153 20.042 1.00 69.81 690 ASP A N 1
ATOM 5278 C CA . ASP A 1 690 ? -5.994 -9.697 20.557 1.00 69.81 690 ASP A CA 1
ATOM 5279 C C . ASP A 1 690 ? -6.568 -8.777 21.637 1.00 69.81 690 ASP A C 1
ATOM 5281 O O . ASP A 1 690 ? -5.869 -8.316 22.544 1.00 69.81 690 ASP A O 1
ATOM 5285 N N . ASN A 1 691 ? -7.870 -8.523 21.531 1.00 82.94 691 ASN A N 1
ATOM 5286 C CA . ASN A 1 691 ? -8.628 -7.732 22.486 1.00 82.94 691 ASN A CA 1
ATOM 5287 C C . ASN A 1 691 ? -8.949 -8.578 23.724 1.00 82.94 691 ASN A C 1
ATOM 5289 O O . ASN A 1 691 ? -10.029 -9.161 23.827 1.00 82.94 691 ASN A O 1
ATOM 5293 N N . HIS A 1 692 ? -7.997 -8.682 24.651 1.00 82.19 692 HIS A N 1
ATOM 5294 C CA . HIS A 1 692 ? -8.166 -9.523 25.830 1.00 82.19 692 HIS A CA 1
ATOM 5295 C C . HIS A 1 692 ? -7.491 -8.932 27.084 1.00 82.19 692 HIS A C 1
ATOM 5297 O O . HIS A 1 692 ? -6.391 -8.378 26.993 1.00 82.19 692 HIS A O 1
ATOM 5303 N N . PRO A 1 693 ? -8.089 -9.076 28.286 1.00 78.56 693 PRO A N 1
ATOM 5304 C CA . PRO A 1 693 ? -7.490 -8.619 29.545 1.00 78.56 693 PRO A CA 1
ATOM 5305 C C . PRO A 1 693 ? -6.237 -9.397 29.965 1.00 78.56 693 PRO A C 1
ATOM 5307 O O . PRO A 1 693 ? -5.575 -9.010 30.924 1.00 78.56 693 PRO A O 1
ATOM 5310 N N . ILE A 1 694 ? -5.908 -10.501 29.296 1.00 76.94 694 ILE A N 1
ATOM 5311 C CA . ILE A 1 694 ? -4.699 -11.294 29.543 1.00 76.94 694 ILE A CA 1
ATOM 5312 C C . ILE A 1 694 ? -3.914 -11.384 28.242 1.00 76.94 694 ILE A C 1
ATOM 5314 O O . ILE A 1 694 ? -4.454 -11.877 27.255 1.00 76.94 694 ILE A O 1
ATOM 5318 N N . ALA A 1 695 ? -2.649 -10.970 28.272 1.00 72.12 695 ALA A N 1
ATOM 5319 C CA . ALA A 1 695 ? -1.737 -11.034 27.140 1.00 72.12 695 ALA A CA 1
ATOM 5320 C C . ALA A 1 695 ? -0.513 -11.912 27.476 1.00 72.12 695 ALA A C 1
ATOM 5322 O O . ALA A 1 695 ? 0.267 -11.558 28.371 1.00 72.12 695 ALA A O 1
ATOM 5323 N N . PRO A 1 696 ? -0.329 -13.064 26.803 1.00 69.81 696 PRO A N 1
ATOM 5324 C CA . PRO A 1 696 ? 0.931 -13.797 26.830 1.00 69.81 696 PRO A CA 1
ATOM 5325 C C . PRO A 1 696 ? 1.973 -13.083 25.961 1.00 69.81 696 PRO A C 1
ATOM 5327 O O . PRO A 1 696 ? 1.684 -12.708 24.827 1.00 69.81 696 PRO A O 1
ATOM 5330 N N . TYR A 1 697 ? 3.195 -12.922 26.469 1.00 72.06 697 TYR A N 1
ATOM 5331 C CA . TYR A 1 697 ? 4.281 -12.322 25.694 1.00 72.06 697 TYR A CA 1
ATOM 5332 C C . TYR A 1 697 ? 5.650 -12.891 26.067 1.00 72.06 697 TYR A C 1
ATOM 5334 O O . TYR A 1 697 ? 5.907 -13.212 27.231 1.00 72.06 697 TYR A O 1
ATOM 5342 N N . ALA A 1 698 ? 6.534 -12.996 25.076 1.00 75.12 698 ALA A N 1
ATOM 5343 C CA . ALA A 1 698 ? 7.938 -13.352 25.237 1.00 75.12 698 ALA A CA 1
ATOM 5344 C C . ALA A 1 698 ? 8.794 -12.355 24.451 1.00 75.12 698 ALA A C 1
ATOM 5346 O O . ALA A 1 698 ? 8.563 -12.139 23.265 1.00 75.12 698 ALA A O 1
ATOM 5347 N N . TRP A 1 699 ? 9.808 -11.779 25.094 1.00 77.38 699 TRP A N 1
ATOM 5348 C CA . TRP A 1 699 ? 10.816 -10.994 24.383 1.00 77.38 699 TRP A CA 1
ATOM 5349 C C . TRP A 1 699 ? 11.878 -11.925 23.830 1.00 77.38 699 TRP A C 1
ATOM 5351 O O . TRP A 1 699 ? 12.441 -12.727 24.568 1.00 77.38 699 TRP A O 1
ATOM 5361 N N . ASN A 1 700 ? 12.188 -11.800 22.548 1.00 71.69 700 ASN A N 1
ATOM 5362 C CA . ASN A 1 700 ? 13.207 -12.625 21.902 1.00 71.69 700 ASN A CA 1
ATOM 5363 C C . ASN A 1 700 ? 14.639 -12.201 22.264 1.00 71.69 700 ASN A C 1
ATOM 5365 O O . ASN A 1 700 ? 15.554 -13.009 22.116 1.00 71.69 700 ASN A O 1
ATOM 5369 N N . SER A 1 701 ? 14.825 -10.973 22.759 1.00 73.25 701 SER A N 1
ATOM 5370 C CA . SER A 1 701 ? 16.109 -10.420 23.192 1.00 73.25 701 SER A CA 1
ATOM 5371 C C . SER A 1 701 ? 16.038 -9.821 24.600 1.00 73.25 701 SER A C 1
ATOM 5373 O O . SER A 1 701 ? 14.964 -9.551 25.140 1.00 73.25 701 SER A O 1
ATOM 5375 N N . GLY A 1 702 ? 17.204 -9.665 25.226 1.00 80.00 702 GLY A N 1
ATOM 5376 C CA . GLY A 1 702 ? 17.340 -9.039 26.541 1.00 80.00 702 GLY A CA 1
ATOM 5377 C C . GLY A 1 702 ? 17.280 -7.516 26.484 1.00 80.00 702 GLY A C 1
ATOM 5378 O O . GLY A 1 702 ? 17.662 -6.904 25.491 1.00 80.00 702 GLY A O 1
ATOM 5379 N N . GLY A 1 703 ? 16.851 -6.896 27.581 1.00 83.38 703 GLY A N 1
ATOM 5380 C CA . GLY A 1 703 ? 16.694 -5.447 27.672 1.00 83.38 703 GLY A CA 1
ATOM 5381 C C . GLY A 1 703 ? 15.815 -5.015 28.841 1.00 83.38 703 GLY A C 1
ATOM 5382 O O . GLY A 1 703 ? 15.416 -5.823 29.677 1.00 83.38 703 GLY A O 1
ATOM 5383 N N . THR A 1 704 ? 15.516 -3.720 28.916 1.00 88.44 704 THR A N 1
ATOM 5384 C CA . THR A 1 704 ? 14.487 -3.189 29.820 1.00 88.44 704 THR A CA 1
ATOM 5385 C C . THR A 1 704 ? 13.350 -2.634 28.979 1.00 88.44 704 THR A C 1
ATOM 5387 O O . THR A 1 704 ? 13.560 -1.724 28.183 1.00 88.44 704 THR A O 1
ATOM 5390 N N . TYR A 1 705 ? 12.156 -3.180 29.173 1.00 86.94 705 TYR A N 1
ATOM 5391 C CA . TYR A 1 705 ? 10.963 -2.868 28.394 1.00 86.94 705 TYR A CA 1
ATOM 5392 C C . TYR A 1 705 ? 9.890 -2.256 29.286 1.00 86.94 705 TYR A C 1
ATOM 5394 O O . TYR A 1 705 ? 9.825 -2.538 30.483 1.00 86.94 705 TYR A O 1
ATOM 5402 N N . THR A 1 706 ? 9.031 -1.423 28.704 1.00 91.81 706 THR A N 1
ATOM 5403 C CA . THR A 1 706 ? 7.823 -0.936 29.377 1.00 91.81 706 THR A CA 1
ATOM 5404 C C . THR A 1 706 ? 6.622 -1.598 28.729 1.00 91.81 706 THR A C 1
ATOM 5406 O O . THR A 1 706 ? 6.302 -1.300 27.586 1.00 91.81 706 THR A O 1
ATOM 5409 N N . VAL A 1 707 ? 5.959 -2.483 29.469 1.00 92.12 707 VAL A N 1
ATOM 5410 C CA . VAL A 1 707 ? 4.657 -3.027 29.083 1.00 92.12 707 VAL A CA 1
ATOM 5411 C C . VAL A 1 707 ? 3.599 -1.986 29.397 1.00 92.12 707 VAL A C 1
ATOM 5413 O O . VAL A 1 707 ? 3.566 -1.460 30.509 1.00 92.12 707 VAL A O 1
ATOM 5416 N N . LYS A 1 708 ? 2.728 -1.699 28.440 1.00 92.75 708 LYS A N 1
ATOM 5417 C CA . LYS A 1 708 ? 1.606 -0.777 28.558 1.00 92.75 708 LYS A CA 1
ATOM 5418 C C . LYS A 1 708 ? 0.331 -1.487 28.125 1.00 92.75 708 LYS A C 1
ATOM 5420 O O . LYS A 1 708 ? 0.298 -2.119 27.079 1.00 92.75 708 LYS A O 1
ATOM 5425 N N . VAL A 1 709 ? -0.735 -1.330 28.900 1.00 93.19 709 VAL A N 1
ATOM 5426 C CA . VAL A 1 709 ? -2.095 -1.668 28.469 1.00 93.19 709 VAL A CA 1
ATOM 5427 C C . VAL A 1 709 ? -2.933 -0.400 28.427 1.00 93.19 709 VAL A C 1
ATOM 5429 O O . VAL A 1 709 ? -2.890 0.408 29.356 1.00 93.19 709 VAL A O 1
ATOM 5432 N N . THR A 1 710 ? -3.672 -0.217 27.338 1.00 93.88 710 THR A N 1
ATOM 5433 C CA . THR A 1 710 ? -4.696 0.817 27.181 1.00 93.88 710 THR A CA 1
ATOM 5434 C C . THR A 1 710 ? -6.049 0.131 27.117 1.00 93.88 710 THR A C 1
ATOM 5436 O O . THR A 1 710 ? -6.276 -0.701 26.243 1.00 93.88 710 THR A O 1
ATOM 5439 N N . VAL A 1 711 ? -6.936 0.475 28.044 1.00 95.88 711 VAL A N 1
ATOM 5440 C CA . VAL A 1 711 ? -8.300 -0.049 28.122 1.00 95.88 711 VAL A CA 1
ATOM 5441 C C . VAL A 1 711 ? -9.266 1.036 27.677 1.00 95.88 711 VAL A C 1
ATOM 5443 O O . VAL A 1 711 ? -9.183 2.156 28.176 1.00 95.88 711 VAL A O 1
ATOM 5446 N N . SER A 1 712 ? -10.161 0.732 26.743 1.00 95.62 712 SER A N 1
ATOM 5447 C CA . SER A 1 712 ? -11.162 1.662 26.219 1.00 95.62 712 SER A CA 1
ATOM 5448 C C . SER A 1 712 ? -12.578 1.188 26.522 1.00 95.62 712 SER A C 1
ATOM 5450 O O . SER A 1 712 ? -12.858 0.001 26.421 1.00 95.62 712 SER A O 1
ATOM 5452 N N . ASP A 1 713 ? -13.469 2.135 26.811 1.00 95.31 713 ASP A N 1
ATOM 5453 C CA . ASP A 1 713 ? -14.929 1.937 26.871 1.00 95.31 713 ASP A CA 1
ATOM 5454 C C . ASP A 1 713 ? -15.595 1.894 25.477 1.00 95.31 713 ASP A C 1
ATOM 5456 O O . ASP A 1 713 ? -16.814 1.774 25.348 1.00 95.31 713 ASP A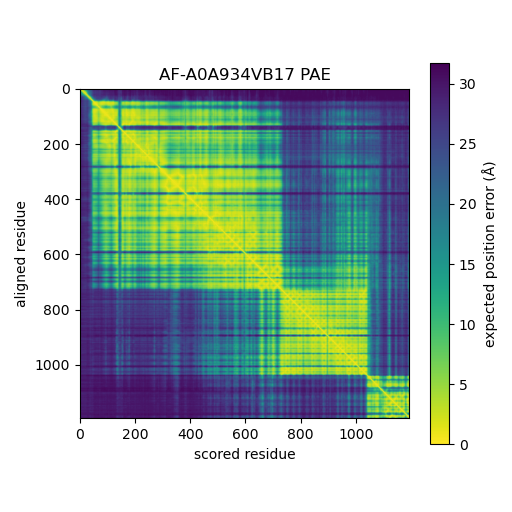 O 1
ATOM 5460 N N . MET A 1 714 ? -14.797 2.072 24.414 1.00 96.06 714 MET A N 1
ATOM 5461 C CA . MET A 1 714 ? -15.220 2.219 23.017 1.00 96.06 714 MET A CA 1
ATOM 5462 C C . MET A 1 714 ? -16.150 3.415 22.740 1.00 96.06 714 MET A C 1
ATOM 5464 O O . MET A 1 714 ? -16.654 3.553 21.629 1.00 96.06 714 MET A O 1
ATOM 5468 N N . LYS A 1 715 ? -16.385 4.297 23.713 1.00 94.81 715 LYS A N 1
ATOM 5469 C CA . LYS A 1 715 ? -17.244 5.495 23.648 1.00 94.81 715 LYS A CA 1
ATOM 5470 C C . LYS A 1 715 ? -16.463 6.787 23.917 1.00 94.81 715 LYS A C 1
ATOM 5472 O O . LYS A 1 715 ? -17.039 7.826 24.236 1.00 94.81 715 LYS A O 1
ATOM 5477 N N . GLY A 1 716 ? -15.141 6.713 23.785 1.00 90.81 716 GLY A N 1
ATOM 5478 C CA . GLY A 1 716 ? -14.239 7.859 23.774 1.00 90.81 716 GLY A CA 1
ATOM 5479 C C . GLY A 1 716 ? -13.351 8.000 25.006 1.00 90.81 716 GLY A C 1
ATOM 5480 O O . GLY A 1 716 ? -12.379 8.750 24.922 1.00 90.81 716 GLY A O 1
ATOM 5481 N N . ASN A 1 717 ? -13.599 7.277 26.107 1.00 94.25 717 ASN A N 1
ATOM 5482 C CA . ASN A 1 717 ? -12.682 7.286 27.246 1.00 94.25 717 ASN A CA 1
ATOM 5483 C C . ASN A 1 717 ? -11.730 6.088 27.221 1.00 94.25 717 ASN A C 1
ATOM 5485 O O . ASN A 1 717 ? -12.011 5.000 26.709 1.00 94.25 717 ASN A O 1
ATOM 5489 N N . THR A 1 718 ? -10.558 6.300 27.814 1.00 95.00 718 THR A N 1
ATOM 5490 C CA . THR A 1 718 ? -9.553 5.253 27.991 1.00 95.00 718 THR A CA 1
ATOM 5491 C C . THR A 1 718 ? -8.873 5.383 29.346 1.00 95.00 718 THR A C 1
ATOM 5493 O O . THR A 1 718 ? -8.820 6.471 29.920 1.00 95.00 718 THR A O 1
ATOM 5496 N N . ALA A 1 719 ? -8.310 4.281 29.828 1.00 96.75 719 ALA A N 1
ATOM 5497 C CA . ALA A 1 719 ? -7.403 4.234 30.964 1.00 96.75 719 ALA A CA 1
ATOM 5498 C C . ALA A 1 719 ? -6.141 3.456 30.590 1.00 96.75 719 ALA A C 1
ATOM 5500 O O . ALA A 1 719 ? -6.174 2.581 29.727 1.00 96.75 719 ALA A O 1
ATOM 5501 N N . GLN A 1 720 ? -5.014 3.783 31.220 1.00 96.25 720 GLN A N 1
ATOM 5502 C CA . GLN A 1 720 ? -3.724 3.166 30.915 1.00 96.25 720 GLN A CA 1
ATOM 5503 C C . GLN A 1 720 ? -3.030 2.695 32.189 1.00 96.25 720 GLN A C 1
ATOM 5505 O O . GLN A 1 720 ? -3.075 3.376 33.212 1.00 96.25 720 GLN A O 1
ATOM 5510 N N . ALA A 1 721 ? -2.337 1.563 32.102 1.00 96.62 721 ALA A N 1
ATOM 5511 C CA . ALA A 1 721 ? -1.410 1.092 33.125 1.00 96.62 721 ALA A CA 1
ATOM 5512 C C . ALA A 1 721 ? -0.101 0.646 32.469 1.00 96.62 721 ALA A C 1
ATOM 5514 O O . ALA A 1 721 ? -0.107 0.097 31.367 1.00 96.62 721 ALA A O 1
ATOM 5515 N N . THR A 1 722 ? 1.022 0.884 33.148 1.00 96.12 722 THR A N 1
ATOM 5516 C CA . THR A 1 722 ? 2.355 0.510 32.665 1.00 96.12 722 THR A CA 1
ATOM 5517 C C . THR A 1 722 ? 3.133 -0.293 33.700 1.00 96.12 722 THR A C 1
ATOM 5519 O O . THR A 1 722 ? 2.886 -0.203 34.905 1.00 96.12 722 THR A O 1
ATOM 5522 N N . LYS A 1 723 ? 4.084 -1.098 33.225 1.00 94.25 723 LYS A N 1
ATOM 5523 C CA . LYS A 1 723 ? 4.999 -1.882 34.049 1.00 94.25 723 LYS A CA 1
ATOM 5524 C C . LYS A 1 723 ? 6.357 -2.024 33.372 1.00 94.25 723 LYS A C 1
ATOM 5526 O O . LYS A 1 723 ? 6.438 -2.467 32.233 1.00 94.25 723 LYS A O 1
ATOM 5531 N N . THR A 1 724 ? 7.427 -1.700 34.091 1.00 95.00 724 THR A N 1
ATOM 5532 C CA . THR A 1 724 ? 8.799 -1.937 33.626 1.00 95.00 724 THR A CA 1
ATOM 5533 C C . THR A 1 724 ? 9.213 -3.385 33.880 1.00 95.00 724 THR A C 1
ATOM 5535 O O . THR A 1 724 ? 8.992 -3.917 34.971 1.00 95.00 724 THR A O 1
ATOM 5538 N N . VAL A 1 725 ? 9.823 -4.007 32.873 1.00 92.69 725 VAL A N 1
ATOM 5539 C CA . VAL A 1 725 ? 10.228 -5.412 32.863 1.00 92.69 725 VAL A CA 1
ATOM 5540 C C . VAL A 1 725 ? 11.671 -5.530 32.381 1.00 92.69 725 VAL A C 1
ATOM 5542 O O . VAL A 1 725 ? 12.003 -5.065 31.293 1.00 92.69 725 VAL A O 1
ATOM 5545 N N . THR A 1 726 ? 12.533 -6.162 33.175 1.00 92.50 726 THR A N 1
ATOM 5546 C CA . THR A 1 726 ? 13.922 -6.450 32.790 1.00 92.50 726 THR A CA 1
ATOM 5547 C C . THR A 1 726 ? 14.043 -7.887 32.288 1.00 92.50 726 THR A C 1
ATOM 5549 O O . THR A 1 726 ? 13.750 -8.838 33.012 1.00 92.50 726 THR A O 1
ATOM 5552 N N . VAL A 1 727 ? 14.498 -8.046 31.050 1.00 87.81 727 VAL A N 1
ATOM 5553 C CA . VAL A 1 727 ? 14.673 -9.330 30.372 1.00 87.81 727 VAL A CA 1
ATOM 5554 C C . VAL A 1 727 ? 16.163 -9.650 30.289 1.00 87.81 727 VAL A C 1
ATOM 5556 O O . VAL A 1 727 ? 16.932 -8.910 29.677 1.00 87.81 727 VAL A O 1
ATOM 5559 N N . ALA A 1 728 ? 16.584 -10.748 30.909 1.00 86.69 728 ALA A N 1
ATOM 5560 C CA . ALA A 1 728 ? 17.970 -11.210 30.876 1.00 86.69 728 ALA A CA 1
ATOM 5561 C C . ALA A 1 728 ? 18.212 -12.138 29.678 1.00 86.69 728 ALA A C 1
ATOM 5563 O O . ALA A 1 728 ? 17.463 -13.093 29.491 1.00 86.69 728 ALA A O 1
ATOM 5564 N N . ASP A 1 729 ? 19.275 -11.913 28.900 1.00 84.50 729 ASP A N 1
ATOM 5565 C CA . ASP A 1 729 ? 19.582 -12.740 27.724 1.00 84.50 729 ASP A CA 1
ATOM 5566 C C . ASP A 1 729 ? 21.011 -13.311 27.750 1.00 84.50 729 ASP A C 1
ATOM 5568 O O . ASP A 1 729 ? 21.980 -12.539 27.740 1.00 84.50 729 ASP A O 1
ATOM 5572 N N . PRO A 1 730 ? 21.167 -14.651 27.726 1.00 83.50 730 PRO A N 1
ATOM 5573 C CA . PRO A 1 730 ? 22.463 -15.315 27.599 1.00 83.50 730 PRO A CA 1
ATOM 5574 C C . PRO A 1 730 ? 23.307 -14.882 26.390 1.00 83.50 730 PRO A C 1
ATOM 5576 O O . PRO A 1 730 ? 24.529 -15.023 26.447 1.00 83.50 730 PRO A O 1
ATOM 5579 N N . ILE A 1 731 ? 22.709 -14.328 25.322 1.00 83.50 731 ILE A N 1
ATOM 5580 C CA . ILE A 1 731 ? 23.453 -13.849 24.139 1.00 83.50 731 ILE A CA 1
ATOM 5581 C C . ILE A 1 731 ? 24.444 -12.723 24.455 1.00 83.50 731 ILE A C 1
ATOM 5583 O O . ILE A 1 731 ? 25.402 -12.501 23.721 1.00 83.50 731 ILE A O 1
ATOM 5587 N N . THR A 1 732 ? 24.246 -12.032 25.577 1.00 83.75 732 THR A N 1
ATOM 5588 C CA . THR A 1 732 ? 25.138 -10.961 26.046 1.00 83.75 732 THR A CA 1
ATOM 5589 C C . THR A 1 732 ? 26.428 -11.484 26.683 1.00 83.75 732 THR A C 1
ATOM 5591 O O . THR A 1 732 ? 27.345 -10.714 26.954 1.00 83.75 732 THR A O 1
ATOM 5594 N N . THR A 1 733 ? 26.531 -12.794 26.924 1.00 86.06 733 THR A N 1
ATOM 5595 C CA . THR A 1 733 ? 27.705 -13.419 27.541 1.00 86.06 733 THR A CA 1
ATOM 5596 C C . THR A 1 733 ? 28.558 -14.090 26.471 1.00 86.06 733 THR A C 1
ATOM 5598 O O . THR A 1 733 ? 28.098 -15.031 25.837 1.00 86.06 733 THR A O 1
ATOM 5601 N N . TRP A 1 734 ? 29.811 -13.662 26.296 1.00 88.06 734 TRP A N 1
ATOM 5602 C CA . TRP A 1 734 ? 30.735 -14.236 25.309 1.00 88.06 734 TRP A CA 1
ATOM 5603 C C . TRP A 1 734 ? 32.010 -14.760 25.962 1.00 88.06 734 TRP A C 1
ATOM 5605 O O . TRP A 1 734 ? 32.677 -14.052 26.714 1.00 88.06 734 TRP A O 1
ATOM 5615 N N . THR A 1 735 ? 32.376 -15.998 25.633 1.00 90.88 735 THR A N 1
ATOM 5616 C CA . THR A 1 735 ? 33.587 -16.660 26.132 1.00 90.88 735 THR A CA 1
ATOM 5617 C C . THR A 1 735 ? 34.581 -16.869 24.995 1.00 90.88 735 THR A C 1
ATOM 5619 O O . THR A 1 735 ? 34.223 -17.427 23.958 1.00 90.88 735 THR A O 1
ATOM 5622 N N . ALA A 1 736 ? 35.837 -16.456 25.189 1.00 90.19 736 ALA A N 1
ATOM 5623 C CA . ALA A 1 736 ? 36.923 -16.791 24.269 1.00 90.19 736 ALA A CA 1
ATOM 5624 C C . ALA A 1 736 ? 37.248 -18.290 24.360 1.00 90.19 736 ALA A C 1
ATOM 5626 O O . ALA A 1 736 ? 37.375 -18.842 25.457 1.00 90.19 736 ALA A O 1
ATOM 5627 N N . ARG A 1 737 ? 37.363 -18.958 23.212 1.00 92.62 737 ARG A N 1
ATOM 5628 C CA . ARG A 1 737 ? 37.694 -20.381 23.117 1.00 92.62 737 ARG A CA 1
ATOM 5629 C C . ARG A 1 737 ? 39.159 -20.540 22.741 1.00 92.62 737 ARG A C 1
ATOM 5631 O O . ARG A 1 737 ? 39.642 -19.919 21.801 1.00 92.62 737 ARG A O 1
ATOM 5638 N N . ALA A 1 738 ? 39.867 -21.360 23.514 1.00 89.31 738 ALA A N 1
ATOM 5639 C CA . ALA A 1 738 ? 41.276 -21.625 23.276 1.00 89.31 738 ALA A CA 1
ATOM 5640 C C . ALA A 1 738 ? 41.454 -22.399 21.964 1.00 89.31 738 ALA A C 1
ATOM 5642 O O . ALA A 1 738 ? 40.802 -23.419 21.742 1.00 89.31 738 ALA A O 1
ATOM 5643 N N . ASN A 1 739 ? 42.364 -21.915 21.126 1.00 86.19 739 ASN A N 1
ATOM 5644 C CA . ASN A 1 739 ? 42.759 -22.507 19.856 1.00 86.19 739 ASN A CA 1
ATOM 5645 C C . ASN A 1 739 ? 44.251 -22.212 19.644 1.00 86.19 739 ASN A C 1
ATOM 5647 O O . ASN A 1 739 ? 44.744 -21.167 20.058 1.00 86.19 739 ASN A O 1
ATOM 5651 N N . SER A 1 740 ? 44.971 -23.149 19.034 1.00 86.69 740 SER A N 1
ATOM 5652 C CA . SER A 1 740 ? 46.427 -23.067 18.836 1.00 86.69 740 SER A CA 1
ATOM 5653 C C . SER A 1 740 ? 46.830 -22.810 17.381 1.00 86.69 740 SER A C 1
ATOM 5655 O O . SER A 1 740 ? 47.988 -23.026 17.024 1.00 86.69 740 SER A O 1
ATOM 5657 N N . SER A 1 741 ? 45.878 -22.421 16.529 1.00 86.38 741 SER A N 1
ATOM 5658 C CA . SER A 1 741 ? 46.157 -22.023 15.145 1.00 86.38 741 SER A CA 1
ATOM 5659 C C . SER A 1 741 ? 46.888 -20.674 15.100 1.00 86.38 741 SER A C 1
ATOM 5661 O O . SER A 1 741 ? 46.809 -19.895 16.045 1.00 86.38 741 SER A O 1
ATOM 5663 N N . THR A 1 742 ? 47.578 -20.389 13.996 1.00 85.69 742 THR A N 1
ATOM 5664 C CA . THR A 1 742 ? 48.224 -19.095 13.708 1.00 85.69 742 THR A CA 1
ATOM 5665 C C . THR A 1 742 ? 47.548 -18.425 12.510 1.00 85.69 742 THR A C 1
ATOM 5667 O O . THR A 1 742 ? 46.981 -19.125 11.675 1.00 85.69 742 THR A O 1
ATOM 5670 N N . GLY A 1 743 ? 47.602 -17.093 12.419 1.00 88.00 743 GLY A N 1
ATOM 5671 C CA . GLY A 1 743 ? 46.933 -16.322 11.361 1.00 88.00 743 GLY A CA 1
ATOM 5672 C C . GLY A 1 743 ? 45.483 -15.950 11.680 1.00 88.00 743 GLY A C 1
ATOM 5673 O O . GLY A 1 743 ? 45.077 -15.962 12.845 1.00 88.00 743 GLY A O 1
ATOM 5674 N N . ASP A 1 744 ? 44.722 -15.624 10.637 1.00 91.88 744 ASP A N 1
ATOM 5675 C CA . ASP A 1 744 ? 43.348 -15.124 10.717 1.00 91.88 744 ASP A CA 1
ATOM 5676 C C . ASP A 1 744 ? 42.356 -16.177 10.212 1.00 91.88 744 ASP A C 1
ATOM 5678 O O . ASP A 1 744 ? 42.652 -16.943 9.292 1.00 91.88 744 ASP A O 1
ATOM 5682 N N . PHE A 1 745 ? 41.161 -16.222 10.804 1.00 94.00 745 PHE A N 1
ATOM 5683 C CA . PHE A 1 745 ? 40.041 -16.999 10.271 1.00 94.00 745 PHE A CA 1
ATOM 5684 C C . PHE A 1 745 ? 39.140 -16.111 9.415 1.00 94.00 745 PHE A C 1
ATOM 5686 O O . PHE A 1 745 ? 38.776 -15.018 9.837 1.00 94.00 745 PHE A O 1
ATOM 5693 N N . ASN A 1 746 ? 38.743 -16.609 8.245 1.00 93.31 746 ASN A N 1
ATOM 5694 C CA . ASN A 1 746 ? 37.903 -15.905 7.273 1.00 93.31 746 ASN A CA 1
ATOM 5695 C C . ASN A 1 746 ? 36.497 -16.498 7.164 1.00 93.31 746 ASN A C 1
ATOM 5697 O O . ASN A 1 746 ? 35.566 -15.789 6.804 1.00 93.31 746 ASN A O 1
ATOM 5701 N N . ALA A 1 747 ? 36.322 -17.792 7.455 1.00 94.81 747 ALA A N 1
ATOM 5702 C CA . ALA A 1 747 ? 35.044 -18.458 7.232 1.00 94.81 747 ALA A CA 1
ATOM 5703 C C . ALA A 1 747 ? 34.754 -19.577 8.244 1.00 94.81 747 ALA A C 1
ATOM 5705 O O . ALA A 1 747 ? 35.669 -20.221 8.768 1.00 94.81 747 ALA A O 1
ATOM 5706 N N . LEU A 1 748 ? 33.458 -19.812 8.478 1.00 96.38 748 LEU A N 1
ATOM 5707 C CA . LEU A 1 748 ? 32.903 -20.858 9.339 1.00 96.38 748 LEU A CA 1
ATOM 5708 C C . LEU A 1 748 ? 31.839 -21.668 8.584 1.00 96.38 748 LEU A C 1
ATOM 5710 O O . LEU A 1 748 ? 31.049 -21.109 7.828 1.00 96.38 748 LEU A O 1
ATOM 5714 N N . ALA A 1 749 ? 31.778 -22.974 8.834 1.00 95.25 749 ALA A N 1
ATOM 5715 C CA . ALA A 1 749 ? 30.707 -23.858 8.377 1.00 95.25 749 ALA A CA 1
ATOM 5716 C C . ALA A 1 749 ? 30.501 -24.969 9.397 1.00 95.25 749 ALA A C 1
ATOM 5718 O O . ALA A 1 749 ? 31.436 -25.381 10.091 1.00 95.25 749 ALA A O 1
ATOM 5719 N N . ALA A 1 750 ? 29.273 -25.471 9.460 1.00 93.75 750 ALA A N 1
ATOM 5720 C CA . ALA A 1 750 ? 28.902 -26.539 10.364 1.00 93.75 750 ALA A CA 1
ATOM 5721 C C . ALA A 1 750 ? 28.133 -27.640 9.633 1.00 93.75 750 ALA A C 1
ATOM 5723 O O . ALA A 1 750 ? 27.265 -27.369 8.804 1.00 93.75 750 ALA A O 1
ATOM 5724 N N . SER A 1 751 ? 28.461 -28.881 9.975 1.00 91.62 751 SER A N 1
ATOM 5725 C CA . SER A 1 751 ? 27.582 -30.034 9.821 1.00 91.62 751 SER A CA 1
ATOM 5726 C C . SER A 1 751 ? 26.687 -30.153 11.061 1.00 91.62 751 SER A C 1
ATOM 5728 O O . SER A 1 751 ? 26.746 -29.341 11.986 1.00 91.62 751 SER A O 1
ATOM 5730 N N . THR A 1 752 ? 25.866 -31.198 11.123 1.00 83.88 752 THR A N 1
ATOM 5731 C CA . THR A 1 752 ? 25.031 -31.491 12.300 1.00 83.88 752 THR A CA 1
ATOM 5732 C C . THR A 1 752 ? 25.832 -31.816 13.564 1.00 83.88 752 THR A C 1
ATOM 5734 O O . THR A 1 752 ? 25.288 -31.754 14.659 1.00 83.88 752 THR A O 1
ATOM 5737 N N . ASP A 1 753 ? 27.100 -32.202 13.426 1.00 89.81 753 ASP A N 1
ATOM 5738 C CA . ASP A 1 753 ? 27.938 -32.753 14.497 1.00 89.81 753 ASP A CA 1
ATOM 5739 C C . ASP A 1 753 ? 29.294 -32.046 14.654 1.00 89.81 753 ASP A C 1
ATOM 5741 O O . ASP A 1 753 ? 30.075 -32.397 15.540 1.00 89.81 753 ASP A O 1
ATOM 5745 N N . LYS A 1 754 ? 29.607 -31.070 13.795 1.00 93.19 754 LYS A N 1
ATOM 5746 C CA . LYS A 1 754 ? 30.913 -30.410 13.781 1.00 93.19 754 LYS A CA 1
ATOM 5747 C C . LYS A 1 754 ? 30.837 -29.002 13.214 1.00 93.19 754 LYS A C 1
ATOM 5749 O O . LYS A 1 754 ? 30.138 -28.761 12.241 1.00 93.19 754 LYS A O 1
ATOM 5754 N N . VAL A 1 755 ? 31.654 -28.107 13.757 1.00 95.81 755 VAL A N 1
ATOM 5755 C CA . VAL A 1 755 ? 31.944 -26.775 13.216 1.00 95.81 755 VAL A CA 1
ATOM 5756 C C . VAL A 1 755 ? 33.426 -26.656 12.852 1.00 95.81 755 VAL A C 1
ATOM 5758 O O . VAL A 1 755 ? 34.295 -27.222 13.527 1.00 95.81 755 VAL A O 1
ATOM 5761 N N . ILE A 1 756 ? 33.716 -25.944 11.763 1.00 95.38 756 ILE A N 1
ATOM 5762 C CA . ILE A 1 756 ? 35.064 -25.744 11.222 1.00 95.38 756 ILE A CA 1
ATOM 5763 C C . ILE A 1 756 ? 35.296 -24.260 10.955 1.00 95.38 756 ILE A C 1
ATOM 5765 O O . ILE A 1 756 ? 34.440 -23.616 10.357 1.00 95.38 756 ILE A O 1
ATOM 5769 N N . ALA A 1 757 ? 36.462 -23.753 11.355 1.00 95.19 757 ALA A N 1
ATOM 5770 C CA . ALA A 1 757 ? 36.985 -22.437 10.997 1.00 95.19 757 ALA A CA 1
ATOM 5771 C C . ALA A 1 757 ? 38.195 -22.588 10.068 1.00 95.19 757 ALA A C 1
ATOM 5773 O O . ALA A 1 757 ? 39.050 -23.440 10.323 1.00 95.19 757 ALA A O 1
ATOM 5774 N N . VAL A 1 758 ? 38.285 -21.770 9.017 1.00 94.56 758 VAL A N 1
ATOM 5775 C CA . VAL A 1 758 ? 39.459 -21.697 8.124 1.00 94.56 758 VAL A CA 1
ATOM 5776 C C . VAL A 1 758 ? 39.826 -20.256 7.827 1.00 94.56 758 VAL A C 1
ATOM 5778 O O . VAL A 1 758 ? 38.980 -19.369 7.940 1.00 94.56 758 VAL A O 1
ATOM 5781 N N . GLY A 1 759 ? 41.060 -20.028 7.396 1.00 93.62 759 GLY A N 1
ATOM 5782 C CA . GLY A 1 759 ? 41.450 -18.727 6.870 1.00 93.62 759 GLY A CA 1
ATOM 5783 C C . GLY A 1 759 ? 42.839 -18.717 6.256 1.00 93.62 759 GLY A C 1
ATOM 5784 O O . GLY A 1 759 ? 43.185 -19.603 5.464 1.00 93.62 759 GLY A O 1
ATOM 5785 N N . GLU A 1 760 ? 43.628 -17.714 6.626 1.00 91.00 760 GLU A N 1
ATOM 5786 C CA . GLU A 1 760 ? 44.910 -17.397 6.004 1.00 91.00 760 GLU A CA 1
ATOM 5787 C C . GLU A 1 760 ? 46.020 -17.111 7.023 1.00 91.00 760 GLU A C 1
ATOM 5789 O O . GLU A 1 760 ? 45.798 -16.568 8.103 1.00 91.00 760 GLU A O 1
ATOM 5794 N N . ASP A 1 761 ? 47.243 -17.501 6.666 1.00 88.06 761 ASP A N 1
ATOM 5795 C CA . ASP A 1 761 ? 48.452 -17.202 7.437 1.00 88.06 761 ASP A CA 1
ATOM 5796 C C . ASP A 1 761 ? 49.632 -17.019 6.479 1.00 88.06 761 ASP A C 1
ATOM 5798 O O . ASP A 1 761 ? 50.382 -17.951 6.161 1.00 88.06 761 ASP A O 1
ATOM 5802 N N . TYR A 1 762 ? 49.799 -15.785 6.005 1.00 81.06 762 TYR A N 1
ATOM 5803 C CA . TYR A 1 762 ? 50.898 -15.415 5.112 1.00 81.06 762 TYR A CA 1
ATOM 5804 C C . TYR A 1 762 ? 52.278 -15.543 5.770 1.00 81.06 762 TYR A C 1
ATOM 5806 O O . TYR A 1 762 ? 53.278 -15.614 5.058 1.00 81.06 762 TYR A O 1
ATOM 5814 N N . SER A 1 763 ? 52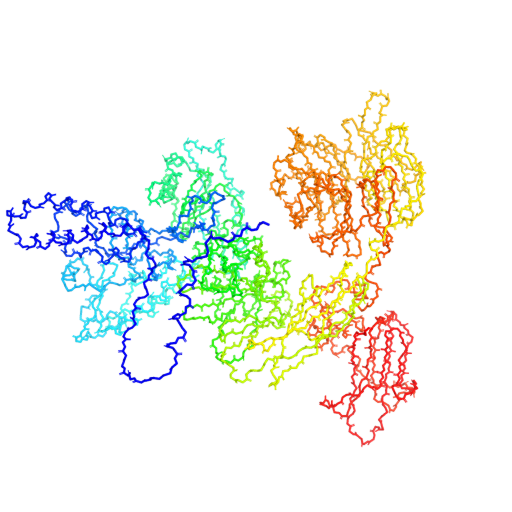.357 -15.597 7.106 1.00 80.44 763 SER A N 1
ATOM 5815 C CA . SER A 1 763 ? 53.633 -15.698 7.818 1.00 80.44 763 SER A CA 1
ATOM 5816 C C . SER A 1 763 ? 54.209 -17.114 7.774 1.00 80.44 763 SER A C 1
ATOM 5818 O O . SER A 1 763 ? 55.410 -17.288 7.564 1.00 80.44 763 SER A O 1
ATOM 5820 N N . SER A 1 764 ? 53.356 -18.132 7.924 1.00 78.69 764 SER A N 1
ATOM 5821 C CA . SER A 1 764 ? 53.761 -19.539 7.840 1.00 78.69 764 SER A CA 1
ATOM 5822 C C . SER A 1 764 ? 53.604 -20.131 6.438 1.00 78.69 764 SER A C 1
ATOM 5824 O O . SER A 1 764 ? 54.145 -21.207 6.163 1.00 78.69 764 SER A O 1
ATOM 5826 N N . GLY A 1 765 ? 52.875 -19.442 5.554 1.00 74.44 765 GLY A N 1
ATOM 5827 C CA . GLY A 1 765 ? 52.527 -19.939 4.228 1.00 74.44 765 GLY A CA 1
ATOM 5828 C C . GLY A 1 765 ? 51.671 -21.203 4.304 1.00 74.44 765 GLY A C 1
ATOM 5829 O O . GLY A 1 765 ? 51.879 -22.132 3.525 1.00 74.44 765 GLY A O 1
ATOM 5830 N N . LYS A 1 766 ? 50.779 -21.301 5.300 1.00 80.56 766 LYS A N 1
ATOM 5831 C CA . LYS A 1 766 ? 49.860 -22.432 5.501 1.00 80.56 766 LYS A CA 1
ATOM 5832 C C . LYS A 1 766 ? 48.556 -21.961 6.143 1.00 80.56 766 LYS A C 1
ATOM 5834 O O . LYS A 1 766 ? 48.573 -21.516 7.282 1.00 80.56 766 LYS A O 1
ATOM 5839 N N . GLY A 1 767 ? 47.424 -22.138 5.466 1.00 84.25 767 GLY A N 1
ATOM 5840 C CA . GLY A 1 767 ? 46.116 -21.727 5.979 1.00 84.25 767 GLY A CA 1
ATOM 5841 C C . GLY A 1 767 ? 45.707 -22.473 7.260 1.00 84.25 767 GLY A C 1
ATOM 5842 O O . GLY A 1 767 ? 45.782 -23.711 7.290 1.00 84.25 767 GLY A O 1
ATOM 5843 N N . PRO A 1 768 ? 45.278 -21.767 8.321 1.00 91.19 768 PRO A N 1
ATOM 5844 C CA . PRO A 1 768 ? 44.810 -22.383 9.556 1.00 91.19 768 PRO A CA 1
ATOM 5845 C C . PRO A 1 768 ? 43.472 -23.101 9.369 1.00 91.19 768 PRO A C 1
ATOM 5847 O O . PRO A 1 768 ? 42.603 -22.645 8.625 1.00 91.19 768 PRO A O 1
ATOM 5850 N N . VAL A 1 769 ? 43.290 -24.204 10.100 1.00 92.00 769 VAL A N 1
ATOM 5851 C CA . VAL A 1 769 ? 42.010 -24.908 10.248 1.00 92.00 769 VAL A CA 1
ATOM 5852 C C . VAL A 1 769 ? 41.789 -25.256 11.714 1.00 92.00 769 VAL A C 1
ATOM 5854 O O . VAL A 1 769 ? 42.622 -25.921 12.328 1.00 92.00 769 VAL A O 1
ATOM 5857 N N . ALA A 1 770 ? 40.640 -24.892 12.268 1.00 93.75 770 ALA A N 1
ATOM 5858 C CA . ALA A 1 770 ? 40.223 -25.331 13.595 1.00 93.75 770 ALA A CA 1
ATOM 5859 C C . ALA A 1 770 ? 38.895 -26.083 13.507 1.00 93.75 770 ALA A C 1
ATOM 5861 O O . ALA A 1 770 ? 37.995 -25.682 12.776 1.00 93.75 770 ALA A O 1
ATOM 5862 N N . THR A 1 771 ? 38.768 -27.188 14.241 1.00 94.56 771 THR A N 1
ATOM 5863 C CA . THR A 1 771 ? 37.559 -28.030 14.238 1.00 94.56 771 THR A CA 1
ATOM 5864 C C . THR A 1 771 ? 37.057 -28.274 15.650 1.00 94.56 771 THR A C 1
ATOM 5866 O O . THR A 1 771 ? 37.857 -28.472 16.566 1.00 94.56 771 THR A O 1
ATOM 5869 N N . SER A 1 772 ? 35.740 -28.315 15.824 1.00 95.56 772 SER A N 1
ATOM 5870 C CA . SER A 1 772 ? 35.105 -28.621 17.104 1.00 95.56 772 SER A CA 1
ATOM 5871 C C . SER A 1 772 ? 33.820 -29.420 16.904 1.00 95.56 772 SER A C 1
ATOM 5873 O O . SER A 1 772 ? 33.076 -29.162 15.965 1.00 95.56 772 SER A O 1
ATOM 5875 N N . ILE A 1 773 ? 33.560 -30.390 17.782 1.00 94.69 773 ILE A N 1
ATOM 5876 C CA . ILE A 1 773 ? 32.316 -31.186 17.786 1.00 94.69 773 ILE A CA 1
ATOM 5877 C C . ILE A 1 773 ? 31.262 -30.633 18.756 1.00 94.69 773 ILE A C 1
ATOM 5879 O O . ILE A 1 773 ? 30.090 -30.984 18.685 1.00 94.69 773 ILE A O 1
ATOM 5883 N N . ASP A 1 774 ? 31.678 -29.768 19.681 1.00 91.38 774 ASP A N 1
ATOM 5884 C CA . ASP A 1 774 ? 30.841 -29.212 20.747 1.00 91.38 774 ASP A CA 1
ATOM 5885 C C . ASP A 1 774 ? 30.757 -27.671 20.698 1.00 91.38 774 ASP A C 1
ATOM 5887 O O . ASP A 1 774 ? 29.914 -27.083 21.371 1.00 91.38 774 ASP A O 1
ATOM 5891 N N . GLY A 1 775 ? 31.595 -27.015 19.887 1.00 92.50 775 GLY A N 1
ATOM 5892 C CA . GLY A 1 775 ? 31.753 -25.558 19.816 1.00 92.50 775 GLY A CA 1
ATOM 5893 C C . GLY A 1 775 ? 32.630 -24.975 20.932 1.00 92.50 775 GLY A C 1
ATOM 5894 O O . GLY A 1 775 ? 32.951 -23.785 20.917 1.00 92.50 775 GLY A O 1
ATOM 5895 N N . VAL A 1 776 ? 33.049 -25.806 21.890 1.00 93.00 776 VAL A N 1
ATOM 5896 C CA . VAL A 1 776 ? 33.788 -25.419 23.099 1.00 93.00 776 VAL A CA 1
ATOM 5897 C C . VAL A 1 776 ? 35.256 -25.819 22.983 1.00 93.00 776 VAL A C 1
ATOM 5899 O O . VAL A 1 776 ? 36.142 -25.000 23.234 1.00 93.00 776 VAL A O 1
ATOM 5902 N N . THR A 1 777 ? 35.515 -27.065 22.594 1.00 94.06 777 THR A N 1
ATOM 5903 C CA . THR A 1 777 ? 36.845 -27.665 22.501 1.00 94.06 777 THR A CA 1
ATOM 5904 C C . THR A 1 777 ? 37.297 -27.664 21.046 1.00 94.06 777 THR A C 1
ATOM 5906 O O . THR A 1 777 ? 36.681 -28.323 20.206 1.00 94.06 777 THR A O 1
ATOM 5909 N N . TRP A 1 778 ? 38.374 -26.937 20.742 1.00 94.44 778 TRP A N 1
ATOM 5910 C CA . TRP A 1 778 ? 38.862 -26.744 19.374 1.00 94.44 778 TRP A CA 1
ATOM 5911 C C . TRP A 1 778 ? 40.194 -27.450 19.130 1.00 94.44 778 TRP A C 1
ATOM 5913 O O . TRP A 1 778 ? 41.130 -27.342 19.918 1.00 94.44 778 TRP A O 1
ATOM 5923 N N . ASN A 1 779 ? 40.274 -28.164 18.006 1.00 92.69 779 ASN A N 1
ATOM 5924 C CA . ASN A 1 779 ? 41.476 -28.840 17.533 1.00 92.69 779 ASN A CA 1
ATOM 5925 C C . ASN A 1 779 ? 42.015 -28.142 16.283 1.00 92.69 779 ASN A C 1
ATOM 5927 O O . ASN A 1 779 ? 41.338 -28.109 15.249 1.00 92.69 779 ASN A O 1
ATOM 5931 N N . SER A 1 780 ? 43.241 -27.639 16.383 1.00 90.00 780 SER A N 1
ATOM 5932 C CA . SER A 1 780 ? 43.944 -26.914 15.323 1.00 90.00 780 SER A CA 1
ATOM 5933 C C . SER A 1 780 ? 44.720 -27.854 14.404 1.00 90.00 780 SER A C 1
ATOM 5935 O O . SER A 1 780 ? 45.388 -28.782 14.863 1.00 90.00 780 SER A O 1
ATOM 5937 N N . HIS A 1 781 ? 44.713 -27.567 13.111 1.00 88.19 781 HIS A N 1
ATOM 5938 C CA . HIS A 1 781 ? 45.636 -28.120 12.129 1.00 88.19 781 HIS A CA 1
ATOM 5939 C C . HIS A 1 781 ? 45.909 -27.091 11.023 1.00 88.19 781 HIS A C 1
ATOM 5941 O O . HIS A 1 781 ? 45.314 -26.019 10.993 1.00 88.19 781 HIS A O 1
ATOM 5947 N N . GLN A 1 782 ? 46.851 -27.395 10.133 1.00 87.31 782 GLN A N 1
ATOM 5948 C CA . GLN A 1 782 ? 47.214 -26.522 9.017 1.00 87.31 782 GLN A CA 1
ATOM 5949 C C . GLN A 1 782 ? 46.944 -27.216 7.688 1.00 87.31 782 GLN A C 1
ATOM 5951 O O . GLN A 1 782 ? 47.155 -28.425 7.548 1.00 87.31 782 GLN A O 1
ATOM 5956 N N . LEU A 1 783 ? 46.522 -26.423 6.710 1.00 87.12 783 LEU A N 1
ATOM 5957 C CA . LEU A 1 783 ? 46.495 -26.810 5.311 1.00 87.12 783 LEU A CA 1
ATOM 5958 C C . LEU A 1 783 ? 47.920 -26.925 4.741 1.00 87.12 783 LEU A C 1
ATOM 5960 O O . LEU A 1 783 ? 48.888 -26.380 5.276 1.00 87.12 783 LEU A O 1
ATOM 5964 N N . GLY A 1 784 ? 48.064 -27.691 3.659 1.00 80.81 784 GLY A N 1
ATOM 5965 C CA . GLY A 1 784 ? 49.339 -27.870 2.959 1.00 80.81 784 GLY A CA 1
ATOM 5966 C C . GLY A 1 784 ? 49.530 -26.860 1.824 1.00 80.81 784 GLY A C 1
ATOM 5967 O O . GLY A 1 784 ? 48.630 -26.096 1.511 1.00 80.81 784 GLY A O 1
ATOM 5968 N N . ASN A 1 785 ? 50.690 -26.900 1.160 1.00 81.94 785 ASN A N 1
ATOM 5969 C CA . ASN A 1 785 ? 50.921 -26.274 -0.154 1.00 81.94 785 ASN A CA 1
ATOM 5970 C C . ASN A 1 785 ? 50.645 -24.759 -0.268 1.00 81.94 785 ASN A C 1
ATOM 5972 O O . ASN A 1 785 ? 50.317 -24.300 -1.352 1.00 81.94 785 ASN A O 1
ATOM 5976 N N . ASN A 1 786 ? 50.796 -23.970 0.801 1.00 87.31 786 ASN A N 1
ATOM 5977 C CA . ASN A 1 786 ? 50.552 -22.519 0.754 1.00 87.31 786 ASN A CA 1
ATOM 5978 C C . ASN A 1 786 ? 49.125 -22.145 0.330 1.00 87.31 786 ASN A C 1
ATOM 5980 O O . ASN A 1 786 ? 48.905 -21.256 -0.486 1.00 87.31 786 ASN A O 1
ATOM 5984 N N . GLN A 1 787 ? 48.161 -22.878 0.890 1.00 90.25 787 GLN A N 1
ATOM 5985 C CA . GLN A 1 787 ? 46.726 -22.664 0.727 1.00 90.25 787 GLN A CA 1
ATOM 5986 C C . GLN A 1 787 ? 46.219 -21.572 1.682 1.00 90.25 787 GLN A C 1
ATOM 5988 O O . GLN A 1 787 ? 46.466 -21.677 2.881 1.00 90.25 787 GLN A O 1
ATOM 5993 N N . HIS A 1 788 ? 45.460 -20.596 1.174 1.00 91.88 788 HIS A N 1
ATOM 5994 C CA . HIS A 1 788 ? 44.753 -19.561 1.953 1.00 91.88 788 HIS A CA 1
ATOM 5995 C C . HIS A 1 788 ? 43.282 -19.559 1.555 1.00 91.88 788 HIS A C 1
ATOM 5997 O O . HIS A 1 788 ? 42.968 -19.392 0.376 1.00 91.88 788 HIS A O 1
ATOM 6003 N N . MET A 1 789 ? 42.390 -19.817 2.510 1.00 93.56 789 MET A N 1
ATOM 6004 C CA . MET A 1 789 ? 40.971 -20.048 2.225 1.00 93.56 789 MET A CA 1
ATOM 6005 C C . MET A 1 789 ? 40.134 -18.829 2.617 1.00 93.56 789 MET A C 1
ATOM 6007 O O . MET A 1 789 ? 40.272 -18.305 3.721 1.00 93.56 789 MET A O 1
ATOM 6011 N N . SER A 1 790 ? 39.249 -18.406 1.718 1.00 93.44 790 SER A N 1
ATOM 6012 C CA . SER A 1 790 ? 38.433 -17.194 1.872 1.00 93.44 790 SER A CA 1
ATOM 6013 C C . SER A 1 790 ? 36.988 -17.513 2.243 1.00 93.44 790 SER A C 1
ATOM 6015 O O . SER A 1 790 ? 36.375 -16.772 3.000 1.00 93.44 790 SER A O 1
ATOM 6017 N N . ALA A 1 791 ? 36.446 -18.634 1.756 1.00 94.50 791 ALA A N 1
ATOM 6018 C CA . ALA A 1 791 ? 35.048 -18.998 1.962 1.00 94.50 791 ALA A CA 1
ATOM 6019 C C . ALA A 1 791 ? 34.860 -20.507 2.144 1.00 94.50 791 ALA A C 1
ATOM 6021 O O . ALA A 1 791 ? 35.686 -21.319 1.712 1.00 94.50 791 ALA A O 1
ATOM 6022 N N . MET A 1 792 ? 33.744 -20.897 2.766 1.00 94.94 792 MET A N 1
ATOM 6023 C CA . MET A 1 792 ? 33.386 -22.303 2.929 1.00 94.94 792 MET A CA 1
ATOM 6024 C C . MET A 1 792 ? 31.881 -22.564 2.972 1.00 94.94 792 MET A C 1
ATOM 6026 O O . MET A 1 792 ? 31.092 -21.678 3.283 1.00 94.94 792 MET A O 1
ATOM 6030 N N . THR A 1 793 ? 31.488 -23.808 2.689 1.00 95.25 793 THR A N 1
ATOM 6031 C CA . THR A 1 793 ? 30.099 -24.273 2.801 1.00 95.25 793 THR A CA 1
ATOM 6032 C C . THR A 1 793 ? 30.022 -25.759 3.182 1.00 95.25 793 THR A C 1
ATOM 6034 O O . THR A 1 793 ? 30.976 -26.517 2.974 1.00 95.25 793 THR A O 1
ATOM 6037 N N . TRP A 1 794 ? 28.885 -26.177 3.742 1.00 93.81 794 TRP A N 1
ATOM 6038 C CA . TRP A 1 794 ? 28.525 -27.574 3.996 1.00 93.81 794 TRP A CA 1
ATOM 6039 C C . TRP A 1 794 ? 27.325 -27.936 3.123 1.00 93.81 794 TRP A C 1
ATOM 6041 O O . TRP A 1 794 ? 26.305 -27.252 3.159 1.00 93.81 794 TRP A O 1
ATOM 6051 N N . ASP A 1 795 ? 27.434 -29.013 2.347 1.00 91.31 795 ASP A N 1
ATOM 6052 C CA . ASP A 1 795 ? 26.401 -29.397 1.375 1.00 91.31 795 ASP A CA 1
ATOM 6053 C C . ASP A 1 795 ? 25.408 -30.459 1.880 1.00 91.31 795 ASP A C 1
ATOM 6055 O O . ASP A 1 795 ? 24.577 -30.949 1.119 1.00 91.31 795 ASP A O 1
ATOM 6059 N N . GLY A 1 796 ? 25.506 -30.845 3.155 1.00 89.38 796 GLY A N 1
ATOM 6060 C CA . GLY A 1 796 ? 24.763 -31.971 3.729 1.00 89.38 796 GLY A CA 1
ATOM 6061 C C . GLY A 1 796 ? 25.561 -33.277 3.811 1.00 89.38 796 GLY A C 1
ATOM 6062 O O . GLY A 1 796 ? 25.179 -34.163 4.573 1.00 89.38 796 GLY A O 1
ATOM 6063 N N . ALA A 1 797 ? 26.674 -33.400 3.085 1.00 90.88 797 ALA A N 1
ATOM 6064 C CA . ALA A 1 797 ? 27.510 -34.602 3.039 1.00 90.88 797 ALA A CA 1
ATOM 6065 C C . ALA A 1 797 ? 29.026 -34.332 3.127 1.00 90.88 797 ALA A C 1
ATOM 6067 O O . ALA A 1 797 ? 29.778 -35.195 3.585 1.00 90.88 797 ALA A O 1
ATOM 6068 N N . LYS A 1 798 ? 29.502 -33.172 2.668 1.00 93.12 798 LYS A N 1
ATOM 6069 C CA . LYS A 1 798 ? 30.910 -32.763 2.680 1.00 93.12 798 LYS A CA 1
ATOM 6070 C C . LYS A 1 798 ? 31.069 -31.249 2.841 1.00 93.12 798 LYS A C 1
ATOM 6072 O O . LYS A 1 798 ? 30.235 -30.453 2.416 1.00 93.12 798 LYS A O 1
ATOM 6077 N N . PHE A 1 799 ? 32.194 -30.864 3.433 1.00 94.44 799 PHE A N 1
ATOM 6078 C CA . PHE A 1 799 ? 32.687 -29.494 3.488 1.00 94.44 799 PHE A CA 1
ATOM 6079 C C . PHE A 1 799 ? 33.397 -29.143 2.186 1.00 94.44 799 PHE A C 1
ATOM 6081 O O . PHE A 1 799 ? 34.154 -29.959 1.646 1.00 94.44 799 PHE A O 1
ATOM 6088 N N . LEU A 1 800 ? 33.192 -27.917 1.715 1.00 96.31 800 LEU A N 1
ATOM 6089 C CA . LEU A 1 800 ? 33.904 -27.342 0.583 1.00 96.31 800 LEU A CA 1
ATOM 6090 C C . LEU A 1 800 ? 34.523 -26.007 0.994 1.00 96.31 800 LEU A C 1
ATOM 6092 O O . LEU A 1 800 ? 33.845 -25.175 1.591 1.00 96.31 800 LEU A O 1
ATOM 6096 N N . LEU A 1 801 ? 35.796 -25.815 0.654 1.00 95.38 801 LEU A N 1
ATOM 6097 C CA . LEU A 1 801 ? 36.549 -24.578 0.859 1.00 95.38 801 LEU A CA 1
ATOM 6098 C C . LEU A 1 801 ? 36.890 -23.974 -0.500 1.00 95.38 801 LEU A C 1
ATOM 6100 O O . LEU A 1 801 ? 37.243 -24.718 -1.418 1.00 95.38 801 LEU A O 1
ATOM 6104 N N . ALA A 1 802 ? 36.831 -22.651 -0.601 1.00 95.50 802 ALA A N 1
ATOM 6105 C CA . ALA A 1 802 ? 37.286 -21.889 -1.755 1.00 95.50 802 ALA A CA 1
ATOM 6106 C C . ALA A 1 802 ? 38.302 -20.826 -1.318 1.00 95.50 802 ALA A C 1
ATOM 6108 O O . ALA A 1 802 ? 38.147 -20.189 -0.274 1.00 95.50 802 ALA A O 1
ATOM 6109 N N . GLY A 1 803 ? 39.353 -20.658 -2.115 1.00 94.62 803 GLY A N 1
ATOM 6110 C CA . GLY A 1 803 ? 40.396 -19.668 -1.876 1.00 94.62 803 GLY A CA 1
ATOM 6111 C C . GLY A 1 803 ? 41.487 -19.735 -2.934 1.00 94.62 803 GLY A C 1
ATOM 6112 O O . GLY A 1 803 ? 41.208 -19.917 -4.123 1.00 94.62 803 GLY A O 1
ATOM 6113 N N . GLN A 1 804 ? 42.736 -19.638 -2.489 1.00 92.88 804 GLN A N 1
ATOM 6114 C CA . GLN A 1 804 ? 43.921 -19.669 -3.341 1.00 92.88 804 GLN A CA 1
ATOM 6115 C C . GLN A 1 804 ? 44.983 -20.657 -2.859 1.00 92.88 804 GLN A C 1
ATOM 6117 O O . GLN A 1 804 ? 45.066 -21.002 -1.680 1.00 92.88 804 GLN A O 1
ATOM 6122 N N . GLU A 1 805 ? 45.812 -21.101 -3.797 1.00 92.62 805 GLU A N 1
ATOM 6123 C CA . GLU A 1 805 ? 47.008 -21.903 -3.556 1.00 92.62 805 GLU A CA 1
ATOM 6124 C C . GLU A 1 805 ? 48.166 -21.359 -4.395 1.00 92.62 805 GLU A C 1
ATOM 6126 O O . GLU A 1 805 ? 47.968 -20.980 -5.551 1.00 92.62 805 GLU A O 1
ATOM 6131 N N . TYR A 1 806 ? 49.381 -21.353 -3.842 1.00 90.06 806 TYR A N 1
ATOM 6132 C CA . TYR A 1 806 ? 50.575 -21.070 -4.636 1.00 90.06 806 TYR A CA 1
ATOM 6133 C C . TYR A 1 806 ? 50.978 -22.312 -5.437 1.00 90.06 806 TYR A C 1
ATOM 6135 O O . TYR A 1 806 ? 51.456 -23.304 -4.878 1.00 90.06 806 TYR A O 1
ATOM 6143 N N . ASN A 1 807 ? 50.796 -22.267 -6.756 1.00 88.94 807 ASN A N 1
ATOM 6144 C CA . ASN A 1 807 ? 51.162 -23.365 -7.636 1.00 88.94 807 ASN A CA 1
ATOM 6145 C C . ASN A 1 807 ? 52.636 -23.257 -8.042 1.00 88.94 807 ASN A C 1
ATOM 6147 O O . ASN A 1 807 ? 53.006 -22.504 -8.944 1.00 88.94 807 ASN A O 1
ATOM 6151 N N . PHE A 1 808 ? 53.472 -24.069 -7.395 1.00 87.69 808 PHE A N 1
ATOM 6152 C CA . PHE A 1 808 ? 54.913 -24.118 -7.635 1.00 87.69 808 PHE A CA 1
ATOM 6153 C C . PHE A 1 808 ? 55.294 -24.520 -9.070 1.00 87.69 808 PHE A C 1
ATOM 6155 O O . PHE A 1 808 ? 56.359 -24.114 -9.529 1.00 87.69 808 PHE A O 1
ATOM 6162 N N . ASP A 1 809 ? 54.439 -25.250 -9.797 1.00 88.12 809 ASP A N 1
ATOM 6163 C CA . ASP A 1 809 ? 54.738 -25.689 -11.170 1.00 88.12 809 ASP A CA 1
ATOM 6164 C C . ASP A 1 809 ? 54.735 -24.517 -12.163 1.00 88.12 809 ASP A C 1
ATOM 6166 O O . ASP A 1 809 ? 55.476 -24.528 -13.145 1.00 88.12 809 ASP A O 1
ATOM 6170 N N . ILE A 1 810 ? 53.918 -23.493 -11.898 1.00 87.69 810 ILE A N 1
ATOM 6171 C CA . ILE A 1 810 ? 53.806 -22.285 -12.733 1.00 87.69 810 ILE A CA 1
ATOM 6172 C C . ILE A 1 810 ? 54.276 -21.013 -12.016 1.00 87.69 810 ILE A C 1
ATOM 6174 O O . ILE A 1 810 ? 54.248 -19.937 -12.604 1.00 87.69 810 ILE A O 1
ATOM 6178 N N . SER A 1 811 ? 54.749 -21.144 -10.772 1.00 89.38 811 SER A N 1
ATOM 6179 C CA . SER A 1 811 ? 55.223 -20.048 -9.914 1.00 89.38 811 SER A CA 1
ATOM 6180 C C . SER A 1 811 ? 54.210 -18.914 -9.705 1.00 89.38 811 SER A C 1
ATOM 6182 O O . SER A 1 811 ? 54.610 -17.759 -9.561 1.00 89.38 811 SER A O 1
ATOM 6184 N N . ASP A 1 812 ? 52.916 -19.239 -9.661 1.00 89.56 812 ASP A N 1
ATOM 6185 C CA . ASP A 1 812 ? 51.832 -18.255 -9.572 1.00 89.56 812 ASP A CA 1
ATOM 6186 C C . ASP A 1 812 ? 50.707 -18.701 -8.624 1.00 89.56 812 ASP A C 1
ATOM 6188 O O . ASP A 1 812 ? 50.547 -19.891 -8.328 1.00 89.56 812 ASP A O 1
ATOM 6192 N N . TRP A 1 813 ? 49.928 -17.735 -8.147 1.00 89.19 813 TRP A N 1
ATOM 6193 C CA . TRP A 1 813 ? 48.738 -17.965 -7.336 1.00 89.19 813 TRP A CA 1
ATOM 6194 C C . TRP A 1 813 ? 47.564 -18.389 -8.213 1.00 89.19 813 TRP A C 1
ATOM 6196 O O . TRP A 1 813 ? 47.268 -17.771 -9.232 1.00 89.19 813 TRP A O 1
ATOM 6206 N N . VAL A 1 814 ? 46.879 -19.453 -7.802 1.00 91.38 814 VAL A N 1
ATOM 6207 C CA . VAL A 1 814 ? 45.740 -20.014 -8.534 1.00 91.38 814 VAL A CA 1
ATOM 6208 C C . VAL A 1 814 ? 44.540 -20.208 -7.622 1.00 91.38 814 VAL A C 1
ATOM 6210 O O . VAL A 1 814 ? 44.688 -20.478 -6.427 1.00 91.38 814 VAL A O 1
ATOM 6213 N N . GLY A 1 815 ? 43.339 -20.137 -8.196 1.00 92.38 815 GLY A N 1
ATOM 6214 C CA . GLY A 1 815 ? 42.111 -20.502 -7.495 1.00 92.38 815 GLY A CA 1
ATOM 6215 C C . GLY A 1 815 ? 42.135 -21.967 -7.041 1.00 92.38 815 GLY A C 1
ATOM 6216 O O . GLY A 1 815 ? 42.513 -22.860 -7.806 1.00 92.38 815 GLY A O 1
ATOM 6217 N N . CYS A 1 816 ? 41.713 -22.225 -5.803 1.00 93.19 816 CYS A N 1
ATOM 6218 C CA . CYS A 1 816 ? 41.758 -23.546 -5.176 1.00 93.19 816 CYS A CA 1
ATOM 6219 C C . CYS A 1 816 ? 40.412 -23.917 -4.542 1.00 93.19 816 CYS A C 1
ATOM 6221 O O . CYS A 1 816 ? 39.815 -23.110 -3.829 1.00 93.19 816 CYS A O 1
ATOM 6223 N N . ILE A 1 817 ? 39.961 -25.156 -4.781 1.00 95.25 817 ILE A N 1
ATOM 6224 C CA . ILE A 1 817 ? 38.823 -25.770 -4.084 1.00 95.25 817 ILE A CA 1
ATOM 6225 C C . ILE A 1 817 ? 39.278 -27.030 -3.356 1.00 95.25 817 ILE A C 1
ATOM 6227 O O . ILE A 1 817 ? 39.854 -27.941 -3.965 1.00 95.25 817 ILE A O 1
ATOM 6231 N N . LEU A 1 818 ? 38.951 -27.115 -2.067 1.00 94.06 818 LEU A N 1
ATOM 6232 C CA . LEU A 1 818 ? 39.176 -28.297 -1.235 1.00 94.06 818 LEU A CA 1
ATOM 6233 C C . LEU A 1 818 ? 37.841 -28.906 -0.814 1.00 94.06 818 LEU A C 1
ATOM 6235 O O . LEU A 1 818 ? 36.951 -28.191 -0.372 1.00 94.06 818 LEU A O 1
ATOM 6239 N N . THR A 1 819 ? 37.703 -30.229 -0.908 1.00 94.75 819 THR A N 1
ATOM 6240 C CA . THR A 1 819 ? 36.490 -30.944 -0.471 1.00 94.75 819 THR A CA 1
ATOM 6241 C C . THR A 1 819 ? 36.819 -32.027 0.547 1.00 94.75 819 THR A C 1
ATOM 6243 O O . THR A 1 819 ? 37.743 -32.807 0.303 1.00 94.75 819 THR A O 1
ATOM 6246 N N . SER A 1 820 ? 36.052 -32.134 1.632 1.00 92.69 820 SER A N 1
ATOM 6247 C CA . SER A 1 820 ? 36.210 -33.196 2.633 1.00 92.69 820 SER A CA 1
ATOM 6248 C C . SER A 1 820 ? 34.876 -33.622 3.263 1.00 92.69 820 SER A C 1
ATOM 6250 O O . SER A 1 820 ? 34.164 -32.771 3.787 1.00 92.69 820 SER A O 1
ATOM 6252 N N . PRO A 1 821 ? 34.562 -34.931 3.337 1.00 90.38 821 PRO A N 1
ATOM 6253 C CA . PRO A 1 821 ? 33.406 -35.430 4.091 1.00 90.38 821 PRO A CA 1
ATOM 6254 C C . PRO A 1 821 ? 33.490 -35.205 5.607 1.00 90.38 821 PRO A C 1
ATOM 6256 O O . PRO A 1 821 ? 32.475 -35.232 6.288 1.00 90.38 821 PRO A O 1
ATOM 6259 N N . THR A 1 822 ? 34.698 -35.030 6.158 1.00 86.94 822 THR A N 1
ATOM 6260 C CA . THR A 1 822 ? 34.910 -34.998 7.622 1.00 86.94 822 THR A CA 1
ATOM 6261 C C . THR A 1 822 ? 35.512 -33.698 8.135 1.00 86.94 822 THR A C 1
ATOM 6263 O O . THR A 1 822 ? 35.447 -33.439 9.336 1.00 86.94 822 THR A O 1
ATOM 6266 N N . GLY A 1 823 ? 36.155 -32.919 7.263 1.00 86.69 823 GLY A N 1
ATOM 6267 C CA . GLY A 1 823 ? 36.893 -31.710 7.617 1.00 86.69 823 GLY A CA 1
ATOM 6268 C C . GLY A 1 823 ? 38.156 -31.927 8.459 1.00 86.69 823 GLY A C 1
ATOM 6269 O O . GLY A 1 823 ? 38.748 -30.965 8.935 1.00 86.69 823 GLY A O 1
ATOM 6270 N N . ASN A 1 824 ? 38.573 -33.179 8.666 1.00 85.62 824 ASN A N 1
ATOM 6271 C CA . ASN A 1 824 ? 39.758 -33.513 9.452 1.00 85.62 824 ASN A CA 1
ATOM 6272 C C . ASN A 1 824 ? 41.041 -33.422 8.610 1.00 85.62 824 ASN A C 1
ATOM 6274 O O . ASN A 1 824 ? 41.018 -33.578 7.383 1.00 85.62 824 ASN A O 1
ATOM 6278 N N . SER A 1 825 ? 42.188 -33.286 9.278 1.00 83.38 825 SER A N 1
ATOM 6279 C CA . SER A 1 825 ? 43.498 -33.383 8.625 1.00 83.38 825 SER A CA 1
ATOM 6280 C C . SER A 1 825 ? 43.630 -34.670 7.790 1.00 83.38 825 SER A C 1
ATOM 6282 O O . SER A 1 825 ? 43.195 -35.744 8.207 1.00 83.38 825 SER A O 1
ATOM 6284 N N . GLY A 1 826 ? 44.197 -34.553 6.586 1.00 83.44 826 GLY A N 1
ATOM 6285 C CA . GLY A 1 826 ? 44.410 -35.670 5.653 1.00 83.44 826 GLY A CA 1
ATOM 6286 C C . GLY A 1 826 ? 43.190 -36.111 4.830 1.00 83.44 826 GLY A C 1
ATOM 6287 O O . GLY A 1 826 ? 43.331 -36.981 3.978 1.00 83.44 826 GLY A O 1
ATOM 6288 N N . SER A 1 827 ? 42.010 -35.517 5.036 1.00 87.56 827 SER A N 1
ATOM 6289 C CA . SER A 1 827 ? 40.774 -35.890 4.317 1.00 87.56 827 SER A CA 1
ATOM 6290 C C . SER A 1 827 ? 40.404 -34.966 3.145 1.00 87.56 827 SER A C 1
ATOM 6292 O O . SER A 1 827 ? 39.381 -35.166 2.490 1.00 87.56 827 SER A O 1
ATOM 6294 N N . TRP A 1 828 ? 41.218 -33.940 2.888 1.00 90.81 828 TRP A N 1
ATOM 6295 C CA . TRP A 1 828 ? 40.952 -32.907 1.890 1.00 90.81 828 TRP A CA 1
ATOM 6296 C C . TRP A 1 828 ? 41.390 -33.337 0.489 1.00 90.81 828 TRP A C 1
ATOM 6298 O O . TRP A 1 828 ? 42.551 -33.669 0.258 1.00 90.81 828 TRP A O 1
ATOM 6308 N N . THR A 1 829 ? 40.463 -33.279 -0.465 1.00 91.62 829 THR A N 1
ATOM 6309 C CA . THR A 1 829 ? 40.744 -33.484 -1.893 1.00 91.62 829 THR A CA 1
ATOM 6310 C C . THR A 1 829 ? 40.836 -32.135 -2.599 1.00 91.62 829 THR A C 1
ATOM 6312 O O . THR A 1 829 ? 39.888 -31.353 -2.534 1.00 91.62 829 THR A O 1
ATOM 6315 N N . ARG A 1 830 ? 41.957 -31.876 -3.283 1.00 91.69 830 ARG A N 1
ATOM 6316 C CA . ARG A 1 830 ? 42.299 -30.577 -3.887 1.00 91.69 830 ARG A CA 1
ATOM 6317 C C . ARG A 1 830 ? 41.994 -30.490 -5.382 1.00 91.69 830 ARG A C 1
ATOM 6319 O O . ARG A 1 830 ? 42.261 -31.441 -6.114 1.00 91.69 830 ARG A O 1
ATOM 6326 N N . ARG A 1 831 ? 41.541 -29.312 -5.836 1.00 93.06 831 ARG A N 1
ATOM 6327 C CA . ARG A 1 831 ? 41.374 -28.921 -7.251 1.00 93.06 831 ARG A CA 1
ATOM 6328 C C . ARG A 1 831 ? 41.887 -27.503 -7.491 1.00 93.06 831 ARG A C 1
ATOM 6330 O O . ARG A 1 831 ? 41.578 -26.615 -6.704 1.00 93.06 831 ARG A O 1
ATOM 6337 N N . LEU A 1 832 ? 42.637 -27.314 -8.576 1.00 91.69 832 LEU A N 1
ATOM 6338 C CA . LEU A 1 832 ? 43.252 -26.038 -8.951 1.00 91.69 832 LEU A CA 1
ATOM 6339 C C . LEU A 1 832 ? 42.657 -25.504 -10.254 1.00 91.69 832 LEU A C 1
ATOM 6341 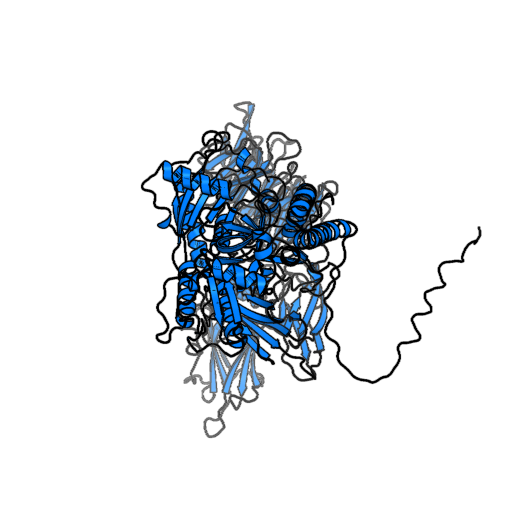O O . LEU A 1 832 ? 42.336 -26.279 -11.157 1.00 91.69 832 LEU A O 1
ATOM 6345 N N . PHE A 1 833 ? 42.564 -24.182 -10.360 1.00 88.25 833 PHE A N 1
ATOM 6346 C CA . PHE A 1 833 ? 42.018 -23.487 -11.518 1.00 88.25 833 PHE A CA 1
ATOM 6347 C C . PHE A 1 833 ? 42.970 -22.390 -11.978 1.00 88.25 833 PHE A C 1
ATOM 6349 O O . PHE A 1 833 ? 43.351 -21.529 -11.194 1.00 88.25 833 PHE A O 1
ATOM 6356 N N . THR A 1 834 ? 43.306 -22.374 -13.267 1.00 81.38 834 THR A N 1
ATOM 6357 C CA . THR A 1 834 ? 44.002 -21.233 -13.872 1.00 81.38 834 THR A CA 1
ATOM 6358 C C . THR A 1 834 ? 43.093 -20.001 -13.818 1.00 81.38 834 THR A C 1
ATOM 6360 O O . THR A 1 834 ? 41.953 -20.071 -14.296 1.00 81.38 834 THR A O 1
ATOM 6363 N N . GLY A 1 835 ? 43.580 -18.902 -13.244 1.00 78.44 835 GLY A N 1
ATOM 6364 C CA . GLY A 1 835 ? 42.813 -17.675 -13.015 1.00 78.44 835 GLY A CA 1
ATOM 6365 C C . GLY A 1 835 ? 42.960 -17.155 -11.578 1.00 78.44 835 GLY A C 1
ATOM 6366 O O . GLY A 1 835 ? 43.687 -17.766 -10.790 1.00 78.44 835 GLY A O 1
ATOM 6367 N N . PRO A 1 836 ? 42.291 -16.039 -11.244 1.00 83.00 836 PRO A N 1
ATOM 6368 C CA . PRO A 1 836 ? 42.445 -15.373 -9.954 1.00 83.00 836 PRO A CA 1
ATOM 6369 C C . PRO A 1 836 ? 41.927 -16.207 -8.768 1.00 83.00 836 PRO A C 1
ATOM 6371 O O . PRO A 1 836 ? 41.208 -17.197 -8.964 1.00 83.00 836 PRO A O 1
ATOM 6374 N N . PRO A 1 837 ? 42.272 -15.800 -7.530 1.00 89.38 837 PRO A N 1
ATOM 6375 C CA . PRO A 1 837 ? 41.738 -16.377 -6.299 1.00 89.38 837 PRO A CA 1
ATOM 6376 C C . PRO A 1 837 ? 40.209 -16.493 -6.298 1.00 89.38 837 PRO A C 1
ATOM 6378 O O . PRO A 1 837 ? 39.499 -15.695 -6.916 1.00 89.38 837 PRO A O 1
ATOM 6381 N N . LEU A 1 838 ? 39.695 -17.505 -5.597 1.00 93.31 838 LEU A N 1
ATOM 6382 C CA . LEU A 1 838 ? 38.258 -17.657 -5.376 1.00 93.31 838 LEU A CA 1
ATOM 6383 C C . LEU A 1 838 ? 37.867 -16.919 -4.092 1.00 93.31 838 LEU A C 1
ATOM 6385 O O . LEU A 1 838 ? 38.445 -17.185 -3.041 1.00 93.31 838 LEU A O 1
ATOM 6389 N N . SER A 1 839 ? 36.882 -16.029 -4.173 1.00 92.31 839 SER A N 1
ATOM 6390 C CA . SER A 1 839 ? 36.461 -15.161 -3.067 1.00 92.31 839 SER A CA 1
ATOM 6391 C C . SER A 1 839 ? 35.234 -15.685 -2.318 1.00 92.31 839 SER A C 1
ATOM 6393 O O . SER A 1 839 ? 35.091 -15.437 -1.125 1.00 92.31 839 SER A O 1
ATOM 6395 N N . GLY A 1 840 ? 34.376 -16.471 -2.978 1.00 94.12 840 GLY A N 1
ATOM 6396 C CA . GLY A 1 840 ? 33.122 -16.965 -2.403 1.00 94.12 840 GLY A CA 1
ATOM 6397 C C . GLY A 1 840 ? 32.714 -18.347 -2.912 1.00 94.12 840 GLY A C 1
ATOM 6398 O O . GLY A 1 840 ? 33.032 -18.729 -4.040 1.00 94.12 840 GLY A O 1
ATOM 6399 N N . ILE A 1 841 ? 31.980 -19.094 -2.080 1.00 96.25 841 ILE A N 1
ATOM 6400 C CA . ILE A 1 841 ? 31.374 -20.388 -2.425 1.00 96.25 841 ILE A CA 1
ATOM 6401 C C . ILE A 1 841 ? 29.988 -20.527 -1.793 1.00 96.25 841 ILE A C 1
ATOM 6403 O O . ILE A 1 841 ? 29.805 -20.216 -0.620 1.00 96.25 841 ILE A O 1
ATOM 6407 N N . ALA A 1 842 ? 29.025 -21.048 -2.554 1.00 96.50 842 ALA A N 1
ATOM 6408 C CA . ALA A 1 842 ? 27.701 -21.403 -2.053 1.00 96.50 842 ALA A CA 1
ATOM 6409 C C . ALA A 1 842 ? 27.213 -22.727 -2.654 1.00 96.50 842 ALA A C 1
ATOM 6411 O O . ALA A 1 842 ? 27.537 -23.066 -3.796 1.00 96.50 842 ALA A O 1
ATOM 6412 N N . TYR A 1 843 ? 26.412 -23.462 -1.881 1.00 95.06 843 TYR A N 1
ATOM 6413 C CA . TYR A 1 843 ? 25.717 -24.669 -2.318 1.00 95.06 843 TYR A CA 1
ATOM 6414 C C . TYR A 1 843 ? 24.210 -24.514 -2.127 1.00 95.06 843 TYR A C 1
ATOM 6416 O O . TYR A 1 843 ? 23.752 -24.071 -1.074 1.00 95.06 843 TYR A O 1
ATOM 6424 N N . GLY A 1 844 ? 23.445 -24.899 -3.144 1.00 88.62 844 GLY A N 1
ATOM 6425 C CA . GLY A 1 844 ? 21.997 -24.776 -3.137 1.00 88.62 844 GLY A CA 1
ATOM 6426 C C . GLY A 1 844 ? 21.362 -25.188 -4.453 1.00 88.62 844 GLY A C 1
ATOM 6427 O O . GLY A 1 844 ? 22.034 -25.252 -5.478 1.00 88.62 844 GLY A O 1
ATOM 6428 N N . GLY A 1 845 ? 20.076 -25.545 -4.438 1.00 84.00 845 GLY A N 1
ATOM 6429 C CA . GLY A 1 845 ? 19.372 -25.976 -5.655 1.00 84.00 845 GLY A CA 1
ATOM 6430 C C . GLY A 1 845 ? 20.008 -27.207 -6.319 1.00 84.00 845 GLY A C 1
ATOM 6431 O O . GLY A 1 845 ? 19.861 -27.414 -7.521 1.00 84.00 845 GLY A O 1
ATOM 6432 N N . GLY A 1 846 ? 20.764 -27.997 -5.546 1.00 89.06 846 GLY A N 1
ATOM 6433 C CA . GLY A 1 846 ? 21.530 -29.149 -6.021 1.00 89.06 846 GLY A CA 1
ATOM 6434 C C . GLY A 1 846 ? 22.865 -28.820 -6.698 1.00 89.06 846 GLY A C 1
ATOM 6435 O O . GLY A 1 846 ? 23.490 -29.737 -7.227 1.00 89.06 846 GLY A O 1
ATOM 6436 N N . VAL A 1 847 ? 23.323 -27.562 -6.698 1.00 94.38 847 VAL A N 1
ATOM 6437 C CA . VAL A 1 847 ? 24.560 -27.140 -7.376 1.00 94.38 847 VAL A CA 1
ATOM 6438 C C . VAL A 1 847 ? 25.477 -26.292 -6.501 1.00 94.38 847 VAL A C 1
ATOM 6440 O O . VAL A 1 847 ? 25.048 -25.653 -5.545 1.00 94.38 847 VAL A O 1
ATOM 6443 N N . TYR A 1 848 ? 26.760 -26.293 -6.854 1.00 95.44 848 TYR A N 1
ATOM 6444 C CA . TYR A 1 848 ? 27.807 -25.488 -6.238 1.00 95.44 848 TYR A CA 1
ATOM 6445 C C . TYR A 1 848 ? 28.180 -24.351 -7.173 1.00 95.44 848 TYR A C 1
ATOM 6447 O O . TYR A 1 848 ? 28.367 -24.567 -8.374 1.00 95.44 848 TYR A O 1
ATOM 6455 N N . VAL A 1 849 ? 28.347 -23.165 -6.607 1.00 95.56 849 VAL A N 1
ATOM 6456 C CA . VAL A 1 849 ? 28.789 -21.969 -7.317 1.00 95.56 849 VAL A CA 1
ATOM 6457 C C . VAL A 1 849 ? 29.984 -21.392 -6.577 1.00 95.56 849 VAL A C 1
ATOM 6459 O O . VAL A 1 849 ? 29.954 -21.279 -5.352 1.00 95.56 849 VAL A O 1
ATOM 6462 N N . VAL A 1 850 ? 31.031 -21.038 -7.319 1.00 94.62 850 VAL A N 1
ATOM 6463 C CA . VAL A 1 850 ? 32.159 -20.249 -6.811 1.00 94.62 850 VAL A CA 1
ATOM 6464 C C . VAL A 1 850 ? 32.331 -18.991 -7.635 1.00 94.62 850 VAL A C 1
ATOM 6466 O O . VAL A 1 850 ? 32.078 -18.997 -8.844 1.00 94.62 850 VAL A O 1
ATOM 6469 N N . ILE A 1 851 ? 32.788 -17.941 -6.968 1.00 92.88 851 ILE A N 1
ATOM 6470 C CA . ILE A 1 851 ? 33.085 -16.643 -7.566 1.00 92.88 851 ILE A CA 1
ATOM 6471 C C . ILE A 1 851 ? 34.545 -16.259 -7.329 1.00 92.88 851 ILE A C 1
ATOM 6473 O O . ILE A 1 851 ? 35.174 -16.735 -6.380 1.00 92.88 851 ILE A O 1
ATOM 6477 N N . SER A 1 852 ? 35.060 -15.398 -8.197 1.00 89.44 852 SER A N 1
ATOM 6478 C CA . SER A 1 852 ? 36.371 -14.762 -8.082 1.00 89.44 852 SER A CA 1
ATOM 6479 C C . SER A 1 852 ? 36.238 -13.246 -8.052 1.00 89.44 852 SER A C 1
ATOM 6481 O O . SER A 1 852 ? 35.274 -12.685 -8.575 1.00 89.44 852 SER A O 1
ATOM 6483 N N . ASP A 1 853 ? 37.268 -12.589 -7.524 1.00 83.56 853 ASP A N 1
ATOM 6484 C CA . ASP A 1 853 ? 37.350 -11.130 -7.431 1.00 83.56 853 ASP A CA 1
ATOM 6485 C C . ASP A 1 853 ? 37.225 -10.412 -8.782 1.00 83.56 853 ASP A C 1
ATOM 6487 O O . ASP A 1 853 ? 36.887 -9.243 -8.805 1.00 83.56 853 ASP A O 1
ATOM 6491 N N . ASP A 1 854 ? 37.465 -11.061 -9.919 1.00 83.19 854 ASP A N 1
ATOM 6492 C CA . ASP A 1 854 ? 37.335 -10.450 -11.250 1.00 83.19 854 ASP A CA 1
ATOM 6493 C C . ASP A 1 854 ? 35.942 -10.624 -11.892 1.00 83.19 854 ASP A C 1
ATOM 6495 O O . ASP A 1 854 ? 35.772 -10.348 -13.080 1.00 83.19 854 ASP A O 1
ATOM 6499 N N . GLY A 1 855 ? 34.954 -11.127 -11.143 1.00 83.19 855 GLY A N 1
ATOM 6500 C CA . GLY A 1 855 ? 33.610 -11.393 -11.664 1.00 83.19 855 GLY A CA 1
ATOM 6501 C C . GLY A 1 855 ? 33.455 -12.756 -12.347 1.00 83.19 855 GLY A C 1
ATOM 6502 O O . GLY A 1 855 ? 32.390 -13.052 -12.902 1.00 83.19 855 GLY A O 1
ATOM 6503 N N . THR A 1 856 ? 34.489 -13.606 -12.329 1.00 86.88 856 THR A N 1
ATOM 6504 C CA . THR A 1 856 ? 34.409 -14.971 -12.867 1.00 86.88 856 THR A CA 1
ATOM 6505 C C . THR A 1 856 ? 33.529 -15.858 -11.989 1.00 86.88 856 THR A C 1
ATOM 6507 O O . THR A 1 856 ? 33.660 -15.868 -10.767 1.00 86.88 856 THR A O 1
ATOM 6510 N N . VAL A 1 857 ? 32.674 -16.668 -12.623 1.00 90.00 857 VAL A N 1
ATOM 6511 C CA . VAL A 1 857 ? 31.818 -17.660 -11.958 1.00 90.00 857 VAL A CA 1
ATOM 6512 C C . VAL A 1 857 ? 32.163 -19.062 -12.455 1.00 90.00 857 VAL A C 1
ATOM 6514 O O . VAL A 1 857 ? 32.379 -19.287 -13.650 1.00 90.00 857 VAL A O 1
ATOM 6517 N N . ARG A 1 858 ? 32.192 -20.047 -11.555 1.00 91.50 858 ARG A N 1
ATOM 6518 C CA . ARG A 1 858 ? 32.254 -21.471 -11.924 1.00 91.50 858 ARG A CA 1
ATOM 6519 C C . ARG A 1 858 ? 31.150 -22.236 -11.219 1.00 91.50 858 ARG A C 1
ATOM 6521 O O . ARG A 1 858 ? 30.793 -21.928 -10.084 1.00 91.50 858 ARG A O 1
ATOM 6528 N N . ARG A 1 859 ? 30.646 -23.268 -11.891 1.00 92.94 859 ARG A N 1
ATOM 6529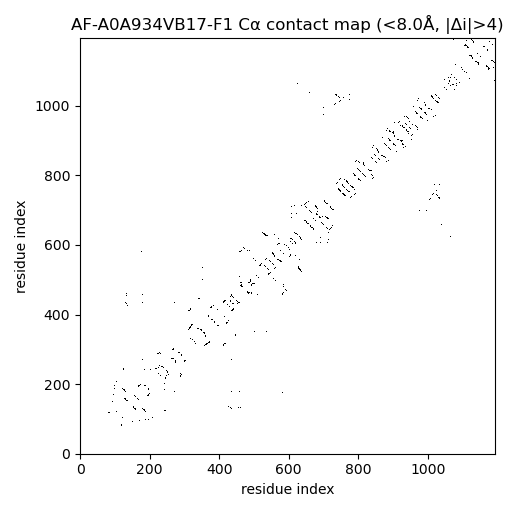 C CA . ARG A 1 859 ? 29.532 -24.088 -11.414 1.00 92.94 859 ARG A CA 1
ATOM 6530 C C . ARG A 1 859 ? 29.880 -25.569 -11.430 1.00 92.94 859 ARG A C 1
ATOM 6532 O O . ARG A 1 859 ? 30.602 -26.030 -12.314 1.00 92.94 859 ARG A O 1
ATOM 6539 N N . SER A 1 860 ? 29.329 -26.314 -10.481 1.00 93.81 860 SER A N 1
ATOM 6540 C CA . SER A 1 860 ? 29.442 -27.769 -10.393 1.00 93.81 860 SER A CA 1
ATOM 6541 C C . SER A 1 860 ? 28.137 -28.396 -9.901 1.00 93.81 860 SER A C 1
ATOM 6543 O O . SER A 1 860 ? 27.372 -27.761 -9.182 1.00 93.81 860 SER A O 1
ATOM 6545 N N . THR A 1 861 ? 27.876 -29.648 -10.271 1.00 93.50 861 THR A N 1
ATOM 6546 C CA . THR A 1 861 ? 26.749 -30.453 -9.757 1.00 93.50 861 THR A CA 1
ATOM 6547 C C . THR A 1 861 ? 27.189 -31.522 -8.753 1.00 93.50 861 THR A C 1
ATOM 6549 O O . THR A 1 861 ? 26.349 -32.135 -8.109 1.00 93.50 861 THR A O 1
ATOM 6552 N N . ASP A 1 862 ? 28.492 -31.778 -8.620 1.00 88.56 862 ASP A N 1
ATOM 6553 C CA . ASP A 1 862 ? 29.058 -32.834 -7.765 1.00 88.56 862 ASP A CA 1
ATOM 6554 C C . ASP A 1 862 ? 30.095 -32.297 -6.750 1.00 88.56 862 ASP A C 1
ATOM 6556 O O . ASP A 1 862 ? 30.505 -33.009 -5.828 1.00 88.56 862 ASP A O 1
ATOM 6560 N N . GLY A 1 863 ? 30.510 -31.032 -6.890 1.00 88.81 863 GLY A N 1
ATOM 6561 C CA . GLY A 1 863 ? 31.575 -30.391 -6.113 1.00 88.81 863 GLY A CA 1
ATOM 6562 C C . GLY A 1 863 ? 32.974 -30.841 -6.547 1.00 88.81 863 GLY A C 1
ATOM 6563 O O . GLY A 1 863 ? 33.976 -30.468 -5.932 1.00 88.81 863 GLY A O 1
ATOM 6564 N N . ILE A 1 864 ? 33.057 -31.653 -7.604 1.00 86.56 864 ILE A N 1
ATOM 6565 C CA . ILE A 1 864 ? 34.269 -32.307 -8.089 1.00 86.56 864 ILE A CA 1
ATOM 6566 C C . ILE A 1 864 ? 34.642 -31.801 -9.479 1.00 86.56 864 ILE A C 1
ATOM 6568 O O . ILE A 1 864 ? 35.785 -31.413 -9.712 1.00 86.56 864 ILE A O 1
ATOM 6572 N N . THR A 1 865 ? 33.684 -31.805 -10.392 1.00 89.19 865 THR A N 1
ATOM 6573 C CA . THR A 1 865 ? 33.830 -31.396 -11.780 1.00 89.19 865 THR A CA 1
ATOM 6574 C C . THR A 1 865 ? 33.246 -30.002 -11.928 1.00 89.19 865 THR A C 1
ATOM 6576 O O . THR A 1 865 ? 32.075 -29.781 -11.626 1.00 89.19 865 THR A O 1
ATOM 6579 N N . TRP A 1 866 ? 34.060 -29.051 -12.380 1.00 91.00 866 TRP A N 1
ATOM 6580 C CA . TRP A 1 866 ? 33.686 -27.640 -12.444 1.00 91.00 866 TRP A CA 1
ATOM 6581 C C . TRP A 1 866 ? 33.739 -27.137 -13.879 1.00 91.00 866 TRP A C 1
ATOM 6583 O O . TRP A 1 866 ? 34.759 -27.268 -14.555 1.00 91.00 866 TRP A O 1
ATOM 6593 N N . SER A 1 867 ? 32.650 -26.522 -14.327 1.00 88.31 867 SER A N 1
ATOM 6594 C CA . SER A 1 867 ? 32.577 -25.813 -15.601 1.00 88.31 867 SER A CA 1
ATOM 6595 C C . SER A 1 867 ? 32.697 -24.313 -15.361 1.00 88.31 867 SER A C 1
ATOM 6597 O O . SER A 1 867 ? 32.037 -23.773 -14.469 1.00 88.31 867 SER A O 1
ATOM 6599 N N . ALA A 1 868 ? 33.520 -23.637 -16.164 1.00 77.19 868 ALA A N 1
ATOM 6600 C CA . ALA A 1 868 ? 33.508 -22.181 -16.211 1.00 77.19 868 ALA A CA 1
ATOM 6601 C C . ALA A 1 868 ? 32.141 -21.704 -16.724 1.00 77.19 868 ALA A C 1
ATOM 6603 O O . ALA A 1 868 ? 31.652 -22.216 -17.732 1.00 77.19 868 ALA A O 1
ATOM 6604 N N . ALA A 1 869 ? 31.536 -20.750 -16.025 1.00 71.00 869 ALA A N 1
ATOM 6605 C CA . ALA A 1 869 ? 30.455 -19.944 -16.568 1.00 71.00 869 ALA A CA 1
ATOM 6606 C C . ALA A 1 869 ? 31.060 -18.689 -17.226 1.00 71.00 869 ALA A C 1
ATOM 6608 O O . ALA A 1 869 ? 32.224 -18.351 -16.998 1.00 71.00 869 ALA A O 1
ATOM 6609 N N . SER A 1 870 ? 30.293 -18.010 -18.078 1.00 67.69 870 SER A N 1
ATOM 6610 C CA . SER A 1 870 ? 30.664 -16.686 -18.591 1.00 67.69 870 SER A CA 1
ATOM 6611 C C . SER A 1 870 ? 30.843 -15.693 -17.434 1.00 67.69 870 SER A C 1
ATOM 6613 O O . SER A 1 870 ? 30.116 -15.774 -16.446 1.00 67.69 870 SER A O 1
ATOM 6615 N N . SER A 1 871 ? 31.801 -14.763 -17.554 1.00 69.81 871 SER A N 1
ATOM 6616 C CA . SER A 1 871 ? 31.914 -13.624 -16.629 1.00 69.81 871 SER A CA 1
ATOM 6617 C C . SER A 1 871 ? 30.582 -12.872 -16.605 1.00 69.81 871 SER A C 1
ATOM 6619 O O . SER A 1 871 ? 30.003 -12.591 -17.657 1.00 69.81 871 SER A O 1
ATOM 6621 N N . VAL A 1 872 ? 30.076 -12.619 -15.399 1.00 74.50 872 VAL A N 1
ATOM 6622 C CA . VAL A 1 872 ? 28.744 -12.026 -15.183 1.00 74.50 872 VAL A CA 1
ATOM 6623 C C . VAL A 1 872 ? 28.814 -10.512 -15.014 1.00 74.50 872 VAL A C 1
ATOM 6625 O O . VAL A 1 872 ? 27.818 -9.817 -15.173 1.00 74.50 872 VAL A O 1
ATOM 6628 N N . THR A 1 873 ? 30.003 -9.998 -14.706 1.00 80.38 873 THR A N 1
ATOM 6629 C CA . THR A 1 873 ? 30.314 -8.579 -14.568 1.00 80.38 873 THR A CA 1
ATOM 6630 C C . THR A 1 873 ? 31.828 -8.386 -14.656 1.00 80.38 873 THR A C 1
ATOM 6632 O O . THR A 1 873 ? 32.586 -9.330 -14.447 1.00 80.38 873 THR A O 1
ATOM 6635 N N . THR A 1 874 ? 32.275 -7.166 -14.949 1.00 79.38 874 THR A N 1
ATOM 6636 C CA . THR A 1 874 ? 33.687 -6.774 -14.811 1.00 79.38 874 THR A CA 1
ATOM 6637 C C . THR A 1 874 ? 34.019 -6.260 -13.408 1.00 79.38 874 THR A C 1
ATOM 6639 O O . THR A 1 874 ? 35.187 -6.022 -13.114 1.00 79.38 874 THR A O 1
ATOM 6642 N N . SER A 1 875 ? 33.003 -6.056 -12.564 1.00 83.12 875 SER A N 1
ATOM 6643 C CA . SER A 1 875 ? 33.120 -5.582 -11.183 1.00 83.12 875 SER A CA 1
ATOM 6644 C C . SER A 1 875 ? 33.648 -6.649 -10.223 1.00 83.12 875 SER A C 1
ATOM 6646 O O . SER A 1 875 ? 33.530 -7.846 -10.476 1.00 83.12 875 SER A O 1
ATOM 6648 N N . TYR A 1 876 ? 34.169 -6.203 -9.078 1.00 87.00 876 TYR A N 1
ATOM 6649 C CA . TYR A 1 876 ? 34.652 -7.092 -8.028 1.00 87.00 876 TYR A CA 1
ATOM 6650 C C . TYR A 1 876 ? 33.491 -7.689 -7.246 1.00 87.00 876 TYR A C 1
ATOM 6652 O O . TYR A 1 876 ? 32.726 -6.928 -6.665 1.00 87.00 876 TYR A O 1
ATOM 6660 N N . ILE A 1 877 ? 33.384 -9.017 -7.181 1.00 89.31 877 ILE A N 1
ATOM 6661 C CA . ILE A 1 877 ? 32.403 -9.730 -6.348 1.00 89.31 877 ILE A CA 1
ATOM 6662 C C . ILE A 1 877 ? 33.121 -10.484 -5.228 1.00 89.31 877 ILE A C 1
ATOM 6664 O O . ILE A 1 877 ? 34.020 -11.285 -5.474 1.00 89.31 877 ILE A O 1
ATOM 6668 N N . SER A 1 878 ? 32.727 -10.211 -3.986 1.00 89.69 878 SER A N 1
ATOM 6669 C CA . SER A 1 878 ? 33.385 -10.749 -2.786 1.00 89.69 878 SER A CA 1
ATOM 6670 C C . SER A 1 878 ? 32.438 -11.525 -1.875 1.00 89.69 878 SER A C 1
ATOM 6672 O O . SER A 1 878 ? 32.896 -12.294 -1.037 1.00 89.69 878 SER A O 1
ATOM 6674 N N . GLY A 1 879 ? 31.125 -11.355 -2.043 1.00 93.19 879 GLY A N 1
ATOM 6675 C CA . GLY A 1 879 ? 30.112 -12.071 -1.275 1.00 93.19 879 GLY A CA 1
ATOM 6676 C C . GLY A 1 879 ? 29.266 -12.963 -2.174 1.00 93.19 879 GLY A C 1
ATOM 6677 O O . GLY A 1 879 ? 28.828 -12.530 -3.238 1.00 93.19 879 GLY A O 1
ATOM 6678 N N . LEU A 1 880 ? 29.000 -14.192 -1.729 1.00 96.19 880 LEU A N 1
ATOM 6679 C CA . LEU A 1 880 ? 28.089 -15.129 -2.385 1.00 96.19 880 LEU A CA 1
ATOM 6680 C C . LEU A 1 880 ? 27.311 -15.918 -1.335 1.00 96.19 880 LEU A C 1
ATOM 6682 O O . LEU A 1 880 ? 27.904 -16.517 -0.440 1.00 96.19 880 LEU A O 1
ATOM 6686 N N . SER A 1 881 ? 25.992 -15.986 -1.485 1.00 96.56 881 SER A N 1
ATOM 6687 C CA . SER A 1 881 ? 25.147 -16.828 -0.642 1.00 96.56 881 SER A CA 1
ATOM 6688 C C . SER A 1 881 ? 24.007 -17.457 -1.436 1.00 96.56 881 SER A C 1
ATOM 6690 O O . SER A 1 881 ? 23.648 -16.978 -2.512 1.00 96.56 881 SER A O 1
ATOM 6692 N N . TYR A 1 882 ? 23.443 -18.542 -0.907 1.00 94.56 882 TYR A N 1
ATOM 6693 C CA . TYR A 1 882 ? 22.261 -19.198 -1.456 1.00 94.56 882 TYR A CA 1
ATOM 6694 C C . TYR A 1 882 ? 21.184 -19.324 -0.387 1.00 94.56 882 TYR A C 1
ATOM 6696 O O . TYR A 1 882 ? 21.466 -19.724 0.743 1.00 94.56 882 TYR A O 1
ATOM 6704 N N . GLY A 1 883 ? 19.943 -19.049 -0.774 1.00 87.56 883 GLY A N 1
ATOM 6705 C CA . GLY A 1 883 ? 18.804 -19.078 0.123 1.00 87.56 883 GLY A CA 1
ATOM 6706 C C . GLY A 1 883 ? 17.494 -18.774 -0.587 1.00 87.56 883 GLY A C 1
ATOM 6707 O O . GLY A 1 883 ? 17.493 -18.176 -1.661 1.00 87.56 883 GLY A O 1
ATOM 6708 N N . GLY A 1 884 ? 16.374 -19.262 -0.048 1.00 77.06 884 GLY A N 1
ATOM 6709 C CA . GLY A 1 884 ? 15.042 -19.022 -0.623 1.00 77.06 884 GLY A CA 1
ATOM 6710 C C . GLY A 1 884 ? 14.884 -19.428 -2.099 1.00 77.06 884 GLY A C 1
ATOM 6711 O O . GLY A 1 884 ? 14.017 -18.907 -2.791 1.00 77.06 884 GLY A O 1
ATOM 6712 N N . GLY A 1 885 ? 15.736 -20.329 -2.605 1.00 81.25 885 GLY A N 1
ATOM 6713 C CA . GLY A 1 885 ? 15.728 -20.758 -4.008 1.00 81.25 885 GLY A CA 1
ATOM 6714 C C . GLY A 1 885 ? 16.595 -19.932 -4.967 1.00 81.25 885 GLY A C 1
ATOM 6715 O O . GLY A 1 885 ? 16.536 -20.181 -6.169 1.00 81.25 885 GLY A O 1
ATOM 6716 N N . LYS A 1 886 ? 17.390 -18.966 -4.484 1.00 89.38 886 LYS A N 1
ATOM 6717 C CA . LYS A 1 886 ? 18.268 -18.136 -5.327 1.00 89.38 886 LYS A CA 1
ATOM 6718 C C . LYS A 1 886 ? 19.687 -18.011 -4.775 1.00 89.38 886 LYS A C 1
ATOM 6720 O O . LYS A 1 886 ? 19.909 -18.031 -3.568 1.00 89.38 886 LYS A O 1
ATOM 6725 N N . PHE A 1 887 ? 20.639 -17.833 -5.685 1.00 95.62 887 PHE A N 1
ATOM 6726 C CA . PHE A 1 887 ? 21.976 -17.316 -5.417 1.00 95.62 887 PHE A CA 1
ATOM 6727 C C . PHE A 1 887 ? 21.957 -15.790 -5.465 1.00 95.62 887 PHE A C 1
ATOM 6729 O O . PHE A 1 887 ? 21.355 -15.207 -6.369 1.00 95.62 887 PHE A O 1
ATOM 6736 N N . VAL A 1 888 ? 22.664 -15.162 -4.532 1.00 96.50 888 VAL A N 1
ATOM 6737 C CA . VAL A 1 888 ? 22.898 -13.717 -4.506 1.00 96.50 888 VAL A CA 1
ATOM 6738 C C . VAL A 1 888 ? 24.395 -13.475 -4.381 1.00 96.50 888 VAL A C 1
ATOM 6740 O O . VAL A 1 888 ? 25.030 -14.002 -3.465 1.00 96.50 888 VAL A O 1
ATOM 6743 N N . ALA A 1 889 ? 24.951 -12.696 -5.307 1.00 95.19 889 ALA A N 1
ATOM 6744 C CA . ALA A 1 889 ? 26.342 -12.265 -5.297 1.00 95.19 889 ALA A CA 1
ATOM 6745 C C . ALA A 1 889 ? 26.412 -10.746 -5.130 1.00 95.19 889 ALA A C 1
ATOM 6747 O O . ALA A 1 889 ? 25.652 -10.020 -5.771 1.00 95.19 889 ALA A O 1
ATOM 6748 N N . VAL A 1 890 ? 27.320 -10.266 -4.282 1.00 94.50 890 VAL A N 1
ATOM 6749 C CA . VAL A 1 890 ? 27.488 -8.833 -4.005 1.00 94.50 890 VAL A CA 1
ATOM 6750 C C . VAL A 1 890 ? 28.944 -8.395 -4.110 1.00 94.50 890 VAL A C 1
ATOM 6752 O O . VAL A 1 890 ? 29.865 -9.211 -3.990 1.00 94.50 890 VAL A O 1
ATOM 6755 N N . GLY A 1 891 ? 29.150 -7.101 -4.348 1.00 91.31 891 GLY A N 1
ATOM 6756 C CA . GLY A 1 891 ? 30.481 -6.574 -4.610 1.00 91.31 891 GLY A CA 1
ATOM 6757 C C . GLY A 1 891 ? 30.585 -5.059 -4.809 1.00 91.31 891 GLY A C 1
ATOM 6758 O O . GLY A 1 891 ? 29.703 -4.285 -4.423 1.00 91.31 891 GLY A O 1
ATOM 6759 N N . ARG A 1 892 ? 31.674 -4.635 -5.464 1.00 87.50 892 ARG A N 1
ATOM 6760 C CA . ARG A 1 892 ? 32.021 -3.235 -5.762 1.00 87.50 892 ARG A CA 1
ATOM 6761 C C . ARG A 1 892 ? 32.490 -3.028 -7.209 1.00 87.50 892 ARG A C 1
ATOM 6763 O O . ARG A 1 892 ? 33.149 -3.883 -7.794 1.00 87.50 892 ARG A O 1
ATOM 6770 N N . GLY A 1 893 ? 32.219 -1.852 -7.772 1.00 78.00 893 GLY A N 1
ATOM 6771 C CA . GLY A 1 893 ? 32.661 -1.456 -9.116 1.00 78.00 893 GLY A CA 1
ATOM 6772 C C . GLY A 1 893 ? 34.183 -1.287 -9.292 1.00 78.00 893 GLY A C 1
ATOM 6773 O O . GLY A 1 893 ? 34.926 -1.096 -8.333 1.00 78.00 893 GLY A O 1
ATOM 6774 N N . VAL A 1 894 ? 34.641 -1.316 -10.553 1.00 65.81 894 VAL A N 1
ATOM 6775 C CA . VAL A 1 894 ? 36.066 -1.397 -10.962 1.00 65.81 894 VAL A CA 1
ATOM 6776 C C . VAL A 1 894 ? 36.883 -0.111 -10.729 1.00 65.81 894 VAL A C 1
ATOM 6778 O O . VAL A 1 894 ? 38.103 -0.177 -10.610 1.00 65.81 894 VAL A O 1
ATOM 6781 N N . PHE A 1 895 ? 36.246 1.065 -10.657 1.00 52.97 895 PHE A N 1
ATOM 6782 C CA . PHE A 1 895 ? 36.930 2.365 -10.808 1.00 52.97 895 PHE A CA 1
ATOM 6783 C C . PHE A 1 895 ? 37.024 3.247 -9.560 1.00 52.97 895 PHE A C 1
ATOM 6785 O O . PHE A 1 895 ? 37.222 4.452 -9.699 1.00 52.97 895 PHE A O 1
ATOM 6792 N N . SER A 1 896 ? 36.908 2.716 -8.342 1.00 45.41 896 SER A N 1
ATOM 6793 C CA . SER A 1 896 ? 36.966 3.610 -7.187 1.00 45.41 896 SER A CA 1
ATOM 6794 C C . SER A 1 896 ? 37.420 2.966 -5.885 1.00 45.41 896 SER A C 1
ATOM 6796 O O . SER A 1 896 ? 36.947 1.907 -5.484 1.00 45.41 896 SER A O 1
ATOM 6798 N N . THR A 1 897 ? 38.280 3.691 -5.175 1.00 49.47 897 THR A N 1
ATOM 6799 C CA . THR A 1 897 ? 38.529 3.550 -3.735 1.00 49.47 897 THR A CA 1
ATOM 6800 C C . THR A 1 897 ? 37.321 3.989 -2.873 1.00 49.47 897 THR A C 1
ATOM 6802 O O . THR A 1 897 ? 37.432 4.013 -1.653 1.00 49.47 897 THR A O 1
ATOM 6805 N N . SER A 1 898 ? 36.177 4.323 -3.492 1.00 51.91 898 SER A N 1
ATOM 6806 C CA . SER A 1 898 ? 34.860 4.642 -2.904 1.00 51.91 898 SER A CA 1
ATOM 6807 C C . SER A 1 898 ? 33.709 4.222 -3.856 1.00 51.91 898 SER A C 1
ATOM 6809 O O . SER A 1 898 ? 33.542 4.781 -4.937 1.00 51.91 898 SER A O 1
ATOM 6811 N N . GLY A 1 899 ? 32.962 3.176 -3.495 1.00 59.56 899 GLY A N 1
ATOM 6812 C CA . GLY A 1 899 ? 32.352 2.209 -4.420 1.00 59.56 899 GLY A CA 1
ATOM 6813 C C . GLY A 1 899 ? 31.071 2.574 -5.186 1.00 59.56 899 GLY A C 1
ATOM 6814 O O . GLY A 1 899 ? 30.302 3.433 -4.793 1.00 59.56 899 GLY A O 1
ATOM 6815 N N . ASN A 1 900 ? 30.831 1.816 -6.263 1.00 75.62 900 ASN A N 1
ATOM 6816 C CA . ASN A 1 900 ? 29.504 1.542 -6.824 1.00 75.62 900 ASN A CA 1
ATOM 6817 C C . ASN A 1 900 ? 29.137 0.112 -6.406 1.00 75.62 900 ASN A C 1
ATOM 6819 O O . ASN A 1 900 ? 29.739 -0.829 -6.931 1.00 75.62 900 ASN A O 1
ATOM 6823 N N . GLY A 1 901 ? 28.239 -0.063 -5.438 1.00 84.81 901 GLY A N 1
ATOM 6824 C CA . GLY A 1 901 ? 27.823 -1.393 -4.991 1.00 84.81 901 GLY A CA 1
ATOM 6825 C C . GLY A 1 901 ? 27.207 -2.227 -6.117 1.00 84.81 901 GLY A C 1
ATOM 6826 O O . GLY A 1 901 ? 26.496 -1.703 -6.972 1.00 84.81 901 GLY A O 1
ATOM 6827 N N . VAL A 1 902 ? 27.500 -3.525 -6.109 1.00 89.94 902 VAL A N 1
ATOM 6828 C CA . VAL A 1 902 ? 26.988 -4.502 -7.075 1.00 89.94 902 VAL A CA 1
ATOM 6829 C C . VAL A 1 902 ? 26.146 -5.533 -6.341 1.00 89.94 902 VAL A C 1
ATOM 6831 O O . VAL A 1 902 ? 26.573 -6.040 -5.303 1.00 89.94 902 VAL A O 1
ATOM 6834 N N . ALA A 1 903 ? 24.979 -5.859 -6.892 1.00 93.50 903 ALA A N 1
ATOM 6835 C CA . ALA A 1 903 ? 24.136 -6.966 -6.457 1.00 93.50 903 ALA A CA 1
ATOM 6836 C C . ALA A 1 903 ? 23.625 -7.729 -7.684 1.00 93.50 903 ALA A C 1
ATOM 6838 O O . ALA A 1 903 ? 23.062 -7.139 -8.604 1.00 93.50 903 ALA A O 1
ATOM 6839 N N . LEU A 1 904 ? 23.846 -9.041 -7.706 1.00 93.81 904 LEU A N 1
ATOM 6840 C CA . LEU A 1 904 ? 23.435 -9.936 -8.783 1.00 93.81 904 LEU A CA 1
ATOM 6841 C C . LEU A 1 904 ? 22.643 -11.105 -8.198 1.00 93.81 904 LEU A C 1
ATOM 6843 O O . LEU A 1 904 ? 23.017 -11.651 -7.159 1.00 93.81 904 LEU A O 1
ATOM 6847 N N . THR A 1 905 ? 21.602 -11.551 -8.898 1.00 94.31 905 THR A N 1
ATOM 6848 C CA . THR A 1 905 ? 20.811 -12.726 -8.500 1.00 94.31 905 THR A CA 1
ATOM 6849 C C . THR A 1 905 ? 20.816 -13.800 -9.578 1.00 94.31 905 THR A C 1
ATOM 6851 O O . THR A 1 905 ? 20.868 -13.498 -10.770 1.00 94.31 905 THR A O 1
ATOM 6854 N N . SER A 1 906 ? 20.749 -15.069 -9.179 1.00 92.75 906 SER A N 1
ATOM 6855 C CA . SER A 1 906 ? 20.650 -16.193 -10.111 1.00 92.75 906 SER A CA 1
ATOM 6856 C C . SER A 1 906 ? 19.841 -17.348 -9.518 1.00 92.75 906 SER A C 1
ATOM 6858 O O . SER A 1 906 ? 20.112 -17.758 -8.393 1.00 92.75 906 SER A O 1
ATOM 6860 N N . PRO A 1 907 ? 18.866 -17.922 -10.241 1.00 86.75 907 PRO A N 1
ATOM 6861 C CA . PRO A 1 907 ? 18.152 -19.111 -9.776 1.00 86.75 907 PRO A CA 1
ATOM 6862 C C . PRO A 1 907 ? 18.960 -20.409 -9.956 1.00 86.75 907 PRO A C 1
ATOM 6864 O O . PRO A 1 907 ? 18.698 -21.393 -9.273 1.00 86.75 907 PRO A O 1
ATOM 6867 N N . ASP A 1 908 ? 19.925 -20.439 -10.880 1.00 85.44 908 ASP A N 1
ATOM 6868 C CA . ASP A 1 908 ? 20.586 -21.669 -11.338 1.00 85.44 908 ASP A CA 1
ATOM 6869 C C . ASP A 1 908 ? 22.122 -21.641 -11.239 1.00 85.44 908 ASP A C 1
ATOM 6871 O O . ASP A 1 908 ? 22.770 -22.669 -11.468 1.00 85.44 908 ASP A O 1
ATOM 6875 N N . GLY A 1 909 ? 22.709 -20.490 -10.896 1.00 88.00 909 GLY A N 1
ATOM 6876 C CA . GLY A 1 909 ? 24.153 -20.261 -10.851 1.00 88.00 909 GLY A CA 1
ATOM 6877 C C . GLY A 1 909 ? 24.806 -20.085 -12.227 1.00 88.00 909 GLY A C 1
ATOM 6878 O O . GLY A 1 909 ? 26.032 -20.124 -12.322 1.00 88.00 909 GLY A O 1
ATOM 6879 N N . ILE A 1 910 ? 24.014 -19.937 -13.295 1.00 85.75 910 ILE A N 1
ATOM 6880 C CA . ILE A 1 910 ? 24.468 -19.768 -14.685 1.00 85.75 910 ILE A CA 1
ATOM 6881 C C . ILE A 1 910 ? 23.976 -18.434 -15.236 1.00 85.75 910 ILE A C 1
ATOM 6883 O O . ILE A 1 910 ? 24.766 -17.655 -15.767 1.00 85.75 910 ILE A O 1
ATOM 6887 N N . THR A 1 911 ? 22.677 -18.177 -15.113 1.00 86.06 911 THR A N 1
ATOM 6888 C CA . THR A 1 911 ? 22.032 -16.970 -15.625 1.00 86.06 911 THR A CA 1
ATOM 6889 C C . THR A 1 911 ? 21.919 -15.966 -14.492 1.00 86.06 911 THR A C 1
ATOM 6891 O O . THR A 1 911 ? 21.245 -16.239 -13.498 1.00 86.06 911 THR A O 1
ATOM 6894 N N . TRP A 1 912 ? 22.588 -14.824 -14.632 1.00 90.06 912 TRP A N 1
ATOM 6895 C CA . TRP A 1 912 ? 22.644 -13.787 -13.605 1.00 90.06 912 TRP A CA 1
ATOM 6896 C C . TRP A 1 912 ? 21.919 -12.527 -14.058 1.00 90.06 912 TRP A C 1
ATOM 6898 O O . TRP A 1 912 ? 22.090 -12.074 -15.189 1.00 90.06 912 TRP A O 1
ATOM 6908 N N . THR A 1 913 ? 21.131 -11.966 -13.151 1.00 91.25 913 THR A N 1
ATOM 6909 C CA . THR A 1 913 ? 20.405 -10.711 -13.328 1.00 91.25 913 THR A CA 1
ATOM 6910 C C . THR A 1 913 ? 21.038 -9.649 -12.443 1.00 91.25 913 THR A C 1
ATOM 6912 O O . THR A 1 913 ? 21.210 -9.882 -11.247 1.00 91.25 913 THR A O 1
ATOM 6915 N N . ASP A 1 914 ? 21.357 -8.489 -13.017 1.00 91.38 914 ASP A N 1
ATOM 6916 C CA . ASP A 1 914 ? 21.845 -7.331 -12.267 1.00 91.38 914 ASP A CA 1
ATOM 6917 C C . ASP A 1 914 ? 20.687 -6.634 -11.540 1.00 91.38 914 ASP A C 1
ATOM 6919 O O . ASP A 1 914 ? 19.758 -6.127 -12.170 1.00 91.38 914 ASP A O 1
ATOM 6923 N N . THR A 1 915 ? 20.736 -6.643 -10.209 1.00 92.81 915 THR A N 1
ATOM 6924 C CA . THR A 1 915 ? 19.764 -6.005 -9.311 1.00 92.81 915 THR A CA 1
ATOM 6925 C C . THR A 1 915 ? 20.390 -4.855 -8.519 1.00 92.81 915 THR A C 1
ATOM 6927 O O . THR A 1 915 ? 19.795 -4.361 -7.563 1.00 92.81 915 THR A O 1
ATOM 6930 N N . SER A 1 916 ? 21.566 -4.362 -8.928 1.00 89.44 916 SER A N 1
ATOM 6931 C CA . SER A 1 916 ? 22.324 -3.330 -8.204 1.00 89.44 916 SER A CA 1
ATOM 6932 C C . SER A 1 916 ? 21.519 -2.046 -7.961 1.00 89.44 916 SER A C 1
ATOM 6934 O O . SER A 1 916 ? 21.677 -1.409 -6.921 1.00 89.44 916 SER A O 1
ATOM 6936 N N . GLY A 1 917 ? 20.600 -1.692 -8.870 1.00 83.88 917 GLY A N 1
ATOM 6937 C CA . GLY A 1 917 ? 19.700 -0.542 -8.706 1.00 83.88 917 GLY A CA 1
ATOM 6938 C C . GLY A 1 917 ? 18.754 -0.646 -7.501 1.00 83.88 917 GLY A C 1
ATOM 6939 O O . GLY A 1 917 ? 18.387 0.375 -6.929 1.00 83.88 917 GLY A O 1
ATOM 6940 N N . GLY A 1 918 ? 18.408 -1.864 -7.071 1.00 84.19 918 GLY A N 1
ATOM 6941 C CA . GLY A 1 918 ? 17.566 -2.124 -5.900 1.00 84.19 918 GLY A CA 1
ATOM 6942 C C . GLY A 1 918 ? 18.329 -2.167 -4.571 1.00 84.19 918 GLY A C 1
ATOM 6943 O O . GLY A 1 918 ? 17.711 -2.266 -3.512 1.00 84.19 918 GLY A O 1
ATOM 6944 N N . ALA A 1 919 ? 19.665 -2.073 -4.581 1.00 85.75 919 ALA A N 1
ATOM 6945 C CA . ALA A 1 919 ? 20.471 -2.147 -3.360 1.00 85.75 919 ALA A CA 1
ATOM 6946 C C . ALA A 1 919 ? 20.332 -0.905 -2.452 1.00 85.75 919 ALA A C 1
ATOM 6948 O O . ALA A 1 919 ? 20.694 -0.953 -1.273 1.00 85.75 919 ALA A O 1
ATOM 6949 N N . GLY A 1 920 ? 19.826 0.213 -2.994 1.00 84.56 920 GLY A N 1
ATOM 6950 C CA . GLY A 1 920 ? 19.576 1.454 -2.251 1.00 84.56 920 GLY A CA 1
ATOM 6951 C C . GLY A 1 920 ? 20.847 2.117 -1.702 1.00 84.56 920 GLY A C 1
ATOM 6952 O O . GLY A 1 920 ? 20.833 2.632 -0.579 1.00 84.56 920 GLY A O 1
ATOM 6953 N N . LEU A 1 921 ? 21.957 2.038 -2.445 1.00 85.00 921 LEU A N 1
ATOM 6954 C CA . LEU A 1 921 ? 23.285 2.527 -2.055 1.00 85.00 921 LEU A CA 1
ATOM 6955 C C . LEU A 1 921 ? 23.606 3.877 -2.700 1.00 85.00 921 LEU A C 1
ATOM 6957 O O . LEU A 1 921 ? 23.215 4.151 -3.833 1.00 85.00 921 LEU A O 1
ATOM 6961 N N . LEU A 1 922 ? 24.379 4.700 -1.993 1.00 84.31 922 LEU A N 1
ATOM 6962 C CA . LEU A 1 922 ? 25.004 5.890 -2.566 1.00 84.31 922 LEU A CA 1
ATOM 6963 C C . LEU A 1 922 ? 26.192 5.495 -3.455 1.00 84.31 922 LEU A C 1
ATOM 6965 O O . LEU A 1 922 ? 26.821 4.461 -3.245 1.00 84.31 922 LEU A O 1
ATOM 6969 N N . SER A 1 923 ? 26.560 6.369 -4.393 1.00 80.94 923 SER A N 1
ATOM 6970 C CA . SER A 1 923 ? 27.620 6.150 -5.397 1.00 80.94 923 SER A CA 1
ATOM 6971 C C . SER A 1 923 ? 29.052 6.051 -4.849 1.00 80.94 923 SER A C 1
ATOM 6973 O O . SER A 1 923 ? 30.008 6.137 -5.616 1.00 80.94 923 SER A O 1
ATOM 6975 N N . TRP A 1 924 ? 29.213 6.004 -3.529 1.00 83.06 924 TRP A N 1
ATOM 6976 C CA . TRP A 1 924 ? 30.491 5.814 -2.843 1.00 83.06 924 TRP A CA 1
ATOM 6977 C C . TRP A 1 924 ? 30.453 4.643 -1.843 1.00 83.06 924 TRP A C 1
ATOM 6979 O O . TRP A 1 924 ? 31.474 4.349 -1.216 1.00 83.06 924 TRP A O 1
ATOM 6989 N N . GLN A 1 925 ? 29.298 3.984 -1.696 1.00 87.50 925 GLN A N 1
ATOM 6990 C CA . GLN A 1 925 ? 29.072 2.830 -0.826 1.00 87.50 925 GLN A CA 1
ATOM 6991 C C . GLN A 1 925 ? 29.221 1.524 -1.620 1.00 87.50 925 GLN A C 1
ATOM 6993 O O . GLN A 1 925 ? 28.972 1.478 -2.827 1.00 87.50 925 GLN A O 1
ATOM 6998 N N . ASP A 1 926 ? 29.592 0.438 -0.940 1.00 88.94 926 ASP A N 1
ATOM 6999 C CA . ASP A 1 926 ? 29.677 -0.893 -1.550 1.00 88.94 926 ASP A CA 1
ATOM 7000 C C . ASP A 1 926 ? 29.056 -2.001 -0.686 1.00 88.94 926 ASP A C 1
ATOM 7002 O O . ASP A 1 926 ? 28.716 -1.797 0.479 1.00 88.94 926 ASP A O 1
ATOM 7006 N N . LEU A 1 927 ? 28.874 -3.182 -1.281 1.00 91.50 927 LEU A N 1
ATOM 7007 C CA . LEU A 1 927 ? 28.525 -4.408 -0.567 1.00 91.50 927 LEU A CA 1
ATOM 7008 C C . LEU A 1 927 ? 29.689 -5.382 -0.699 1.00 91.50 927 LEU A C 1
ATOM 7010 O O . LEU A 1 927 ? 30.258 -5.537 -1.776 1.00 91.50 927 LEU A O 1
ATOM 7014 N N . ARG A 1 928 ? 30.044 -6.042 0.397 1.00 90.62 928 ARG A N 1
ATOM 7015 C CA . ARG A 1 928 ? 31.174 -6.977 0.466 1.00 90.62 928 ARG A CA 1
ATOM 7016 C C . ARG A 1 928 ? 30.769 -8.338 0.990 1.00 90.62 928 ARG A C 1
ATOM 7018 O O . ARG A 1 928 ? 31.338 -9.341 0.565 1.00 90.62 928 ARG A O 1
ATOM 7025 N N . HIS A 1 929 ? 29.767 -8.353 1.858 1.00 93.38 929 HIS A N 1
ATOM 7026 C CA . HIS A 1 929 ? 29.280 -9.526 2.556 1.00 93.38 929 HIS A CA 1
ATOM 7027 C C . HIS A 1 929 ? 27.815 -9.737 2.209 1.00 93.38 929 HIS A C 1
ATOM 7029 O O . HIS A 1 929 ? 27.039 -8.781 2.148 1.00 93.38 929 HIS A O 1
ATOM 7035 N N . VAL A 1 930 ? 27.442 -10.992 1.968 1.00 96.44 930 VAL A N 1
ATOM 7036 C CA . VAL A 1 930 ? 26.047 -11.406 1.839 1.00 96.44 930 VAL A CA 1
ATOM 7037 C C . VAL A 1 930 ? 25.853 -12.760 2.505 1.00 96.44 930 VAL A C 1
ATOM 7039 O O . VAL A 1 930 ? 26.630 -13.687 2.281 1.00 96.44 930 VAL A O 1
ATOM 7042 N N . HIS A 1 931 ? 24.808 -12.878 3.318 1.00 95.88 931 HIS A N 1
ATOM 7043 C CA . HIS A 1 931 ? 24.503 -14.075 4.093 1.00 95.88 931 HIS A CA 1
ATOM 7044 C C . HIS A 1 931 ? 23.014 -14.387 4.019 1.00 95.88 931 HIS A C 1
ATOM 7046 O O . HIS A 1 931 ? 22.182 -13.524 4.285 1.00 95.88 931 HIS A O 1
ATOM 7052 N N . TRP A 1 932 ? 22.667 -15.633 3.713 1.00 93.31 932 TRP A N 1
ATOM 7053 C CA . TRP A 1 932 ? 21.342 -16.157 4.008 1.00 93.31 932 TRP A CA 1
ATOM 7054 C C . TRP A 1 932 ? 21.258 -16.539 5.487 1.00 93.31 932 TRP A C 1
ATOM 7056 O O . TRP A 1 932 ? 22.015 -17.394 5.949 1.00 93.31 932 TRP A O 1
ATOM 7066 N N . ALA A 1 933 ? 20.338 -15.926 6.232 1.00 88.94 933 ALA A N 1
ATOM 7067 C CA . ALA A 1 933 ? 20.144 -16.223 7.647 1.00 88.94 933 ALA A CA 1
ATOM 7068 C C . ALA A 1 933 ? 18.655 -16.213 8.005 1.00 88.94 933 ALA A C 1
ATOM 7070 O O . ALA A 1 933 ? 17.962 -15.212 7.818 1.00 88.94 933 ALA A O 1
ATOM 7071 N N . GLY A 1 934 ? 18.171 -17.332 8.549 1.00 83.81 934 GLY A N 1
ATOM 7072 C CA . GLY A 1 934 ? 16.750 -17.542 8.819 1.00 83.81 934 GLY A CA 1
ATOM 7073 C C . GLY A 1 934 ? 15.977 -17.694 7.516 1.00 83.81 934 GLY A C 1
ATOM 7074 O O . GLY A 1 934 ? 15.964 -18.773 6.925 1.00 83.81 934 GLY A O 1
ATOM 7075 N N . ASP A 1 935 ? 15.371 -16.602 7.072 1.00 79.44 935 ASP A N 1
ATOM 7076 C CA . ASP A 1 935 ? 14.413 -16.532 5.969 1.00 79.44 935 ASP A CA 1
ATOM 7077 C C . ASP A 1 935 ? 14.749 -15.452 4.923 1.00 79.44 935 ASP A C 1
ATOM 7079 O O . ASP A 1 935 ? 13.956 -15.222 4.011 1.00 79.44 935 ASP A O 1
ATOM 7083 N N . ARG A 1 936 ? 15.892 -14.763 5.050 1.00 89.25 936 ARG A N 1
ATOM 7084 C CA . ARG A 1 936 ? 16.234 -13.602 4.215 1.00 89.25 936 ARG A CA 1
ATOM 7085 C C . ARG A 1 936 ? 17.731 -13.451 3.978 1.00 89.25 936 ARG A C 1
ATOM 7087 O O . ARG A 1 936 ? 18.554 -14.048 4.678 1.00 89.25 936 ARG A O 1
ATOM 7094 N N . PHE A 1 937 ? 18.079 -12.614 3.001 1.00 94.06 937 PHE A N 1
ATOM 7095 C CA . PHE A 1 937 ? 19.463 -12.204 2.777 1.00 94.06 937 PHE A CA 1
ATOM 7096 C C . PHE A 1 937 ? 19.808 -10.982 3.617 1.00 94.06 937 PHE A C 1
ATOM 7098 O O . PHE A 1 937 ? 19.023 -10.042 3.697 1.00 94.06 937 PHE A O 1
ATOM 7105 N N . PHE A 1 938 ? 21.011 -10.979 4.175 1.00 96.06 938 PHE A N 1
ATOM 7106 C CA . PHE A 1 938 ? 21.648 -9.828 4.797 1.00 96.06 938 PHE A CA 1
ATOM 7107 C C . PHE A 1 938 ? 22.862 -9.430 3.985 1.00 96.06 938 PHE A C 1
ATOM 7109 O O . PHE A 1 938 ? 23.631 -10.310 3.612 1.00 96.06 938 PHE A O 1
ATOM 7116 N N . ALA A 1 939 ? 23.036 -8.138 3.723 1.00 95.31 939 ALA A N 1
ATOM 7117 C CA . ALA A 1 939 ? 24.194 -7.625 3.007 1.00 95.31 939 ALA A CA 1
ATOM 7118 C C . ALA A 1 939 ? 24.746 -6.355 3.656 1.00 95.31 939 ALA A C 1
ATOM 7120 O O . ALA A 1 939 ? 23.992 -5.531 4.175 1.00 95.31 939 ALA A O 1
ATOM 7121 N N . SER A 1 940 ? 26.064 -6.205 3.609 1.00 93.38 940 SER A N 1
ATOM 7122 C CA . SER A 1 940 ? 26.795 -5.050 4.136 1.00 93.38 940 SER A CA 1
ATOM 7123 C C . SER A 1 940 ? 28.169 -4.943 3.481 1.00 93.38 940 SER A C 1
ATOM 7125 O O . SER A 1 940 ? 28.598 -5.840 2.754 1.00 93.38 940 SER A O 1
ATOM 7127 N N . GLY A 1 941 ? 28.864 -3.845 3.733 1.00 89.88 941 GLY A N 1
ATOM 7128 C CA . GLY A 1 941 ? 30.168 -3.513 3.178 1.00 89.88 941 GLY A CA 1
ATOM 7129 C C . GLY A 1 941 ? 30.612 -2.136 3.661 1.00 89.88 941 GLY A C 1
ATOM 7130 O O . GLY A 1 941 ? 30.208 -1.663 4.724 1.00 89.88 941 GLY A O 1
ATOM 7131 N N . PHE A 1 942 ? 31.413 -1.445 2.859 1.00 85.56 942 PHE A N 1
ATOM 7132 C CA . PHE A 1 942 ? 31.975 -0.152 3.229 1.00 85.56 942 PHE A CA 1
ATOM 7133 C C . PHE A 1 942 ? 30.903 0.932 3.314 1.00 85.56 942 PHE A C 1
ATOM 7135 O O . PHE A 1 942 ? 30.333 1.340 2.297 1.00 85.56 942 PHE A O 1
ATOM 7142 N N . TYR A 1 943 ? 30.664 1.408 4.540 1.00 86.31 943 TYR A N 1
ATOM 7143 C CA . TYR A 1 943 ? 29.675 2.437 4.863 1.00 86.31 943 TYR A CA 1
ATOM 7144 C C . TYR A 1 943 ? 28.287 2.164 4.256 1.00 86.31 943 TYR A C 1
ATOM 7146 O O . TYR A 1 943 ? 27.590 3.092 3.849 1.00 86.31 943 TYR A O 1
ATOM 7154 N N . SER A 1 944 ? 27.875 0.899 4.141 1.00 84.44 944 SER A N 1
ATOM 7155 C CA . SER A 1 944 ? 26.593 0.540 3.516 1.00 84.44 944 SER A CA 1
ATOM 7156 C C . SER A 1 944 ? 25.520 0.090 4.495 1.00 84.44 944 SER A C 1
ATOM 7158 O O . SER A 1 944 ? 24.367 -0.043 4.074 1.00 84.44 944 SER A O 1
ATOM 7160 N N . LYS A 1 945 ? 25.856 -0.006 5.789 1.00 89.31 945 LYS A N 1
ATOM 7161 C CA . LYS A 1 945 ? 25.002 -0.504 6.876 1.00 89.31 945 LYS A CA 1
ATOM 7162 C C . LYS A 1 945 ? 24.682 -1.992 6.736 1.00 89.31 945 LYS A C 1
ATOM 7164 O O . LYS A 1 945 ? 24.759 -2.563 5.650 1.00 89.31 945 LYS A O 1
ATOM 7169 N N . LEU A 1 946 ? 24.217 -2.607 7.823 1.00 92.00 946 LEU A N 1
ATOM 7170 C CA . LEU A 1 946 ? 23.551 -3.905 7.729 1.00 92.00 946 LEU A CA 1
ATOM 7171 C C . LEU A 1 946 ? 22.181 -3.736 7.053 1.00 92.00 946 LEU A C 1
ATOM 7173 O O . LEU A 1 946 ? 21.275 -3.096 7.600 1.00 92.00 946 LEU A O 1
ATOM 7177 N N . ARG A 1 947 ? 22.037 -4.302 5.854 1.00 92.06 947 ARG A N 1
ATOM 7178 C CA . ARG A 1 947 ? 20.806 -4.309 5.054 1.00 92.06 947 ARG A CA 1
ATOM 7179 C C . ARG A 1 947 ? 20.226 -5.709 4.967 1.00 92.06 947 ARG A C 1
ATOM 7181 O O . ARG A 1 947 ? 20.960 -6.686 5.087 1.00 92.06 947 ARG A O 1
ATOM 7188 N N . HIS A 1 948 ? 18.927 -5.806 4.714 1.00 91.25 948 HIS A N 1
ATOM 7189 C CA . HIS A 1 948 ? 18.236 -7.072 4.500 1.00 91.25 948 HIS A CA 1
ATOM 7190 C C . HIS A 1 948 ? 17.382 -7.050 3.226 1.00 91.25 948 HIS A C 1
ATOM 7192 O O . HIS A 1 948 ? 16.990 -5.985 2.756 1.00 91.25 948 HIS A O 1
ATOM 7198 N N . SER A 1 949 ? 17.111 -8.232 2.675 1.00 88.81 949 SER A N 1
ATOM 7199 C CA . SER A 1 949 ? 16.284 -8.448 1.486 1.00 88.81 949 SER A CA 1
ATOM 7200 C C . SER A 1 949 ? 15.359 -9.645 1.698 1.00 88.81 949 SER A C 1
ATOM 7202 O O . SER A 1 949 ? 15.824 -10.773 1.891 1.00 88.81 949 SER A O 1
ATOM 7204 N N . THR A 1 950 ? 14.051 -9.396 1.647 1.00 82.00 950 THR A N 1
ATOM 7205 C CA . THR A 1 950 ? 12.985 -10.411 1.726 1.00 82.00 950 THR A CA 1
ATOM 7206 C C . THR A 1 950 ? 12.471 -10.842 0.349 1.00 82.00 950 THR A C 1
ATOM 7208 O O . THR A 1 950 ? 11.736 -11.817 0.247 1.00 82.00 950 THR A O 1
ATOM 7211 N N . ASP A 1 951 ? 12.902 -10.170 -0.721 1.00 79.06 951 ASP A N 1
ATOM 7212 C CA . ASP A 1 951 ? 12.524 -10.423 -2.118 1.00 79.06 951 ASP A CA 1
ATOM 7213 C C . ASP A 1 951 ? 13.631 -11.149 -2.911 1.00 79.06 951 ASP A C 1
ATOM 7215 O O . ASP A 1 951 ? 13.796 -10.989 -4.127 1.00 79.06 951 ASP A O 1
ATOM 7219 N N . LEU A 1 952 ? 14.392 -11.980 -2.192 1.00 85.50 952 LEU A N 1
ATOM 7220 C CA . LEU A 1 952 ? 15.431 -12.863 -2.726 1.00 85.50 952 LEU A CA 1
ATOM 7221 C C . LEU A 1 952 ? 16.566 -12.121 -3.460 1.00 85.50 952 LEU A C 1
ATOM 7223 O O . LEU A 1 952 ? 17.067 -12.601 -4.480 1.00 85.50 952 LEU A O 1
ATOM 7227 N N . GLY A 1 953 ? 16.985 -10.970 -2.925 1.00 83.19 953 GLY A N 1
ATOM 7228 C CA . GLY A 1 953 ? 18.123 -10.179 -3.403 1.00 83.19 953 GLY A CA 1
ATOM 7229 C C . GLY A 1 953 ? 17.779 -9.156 -4.488 1.00 83.19 953 GLY A C 1
ATOM 7230 O O . GLY A 1 953 ? 18.691 -8.658 -5.155 1.00 83.19 953 GLY A O 1
ATOM 7231 N N . THR A 1 954 ? 16.492 -8.859 -4.697 1.00 84.62 954 THR A N 1
ATOM 7232 C CA . THR A 1 954 ? 16.060 -7.869 -5.696 1.00 84.62 954 THR A CA 1
ATOM 7233 C C . THR A 1 954 ? 16.178 -6.454 -5.137 1.00 84.62 954 THR A C 1
ATOM 7235 O O . THR A 1 954 ? 16.709 -5.576 -5.816 1.00 84.62 954 THR A O 1
ATOM 7238 N N . THR A 1 955 ? 15.770 -6.244 -3.885 1.00 86.00 955 THR A N 1
ATOM 7239 C CA . THR A 1 955 ? 15.922 -4.980 -3.160 1.00 86.00 955 THR A CA 1
ATOM 7240 C C . THR A 1 955 ? 16.535 -5.193 -1.777 1.00 86.00 955 THR A C 1
ATOM 7242 O O . THR A 1 955 ? 16.333 -6.231 -1.147 1.00 86.00 955 THR A O 1
ATOM 7245 N N . PHE A 1 956 ? 17.308 -4.210 -1.300 1.00 89.12 956 PHE A N 1
ATOM 7246 C CA . PHE A 1 956 ? 17.919 -4.218 0.033 1.00 89.12 956 PHE A CA 1
ATOM 7247 C C . PHE A 1 956 ? 17.566 -2.957 0.826 1.00 89.12 956 PHE A C 1
ATOM 7249 O O . PHE A 1 956 ? 17.844 -1.837 0.394 1.00 89.12 956 PHE A O 1
ATOM 7256 N N . THR A 1 957 ? 17.040 -3.137 2.038 1.00 86.62 957 THR A N 1
ATOM 7257 C CA . THR A 1 957 ? 16.607 -2.045 2.925 1.00 86.62 957 THR A CA 1
ATOM 7258 C C . THR A 1 957 ? 17.249 -2.148 4.312 1.00 86.62 957 THR A C 1
ATOM 7260 O O . THR A 1 957 ? 17.797 -3.182 4.700 1.00 86.62 957 THR A O 1
ATOM 7263 N N . SER A 1 958 ? 17.244 -1.052 5.077 1.00 85.06 958 SER A N 1
ATOM 7264 C CA . SER A 1 958 ? 17.756 -1.020 6.454 1.00 85.06 958 SER A CA 1
ATOM 7265 C C . SER A 1 958 ? 17.039 0.044 7.276 1.00 85.06 958 SER A C 1
ATOM 7267 O O . SER A 1 958 ? 16.816 1.150 6.787 1.00 85.06 958 SER A O 1
ATOM 7269 N N . THR A 1 959 ? 16.734 -0.274 8.534 1.00 79.50 959 THR A N 1
ATOM 7270 C CA . THR A 1 959 ? 16.201 0.672 9.529 1.00 79.50 959 THR A CA 1
ATOM 7271 C C . THR A 1 959 ? 17.306 1.312 10.382 1.00 79.50 959 THR A C 1
ATOM 7273 O O . THR A 1 959 ? 17.018 2.111 11.269 1.00 79.50 959 THR A O 1
ATOM 7276 N N . ARG A 1 960 ? 18.587 0.989 10.135 1.00 81.38 960 ARG A N 1
ATOM 7277 C CA . ARG A 1 960 ? 19.722 1.461 10.950 1.00 81.38 960 ARG A CA 1
ATOM 7278 C C . ARG A 1 960 ? 20.147 2.896 10.605 1.00 81.38 960 ARG A C 1
ATOM 7280 O O . ARG A 1 960 ? 20.160 3.294 9.434 1.00 81.38 960 ARG A O 1
ATOM 7287 N N . THR A 1 961 ? 20.515 3.680 11.626 1.00 70.12 961 THR A N 1
ATOM 7288 C CA . THR A 1 961 ? 20.766 5.136 11.521 1.00 70.12 961 THR A CA 1
ATOM 7289 C C . THR A 1 961 ? 22.166 5.656 11.917 1.00 70.12 961 THR A C 1
ATOM 7291 O O . THR A 1 961 ? 22.307 6.865 12.078 1.00 70.12 961 THR A O 1
ATOM 7294 N N . PRO A 1 962 ? 23.233 4.838 11.949 1.00 63.34 962 PRO A N 1
ATOM 7295 C CA . PRO A 1 962 ? 24.563 5.282 11.478 1.00 63.34 962 PRO A CA 1
ATOM 7296 C C . PRO A 1 962 ? 24.815 4.818 10.029 1.00 63.34 962 PRO A C 1
ATOM 7298 O O . PRO A 1 962 ? 24.197 3.846 9.594 1.00 63.34 962 PRO A O 1
ATOM 7301 N N . LEU A 1 963 ? 25.670 5.491 9.242 1.00 67.25 963 LEU A N 1
ATOM 7302 C CA . LEU A 1 963 ? 25.968 5.107 7.844 1.00 67.25 963 LEU A CA 1
ATOM 7303 C C . LEU A 1 963 ? 27.147 4.116 7.723 1.00 67.25 963 LEU A C 1
ATOM 7305 O O . LEU A 1 963 ? 27.422 3.669 6.619 1.00 67.25 963 LEU A O 1
ATOM 7309 N N . GLY A 1 964 ? 27.837 3.755 8.809 1.00 79.81 964 GLY A N 1
ATOM 7310 C CA . GLY A 1 964 ? 29.186 3.166 8.760 1.00 79.81 964 GLY A CA 1
ATOM 7311 C C . GLY A 1 964 ? 29.364 1.662 8.981 1.00 79.81 964 GLY A C 1
ATOM 7312 O O . GLY A 1 964 ? 30.499 1.246 9.163 1.00 79.81 964 GLY A O 1
ATOM 7313 N N . GLU A 1 965 ? 28.325 0.834 9.037 1.00 87.50 965 GLU A N 1
ATOM 7314 C CA . GLU A 1 965 ? 28.489 -0.544 9.545 1.00 87.50 965 GLU A CA 1
ATOM 7315 C C . GLU A 1 965 ? 28.827 -1.566 8.457 1.00 87.50 965 GLU A C 1
ATOM 7317 O O . GLU A 1 965 ? 28.188 -1.586 7.401 1.00 87.50 965 GLU A O 1
ATOM 7322 N N . ASP A 1 966 ? 29.766 -2.461 8.771 1.00 89.75 966 ASP A N 1
ATOM 7323 C CA . ASP A 1 966 ? 30.187 -3.575 7.922 1.00 89.75 966 ASP A CA 1
ATOM 7324 C C . ASP A 1 966 ? 30.116 -4.909 8.689 1.00 89.75 966 ASP A C 1
ATOM 7326 O O . ASP A 1 966 ? 30.899 -5.147 9.605 1.00 89.75 966 ASP A O 1
ATOM 7330 N N . ALA A 1 967 ? 29.142 -5.761 8.364 1.00 92.50 967 ALA A N 1
ATOM 7331 C CA . ALA A 1 967 ? 28.848 -7.017 9.052 1.00 92.50 967 ALA A CA 1
ATOM 7332 C C . ALA A 1 967 ? 29.406 -8.240 8.309 1.00 92.50 967 ALA A C 1
ATOM 7334 O O . ALA A 1 967 ? 28.712 -8.876 7.515 1.00 92.50 967 ALA A O 1
ATOM 7335 N N . ALA A 1 968 ? 30.653 -8.605 8.608 1.00 90.94 968 ALA A N 1
ATOM 7336 C CA . ALA A 1 968 ? 31.328 -9.732 7.962 1.00 90.94 968 ALA A CA 1
ATOM 7337 C C . ALA A 1 968 ? 30.747 -11.112 8.326 1.00 90.94 968 ALA A C 1
ATOM 7339 O O . ALA A 1 968 ? 30.936 -12.081 7.589 1.00 90.94 968 ALA A O 1
ATOM 7340 N N . GLY A 1 969 ? 30.035 -11.225 9.453 1.00 92.31 969 GLY A N 1
ATOM 7341 C CA . GLY A 1 969 ? 29.420 -12.476 9.884 1.00 92.31 969 GLY A CA 1
ATOM 7342 C C . GLY A 1 969 ? 27.991 -12.291 10.366 1.00 92.31 969 GLY A C 1
ATOM 7343 O O . GLY A 1 969 ? 27.764 -11.637 11.381 1.00 92.31 969 GLY A O 1
ATOM 7344 N N . VAL A 1 970 ? 27.039 -12.951 9.703 1.00 95.94 970 VAL A N 1
ATOM 7345 C CA . VAL A 1 970 ? 25.632 -13.014 10.124 1.00 95.94 970 VAL A CA 1
ATOM 7346 C C . VAL A 1 970 ? 25.214 -14.468 10.317 1.00 95.94 970 VAL A C 1
ATOM 7348 O O . VAL A 1 970 ? 25.485 -15.320 9.473 1.00 95.94 970 VAL A O 1
ATOM 7351 N N . ALA A 1 971 ? 24.538 -14.754 11.427 1.00 95.00 971 ALA A N 1
ATOM 7352 C CA . ALA A 1 971 ? 24.042 -16.081 11.762 1.00 95.00 971 ALA A CA 1
ATOM 7353 C C . ALA A 1 971 ? 22.622 -16.014 12.328 1.00 95.00 971 ALA A C 1
ATOM 7355 O O . ALA A 1 971 ? 22.218 -15.021 12.932 1.00 95.00 971 ALA A O 1
ATOM 7356 N N . TYR A 1 972 ? 21.877 -17.105 12.172 1.00 90.81 972 TYR A N 1
ATOM 7357 C CA . TYR A 1 972 ? 20.541 -17.263 12.733 1.00 90.81 972 TYR A CA 1
ATOM 7358 C C . TYR A 1 972 ? 20.428 -18.589 13.475 1.00 90.81 972 TYR A C 1
ATOM 7360 O O . TYR A 1 972 ? 20.914 -19.616 12.999 1.00 90.81 972 TYR A O 1
ATOM 7368 N N . GLY A 1 973 ? 19.757 -18.567 14.622 1.00 84.19 973 GLY A N 1
ATOM 7369 C CA . GLY A 1 973 ? 19.470 -19.766 15.388 1.00 84.19 973 GLY A CA 1
ATOM 7370 C C . GLY A 1 973 ? 18.495 -19.517 16.522 1.00 84.19 973 GLY A C 1
ATOM 7371 O O . GLY A 1 973 ? 18.535 -18.473 17.168 1.00 84.19 973 GLY A O 1
ATOM 7372 N N . ASN A 1 974 ? 17.615 -20.491 16.764 1.00 77.88 974 ASN A N 1
ATOM 7373 C CA . ASN A 1 974 ? 16.633 -20.467 17.852 1.00 77.88 974 ASN A CA 1
ATOM 7374 C C . ASN A 1 974 ? 15.826 -19.153 17.938 1.00 77.88 974 ASN A C 1
ATOM 7376 O O . ASN A 1 974 ? 15.589 -18.638 19.029 1.00 77.88 974 ASN A O 1
ATOM 7380 N N . GLY A 1 975 ? 15.408 -18.614 16.784 1.00 72.31 975 GLY A N 1
ATOM 7381 C CA . GLY A 1 975 ? 14.576 -17.406 16.704 1.00 72.31 975 GLY A CA 1
ATOM 7382 C C . GLY A 1 975 ? 15.333 -16.087 16.868 1.00 72.31 975 GLY A C 1
ATOM 7383 O O . GLY A 1 975 ? 14.705 -15.046 17.047 1.00 72.31 975 GLY A O 1
ATOM 7384 N N . VAL A 1 976 ? 16.666 -16.116 16.833 1.00 83.00 976 VAL A N 1
ATOM 7385 C CA . VAL A 1 976 ? 17.510 -14.934 17.012 1.00 83.00 976 VAL A CA 1
ATOM 7386 C C . VAL A 1 976 ? 18.462 -14.793 15.831 1.00 83.00 976 VAL A C 1
ATOM 7388 O O . VAL A 1 976 ? 19.113 -15.759 15.429 1.00 83.00 976 VAL A O 1
ATOM 7391 N N . TRP A 1 977 ? 18.562 -13.580 15.296 1.00 90.06 977 TRP A N 1
ATOM 7392 C CA . TRP A 1 977 ? 19.616 -13.186 14.372 1.00 90.06 977 TRP A CA 1
ATOM 7393 C C . TRP A 1 977 ? 20.740 -12.504 15.141 1.00 90.06 977 TRP A C 1
ATOM 7395 O O . TRP A 1 977 ? 20.507 -11.683 16.032 1.00 90.06 977 TRP A O 1
ATOM 7405 N N . PHE A 1 978 ? 21.964 -12.837 14.768 1.00 93.44 978 PHE A N 1
ATOM 7406 C CA . PHE A 1 978 ? 23.181 -12.254 15.300 1.00 93.44 978 PHE A CA 1
ATOM 7407 C C . PHE A 1 978 ? 24.044 -11.757 14.142 1.00 93.44 978 PHE A C 1
ATOM 7409 O O . PHE A 1 978 ? 24.184 -12.456 13.137 1.00 93.44 978 PHE A O 1
ATOM 7416 N N . ALA A 1 979 ? 24.645 -10.581 14.302 1.00 93.38 979 ALA A N 1
ATOM 7417 C CA . ALA A 1 979 ? 25.643 -10.070 13.376 1.00 93.38 979 ALA A CA 1
ATOM 7418 C C . ALA A 1 979 ? 26.865 -9.559 14.143 1.00 93.38 979 ALA A C 1
ATOM 7420 O O . ALA A 1 979 ? 26.734 -8.795 15.099 1.00 93.38 979 ALA A O 1
ATOM 7421 N N . ALA A 1 980 ? 28.043 -9.989 13.705 1.00 91.88 980 ALA A N 1
ATOM 7422 C CA . ALA A 1 980 ? 29.318 -9.415 14.102 1.00 91.88 980 ALA A CA 1
ATOM 7423 C C . ALA A 1 980 ? 29.735 -8.407 13.029 1.00 91.88 980 ALA A C 1
ATOM 7425 O O . ALA A 1 980 ? 29.806 -8.761 11.848 1.00 91.88 980 ALA A O 1
ATOM 7426 N N . ALA A 1 981 ? 29.963 -7.163 13.437 1.00 89.69 981 ALA A N 1
ATOM 7427 C CA . ALA A 1 981 ? 30.213 -6.063 12.521 1.00 89.69 981 ALA A CA 1
ATOM 7428 C C . ALA A 1 981 ? 31.274 -5.092 13.047 1.00 89.69 981 ALA A C 1
ATOM 7430 O O . ALA A 1 981 ? 31.623 -5.100 14.225 1.00 89.69 981 ALA A O 1
ATOM 7431 N N . THR A 1 982 ? 31.752 -4.230 12.160 1.00 88.00 982 THR A N 1
ATOM 7432 C CA . THR A 1 982 ? 32.660 -3.125 12.462 1.00 88.00 982 THR A CA 1
ATOM 7433 C C . THR A 1 982 ? 31.948 -1.803 12.185 1.00 88.00 982 THR A C 1
ATOM 7435 O O . THR A 1 982 ? 31.293 -1.647 11.154 1.00 88.00 982 THR A O 1
ATOM 7438 N N . ASP A 1 983 ? 32.069 -0.847 13.104 1.00 87.31 983 ASP A N 1
ATOM 7439 C CA . ASP A 1 983 ? 31.534 0.508 12.962 1.00 87.31 983 ASP A CA 1
ATOM 7440 C C . ASP A 1 983 ? 32.620 1.465 12.444 1.00 87.31 983 ASP A C 1
ATOM 7442 O O . ASP A 1 983 ? 33.474 1.950 13.197 1.00 87.31 983 ASP A O 1
ATOM 7446 N N . TRP A 1 984 ? 32.582 1.759 11.142 1.00 85.38 984 TRP A N 1
ATOM 7447 C CA . TRP A 1 984 ? 33.537 2.656 10.486 1.00 85.38 984 TRP A CA 1
ATOM 7448 C C . TRP A 1 984 ? 33.374 4.131 10.872 1.00 85.38 984 TRP A C 1
ATOM 7450 O O . TRP A 1 984 ? 34.298 4.919 10.661 1.00 85.38 984 TRP A O 1
ATOM 7460 N N . GLU A 1 985 ? 32.243 4.536 11.451 1.00 83.62 985 GLU A N 1
ATOM 7461 C CA . GLU A 1 985 ? 32.062 5.910 11.936 1.00 83.62 985 GLU A CA 1
ATOM 7462 C C . GLU A 1 98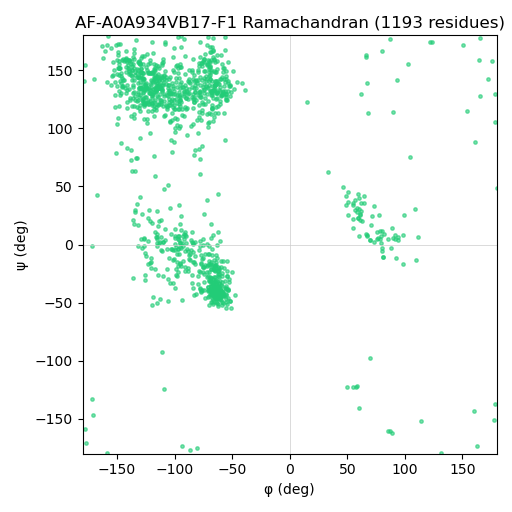5 ? 32.727 6.126 13.293 1.00 83.62 985 GLU A C 1
ATOM 7464 O O . GLU A 1 985 ? 33.186 7.228 13.597 1.00 83.62 985 GLU A O 1
ATOM 7469 N N . ASN A 1 986 ? 32.854 5.063 14.083 1.00 84.00 986 ASN A N 1
ATOM 7470 C CA . ASN A 1 986 ? 33.453 5.115 15.405 1.00 84.00 986 ASN A CA 1
ATOM 7471 C C . ASN A 1 986 ? 34.858 4.494 15.422 1.00 84.00 986 ASN A C 1
ATOM 7473 O O . ASN A 1 986 ? 35.184 3.661 16.258 1.00 84.00 986 ASN A O 1
ATOM 7477 N N . SER A 1 987 ? 35.716 4.929 14.494 1.00 82.81 987 SER A N 1
ATOM 7478 C CA . SER A 1 987 ? 37.123 4.497 14.384 1.00 82.81 987 SER A CA 1
ATOM 7479 C C . SER A 1 987 ? 37.330 2.996 14.131 1.00 82.81 987 SER A C 1
ATOM 7481 O O . SER A 1 987 ? 38.387 2.467 14.475 1.00 82.81 987 SER A O 1
ATOM 7483 N N . GLY A 1 988 ? 36.356 2.312 13.524 1.00 80.88 988 GLY A N 1
ATOM 7484 C CA . GLY A 1 988 ? 36.462 0.887 13.208 1.00 80.88 988 GLY A CA 1
ATOM 7485 C C . GLY A 1 988 ? 36.341 -0.011 14.439 1.00 80.88 988 GLY A C 1
ATOM 7486 O O . GLY A 1 988 ? 37.011 -1.035 14.508 1.00 80.88 988 GLY A O 1
ATOM 7487 N N . VAL A 1 989 ? 35.544 0.383 15.438 1.00 85.81 989 VAL A N 1
ATOM 7488 C CA . VAL A 1 989 ? 35.297 -0.465 16.614 1.00 85.81 989 VAL A CA 1
ATOM 7489 C C . VAL A 1 989 ? 34.398 -1.644 16.262 1.00 85.81 989 VAL A C 1
ATOM 7491 O O . VAL A 1 989 ? 33.429 -1.501 15.516 1.00 85.81 989 VAL A O 1
ATOM 7494 N N . ASP A 1 990 ? 34.683 -2.798 16.856 1.00 85.06 990 ASP A N 1
ATOM 7495 C CA . ASP A 1 990 ? 33.802 -3.958 16.766 1.00 85.06 990 ASP A CA 1
ATOM 7496 C C . ASP A 1 990 ? 32.471 -3.695 17.478 1.00 85.06 990 ASP A C 1
ATOM 7498 O O . ASP A 1 990 ? 32.426 -3.198 18.613 1.00 85.06 990 ASP A O 1
ATOM 7502 N N . ILE A 1 991 ? 31.386 -4.099 16.823 1.00 86.69 991 ILE A N 1
ATOM 7503 C CA . ILE A 1 991 ? 30.012 -4.052 17.312 1.00 86.69 991 ILE A CA 1
ATOM 7504 C C . ILE A 1 991 ? 29.347 -5.424 17.132 1.00 86.69 991 ILE A C 1
ATOM 7506 O O . ILE A 1 991 ? 29.437 -6.067 16.088 1.00 86.69 991 ILE A O 1
ATOM 7510 N N . ASP A 1 992 ? 28.648 -5.871 18.172 1.00 88.12 992 ASP A N 1
ATOM 7511 C CA . ASP A 1 992 ? 27.814 -7.069 18.131 1.00 88.12 992 ASP A CA 1
ATOM 7512 C C . ASP A 1 992 ? 26.351 -6.629 18.073 1.00 88.12 992 ASP A C 1
ATOM 7514 O O . ASP A 1 992 ? 25.913 -5.796 18.870 1.00 88.12 992 ASP A O 1
ATOM 7518 N N . LEU A 1 993 ? 25.589 -7.188 17.137 1.00 89.06 993 LEU A N 1
ATOM 7519 C CA . LEU A 1 993 ? 24.189 -6.853 16.912 1.00 89.06 993 LEU A CA 1
ATOM 7520 C C . LEU A 1 993 ? 23.306 -8.081 17.140 1.00 89.06 993 LEU A C 1
ATOM 7522 O O . LEU A 1 993 ? 23.655 -9.196 16.749 1.00 89.06 993 LEU A O 1
ATOM 7526 N N . VAL A 1 994 ? 22.130 -7.863 17.730 1.00 88.62 994 VAL A N 1
ATOM 7527 C CA . VAL A 1 994 ? 21.083 -8.884 17.876 1.00 88.62 994 VAL A CA 1
ATOM 7528 C C . VAL A 1 994 ? 19.756 -8.390 17.320 1.00 88.62 994 VAL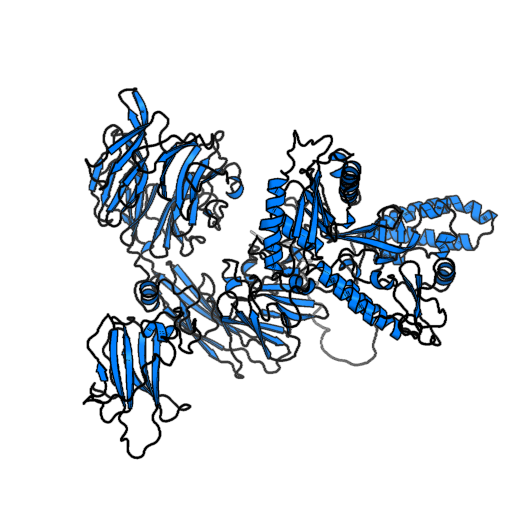 A C 1
ATOM 7530 O O . VAL A 1 994 ? 19.396 -7.226 17.501 1.00 88.62 994 VAL A O 1
ATOM 7533 N N . SER A 1 995 ? 19.009 -9.281 16.678 1.00 83.25 995 SER A N 1
ATOM 7534 C CA . SER A 1 995 ? 17.651 -9.014 16.217 1.00 83.25 995 SER A CA 1
ATOM 7535 C C . SER A 1 995 ? 16.732 -10.207 16.459 1.00 83.25 995 SER A C 1
ATOM 7537 O O . SER A 1 995 ? 17.144 -11.366 16.413 1.00 83.25 995 SER A O 1
ATOM 7539 N N . SER A 1 996 ? 15.468 -9.898 16.728 1.00 73.81 996 SER A N 1
ATOM 7540 C CA . SER A 1 996 ? 14.380 -10.855 16.918 1.00 73.81 996 SER A CA 1
ATOM 7541 C C . SER A 1 996 ? 13.475 -11.023 15.703 1.00 73.81 996 SER A C 1
ATOM 7543 O O . SER A 1 996 ? 12.637 -11.918 15.701 1.00 73.81 996 SER A O 1
ATOM 7545 N N . ASP A 1 997 ? 13.592 -10.133 14.722 1.00 66.50 997 ASP A N 1
ATOM 7546 C CA . ASP A 1 997 ? 12.729 -10.044 13.539 1.00 66.50 997 ASP A CA 1
ATOM 7547 C C . ASP A 1 997 ? 13.531 -9.929 12.227 1.00 66.50 997 ASP A C 1
ATOM 7549 O O . ASP A 1 997 ? 12.957 -9.843 11.139 1.00 66.50 997 ASP A O 1
ATOM 7553 N N . GLY A 1 998 ? 14.864 -9.899 12.326 1.00 75.56 998 GLY A N 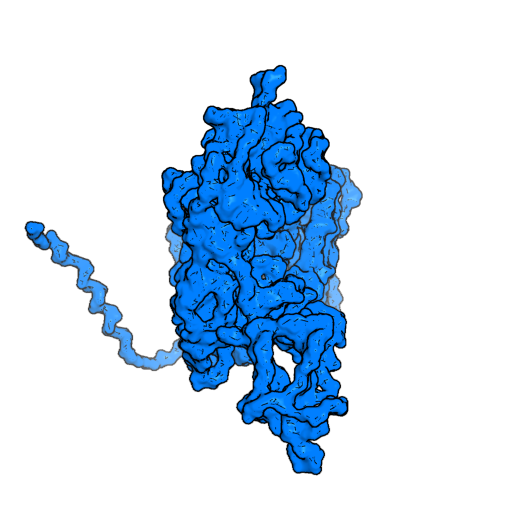1
ATOM 7554 C CA . GLY A 1 998 ? 15.785 -9.731 11.210 1.00 75.56 998 GLY A CA 1
ATOM 7555 C C . GLY A 1 998 ? 15.776 -8.331 10.588 1.00 75.56 998 GLY A C 1
ATOM 7556 O O . GLY A 1 998 ? 16.470 -8.121 9.598 1.00 75.56 998 GLY A O 1
ATOM 7557 N N . ALA A 1 999 ? 15.019 -7.373 11.125 1.00 73.62 999 ALA A N 1
ATOM 7558 C CA . ALA A 1 999 ? 14.907 -6.013 10.594 1.00 73.62 999 ALA A CA 1
ATOM 7559 C C . ALA A 1 999 ? 15.395 -4.971 11.606 1.00 73.62 999 ALA A C 1
ATOM 7561 O O . ALA A 1 999 ? 16.176 -4.088 11.257 1.00 73.62 999 ALA A O 1
ATOM 7562 N N . ASN A 1 1000 ? 14.994 -5.108 12.869 1.00 75.12 1000 ASN A N 1
ATOM 7563 C CA . ASN A 1 1000 ? 15.344 -4.213 13.960 1.00 75.12 1000 ASN A CA 1
ATOM 7564 C C . ASN A 1 1000 ? 16.467 -4.819 14.798 1.00 75.12 1000 ASN A C 1
ATOM 7566 O O . ASN A 1 1000 ? 16.334 -5.899 15.375 1.00 75.12 1000 ASN A O 1
ATOM 7570 N N . TRP A 1 1001 ? 17.589 -4.108 14.864 1.00 83.38 1001 TRP A N 1
ATOM 7571 C CA . TRP A 1 1001 ? 18.835 -4.608 15.437 1.00 83.38 1001 TRP A CA 1
ATOM 7572 C C . TRP A 1 1001 ? 19.274 -3.761 16.628 1.00 83.38 1001 TRP A C 1
ATOM 7574 O O . TRP A 1 1001 ? 19.377 -2.540 16.526 1.00 83.38 1001 TRP A O 1
ATOM 7584 N N . THR A 1 1002 ? 19.583 -4.414 17.744 1.00 83.38 1002 THR A N 1
ATOM 7585 C CA . THR A 1 1002 ? 20.062 -3.774 18.977 1.00 83.38 1002 THR A CA 1
ATOM 7586 C C . THR A 1 1002 ? 21.548 -4.050 19.173 1.00 83.38 1002 THR A C 1
ATOM 7588 O O . THR A 1 1002 ? 21.996 -5.180 18.974 1.00 83.38 1002 THR A O 1
ATOM 7591 N N . ASN A 1 1003 ? 22.307 -3.034 19.589 1.00 85.19 1003 ASN A N 1
ATOM 7592 C CA . ASN A 1 1003 ? 23.726 -3.187 19.904 1.00 85.19 1003 ASN A CA 1
ATOM 7593 C C . ASN A 1 1003 ? 23.895 -3.920 21.243 1.00 85.19 1003 ASN A C 1
ATOM 7595 O O . ASN A 1 1003 ? 23.273 -3.560 22.244 1.00 85.19 1003 ASN A O 1
ATOM 7599 N N . LEU A 1 1004 ? 24.772 -4.918 21.269 1.00 81.00 1004 LEU A N 1
ATOM 7600 C CA . LEU A 1 1004 ? 25.223 -5.592 22.479 1.00 81.00 1004 LEU A CA 1
ATOM 7601 C C . LEU A 1 1004 ? 26.530 -4.970 22.977 1.00 81.00 1004 LEU A C 1
ATOM 7603 O O . LEU A 1 1004 ? 27.309 -4.407 22.207 1.00 81.00 1004 LEU A O 1
ATOM 7607 N N . THR A 1 1005 ? 26.800 -5.096 24.277 1.00 75.94 1005 THR A N 1
ATOM 7608 C CA . THR A 1 1005 ? 28.128 -4.777 24.811 1.00 75.94 1005 THR A CA 1
ATOM 7609 C C . THR A 1 1005 ? 29.145 -5.744 24.221 1.00 75.94 1005 THR A C 1
ATOM 7611 O O . THR A 1 1005 ? 29.059 -6.953 24.448 1.00 75.94 1005 THR A O 1
ATOM 7614 N N . THR A 1 1006 ? 30.115 -5.214 23.482 1.00 67.81 1006 THR A N 1
ATOM 7615 C CA . THR A 1 1006 ? 31.188 -6.021 22.918 1.00 67.81 1006 THR A CA 1
ATOM 7616 C C . THR A 1 1006 ? 32.223 -6.356 23.991 1.00 67.81 1006 THR A C 1
ATOM 7618 O O . THR A 1 1006 ? 32.593 -5.505 24.807 1.00 67.81 1006 THR A O 1
ATOM 7621 N N . PRO A 1 1007 ? 32.719 -7.603 24.044 1.00 64.81 1007 PRO A N 1
ATOM 7622 C CA . PRO A 1 1007 ? 33.976 -7.888 24.728 1.00 64.81 1007 PRO A CA 1
ATOM 7623 C C . PRO A 1 1007 ? 35.111 -7.014 24.147 1.00 64.81 1007 PRO A C 1
ATOM 7625 O O . PRO A 1 1007 ? 34.958 -6.434 23.080 1.00 64.81 1007 PRO A O 1
ATOM 7628 N N . ALA A 1 1008 ? 36.281 -6.937 24.786 1.00 58.06 1008 ALA A N 1
ATOM 7629 C CA . ALA A 1 1008 ? 37.478 -6.437 24.092 1.00 58.06 1008 ALA A CA 1
ATOM 7630 C C . ALA A 1 1008 ? 37.875 -7.445 22.986 1.00 58.06 1008 ALA A C 1
ATOM 7632 O O . ALA A 1 1008 ? 37.985 -8.646 23.288 1.00 58.06 1008 ALA A O 1
ATOM 7633 N N . LEU A 1 1009 ? 38.020 -7.007 21.726 1.00 65.31 1009 LEU A N 1
ATOM 7634 C CA . LEU A 1 1009 ? 38.066 -7.887 20.543 1.00 65.31 1009 LEU A CA 1
ATOM 7635 C C . LEU A 1 1009 ? 39.123 -7.514 19.492 1.00 65.31 1009 LEU A C 1
ATOM 7637 O O . LEU A 1 1009 ? 39.584 -6.378 19.435 1.00 65.31 1009 LEU A O 1
ATOM 7641 N N . ASP A 1 1010 ? 39.458 -8.542 18.702 1.00 73.06 1010 ASP A N 1
ATOM 7642 C CA . ASP A 1 1010 ? 40.029 -8.493 17.355 1.00 73.06 1010 ASP A CA 1
ATOM 7643 C C . ASP A 1 1010 ? 38.870 -8.658 16.342 1.00 73.06 1010 ASP A C 1
ATOM 7645 O O . ASP A 1 1010 ? 37.935 -9.416 16.642 1.00 73.06 1010 ASP A O 1
ATOM 7649 N N . ASP A 1 1011 ? 38.952 -8.033 15.158 1.00 80.75 1011 ASP A N 1
ATOM 7650 C CA . ASP A 1 1011 ? 37.897 -8.048 14.126 1.00 80.75 1011 ASP A CA 1
ATOM 7651 C C . ASP A 1 1011 ? 37.369 -9.465 13.825 1.00 80.75 1011 ASP A C 1
ATOM 7653 O O . ASP A 1 1011 ? 38.138 -10.416 13.630 1.00 80.75 1011 ASP A O 1
ATOM 7657 N N . ARG A 1 1012 ? 36.039 -9.609 13.751 1.00 86.06 1012 ARG A N 1
ATOM 7658 C CA . ARG A 1 1012 ? 35.340 -10.885 13.514 1.00 86.06 1012 ARG A CA 1
ATOM 7659 C C . ARG A 1 1012 ? 34.916 -11.009 12.053 1.00 86.06 1012 ARG A C 1
ATOM 7661 O O . ARG A 1 1012 ? 34.047 -10.275 11.601 1.00 86.06 1012 ARG A O 1
ATOM 7668 N N . ASN A 1 1013 ? 35.461 -11.999 11.353 1.00 91.06 1013 ASN A N 1
ATOM 7669 C CA . ASN A 1 1013 ? 35.242 -12.178 9.916 1.00 91.06 1013 ASN A CA 1
ATOM 7670 C C . ASN A 1 1013 ? 34.106 -13.158 9.587 1.00 91.06 1013 ASN A C 1
ATOM 7672 O O . ASN A 1 1013 ? 33.646 -13.193 8.454 1.00 91.06 1013 ASN A O 1
ATOM 7676 N N . ALA A 1 1014 ? 33.671 -13.984 10.545 1.00 93.69 1014 ALA A N 1
ATOM 7677 C CA . ALA A 1 1014 ? 32.630 -14.983 10.320 1.00 93.69 1014 ALA A CA 1
ATOM 7678 C C . ALA A 1 1014 ? 31.791 -15.249 11.576 1.00 93.69 1014 ALA A C 1
ATOM 7680 O O . ALA A 1 1014 ? 32.284 -15.162 12.705 1.00 93.69 1014 ALA A O 1
ATOM 7681 N N . ALA A 1 1015 ? 30.536 -15.655 11.367 1.00 95.56 1015 ALA A N 1
ATOM 7682 C CA . ALA A 1 1015 ? 29.617 -16.095 12.412 1.00 95.56 1015 ALA A CA 1
ATOM 7683 C C . ALA A 1 1015 ? 28.827 -17.335 11.966 1.00 95.56 1015 ALA A C 1
ATOM 7685 O O . ALA A 1 1015 ? 28.481 -17.466 10.794 1.00 95.56 1015 ALA A O 1
ATOM 7686 N N . ILE A 1 1016 ? 28.512 -18.233 12.900 1.00 95.94 1016 ILE A N 1
ATOM 7687 C CA . ILE A 1 1016 ? 27.629 -19.383 12.671 1.00 95.94 1016 ILE A CA 1
ATOM 7688 C C . ILE A 1 1016 ? 26.857 -19.743 13.941 1.00 95.94 1016 ILE A C 1
ATOM 7690 O O . ILE A 1 1016 ? 27.306 -19.458 15.051 1.00 95.94 1016 ILE A O 1
ATOM 7694 N N . PHE A 1 1017 ? 25.705 -20.393 13.790 1.00 94.25 1017 PHE A N 1
ATOM 7695 C CA . PHE A 1 1017 ? 24.975 -20.986 14.905 1.00 94.25 1017 PHE A CA 1
ATOM 7696 C C . PHE A 1 1017 ? 25.251 -22.488 14.994 1.00 94.25 1017 PHE A C 1
ATOM 7698 O O . PHE A 1 1017 ? 25.066 -23.216 14.020 1.00 94.25 1017 PHE A O 1
ATOM 7705 N N . PHE A 1 1018 ? 25.692 -22.958 16.158 1.00 94.50 1018 PHE A N 1
ATOM 7706 C CA . PHE A 1 1018 ? 26.024 -24.362 16.394 1.00 94.50 1018 PHE A CA 1
ATOM 7707 C C . PHE A 1 1018 ? 25.773 -24.737 17.859 1.00 94.50 1018 PHE A C 1
ATOM 7709 O O . PHE A 1 1018 ? 26.116 -23.974 18.763 1.00 94.50 1018 PHE A O 1
ATOM 7716 N N . ASN A 1 1019 ? 25.164 -25.903 18.104 1.00 91.25 1019 ASN A N 1
ATOM 7717 C CA . ASN A 1 1019 ? 24.847 -26.418 19.445 1.00 91.25 1019 ASN A CA 1
ATOM 7718 C C . ASN A 1 1019 ? 24.209 -25.378 20.386 1.00 91.25 1019 ASN A C 1
ATOM 7720 O O . ASN A 1 1019 ? 24.638 -25.202 21.526 1.00 91.25 1019 ASN A O 1
ATOM 7724 N N . ASN A 1 1020 ? 23.169 -24.687 19.909 1.00 89.31 1020 ASN A N 1
ATOM 7725 C CA . ASN A 1 1020 ? 22.454 -23.651 20.663 1.00 89.31 1020 ASN A CA 1
ATOM 7726 C C . ASN A 1 1020 ? 23.327 -22.453 21.078 1.00 89.31 1020 ASN A C 1
ATOM 7728 O O . ASN A 1 1020 ? 23.037 -21.788 22.068 1.00 89.31 1020 ASN A O 1
ATOM 7732 N N . THR A 1 1021 ? 24.407 -22.170 20.353 1.00 93.31 1021 THR A N 1
ATOM 7733 C CA . THR A 1 1021 ? 25.285 -21.020 20.604 1.00 93.31 1021 THR A CA 1
ATOM 7734 C C . THR A 1 1021 ? 25.660 -20.340 19.297 1.00 93.31 1021 THR A C 1
ATOM 7736 O O . THR A 1 1021 ? 25.772 -20.996 18.261 1.00 93.31 1021 THR A O 1
ATOM 7739 N N . PHE A 1 1022 ? 25.893 -19.033 19.346 1.00 93.62 1022 PHE A N 1
ATOM 7740 C CA . PHE A 1 1022 ? 26.582 -18.333 18.270 1.00 93.62 1022 PHE A CA 1
ATOM 7741 C C . PHE A 1 1022 ? 28.087 -18.481 18.458 1.00 93.62 1022 PHE A C 1
ATOM 7743 O O . PHE A 1 1022 ? 28.601 -18.323 19.568 1.00 93.62 1022 PHE A O 1
ATOM 7750 N N . ILE A 1 1023 ? 28.782 -18.786 17.369 1.00 95.00 1023 ILE A N 1
ATOM 7751 C CA . ILE A 1 1023 ? 30.234 -18.898 17.305 1.00 95.00 1023 ILE A CA 1
ATOM 7752 C C . ILE A 1 1023 ? 30.736 -17.874 16.296 1.00 95.00 1023 ILE A C 1
ATOM 7754 O O . ILE A 1 1023 ? 30.233 -17.821 15.176 1.00 95.00 1023 ILE A O 1
ATOM 7758 N N . THR A 1 1024 ? 31.737 -17.089 16.683 1.00 94.06 1024 THR A N 1
ATOM 7759 C CA . THR A 1 1024 ? 32.430 -16.152 15.795 1.00 94.06 1024 THR A CA 1
ATOM 7760 C C . THR A 1 1024 ? 33.906 -16.491 15.696 1.00 94.06 1024 THR A C 1
ATOM 7762 O O . THR A 1 1024 ? 34.498 -17.003 16.651 1.00 94.06 1024 THR A O 1
ATOM 7765 N N . ALA A 1 1025 ? 34.491 -16.223 14.531 1.00 93.50 1025 ALA A N 1
ATOM 7766 C CA . ALA A 1 1025 ? 35.915 -16.388 14.277 1.00 93.50 1025 ALA A CA 1
ATOM 7767 C C . ALA A 1 1025 ? 36.459 -15.196 13.480 1.00 93.50 1025 ALA A C 1
ATOM 7769 O O . ALA A 1 1025 ? 35.717 -14.578 12.713 1.00 93.50 1025 ALA A O 1
ATOM 7770 N N . GLY A 1 1026 ? 37.732 -14.852 13.672 1.00 92.06 1026 GLY A N 1
ATOM 7771 C CA . GLY A 1 1026 ? 38.306 -13.668 13.033 1.00 92.06 1026 GLY A CA 1
ATOM 7772 C C . GLY A 1 1026 ? 39.815 -13.532 13.177 1.00 92.06 1026 GLY A C 1
ATOM 7773 O O . GLY A 1 1026 ? 40.538 -14.535 13.199 1.00 92.06 1026 GLY A O 1
ATOM 7774 N N . ARG A 1 1027 ? 40.273 -12.278 13.261 1.00 88.25 1027 ARG A N 1
ATOM 7775 C CA . ARG A 1 1027 ? 41.689 -11.914 13.361 1.00 88.25 1027 ARG A CA 1
ATOM 7776 C C . ARG A 1 1027 ? 42.364 -12.529 14.576 1.00 88.25 1027 ARG A C 1
ATOM 7778 O O . ARG A 1 1027 ? 41.712 -12.840 15.574 1.00 88.25 1027 ARG A O 1
ATOM 7785 N N . ASN A 1 1028 ? 43.683 -12.693 14.488 1.00 86.31 1028 ASN A N 1
ATOM 7786 C CA . ASN A 1 1028 ? 44.505 -13.240 15.565 1.00 86.31 1028 ASN A CA 1
ATOM 7787 C C . ASN A 1 1028 ? 43.931 -14.563 16.094 1.00 86.31 1028 ASN A C 1
ATOM 7789 O O . ASN A 1 1028 ? 43.828 -14.753 17.304 1.00 86.31 1028 ASN A O 1
ATOM 7793 N N . HIS A 1 1029 ? 43.537 -15.471 15.189 1.00 86.44 1029 HIS A N 1
ATOM 7794 C CA . HIS A 1 1029 ? 43.044 -16.822 15.494 1.00 86.44 1029 HIS A CA 1
ATOM 7795 C C . HIS A 1 1029 ? 41.928 -16.876 16.559 1.00 86.44 1029 HIS A C 1
ATOM 7797 O O . HIS A 1 1029 ? 41.745 -17.902 17.231 1.00 86.44 1029 HIS A O 1
ATOM 7803 N N . SER A 1 1030 ? 41.182 -15.777 16.705 1.00 89.62 1030 SER A N 1
ATOM 7804 C CA . SER A 1 1030 ? 40.160 -15.594 17.728 1.00 89.62 1030 SER A CA 1
ATOM 7805 C C . SER A 1 1030 ? 38.948 -16.460 17.414 1.00 89.62 1030 SER A C 1
ATOM 7807 O O . SER A 1 1030 ? 38.432 -16.423 16.298 1.00 89.62 1030 SER A O 1
ATOM 7809 N N . ILE A 1 1031 ? 38.488 -17.234 18.400 1.00 92.94 1031 ILE A N 1
ATOM 7810 C CA . ILE A 1 1031 ? 37.213 -17.958 18.360 1.00 92.94 1031 ILE A CA 1
ATOM 7811 C C . ILE A 1 1031 ? 36.432 -17.606 19.619 1.00 92.94 1031 ILE A C 1
ATOM 7813 O O . ILE A 1 1031 ? 36.960 -17.683 20.734 1.00 92.94 1031 ILE A O 1
ATOM 7817 N N . ARG A 1 1032 ? 35.164 -17.226 19.468 1.00 91.19 1032 ARG A N 1
ATOM 7818 C CA . ARG A 1 1032 ? 34.301 -16.846 20.591 1.00 91.19 1032 ARG A CA 1
ATOM 7819 C C . ARG A 1 1032 ? 32.956 -17.523 20.500 1.00 91.19 1032 ARG A C 1
ATOM 7821 O O . ARG A 1 1032 ? 32.454 -17.768 19.412 1.00 91.19 1032 ARG A O 1
ATOM 7828 N N . GLN A 1 1033 ? 32.386 -17.815 21.661 1.00 93.00 1033 GLN A N 1
ATOM 7829 C CA . GLN A 1 1033 ? 31.101 -18.490 21.777 1.00 93.00 1033 GLN A CA 1
ATOM 7830 C C . GLN A 1 1033 ? 30.185 -17.723 22.730 1.00 93.00 1033 GLN A C 1
ATOM 7832 O O . GLN A 1 1033 ? 30.625 -17.321 23.814 1.00 93.00 1033 GLN A O 1
ATOM 7837 N N . SER A 1 1034 ? 28.925 -17.545 22.339 1.00 91.56 1034 SER A N 1
ATOM 7838 C CA . SER A 1 1034 ? 27.889 -16.956 23.187 1.00 91.56 1034 SER A CA 1
ATOM 7839 C C . SER A 1 1034 ? 27.507 -17.877 24.355 1.00 91.56 1034 SER A C 1
ATOM 7841 O O . SER A 1 1034 ? 27.841 -19.067 24.383 1.00 91.56 1034 SER A O 1
ATOM 7843 N N . GLY A 1 1035 ? 26.726 -17.356 25.303 1.00 89.31 1035 GLY A N 1
ATOM 7844 C CA . GLY A 1 1035 ? 25.940 -18.173 26.220 1.00 89.31 1035 GLY A CA 1
ATOM 7845 C C . GLY A 1 1035 ? 24.951 -19.059 25.458 1.00 89.31 1035 GLY A C 1
ATOM 7846 O O . GLY A 1 1035 ? 24.666 -18.826 24.279 1.00 89.31 1035 GLY A O 1
ATOM 7847 N N . ILE A 1 1036 ? 24.429 -20.085 26.133 1.00 87.88 1036 ILE A N 1
ATOM 7848 C CA . ILE A 1 1036 ? 23.460 -21.011 25.537 1.00 87.88 1036 ILE A CA 1
ATOM 7849 C C . ILE A 1 1036 ? 22.179 -20.243 25.209 1.00 87.88 1036 ILE A C 1
ATOM 7851 O O . ILE A 1 1036 ? 21.446 -19.800 26.095 1.00 87.88 1036 ILE A O 1
ATOM 7855 N N . ILE A 1 1037 ? 21.904 -20.125 23.918 1.00 85.62 1037 ILE A N 1
ATOM 7856 C CA . ILE A 1 1037 ? 20.648 -19.647 23.363 1.00 85.62 1037 ILE A CA 1
ATOM 7857 C C . ILE A 1 1037 ? 19.717 -20.843 23.363 1.00 85.62 1037 ILE A C 1
ATOM 7859 O O . ILE A 1 1037 ? 19.596 -21.558 22.369 1.00 85.62 1037 ILE A O 1
ATOM 7863 N N . ALA A 1 1038 ? 19.117 -21.115 24.522 1.00 69.19 1038 ALA A N 1
ATOM 7864 C CA . ALA A 1 1038 ? 18.123 -22.168 24.613 1.00 69.19 1038 ALA A CA 1
ATOM 7865 C C . ALA A 1 1038 ? 17.058 -21.922 23.528 1.00 69.19 1038 ALA A C 1
ATOM 7867 O O . ALA A 1 1038 ? 16.640 -20.769 23.356 1.00 69.19 1038 ALA A O 1
ATOM 7868 N N . PRO A 1 1039 ? 16.627 -22.969 22.800 1.00 62.84 1039 PRO A N 1
ATOM 7869 C CA . PRO A 1 1039 ? 15.404 -22.858 22.025 1.00 62.84 1039 PRO A CA 1
ATOM 7870 C C . PRO A 1 1039 ? 14.289 -22.391 22.966 1.00 62.84 1039 PRO A C 1
ATOM 7872 O O . PRO A 1 1039 ? 14.392 -22.583 24.182 1.00 62.84 1039 PRO A O 1
ATOM 7875 N N . ASN A 1 1040 ? 13.232 -21.775 22.438 1.00 58.72 1040 ASN A N 1
ATOM 7876 C CA . ASN A 1 1040 ? 11.995 -21.582 23.196 1.00 58.72 1040 ASN A CA 1
ATOM 7877 C C . ASN A 1 1040 ? 11.543 -22.981 23.649 1.00 58.72 1040 ASN A C 1
ATOM 7879 O O . ASN A 1 1040 ? 10.918 -23.686 22.871 1.00 58.72 1040 ASN A O 1
ATOM 7883 N N . ALA A 1 1041 ? 11.976 -23.456 24.820 1.00 47.72 1041 ALA A N 1
ATOM 7884 C CA . ALA A 1 1041 ? 12.029 -24.895 25.107 1.00 47.72 1041 ALA A CA 1
ATOM 7885 C C . ALA A 1 1041 ? 11.309 -25.294 26.388 1.00 47.72 1041 ALA A C 1
ATOM 7887 O O . ALA A 1 1041 ? 11.353 -26.461 26.753 1.00 47.72 1041 ALA A O 1
ATOM 7888 N N . ASN A 1 1042 ? 10.613 -24.376 27.057 1.00 54.62 1042 ASN A N 1
ATOM 7889 C CA . ASN A 1 1042 ? 9.739 -24.745 28.163 1.00 54.62 1042 ASN A CA 1
ATOM 7890 C C . ASN A 1 1042 ? 8.396 -24.033 28.029 1.00 54.62 1042 ASN A C 1
ATOM 7892 O O . ASN A 1 1042 ? 8.341 -22.808 27.953 1.00 54.62 1042 ASN A O 1
ATOM 7896 N N . GLY A 1 1043 ? 7.333 -24.835 28.011 1.00 60.25 1043 GLY A N 1
ATOM 7897 C CA . GLY A 1 1043 ? 5.950 -24.380 28.053 1.00 60.25 1043 GLY A CA 1
ATOM 7898 C C . GLY A 1 1043 ? 5.105 -24.832 26.864 1.00 60.25 1043 GLY A C 1
ATOM 7899 O O . GLY A 1 1043 ? 5.594 -25.435 25.909 1.00 60.25 1043 GLY A O 1
ATOM 7900 N N . TYR A 1 1044 ? 3.818 -24.532 26.936 1.00 64.12 1044 TYR A N 1
ATOM 7901 C CA . TYR A 1 1044 ? 2.770 -24.985 26.037 1.00 64.12 1044 TYR A CA 1
ATOM 7902 C C . TYR A 1 1044 ? 3.057 -24.547 24.606 1.00 64.12 1044 TYR A C 1
ATOM 7904 O O . TYR A 1 1044 ? 2.906 -25.343 23.687 1.00 64.12 1044 TYR A O 1
ATOM 7912 N N . TYR A 1 1045 ? 3.560 -23.324 24.427 1.00 60.09 1045 TYR A N 1
ATOM 7913 C CA . TYR A 1 1045 ? 3.909 -22.787 23.115 1.00 60.09 1045 TYR A CA 1
ATOM 7914 C C . TYR A 1 1045 ? 5.094 -23.532 22.493 1.00 60.09 1045 TYR A C 1
ATOM 7916 O O . TYR A 1 1045 ? 4.985 -24.002 21.373 1.00 60.09 1045 TYR A O 1
ATOM 7924 N N . ALA A 1 1046 ? 6.174 -23.765 23.242 1.00 60.03 1046 ALA A N 1
ATOM 7925 C CA . ALA A 1 1046 ? 7.316 -24.568 22.791 1.00 60.03 1046 ALA A CA 1
ATOM 7926 C C . ALA A 1 1046 ? 6.926 -26.015 22.431 1.00 60.03 1046 ALA A C 1
ATOM 7928 O O . ALA A 1 1046 ? 7.356 -26.572 21.417 1.00 60.03 1046 ALA A O 1
ATOM 7929 N N . TRP A 1 1047 ? 6.087 -26.625 23.273 1.00 66.75 1047 TRP A N 1
ATOM 7930 C CA . TRP A 1 1047 ? 5.532 -27.952 23.034 1.00 66.75 1047 TRP A CA 1
ATOM 7931 C C . TRP A 1 1047 ? 4.640 -27.962 21.783 1.00 66.75 1047 TRP A C 1
ATOM 7933 O O . TRP A 1 1047 ? 4.793 -28.857 20.955 1.00 66.75 1047 TRP A O 1
ATOM 7943 N N . ARG A 1 1048 ? 3.789 -26.943 21.590 1.00 67.12 1048 ARG A N 1
ATOM 7944 C CA . ARG A 1 1048 ? 2.950 -26.769 20.396 1.00 67.12 1048 ARG A CA 1
ATOM 7945 C C . ARG A 1 1048 ? 3.800 -26.673 19.136 1.00 67.12 1048 ARG A C 1
ATOM 7947 O O . ARG A 1 1048 ? 3.564 -27.456 18.229 1.00 67.12 1048 ARG A O 1
ATOM 7954 N N . GLU A 1 1049 ? 4.803 -25.794 19.104 1.00 59.03 1049 GLU A N 1
ATOM 7955 C CA . GLU A 1 1049 ? 5.711 -25.646 17.952 1.00 59.03 1049 GLU A CA 1
ATOM 7956 C C . GLU A 1 1049 ? 6.352 -26.983 17.554 1.00 59.03 1049 GLU A C 1
ATOM 7958 O O . GLU A 1 1049 ? 6.506 -27.294 16.377 1.00 59.03 1049 GLU A O 1
ATOM 7963 N N . THR A 1 1050 ? 6.702 -27.802 18.550 1.00 62.03 1050 THR A N 1
ATOM 7964 C CA . THR A 1 1050 ? 7.362 -29.094 18.330 1.00 62.03 1050 THR A CA 1
ATOM 7965 C C . THR A 1 1050 ? 6.388 -30.181 17.865 1.00 62.03 1050 THR A C 1
ATOM 7967 O O . THR A 1 1050 ? 6.754 -31.025 17.052 1.00 62.03 1050 THR A O 1
ATOM 7970 N N . GLN A 1 1051 ? 5.175 -30.227 18.424 1.00 57.16 1051 GLN A N 1
ATOM 7971 C CA . GLN A 1 1051 ? 4.195 -31.288 18.151 1.00 57.16 1051 GLN A CA 1
ATOM 7972 C C . GLN A 1 1051 ? 3.257 -30.957 16.980 1.00 57.16 1051 GLN A C 1
ATOM 7974 O O . GLN A 1 1051 ? 2.707 -31.870 16.367 1.00 57.16 1051 GLN A O 1
ATOM 7979 N N . PHE A 1 1052 ? 3.094 -29.673 16.659 1.00 61.78 1052 PHE A N 1
ATOM 7980 C CA . PHE A 1 1052 ? 2.197 -29.148 15.627 1.00 61.78 1052 PHE A CA 1
ATOM 7981 C C . PHE A 1 1052 ? 2.894 -28.049 14.808 1.00 61.78 1052 PHE A C 1
ATOM 7983 O O . PHE A 1 1052 ? 2.459 -26.902 14.834 1.00 61.78 1052 PHE A O 1
ATOM 7990 N N . PRO A 1 1053 ? 3.977 -28.358 14.075 1.00 49.69 1053 PRO A N 1
ATOM 7991 C CA . PRO A 1 1053 ? 4.756 -27.357 13.336 1.00 49.69 1053 PRO A CA 1
ATOM 7992 C C . PRO A 1 1053 ? 3.957 -26.631 12.237 1.00 49.69 1053 PRO A C 1
ATOM 7994 O O . PRO A 1 1053 ? 4.283 -25.498 11.899 1.00 49.69 1053 PRO A O 1
ATOM 7997 N N . ASP A 1 1054 ? 2.869 -27.230 11.744 1.00 46.56 1054 ASP A N 1
ATOM 7998 C CA . ASP A 1 1054 ? 2.032 -26.685 10.666 1.00 46.56 1054 ASP A CA 1
ATOM 7999 C C . ASP A 1 1054 ? 0.861 -25.807 11.161 1.00 46.56 1054 ASP A C 1
ATOM 8001 O O . ASP A 1 1054 ? -0.018 -25.469 10.379 1.00 46.56 1054 ASP A O 1
ATOM 8005 N N . HIS A 1 1055 ? 0.819 -25.432 12.447 1.00 43.34 1055 HIS A N 1
ATOM 8006 C CA . HIS A 1 1055 ? -0.328 -24.769 13.098 1.00 43.34 1055 HIS A CA 1
ATOM 8007 C C . HIS A 1 1055 ? -0.719 -23.373 12.570 1.00 43.34 1055 HIS A C 1
ATOM 8009 O O . HIS A 1 1055 ? -1.785 -22.866 12.919 1.00 43.34 1055 HIS A O 1
ATOM 8015 N N . GLY A 1 1056 ? 0.113 -22.748 11.735 1.00 40.47 1056 GLY A N 1
ATOM 8016 C CA . GLY A 1 1056 ? -0.142 -21.431 11.153 1.00 40.47 1056 GLY A CA 1
ATOM 8017 C C . GLY A 1 1056 ? -0.166 -20.267 12.169 1.00 40.47 1056 GLY A C 1
ATOM 8018 O O . GLY A 1 1056 ? -0.344 -20.450 13.373 1.00 40.47 1056 GLY A O 1
ATOM 8019 N N . PRO A 1 1057 ? -0.019 -19.011 11.708 1.00 35.53 1057 PRO A N 1
ATOM 8020 C CA . PRO A 1 1057 ? 0.004 -17.823 12.574 1.00 35.53 1057 PRO A CA 1
ATOM 8021 C C . PRO A 1 1057 ? -1.353 -17.473 13.226 1.00 35.53 1057 PRO A C 1
ATOM 8023 O O . PRO A 1 1057 ? -1.431 -16.497 13.972 1.00 35.53 1057 PRO A O 1
ATOM 8026 N N . LEU A 1 1058 ? -2.420 -18.232 12.943 1.00 42.84 1058 LEU A N 1
ATOM 8027 C CA . LEU A 1 1058 ? -3.799 -17.971 13.381 1.00 42.84 1058 LEU A CA 1
ATOM 8028 C C . LEU A 1 1058 ? -4.261 -18.828 14.573 1.00 42.84 1058 LEU A C 1
ATOM 8030 O O . LEU A 1 1058 ? -5.349 -18.593 15.093 1.00 42.84 1058 LEU A O 1
ATOM 8034 N N . SER A 1 1059 ? -3.465 -19.787 15.061 1.00 48.62 1059 SER A N 1
ATOM 8035 C CA . SER A 1 1059 ? -3.911 -20.665 16.151 1.00 48.62 1059 SER A CA 1
ATOM 8036 C C . SER A 1 1059 ? -3.714 -20.015 17.533 1.00 48.62 1059 SER A C 1
ATOM 8038 O O . SER A 1 1059 ? -2.762 -20.315 18.271 1.00 48.62 1059 SER A O 1
ATOM 8040 N N . THR A 1 1060 ? -4.593 -19.085 17.900 1.00 51.28 1060 THR A N 1
ATOM 8041 C CA . THR A 1 1060 ? -4.677 -18.609 19.288 1.00 51.28 1060 THR A CA 1
ATOM 8042 C C . THR A 1 1060 ? -5.260 -19.723 20.172 1.00 51.28 1060 THR A C 1
ATOM 8044 O O . THR A 1 1060 ? -6.025 -20.547 19.669 1.00 51.28 1060 THR A O 1
ATOM 8047 N N . PRO A 1 1061 ? -4.914 -19.798 21.474 1.00 56.81 1061 PRO A N 1
ATOM 8048 C CA . PRO A 1 1061 ? -5.485 -20.784 22.402 1.00 56.81 1061 PRO A CA 1
ATOM 8049 C C . PRO A 1 1061 ? -7.025 -20.799 22.432 1.00 56.81 1061 PRO A C 1
ATOM 8051 O O . PRO A 1 1061 ? -7.627 -21.856 22.611 1.00 56.81 1061 PRO A O 1
ATOM 8054 N N . ASP A 1 1062 ? -7.655 -19.645 22.220 1.00 60.06 1062 ASP A N 1
ATOM 8055 C CA . ASP A 1 1062 ? -9.112 -19.486 22.273 1.00 60.06 1062 ASP A CA 1
ATOM 8056 C C . ASP A 1 1062 ? -9.791 -19.552 20.893 1.00 60.06 1062 ASP A C 1
ATOM 8058 O O . ASP A 1 1062 ? -11.017 -19.494 20.817 1.00 60.06 1062 ASP A O 1
ATOM 8062 N N . GLY A 1 1063 ? -9.015 -19.669 19.808 1.00 60.22 1063 GLY A N 1
ATOM 8063 C CA . GLY A 1 1063 ? -9.539 -19.895 18.460 1.00 60.22 1063 GLY A CA 1
ATOM 8064 C C . GLY A 1 1063 ? -10.144 -21.291 18.304 1.00 60.22 1063 GLY A C 1
ATOM 8065 O O . GLY A 1 1063 ? -9.913 -22.160 19.136 1.00 60.22 1063 GLY A O 1
ATOM 8066 N N . ASP A 1 1064 ? -10.905 -21.489 17.237 1.00 61.88 1064 ASP A N 1
ATOM 8067 C CA . ASP A 1 1064 ? -11.500 -22.763 16.813 1.00 61.88 1064 ASP A CA 1
ATOM 8068 C C . ASP A 1 1064 ? -11.315 -22.811 15.291 1.00 61.88 1064 ASP A C 1
ATOM 8070 O O . ASP A 1 1064 ? -12.147 -22.307 14.533 1.00 61.88 1064 ASP A O 1
ATOM 8074 N N . SER A 1 1065 ? -10.114 -23.213 14.863 1.00 57.50 1065 SER A N 1
ATOM 8075 C CA . SER A 1 1065 ? -9.655 -23.037 13.477 1.00 57.50 1065 SER A CA 1
ATOM 8076 C C . SER A 1 1065 ? -10.328 -23.986 12.482 1.00 57.50 1065 SER A C 1
ATOM 8078 O O . SER A 1 1065 ? -10.310 -23.700 11.291 1.00 57.50 1065 SER A O 1
ATOM 8080 N N . ASP A 1 1066 ? -10.954 -25.073 12.936 1.00 59.06 1066 ASP A N 1
ATOM 8081 C CA . ASP A 1 1066 ? -11.733 -25.987 12.093 1.00 59.06 1066 ASP A CA 1
ATOM 8082 C C . ASP A 1 1066 ? -13.259 -25.893 12.326 1.00 59.06 1066 ASP A C 1
ATOM 8084 O O . ASP A 1 1066 ? -14.036 -26.597 11.668 1.00 59.06 1066 ASP A O 1
ATOM 8088 N N . ALA A 1 1067 ? -13.692 -24.956 13.182 1.00 62.94 1067 ALA A N 1
ATOM 8089 C CA . ALA A 1 1067 ? -15.079 -24.652 13.535 1.00 62.94 1067 ALA A CA 1
ATOM 8090 C C . ALA A 1 1067 ? -15.850 -25.851 14.120 1.00 62.94 1067 ALA A C 1
ATOM 8092 O O . ALA A 1 1067 ? -17.071 -25.975 13.937 1.00 62.94 1067 ALA A O 1
ATOM 8093 N N . ASP A 1 1068 ? -15.155 -26.744 14.826 1.00 61.66 1068 ASP A N 1
ATOM 8094 C CA . ASP A 1 1068 ? -15.721 -27.958 15.410 1.00 61.66 1068 ASP A CA 1
ATOM 8095 C C . ASP A 1 1068 ? -16.365 -27.739 16.801 1.00 61.66 1068 ASP A C 1
ATOM 8097 O O . ASP A 1 1068 ? -16.939 -28.668 17.393 1.00 61.66 1068 ASP A O 1
ATOM 8101 N N . SER A 1 1069 ? -16.373 -26.480 17.267 1.00 69.25 1069 SER A N 1
ATOM 8102 C CA . SER A 1 1069 ? -16.845 -26.000 18.574 1.00 69.25 1069 SER A CA 1
ATOM 8103 C C . SER A 1 1069 ? -15.963 -26.391 19.766 1.00 69.25 1069 SER A C 1
ATOM 8105 O O . SER A 1 1069 ? -16.411 -26.304 20.918 1.00 69.25 1069 SER A O 1
ATOM 8107 N N . ILE A 1 1070 ? -14.723 -26.811 19.521 1.00 67.00 1070 ILE A N 1
ATOM 8108 C CA . ILE A 1 1070 ? -13.685 -27.052 20.522 1.00 67.00 1070 ILE A CA 1
ATOM 8109 C C . ILE A 1 1070 ? -12.616 -25.967 20.361 1.00 67.00 1070 ILE A C 1
ATOM 8111 O O . ILE A 1 1070 ? -12.231 -25.603 19.262 1.00 67.00 1070 ILE A O 1
ATOM 8115 N N . SER A 1 1071 ? -12.124 -25.406 21.470 1.00 72.06 1071 SER A N 1
ATOM 8116 C CA . SER A 1 1071 ? -11.029 -24.440 21.362 1.00 72.06 1071 SER A CA 1
ATOM 8117 C C . SER A 1 1071 ? -9.714 -25.132 21.011 1.00 72.06 1071 SER A C 1
ATOM 8119 O O . SER A 1 1071 ? -9.394 -26.192 21.556 1.00 72.06 1071 SER A O 1
ATOM 8121 N N . ASN A 1 1072 ? -8.885 -24.460 20.221 1.00 73.56 1072 ASN A N 1
ATOM 8122 C CA . ASN A 1 1072 ? -7.534 -24.865 19.862 1.00 73.56 1072 ASN A CA 1
ATOM 8123 C C . ASN A 1 1072 ? -6.732 -25.292 21.104 1.00 73.56 1072 ASN A C 1
ATOM 8125 O O . ASN A 1 1072 ? -6.061 -26.318 21.094 1.00 73.56 1072 ASN A O 1
ATOM 8129 N N . LEU A 1 1073 ? -6.815 -24.556 22.225 1.00 78.81 1073 LEU A N 1
ATOM 8130 C CA . LEU A 1 1073 ? -6.142 -24.927 23.478 1.00 78.81 1073 LEU A CA 1
ATOM 8131 C C . LEU A 1 1073 ? -6.580 -26.298 23.992 1.00 78.81 1073 LEU A C 1
ATOM 8133 O O . LEU A 1 1073 ? -5.756 -27.045 24.517 1.00 78.81 1073 LEU A O 1
ATOM 8137 N N . MET A 1 1074 ? -7.868 -26.623 23.897 1.00 80.50 1074 MET A N 1
ATOM 8138 C CA . MET A 1 1074 ? -8.395 -27.924 24.295 1.00 80.50 1074 MET A CA 1
ATOM 8139 C C . MET A 1 1074 ? -7.915 -29.021 23.339 1.00 80.50 1074 MET A C 1
ATOM 8141 O O . MET A 1 1074 ? -7.518 -30.091 23.799 1.00 80.50 1074 MET A O 1
ATOM 8145 N N . GLU A 1 1075 ? -7.872 -28.752 22.038 1.00 76.88 1075 GLU A N 1
ATOM 8146 C CA . GLU A 1 1075 ? -7.344 -29.689 21.046 1.00 76.88 1075 GLU A CA 1
ATOM 8147 C C . GLU A 1 1075 ? -5.855 -29.964 21.247 1.00 76.88 1075 GLU A C 1
ATOM 8149 O O . GLU A 1 1075 ? -5.443 -31.119 21.391 1.00 76.88 1075 GLU A O 1
ATOM 8154 N N . TYR A 1 1076 ? -5.052 -28.912 21.389 1.00 77.31 1076 TYR A N 1
ATOM 8155 C CA . TYR A 1 1076 ? -3.638 -29.015 21.712 1.00 77.31 1076 TYR A CA 1
ATOM 8156 C C . TYR A 1 1076 ? -3.415 -29.722 23.049 1.00 77.31 1076 TYR A C 1
ATOM 8158 O O . TYR A 1 1076 ? -2.566 -30.605 23.139 1.00 77.31 1076 TYR A O 1
ATOM 8166 N N . ALA A 1 1077 ? -4.208 -29.431 24.085 1.00 78.56 1077 ALA A N 1
ATOM 8167 C CA . ALA A 1 1077 ? -4.128 -30.136 25.368 1.00 78.56 1077 ALA A CA 1
ATOM 8168 C C . ALA A 1 1077 ? -4.398 -31.644 25.236 1.00 78.56 1077 ALA A C 1
ATOM 8170 O O . ALA A 1 1077 ? -3.843 -32.460 25.976 1.00 78.56 1077 ALA A O 1
ATOM 8171 N N . LEU A 1 1078 ? -5.239 -32.024 24.277 1.00 79.44 1078 LEU A N 1
ATOM 8172 C CA . LEU A 1 1078 ? -5.535 -33.410 23.935 1.00 79.44 1078 LEU A CA 1
ATOM 8173 C C . LEU A 1 1078 ? -4.601 -33.957 22.845 1.00 79.44 1078 LEU A C 1
ATOM 8175 O O . LEU A 1 1078 ? -4.785 -35.090 22.397 1.00 79.44 1078 LEU A O 1
ATOM 8179 N N . GLY A 1 1079 ? -3.561 -33.222 22.451 1.00 75.06 1079 GLY A N 1
ATOM 8180 C CA . GLY A 1 1079 ? -2.591 -33.657 21.453 1.00 75.06 1079 GLY A CA 1
ATOM 8181 C C . GLY A 1 1079 ? -3.214 -33.846 20.074 1.00 75.06 1079 GLY A C 1
ATOM 8182 O O . GLY A 1 1079 ? -2.938 -34.854 19.424 1.00 75.06 1079 GLY A O 1
ATOM 8183 N N . ARG A 1 1080 ? -4.087 -32.923 19.671 1.00 74.69 1080 ARG A N 1
ATOM 8184 C CA . ARG A 1 1080 ? -4.738 -32.864 18.361 1.00 74.69 1080 ARG A CA 1
ATOM 8185 C C . ARG A 1 1080 ? -4.340 -31.571 17.647 1.00 74.69 1080 ARG A C 1
ATOM 8187 O O . ARG A 1 1080 ? -3.997 -30.586 18.295 1.00 74.69 1080 ARG A O 1
ATOM 8194 N N . SER A 1 1081 ? -4.331 -31.627 16.316 1.00 70.94 1081 SER A N 1
ATOM 8195 C CA . SER A 1 1081 ? -4.062 -30.467 15.466 1.00 70.94 1081 SER A CA 1
ATOM 8196 C C . SER A 1 1081 ? -5.385 -29.778 15.116 1.00 70.94 1081 SER A C 1
ATOM 8198 O O . SER A 1 1081 ? -6.252 -30.480 14.591 1.00 70.94 1081 SER A O 1
ATOM 8200 N N . PRO A 1 1082 ? -5.494 -28.450 15.305 1.00 64.81 1082 PRO A N 1
ATOM 8201 C CA . PRO A 1 1082 ? -6.695 -27.669 14.985 1.00 64.81 1082 PRO A CA 1
ATOM 8202 C C . PRO A 1 1082 ? -6.890 -27.406 13.480 1.00 64.81 1082 PRO A C 1
ATOM 8204 O O . PRO A 1 1082 ? -7.758 -26.640 13.086 1.00 64.81 1082 PRO A O 1
ATOM 8207 N N . LEU A 1 1083 ? -6.037 -27.972 12.613 1.00 60.31 1083 LEU A N 1
ATOM 8208 C CA . LEU A 1 1083 ? -6.078 -27.778 11.153 1.00 60.31 1083 LEU A CA 1
ATOM 8209 C C . LEU A 1 1083 ? -6.406 -29.066 10.382 1.00 60.31 1083 LEU A C 1
ATOM 8211 O O . LEU A 1 1083 ? -6.340 -29.106 9.151 1.00 60.31 1083 LEU A O 1
ATOM 8215 N N . ALA A 1 1084 ? -6.709 -30.162 11.079 1.00 59.06 1084 ALA A N 1
ATOM 8216 C CA . ALA A 1 1084 ? -6.962 -31.441 10.431 1.00 59.06 1084 ALA A CA 1
ATOM 8217 C C . ALA A 1 1084 ? -8.372 -31.475 9.807 1.00 59.06 1084 ALA A C 1
ATOM 8219 O O . ALA A 1 1084 ? -9.367 -31.654 10.496 1.00 59.06 1084 ALA A O 1
ATOM 8220 N N . SER A 1 1085 ? -8.453 -31.412 8.474 1.00 43.59 1085 SER A N 1
ATOM 8221 C CA . SER A 1 1085 ? -9.690 -31.337 7.667 1.00 43.59 1085 SER A CA 1
ATOM 8222 C C . SER A 1 1085 ? -10.596 -32.585 7.659 1.00 43.59 1085 SER A C 1
ATOM 8224 O O . SER A 1 1085 ? -11.464 -32.736 6.798 1.00 43.59 1085 SER A O 1
ATOM 8226 N N . SER A 1 1086 ? -10.432 -33.503 8.609 1.00 44.44 1086 SER A N 1
ATOM 8227 C CA . SER A 1 1086 ? -11.282 -34.685 8.745 1.00 44.44 1086 SER A CA 1
ATOM 8228 C C . SER A 1 1086 ? -12.017 -34.620 10.073 1.00 44.44 1086 SER A C 1
ATOM 8230 O O . SER A 1 1086 ? -11.358 -34.555 11.105 1.00 44.44 1086 SER A O 1
ATOM 8232 N N . GLY A 1 1087 ? -13.353 -34.700 10.043 1.00 45.28 1087 GLY A N 1
ATOM 8233 C CA . GLY A 1 1087 ? -14.275 -34.671 11.192 1.00 45.28 1087 GLY A CA 1
ATOM 8234 C C . GLY A 1 1087 ? -14.131 -35.819 12.207 1.00 45.28 1087 GLY A C 1
ATOM 8235 O O . GLY A 1 1087 ? -15.120 -36.402 12.643 1.00 45.28 1087 GLY A O 1
ATOM 8236 N N . GLY A 1 1088 ? -12.898 -36.164 12.566 1.00 46.25 1088 GLY A N 1
ATOM 8237 C CA . GLY A 1 1088 ? -12.509 -37.070 13.634 1.00 46.25 1088 GLY A CA 1
ATOM 8238 C C . GLY A 1 1088 ? -12.076 -36.353 14.914 1.00 46.25 1088 GLY A C 1
ATOM 8239 O O . GLY A 1 1088 ? -11.648 -37.053 15.825 1.00 46.25 1088 GLY A O 1
ATOM 8240 N N . ASN A 1 1089 ? -12.188 -35.017 15.000 1.00 51.59 1089 ASN A N 1
ATOM 8241 C CA . ASN A 1 1089 ? -11.809 -34.235 16.188 1.00 51.59 1089 ASN A CA 1
ATOM 8242 C C . ASN A 1 1089 ? -12.958 -33.482 16.882 1.00 51.59 1089 ASN A C 1
ATOM 8244 O O . ASN A 1 1089 ? -12.848 -33.323 18.096 1.00 51.59 1089 ASN A O 1
ATOM 8248 N N . GLY A 1 1090 ? -14.075 -33.209 16.188 1.00 51.81 1090 GLY A N 1
ATOM 8249 C CA . GLY A 1 1090 ? -15.258 -32.525 16.742 1.00 51.81 1090 GLY A CA 1
ATOM 8250 C C . GLY A 1 1090 ? -15.892 -33.169 17.974 1.00 51.81 1090 GLY A C 1
ATOM 8251 O O . GLY A 1 1090 ? -15.491 -34.241 18.429 1.00 51.81 1090 GLY A O 1
ATOM 8252 N N . ALA A 1 1091 ? -16.953 -32.555 18.511 1.00 49.72 1091 ALA A N 1
ATOM 8253 C CA . ALA A 1 1091 ? -17.622 -33.002 19.745 1.00 49.72 1091 ALA A CA 1
ATOM 8254 C C . ALA A 1 1091 ? -18.003 -34.507 19.787 1.00 49.72 1091 ALA A C 1
ATOM 8256 O O . ALA A 1 1091 ? -18.136 -35.082 20.869 1.00 49.72 1091 ALA A O 1
ATOM 8257 N N . SER A 1 1092 ? -18.157 -35.162 18.628 1.00 47.25 1092 SER A N 1
ATOM 8258 C CA . SER A 1 1092 ? -18.391 -36.609 18.478 1.00 47.25 1092 SER A CA 1
ATOM 8259 C C . SER A 1 1092 ? -17.158 -37.499 18.699 1.00 47.25 1092 SER A C 1
ATOM 8261 O O . SER A 1 1092 ? -17.309 -38.696 18.933 1.00 47.25 1092 SER A O 1
ATOM 8263 N N . ALA A 1 1093 ? -15.951 -36.943 18.613 1.00 51.47 1093 ALA A N 1
ATOM 8264 C CA . ALA A 1 1093 ? -14.675 -37.605 18.875 1.00 51.47 1093 ALA A CA 1
ATOM 8265 C C . ALA A 1 1093 ? -14.103 -37.297 20.267 1.00 51.47 1093 ALA A C 1
ATOM 8267 O O . ALA A 1 1093 ? -13.070 -37.856 20.660 1.00 51.47 1093 ALA A O 1
ATOM 8268 N N . LEU A 1 1094 ? -14.760 -36.407 21.017 1.00 53.41 1094 LEU A N 1
ATOM 8269 C CA . LEU A 1 1094 ? -14.607 -36.339 22.462 1.00 53.41 1094 LEU A CA 1
ATOM 8270 C C . LEU A 1 1094 ? -15.259 -37.582 23.078 1.00 53.41 1094 LEU A C 1
ATOM 8272 O O . LEU A 1 1094 ? -16.317 -38.017 22.614 1.00 53.41 1094 LEU A O 1
ATOM 8276 N N . PRO A 1 1095 ? -14.668 -38.193 24.111 1.00 52.94 1095 PRO A N 1
ATOM 8277 C CA . PRO A 1 1095 ? -15.182 -39.465 24.577 1.00 52.94 1095 PRO A CA 1
ATOM 8278 C C . PRO A 1 1095 ? -16.574 -39.337 25.200 1.00 52.94 1095 PRO A C 1
ATOM 8280 O O . PRO A 1 1095 ? -16.758 -38.705 26.240 1.00 52.94 1095 PRO A O 1
ATOM 8283 N N . GLN A 1 1096 ? -17.556 -39.993 24.584 1.00 50.41 1096 GLN A N 1
ATOM 8284 C CA . GLN A 1 1096 ? -18.894 -40.164 25.137 1.00 50.41 1096 GLN A CA 1
ATOM 8285 C C . GLN A 1 1096 ? -19.074 -41.611 25.596 1.00 50.41 1096 GLN A C 1
ATOM 8287 O O . GLN A 1 1096 ? -18.987 -42.540 24.795 1.00 50.41 1096 GLN A O 1
ATOM 8292 N N . GLY A 1 1097 ? -19.336 -41.825 26.887 1.00 51.38 1097 GLY A N 1
ATOM 8293 C CA . GLY A 1 1097 ? -19.763 -43.140 27.359 1.00 51.38 1097 GLY A CA 1
ATOM 8294 C C . GLY A 1 1097 ? -19.696 -43.346 28.868 1.00 51.38 1097 GLY A C 1
ATOM 8295 O O . GLY A 1 1097 ? -18.648 -43.184 29.490 1.00 51.38 1097 GLY A O 1
ATOM 8296 N N . ILE A 1 1098 ? -20.817 -43.800 29.437 1.00 53.22 1098 ILE A N 1
ATOM 8297 C CA . ILE A 1 1098 ? -20.859 -44.488 30.732 1.00 53.22 1098 ILE A CA 1
ATOM 8298 C C . ILE A 1 1098 ? -20.012 -45.758 30.595 1.00 53.22 1098 ILE A C 1
ATOM 8300 O O . ILE A 1 1098 ? -20.278 -46.601 29.738 1.00 53.22 1098 ILE A O 1
ATOM 8304 N N . VAL A 1 1099 ? -18.971 -45.891 31.414 1.00 52.00 1099 VAL A N 1
ATOM 8305 C CA . VAL A 1 1099 ? -18.015 -46.995 31.293 1.00 52.00 1099 VAL A CA 1
ATOM 8306 C C . VAL A 1 1099 ? -18.552 -48.233 32.013 1.00 52.00 1099 VAL A C 1
ATOM 8308 O O . VAL A 1 1099 ? -18.491 -48.325 33.236 1.00 52.00 1099 VAL A O 1
ATOM 8311 N N . ALA A 1 1100 ? -19.053 -49.212 31.260 1.00 55.66 1100 ALA A N 1
ATOM 8312 C CA . ALA A 1 1100 ? -19.314 -50.548 31.790 1.00 55.66 1100 ALA A CA 1
ATOM 8313 C C . ALA A 1 1100 ? -17.989 -51.314 31.981 1.00 55.66 1100 ALA A C 1
ATOM 8315 O O . ALA A 1 1100 ? -17.117 -51.273 31.115 1.00 55.66 1100 ALA A O 1
ATOM 8316 N N . GLY A 1 1101 ? -17.842 -52.033 33.100 1.00 62.94 1101 GLY A N 1
ATOM 8317 C CA . GLY A 1 1101 ? -16.725 -52.965 33.322 1.00 62.94 1101 GLY A CA 1
ATOM 8318 C C . GLY A 1 1101 ? -15.499 -52.421 34.066 1.00 62.94 1101 GLY A C 1
ATOM 8319 O O . GLY A 1 1101 ? -14.522 -53.152 34.187 1.00 62.94 1101 GLY A O 1
ATOM 8320 N N . GLU A 1 1102 ? -15.536 -51.195 34.600 1.00 72.19 1102 GLU A N 1
ATOM 8321 C CA . GLU A 1 1102 ? -14.474 -50.655 35.469 1.00 72.19 1102 GLU A CA 1
ATOM 8322 C C . GLU A 1 1102 ? -14.862 -50.768 36.955 1.00 72.19 1102 GLU A C 1
ATOM 8324 O O . GLU A 1 1102 ? -15.720 -50.008 37.412 1.00 72.19 1102 GLU A O 1
ATOM 8329 N N . PRO A 1 1103 ? -14.238 -51.662 37.750 1.00 72.31 1103 PRO A N 1
ATOM 8330 C CA . PRO A 1 1103 ? -14.644 -51.913 39.138 1.00 72.31 1103 PRO A CA 1
ATOM 8331 C C . PRO A 1 1103 ? -14.596 -50.682 40.054 1.00 72.31 1103 PRO A C 1
ATOM 8333 O O . PRO A 1 1103 ? -15.341 -50.614 41.025 1.00 72.31 1103 PRO A O 1
ATOM 8336 N N . LEU A 1 1104 ? -13.732 -49.705 39.756 1.00 70.69 1104 LEU A N 1
ATOM 8337 C CA . LEU A 1 1104 ? -13.587 -48.474 40.547 1.00 70.69 1104 LEU A CA 1
ATOM 8338 C C . LEU A 1 1104 ? -14.640 -47.398 40.208 1.00 70.69 1104 LEU A C 1
ATOM 8340 O O . LEU A 1 1104 ? -14.835 -46.458 40.986 1.00 70.69 1104 LEU A O 1
ATOM 8344 N N . LEU A 1 1105 ? -15.321 -47.527 39.062 1.00 74.12 1105 LEU A N 1
ATOM 8345 C CA . LEU A 1 1105 ? -16.234 -46.518 38.507 1.00 74.12 1105 LEU A CA 1
ATOM 8346 C C . LEU A 1 1105 ? -17.664 -47.033 38.262 1.00 74.12 1105 LEU A C 1
ATOM 8348 O O . LEU A 1 1105 ? -18.494 -46.282 37.760 1.00 74.12 1105 LEU A O 1
ATOM 8352 N N . ASN A 1 1106 ? -17.956 -48.284 38.624 1.00 69.00 1106 ASN A N 1
ATOM 8353 C CA . ASN A 1 1106 ? -19.202 -48.997 38.310 1.00 69.00 1106 ASN A CA 1
ATOM 8354 C C . ASN A 1 1106 ? -20.505 -48.283 38.736 1.00 69.00 1106 ASN A C 1
ATOM 8356 O O . ASN A 1 1106 ? -21.516 -48.459 38.065 1.00 69.00 1106 ASN A O 1
ATOM 8360 N N . ASP A 1 1107 ? -20.464 -47.444 39.776 1.00 65.81 1107 ASP A N 1
ATOM 8361 C CA . ASP A 1 1107 ? -21.613 -46.689 40.306 1.00 65.81 1107 ASP A CA 1
ATOM 8362 C C . ASP A 1 1107 ? -21.450 -45.157 40.150 1.00 65.81 1107 ASP A C 1
ATOM 8364 O O . ASP A 1 1107 ? -21.906 -44.374 40.989 1.00 65.81 1107 ASP A O 1
ATOM 8368 N N . ARG A 1 1108 ? -20.717 -44.697 39.124 1.00 70.69 1108 ARG A N 1
ATOM 8369 C CA . ARG A 1 1108 ? -20.326 -43.283 38.963 1.00 70.69 1108 ARG A CA 1
ATOM 8370 C C . ARG A 1 1108 ? -20.603 -42.743 37.564 1.00 70.69 1108 ARG A C 1
ATOM 8372 O O . ARG A 1 1108 ? -20.354 -43.416 36.564 1.00 70.69 1108 ARG A O 1
ATOM 8379 N N . ILE A 1 1109 ? -21.000 -41.472 37.482 1.00 70.50 1109 ILE A N 1
ATOM 8380 C CA . ILE A 1 1109 ? -20.958 -40.727 36.213 1.00 70.50 1109 ILE A CA 1
ATOM 8381 C C . ILE A 1 1109 ? -19.490 -40.467 35.903 1.00 70.50 1109 ILE A C 1
ATOM 8383 O O . ILE A 1 1109 ? -18.794 -39.892 36.739 1.00 70.50 1109 ILE A O 1
ATOM 8387 N N . SER A 1 1110 ? -19.025 -40.903 34.732 1.00 73.38 1110 SER A N 1
ATOM 8388 C CA . SER A 1 1110 ? -17.604 -40.888 34.385 1.00 73.38 1110 SER A CA 1
ATOM 8389 C C . SER A 1 1110 ? -17.334 -40.153 33.077 1.00 73.38 1110 SER A C 1
ATOM 8391 O O . SER A 1 1110 ? -18.059 -40.339 32.104 1.00 73.38 1110 SER A O 1
ATOM 8393 N N . LEU A 1 1111 ? -16.273 -39.346 33.059 1.00 76.88 1111 LEU A N 1
ATOM 8394 C CA . LEU A 1 1111 ? -15.689 -38.759 31.855 1.00 76.88 1111 LEU A CA 1
ATOM 8395 C C . LEU A 1 1111 ? -14.523 -39.643 31.403 1.00 76.88 1111 LEU A C 1
ATOM 8397 O O . LEU A 1 1111 ? -13.669 -39.991 32.222 1.00 76.88 1111 LEU A O 1
ATOM 8401 N N . LEU A 1 1112 ? -14.481 -39.999 30.122 1.00 80.31 1112 LEU A N 1
ATOM 8402 C CA . LEU A 1 1112 ? -13.328 -40.643 29.496 1.00 80.31 1112 LEU A CA 1
ATOM 8403 C C . LEU A 1 1112 ? -12.536 -39.559 28.750 1.00 80.31 1112 LEU A C 1
ATOM 8405 O O . LEU A 1 1112 ? -13.123 -38.650 28.178 1.00 80.31 1112 LEU A O 1
ATOM 8409 N N . ILE A 1 1113 ? -11.211 -39.602 28.808 1.00 81.00 1113 ILE A N 1
ATOM 8410 C CA . ILE A 1 1113 ? -10.326 -38.597 28.212 1.00 81.00 1113 ILE A CA 1
ATOM 8411 C C . ILE A 1 1113 ? -9.167 -39.340 27.564 1.00 81.00 1113 ILE A C 1
ATOM 8413 O O . ILE A 1 1113 ? -8.500 -40.136 28.222 1.00 81.00 1113 ILE A O 1
ATOM 8417 N N . ASP A 1 1114 ? -8.921 -39.084 26.287 1.00 80.62 1114 ASP A N 1
ATOM 8418 C CA . ASP A 1 1114 ? -7.771 -39.627 25.572 1.00 80.62 1114 ASP A CA 1
ATOM 8419 C C . ASP A 1 1114 ? -6.655 -38.578 25.524 1.00 80.62 1114 ASP A C 1
ATOM 8421 O O . ASP A 1 1114 ? -6.789 -37.564 24.840 1.00 80.62 1114 ASP A O 1
ATOM 8425 N N . MET A 1 1115 ? -5.582 -38.789 26.290 1.00 79.94 1115 MET A N 1
ATOM 8426 C CA . MET A 1 1115 ? -4.542 -37.784 26.529 1.00 79.94 1115 MET A CA 1
ATOM 8427 C C . MET A 1 1115 ? -3.190 -38.150 25.897 1.00 79.94 1115 MET A C 1
ATOM 8429 O O . MET A 1 1115 ? -2.786 -39.311 25.988 1.00 79.94 1115 MET A O 1
ATOM 8433 N N . PRO A 1 1116 ? -2.420 -37.175 25.376 1.00 79.38 1116 PRO A N 1
ATOM 8434 C CA . PRO A 1 1116 ? -1.055 -37.399 24.901 1.00 79.38 1116 PRO A CA 1
ATOM 8435 C C . PRO A 1 1116 ? -0.083 -37.701 26.055 1.00 79.38 1116 PRO A C 1
ATOM 8437 O O . PRO A 1 1116 ? -0.288 -37.283 27.200 1.00 79.38 1116 PRO A O 1
ATOM 8440 N N . GLN A 1 1117 ? 0.990 -38.435 25.755 1.00 78.75 1117 GLN A N 1
ATOM 8441 C CA . GLN A 1 1117 ? 2.064 -38.791 26.681 1.00 78.75 1117 GLN A CA 1
ATOM 8442 C C . GLN A 1 1117 ? 3.447 -38.604 26.019 1.00 78.75 1117 GLN A C 1
ATOM 8444 O O . GLN A 1 1117 ? 3.788 -39.384 25.128 1.00 78.75 1117 GLN A O 1
ATOM 8449 N N . PRO A 1 1118 ? 4.269 -37.632 26.476 1.00 69.44 1118 PRO A N 1
ATOM 8450 C CA . PRO A 1 1118 ? 3.994 -36.710 27.580 1.00 69.44 1118 PRO A CA 1
ATOM 8451 C C . PRO A 1 1118 ? 2.987 -35.610 27.197 1.00 69.44 1118 PRO A C 1
ATOM 8453 O O . PRO A 1 1118 ? 3.006 -35.083 26.088 1.00 69.44 1118 PRO A O 1
ATOM 8456 N N . ALA A 1 1119 ? 2.124 -35.244 28.145 1.00 73.19 1119 ALA A N 1
ATOM 8457 C CA . ALA A 1 1119 ? 1.255 -34.072 28.041 1.00 73.19 1119 ALA A CA 1
ATOM 8458 C C . ALA A 1 1119 ? 2.064 -32.762 28.151 1.00 73.19 1119 ALA A C 1
ATOM 8460 O O . ALA A 1 1119 ? 3.127 -32.757 28.776 1.00 73.19 1119 ALA A O 1
ATOM 8461 N N . ALA A 1 1120 ? 1.547 -31.658 27.595 1.00 76.44 1120 ALA A N 1
ATOM 8462 C CA . ALA A 1 1120 ? 2.210 -30.349 27.650 1.00 76.44 1120 ALA A CA 1
ATOM 8463 C C . ALA A 1 1120 ? 2.510 -29.935 29.109 1.00 76.44 1120 ALA A C 1
ATOM 8465 O O . ALA A 1 1120 ? 1.593 -29.972 29.933 1.00 76.44 1120 ALA A O 1
ATOM 8466 N N . PRO A 1 1121 ? 3.762 -29.573 29.453 1.00 69.19 1121 PRO A N 1
ATOM 8467 C CA . PRO A 1 1121 ? 4.272 -29.581 30.831 1.00 69.19 1121 PRO A CA 1
ATOM 8468 C C . PRO A 1 1121 ? 3.651 -28.532 31.767 1.00 69.19 1121 PRO A C 1
ATOM 8470 O O . PRO A 1 1121 ? 3.673 -28.705 32.983 1.00 69.19 1121 PRO A O 1
ATOM 8473 N N . ASP A 1 1122 ? 3.074 -27.476 31.215 1.00 73.25 1122 ASP A N 1
ATOM 8474 C CA . ASP A 1 1122 ? 2.516 -26.314 31.903 1.00 73.25 1122 ASP A CA 1
ATOM 8475 C C . ASP A 1 1122 ? 0.997 -26.178 31.716 1.00 73.25 1122 ASP A C 1
ATOM 8477 O O . ASP A 1 1122 ? 0.420 -25.198 32.162 1.00 73.25 1122 ASP A O 1
ATOM 8481 N N . LEU A 1 1123 ? 0.296 -27.156 31.137 1.00 80.38 1123 LEU A N 1
ATOM 8482 C CA . LEU A 1 1123 ? -1.173 -27.140 31.128 1.00 80.38 1123 LEU A CA 1
ATOM 8483 C C . LEU A 1 1123 ? -1.751 -27.686 32.440 1.00 80.38 1123 LEU A C 1
ATOM 8485 O O . LEU A 1 1123 ? -1.394 -28.786 32.865 1.00 80.38 1123 LEU A O 1
ATOM 8489 N N . THR A 1 1124 ? -2.706 -26.977 33.054 1.00 84.19 1124 THR A N 1
ATOM 8490 C CA . THR A 1 1124 ? -3.627 -27.592 34.023 1.00 84.19 1124 THR A CA 1
ATOM 8491 C C . THR A 1 1124 ? -4.862 -28.118 33.313 1.00 84.19 1124 THR A C 1
ATOM 8493 O O . THR A 1 1124 ? -5.595 -27.374 32.663 1.00 84.19 1124 THR A O 1
ATOM 8496 N N . TYR A 1 1125 ? -5.135 -29.393 33.543 1.00 87.56 1125 TYR A N 1
ATOM 8497 C CA . TYR A 1 1125 ? -6.359 -30.096 33.203 1.00 87.56 1125 TYR A CA 1
ATOM 8498 C C . TYR A 1 1125 ? -7.272 -30.078 34.429 1.00 87.56 1125 TYR A C 1
ATOM 8500 O O . TYR A 1 1125 ? -6.865 -30.506 35.511 1.00 87.56 1125 TYR A O 1
ATOM 8508 N N . ILE A 1 1126 ? -8.494 -29.571 34.282 1.00 88.50 1126 ILE A N 1
ATOM 8509 C CA . ILE A 1 1126 ? -9.456 -29.401 35.374 1.00 88.50 1126 ILE A CA 1
ATOM 8510 C C . ILE A 1 1126 ? -10.752 -30.095 34.980 1.00 88.50 1126 ILE A C 1
ATOM 8512 O O . ILE A 1 1126 ? -11.354 -29.760 33.964 1.00 88.50 1126 ILE A O 1
ATOM 8516 N N . ILE A 1 1127 ? -11.203 -31.041 35.799 1.00 87.75 1127 ILE A N 1
ATOM 8517 C CA . ILE A 1 1127 ? -12.555 -31.589 35.698 1.00 87.75 1127 ILE A CA 1
ATOM 8518 C C . ILE A 1 1127 ? -13.440 -30.833 36.663 1.00 87.75 1127 ILE A C 1
ATOM 8520 O O . ILE A 1 1127 ? -13.133 -30.743 37.854 1.00 87.75 1127 ILE A O 1
ATOM 8524 N N . GLU A 1 1128 ? -14.545 -30.318 36.150 1.00 86.88 1128 GLU A N 1
ATOM 8525 C CA . GLU A 1 1128 ? -15.535 -29.583 36.920 1.00 86.88 1128 GLU A CA 1
ATOM 8526 C C . GLU A 1 1128 ? -16.862 -30.338 36.923 1.00 86.88 1128 GLU A C 1
ATOM 8528 O O . GLU A 1 1128 ? -17.241 -30.959 35.929 1.00 86.88 1128 GLU A O 1
ATOM 8533 N N . GLY A 1 1129 ? -17.571 -30.272 38.047 1.00 83.00 1129 GLY A N 1
ATOM 8534 C CA . GLY A 1 1129 ? -18.911 -30.823 38.197 1.00 83.00 1129 GLY A CA 1
ATOM 8535 C C . GLY A 1 1129 ? -19.941 -29.739 38.500 1.00 83.00 1129 GLY A C 1
ATOM 8536 O O . GLY A 1 1129 ? -19.647 -28.791 39.228 1.00 83.00 1129 GLY A O 1
ATOM 8537 N N . SER A 1 1130 ? -21.161 -29.906 37.994 1.00 81.12 1130 SER A N 1
ATOM 8538 C CA . SER A 1 1130 ? -22.308 -29.060 38.342 1.00 81.12 1130 SER A CA 1
ATOM 8539 C C . SER A 1 1130 ? -23.601 -29.868 38.465 1.00 81.12 1130 SER A C 1
ATOM 8541 O O . SER A 1 1130 ? -23.711 -30.977 37.943 1.00 81.12 1130 SER A O 1
ATOM 8543 N N . SER A 1 1131 ? -24.585 -29.326 39.183 1.00 76.94 1131 SER A N 1
ATOM 8544 C CA . SER A 1 1131 ? -25.950 -29.862 39.267 1.00 76.94 1131 SER A CA 1
ATOM 8545 C C . SER A 1 1131 ? -26.898 -29.275 38.212 1.00 76.94 1131 SER A C 1
ATOM 8547 O O . SER A 1 1131 ? -28.043 -29.711 38.119 1.00 76.94 1131 SER A O 1
ATOM 8549 N N . THR A 1 1132 ? -26.457 -28.286 37.423 1.00 75.62 1132 THR A N 1
ATOM 8550 C CA . THR A 1 1132 ? -27.213 -27.712 36.296 1.00 75.62 1132 THR A CA 1
ATOM 8551 C C . THR A 1 1132 ? -26.260 -27.316 35.158 1.00 75.62 1132 THR A C 1
ATOM 8553 O O . THR A 1 1132 ? -25.073 -27.112 35.384 1.00 75.62 1132 THR A O 1
ATOM 8556 N N . LEU A 1 1133 ? -26.762 -27.181 33.925 1.00 72.50 1133 LEU A N 1
ATOM 8557 C CA . LEU A 1 1133 ? -25.944 -26.736 32.780 1.00 72.50 1133 LEU A CA 1
ATOM 8558 C C . LEU A 1 1133 ? -25.547 -25.250 32.855 1.00 72.50 1133 LEU A C 1
ATOM 8560 O O . LEU A 1 1133 ? -24.519 -24.861 32.310 1.00 72.50 1133 LEU A O 1
ATOM 8564 N N . VAL A 1 1134 ? -26.358 -24.432 33.532 1.00 72.06 1134 VAL A N 1
ATOM 8565 C CA . VAL A 1 1134 ? -26.228 -22.962 33.596 1.00 72.06 1134 VAL A CA 1
ATOM 8566 C C . VAL A 1 1134 ? -25.785 -22.441 34.970 1.00 72.06 1134 VAL A C 1
ATOM 8568 O O . VAL A 1 1134 ? -25.734 -21.236 35.189 1.00 72.06 1134 VAL A O 1
ATOM 8571 N N . GLY A 1 1135 ? -25.526 -23.335 35.926 1.00 74.94 1135 GLY A N 1
ATOM 8572 C CA . GLY A 1 1135 ? -25.148 -22.987 37.295 1.00 74.94 1135 GLY A CA 1
ATOM 8573 C C . GLY A 1 1135 ? -23.639 -22.929 37.510 1.00 74.94 1135 GLY A C 1
ATOM 8574 O O . GLY A 1 1135 ? -22.843 -23.059 36.582 1.00 74.94 1135 GLY A O 1
ATOM 8575 N N . SER A 1 1136 ? -23.236 -22.759 38.769 1.00 79.88 1136 SER A N 1
ATOM 8576 C CA . SER A 1 1136 ? -21.824 -22.764 39.152 1.00 79.88 1136 SER A CA 1
ATOM 8577 C C . SER A 1 1136 ? -21.187 -24.137 38.912 1.00 79.88 1136 SER A C 1
ATOM 8579 O O . SER A 1 1136 ? -21.769 -25.173 39.244 1.00 79.88 1136 SER A O 1
ATOM 8581 N N . TRP A 1 1137 ? -19.975 -24.133 38.361 1.00 84.31 1137 TRP A N 1
ATOM 8582 C CA . TRP A 1 1137 ? -19.161 -25.321 38.111 1.00 84.31 1137 TRP A CA 1
ATOM 8583 C C . TRP A 1 1137 ? -18.024 -25.389 39.128 1.00 84.31 1137 TRP A C 1
ATOM 8585 O O . TRP A 1 1137 ? -17.329 -24.397 39.345 1.00 84.31 1137 TRP A O 1
ATOM 8595 N N . THR A 1 1138 ? -17.831 -26.549 39.758 1.00 81.56 1138 THR A N 1
ATOM 8596 C CA . THR A 1 1138 ? -16.842 -26.715 40.832 1.00 81.56 1138 THR A CA 1
ATOM 8597 C C . THR A 1 1138 ? -15.749 -27.697 40.410 1.00 81.56 1138 THR A C 1
ATOM 8599 O O . THR A 1 1138 ? -16.086 -28.819 40.029 1.00 81.56 1138 THR A O 1
ATOM 8602 N N . PRO A 1 1139 ? -14.453 -27.347 40.511 1.00 83.94 1139 PRO A N 1
ATOM 8603 C CA . PRO A 1 1139 ? -13.354 -28.274 40.246 1.00 83.94 1139 PRO A CA 1
ATOM 8604 C C . PRO A 1 1139 ? -13.370 -29.488 41.183 1.00 83.94 1139 PRO A C 1
ATOM 8606 O O . PRO A 1 1139 ? -13.281 -29.342 42.403 1.00 83.94 1139 PRO A O 1
ATOM 8609 N N . ILE A 1 1140 ? -13.412 -30.695 40.623 1.00 83.12 1140 ILE A N 1
ATOM 8610 C CA . ILE A 1 1140 ? -13.439 -31.962 41.372 1.00 83.12 1140 ILE A CA 1
ATOM 8611 C C . ILE A 1 1140 ? -12.185 -32.817 41.163 1.00 83.12 1140 ILE A C 1
ATOM 8613 O O . ILE A 1 1140 ? -11.807 -33.561 42.069 1.00 83.12 1140 ILE A O 1
ATOM 8617 N N . ALA A 1 1141 ? -11.504 -32.678 40.024 1.00 85.56 1141 ALA A N 1
ATOM 8618 C CA . ALA A 1 1141 ? -10.209 -33.307 39.779 1.00 85.56 1141 ALA A CA 1
ATOM 8619 C C . ALA A 1 1141 ? -9.292 -32.375 38.988 1.00 85.56 1141 ALA A C 1
ATOM 8621 O O . ALA A 1 1141 ? -9.761 -31.592 38.163 1.00 85.56 1141 ALA A O 1
ATOM 8622 N N . THR A 1 1142 ? -7.989 -32.467 39.232 1.00 87.31 1142 THR A N 1
ATOM 8623 C CA . THR A 1 1142 ? -6.980 -31.638 38.563 1.00 87.31 1142 THR A CA 1
ATOM 8624 C C . THR A 1 1142 ? -5.725 -32.432 38.225 1.00 87.31 1142 THR A C 1
ATOM 8626 O O . THR A 1 1142 ? -5.404 -33.415 38.893 1.00 87.31 1142 THR A O 1
ATOM 8629 N N . LYS A 1 1143 ? -5.016 -32.015 37.176 1.00 85.25 1143 LYS A N 1
ATOM 8630 C CA . LYS A 1 1143 ? -3.681 -32.499 36.809 1.00 85.25 1143 LYS A CA 1
ATOM 8631 C C . LYS A 1 1143 ? -2.891 -31.352 36.194 1.00 85.25 1143 LYS A C 1
ATOM 8633 O O . LYS A 1 1143 ? -3.439 -30.617 35.384 1.00 85.25 1143 LYS A O 1
ATOM 8638 N N . VAL A 1 1144 ? -1.609 -31.237 36.531 1.00 81.56 1144 VAL A N 1
ATOM 8639 C CA . VAL A 1 1144 ? -0.688 -30.270 35.919 1.00 81.56 1144 VAL A CA 1
ATOM 8640 C C . VAL A 1 1144 ? 0.350 -31.011 35.091 1.00 81.56 1144 VAL A C 1
ATOM 8642 O O . VAL A 1 1144 ? 1.055 -31.871 35.616 1.00 81.56 1144 VAL A O 1
ATOM 8645 N N . GLY A 1 1145 ? 0.424 -30.683 33.806 1.00 80.56 1145 GLY A N 1
ATOM 8646 C CA . GLY A 1 1145 ? 1.390 -31.206 32.854 1.00 80.56 1145 GLY A CA 1
ATOM 8647 C C . GLY A 1 1145 ? 1.517 -32.721 32.851 1.00 80.56 1145 GLY A C 1
ATOM 8648 O O . GLY A 1 1145 ? 0.540 -33.449 32.664 1.00 80.56 1145 GLY A O 1
ATOM 8649 N N . THR A 1 1146 ? 2.731 -33.212 33.081 1.00 76.75 1146 THR A N 1
ATOM 8650 C CA . THR A 1 1146 ? 3.043 -34.647 33.181 1.00 76.75 1146 THR A CA 1
ATOM 8651 C C . THR A 1 1146 ? 2.751 -35.246 34.564 1.00 76.75 1146 THR A C 1
ATOM 8653 O O . THR A 1 1146 ? 2.974 -36.436 34.776 1.00 76.75 1146 THR A O 1
ATOM 8656 N N . GLY A 1 1147 ? 2.224 -34.451 35.501 1.00 80.12 1147 GLY A N 1
ATOM 8657 C CA . GLY A 1 1147 ? 1.889 -34.864 36.861 1.00 80.12 1147 GLY A CA 1
ATOM 8658 C C . GLY A 1 1147 ? 0.739 -35.874 36.961 1.00 80.12 1147 GLY A C 1
ATOM 8659 O O . GLY A 1 1147 ? 0.112 -36.279 35.977 1.00 80.12 1147 GLY A O 1
ATOM 8660 N N . ILE A 1 1148 ? 0.449 -36.294 38.192 1.00 82.56 1148 ILE A N 1
ATOM 8661 C CA . ILE A 1 1148 ? -0.604 -37.272 38.493 1.00 82.56 1148 ILE A CA 1
ATOM 8662 C C . ILE A 1 1148 ? -1.939 -36.539 38.669 1.00 82.56 1148 ILE A C 1
ATOM 8664 O O . ILE A 1 1148 ? -1.986 -35.454 39.244 1.00 82.56 1148 ILE A O 1
ATOM 8668 N N . TRP A 1 1149 ? -3.031 -37.141 38.198 1.00 85.06 1149 TRP A N 1
ATOM 8669 C CA . TRP A 1 1149 ? -4.379 -36.663 38.497 1.00 85.06 1149 TRP A CA 1
ATOM 8670 C C . TRP A 1 1149 ? -4.690 -36.773 39.994 1.00 85.06 1149 TRP A C 1
ATOM 8672 O O . TRP A 1 1149 ? -4.546 -37.840 40.592 1.00 85.06 1149 TRP A O 1
ATOM 8682 N N . THR A 1 1150 ? -5.184 -35.689 40.583 1.00 82.12 1150 THR A N 1
ATOM 8683 C CA . THR A 1 1150 ? -5.617 -35.631 41.981 1.00 82.12 1150 THR A CA 1
ATOM 8684 C C . THR A 1 1150 ? -7.109 -35.361 42.073 1.00 82.12 1150 THR A C 1
ATOM 8686 O O . THR A 1 1150 ? -7.620 -34.442 41.434 1.00 82.12 1150 THR A O 1
ATOM 8689 N N . TRP A 1 1151 ? -7.813 -36.138 42.900 1.00 83.38 1151 TRP A N 1
ATOM 8690 C CA . TRP A 1 1151 ? -9.173 -35.797 43.300 1.00 83.38 1151 TRP A CA 1
ATOM 8691 C C . TRP A 1 1151 ? -9.125 -34.715 44.378 1.00 83.38 1151 TRP A C 1
ATOM 8693 O O . TRP A 1 1151 ? -8.477 -34.895 45.411 1.00 83.38 1151 TRP A O 1
ATOM 8703 N N . ASN A 1 1152 ? -9.836 -33.608 44.177 1.00 78.25 1152 ASN A N 1
ATOM 8704 C CA . ASN A 1 1152 ? -9.719 -32.429 45.040 1.00 78.25 1152 ASN A CA 1
ATOM 8705 C C . ASN A 1 1152 ? -10.275 -32.661 46.462 1.00 78.25 1152 ASN A C 1
ATOM 8707 O O . ASN A 1 1152 ? -9.943 -31.915 47.376 1.00 78.25 1152 ASN A O 1
ATOM 8711 N N . ALA A 1 1153 ? -11.078 -33.713 46.675 1.00 67.00 1153 ALA A N 1
ATOM 8712 C CA . ALA A 1 1153 ? -11.535 -34.139 48.006 1.00 67.00 1153 ALA A CA 1
ATOM 8713 C C . ALA A 1 1153 ? -10.633 -35.209 48.675 1.00 67.00 1153 ALA A C 1
ATOM 8715 O O . ALA A 1 1153 ? -11.002 -35.746 49.717 1.00 67.00 1153 ALA A O 1
ATOM 8716 N N . GLY A 1 1154 ? -9.475 -35.531 48.081 1.00 56.84 1154 GLY A N 1
ATOM 8717 C CA . GLY A 1 1154 ? -8.500 -36.509 48.582 1.00 56.84 1154 GLY A CA 1
ATOM 8718 C C . GLY A 1 1154 ? -8.669 -37.933 48.022 1.00 56.84 1154 GLY A C 1
ATOM 8719 O O . GLY A 1 1154 ? -9.784 -38.430 47.861 1.00 56.84 1154 GLY A O 1
ATOM 8720 N N . GLY A 1 1155 ? -7.540 -38.604 47.746 1.00 58.38 1155 GLY A N 1
ATOM 8721 C CA . GLY A 1 1155 ? -7.465 -39.971 47.196 1.00 58.38 1155 GLY A CA 1
ATOM 8722 C C . GLY A 1 1155 ? -7.507 -40.061 45.657 1.00 58.38 1155 GLY A C 1
ATOM 8723 O O . GLY A 1 1155 ? -7.640 -39.053 44.969 1.00 58.38 1155 GLY A O 1
ATOM 8724 N N . THR A 1 1156 ? -7.381 -41.277 45.103 1.00 63.47 1156 THR A N 1
ATOM 8725 C CA . THR A 1 1156 ? -7.396 -41.553 43.641 1.00 63.47 1156 THR A CA 1
ATOM 8726 C C . THR A 1 1156 ? -8.415 -42.614 43.217 1.00 63.47 1156 THR A C 1
ATOM 8728 O O . THR A 1 1156 ? -8.510 -42.936 42.040 1.00 63.47 1156 THR A O 1
ATOM 8731 N N . SER A 1 1157 ? -9.247 -43.125 44.134 1.00 68.38 1157 SER A N 1
ATOM 8732 C CA . SER A 1 1157 ? -10.232 -44.200 43.876 1.00 68.38 1157 SER A CA 1
ATOM 8733 C C . SER A 1 1157 ? -11.335 -43.849 42.864 1.00 68.38 1157 SER A C 1
ATOM 8735 O O . SER A 1 1157 ? -12.213 -44.661 42.592 1.00 68.38 1157 SER A O 1
ATOM 8737 N N . ARG A 1 1158 ? -11.301 -42.625 42.334 1.00 76.44 1158 ARG A N 1
ATOM 8738 C CA . ARG A 1 1158 ? -12.239 -42.041 41.375 1.00 76.44 1158 ARG A CA 1
ATOM 8739 C C . ARG A 1 1158 ? -11.610 -41.790 40.004 1.00 76.44 1158 ARG A C 1
ATOM 8741 O O . ARG A 1 1158 ? -12.265 -41.219 39.140 1.00 76.44 1158 ARG A O 1
ATOM 8748 N N . ILE A 1 1159 ? -10.341 -42.158 39.830 1.00 84.12 1159 ILE A N 1
ATOM 8749 C CA . ILE A 1 1159 ? -9.553 -41.909 38.627 1.00 84.12 1159 ILE A CA 1
ATOM 8750 C C . ILE A 1 1159 ? -8.889 -43.225 38.212 1.00 84.12 1159 ILE A C 1
ATOM 8752 O O . ILE A 1 1159 ? -8.198 -43.854 39.011 1.00 84.12 1159 ILE A O 1
ATOM 8756 N N . VAL A 1 1160 ? -9.081 -43.632 36.961 1.00 83.00 1160 VAL A N 1
ATOM 8757 C CA . VAL A 1 1160 ? -8.432 -44.801 36.357 1.00 83.00 1160 VAL A CA 1
ATOM 8758 C C . VAL A 1 1160 ? -7.616 -44.325 35.163 1.00 83.00 1160 VAL A C 1
ATOM 8760 O O . VAL A 1 1160 ? -8.167 -43.734 34.240 1.00 83.00 1160 VAL A O 1
ATOM 8763 N N . THR A 1 1161 ? -6.311 -44.589 35.170 1.00 82.88 1161 THR A N 1
ATOM 8764 C CA . THR A 1 1161 ? -5.402 -44.235 34.070 1.00 82.88 1161 THR A CA 1
ATOM 8765 C C . THR A 1 1161 ? -4.869 -45.514 33.437 1.00 82.88 1161 THR A C 1
ATOM 8767 O O . THR A 1 1161 ? -4.238 -46.319 34.120 1.00 82.88 1161 THR A O 1
ATOM 8770 N N . GLY A 1 1162 ? -5.127 -45.711 32.146 1.00 79.19 1162 GLY A N 1
ATOM 8771 C CA . GLY A 1 1162 ? -4.593 -46.833 31.378 1.00 79.19 1162 GLY A CA 1
ATOM 8772 C C . GLY A 1 1162 ? -3.110 -46.664 31.038 1.00 79.19 1162 GLY A C 1
ATOM 8773 O O . GLY A 1 1162 ? -2.580 -45.551 31.031 1.00 79.19 1162 GLY A O 1
ATOM 8774 N N . SER A 1 1163 ? -2.437 -47.773 30.724 1.00 81.69 1163 SER A N 1
ATOM 8775 C CA . SER A 1 1163 ? -1.083 -47.738 30.162 1.00 81.69 1163 SER A CA 1
ATOM 8776 C C . SER A 1 1163 ? -1.086 -47.058 28.784 1.00 81.69 1163 SER A C 1
ATOM 8778 O O . SER A 1 1163 ? -2.015 -47.304 28.010 1.00 81.69 1163 SER A O 1
ATOM 8780 N N . PRO A 1 1164 ? -0.076 -46.233 28.447 1.00 78.81 1164 PRO A N 1
ATOM 8781 C CA . PRO A 1 1164 ? -0.042 -45.564 27.154 1.00 78.81 1164 PRO A CA 1
ATOM 8782 C C . PRO A 1 1164 ? 0.103 -46.549 25.983 1.00 78.81 1164 PRO A C 1
ATOM 8784 O O . PRO A 1 1164 ? 0.928 -47.460 26.040 1.00 78.81 1164 PRO A O 1
ATOM 8787 N N . VAL A 1 1165 ? -0.645 -46.334 24.901 1.00 71.50 1165 VAL A N 1
ATOM 8788 C CA . VAL A 1 1165 ? -0.536 -47.053 23.621 1.00 71.50 1165 VAL A CA 1
ATOM 8789 C C . VAL A 1 1165 ? -0.399 -46.010 22.512 1.00 71.50 1165 VAL A C 1
ATOM 8791 O O . VAL A 1 1165 ? -1.194 -45.079 22.443 1.00 71.50 1165 VAL A O 1
ATOM 8794 N N . GLY A 1 1166 ? 0.636 -46.115 21.670 1.00 73.50 1166 GLY A N 1
ATOM 8795 C CA . GLY A 1 1166 ? 0.873 -45.146 20.587 1.00 73.50 1166 GLY A CA 1
ATOM 8796 C C . GLY A 1 1166 ? 1.138 -43.711 21.066 1.00 73.50 1166 GLY A C 1
ATOM 8797 O O . GLY A 1 1166 ? 0.779 -42.764 20.379 1.00 73.50 1166 GLY A O 1
ATOM 8798 N N . GLY A 1 1167 ? 1.711 -43.541 22.264 1.00 76.06 1167 GLY A N 1
ATOM 8799 C CA . GLY A 1 1167 ? 1.965 -42.217 22.847 1.00 76.06 1167 GLY A CA 1
ATOM 8800 C C . GLY A 1 1167 ? 0.734 -41.546 23.465 1.00 76.06 1167 GLY A C 1
ATOM 8801 O O . GLY A 1 1167 ? 0.799 -40.369 23.802 1.00 76.06 1167 GLY A O 1
ATOM 8802 N N . ARG A 1 1168 ? -0.384 -42.265 23.645 1.00 80.00 1168 ARG A N 1
ATOM 8803 C CA . ARG A 1 1168 ? -1.609 -41.739 24.271 1.00 80.00 1168 ARG A CA 1
ATOM 8804 C C . ARG A 1 1168 ? -2.106 -42.647 25.388 1.00 80.00 1168 ARG A C 1
ATOM 8806 O O . ARG A 1 1168 ? -1.903 -43.855 25.331 1.00 80.00 1168 ARG A O 1
ATOM 8813 N N . ALA A 1 1169 ? -2.736 -42.085 26.416 1.00 80.94 1169 ALA A N 1
ATOM 8814 C CA . ALA A 1 1169 ? -3.284 -42.817 27.556 1.00 80.94 1169 ALA A CA 1
ATOM 8815 C C . ALA A 1 1169 ? -4.739 -42.423 27.824 1.00 80.94 1169 ALA A C 1
ATOM 8817 O O . ALA A 1 1169 ? -5.071 -41.240 27.905 1.00 80.94 1169 ALA A O 1
ATOM 8818 N N . ILE A 1 1170 ? -5.584 -43.430 28.051 1.00 81.44 1170 ILE A N 1
ATOM 8819 C CA . ILE A 1 1170 ? -6.980 -43.224 28.435 1.00 81.44 1170 ILE A CA 1
ATOM 8820 C C . ILE A 1 1170 ? -7.071 -42.949 29.936 1.00 81.44 1170 ILE A C 1
ATOM 8822 O O . ILE A 1 1170 ? -6.643 -43.767 30.752 1.00 81.44 1170 ILE A O 1
ATOM 8826 N N . VAL A 1 1171 ? -7.680 -41.825 30.298 1.00 82.12 1171 VAL A N 1
ATOM 8827 C CA . VAL A 1 1171 ? -8.013 -41.452 31.674 1.00 82.12 1171 VAL A CA 1
ATOM 8828 C C . VAL A 1 1171 ? -9.526 -41.487 31.842 1.00 82.12 1171 VAL A C 1
ATOM 8830 O O . VAL A 1 1171 ? -10.261 -40.932 31.033 1.00 82.12 1171 VAL A O 1
ATOM 8833 N N . LYS A 1 1172 ? -10.007 -42.130 32.903 1.00 84.25 1172 LYS A N 1
ATOM 8834 C CA . LYS A 1 1172 ? -11.424 -42.189 33.270 1.00 84.25 1172 LYS A CA 1
ATOM 8835 C C . LYS A 1 1172 ? -11.602 -41.569 34.650 1.00 84.25 1172 LYS A C 1
ATOM 8837 O O . LYS A 1 1172 ? -10.920 -41.980 35.586 1.00 84.25 1172 LYS A O 1
ATOM 8842 N N . ILE A 1 1173 ? -12.494 -40.590 34.790 1.00 81.00 1173 ILE A N 1
ATOM 8843 C CA . ILE A 1 1173 ? -12.705 -39.841 36.040 1.00 81.00 1173 ILE A CA 1
ATOM 8844 C C . ILE A 1 1173 ? -14.185 -39.884 36.404 1.00 81.00 1173 ILE A C 1
ATOM 8846 O O . ILE A 1 1173 ? -15.004 -39.427 35.613 1.00 81.00 1173 ILE A O 1
ATOM 8850 N N . GLY A 1 1174 ? -14.524 -40.411 37.585 1.00 77.12 1174 GLY A N 1
ATOM 8851 C CA . GLY A 1 1174 ? -15.911 -40.633 37.998 1.00 77.12 1174 GLY A CA 1
ATOM 8852 C C . GLY A 1 1174 ? -16.337 -39.917 39.279 1.00 77.12 1174 GLY A C 1
ATOM 8853 O O . GLY A 1 1174 ? -15.714 -40.068 40.334 1.00 77.12 1174 GLY A O 1
ATOM 8854 N N . ASP A 1 1175 ? -17.468 -39.213 39.226 1.00 73.88 1175 ASP A N 1
ATOM 8855 C CA . ASP A 1 1175 ? -18.105 -38.603 40.398 1.00 73.88 1175 ASP A CA 1
ATOM 8856 C C . ASP A 1 1175 ? -19.222 -39.491 40.974 1.00 73.88 1175 ASP A C 1
ATOM 8858 O O . ASP A 1 1175 ? -19.937 -40.188 40.252 1.00 73.88 1175 ASP A O 1
ATOM 8862 N N . ALA A 1 1176 ? -19.347 -39.503 42.302 1.00 64.25 1176 ALA A N 1
ATOM 8863 C CA . ALA A 1 1176 ? -20.278 -40.375 43.011 1.00 64.25 1176 ALA A CA 1
ATOM 8864 C C . ALA A 1 1176 ? -21.713 -39.843 42.897 1.00 64.25 1176 ALA A C 1
ATOM 8866 O O . ALA A 1 1176 ? -22.038 -38.815 43.490 1.00 64.25 1176 ALA A O 1
ATOM 8867 N N . VAL A 1 1177 ? -22.583 -40.575 42.197 1.00 56.59 1177 VAL A N 1
ATOM 8868 C CA . VAL A 1 1177 ? -24.029 -40.323 42.201 1.00 56.59 1177 VAL A CA 1
ATOM 8869 C C . VAL A 1 1177 ? -24.746 -41.654 42.421 1.00 56.59 1177 VAL A C 1
ATOM 8871 O O . VAL A 1 1177 ? -24.627 -42.541 41.580 1.00 56.59 1177 VAL A O 1
ATOM 8874 N N . PRO A 1 1178 ? -25.514 -41.828 43.510 1.00 53.69 1178 PRO A N 1
ATOM 8875 C CA . PRO A 1 1178 ? -26.441 -42.945 43.608 1.00 53.69 1178 PRO A CA 1
ATOM 8876 C C . PRO A 1 1178 ? -27.478 -42.797 42.488 1.00 53.69 1178 PRO A C 1
ATOM 8878 O O . PRO A 1 1178 ? -28.273 -41.857 42.507 1.00 53.69 1178 PRO A O 1
ATOM 8881 N N . LEU A 1 1179 ? -27.469 -43.715 41.518 1.00 52.34 1179 LEU A N 1
ATOM 8882 C CA . LEU A 1 1179 ? -28.272 -43.688 40.281 1.00 52.34 1179 LEU A CA 1
ATOM 8883 C C . LEU A 1 1179 ? -29.801 -43.684 40.489 1.00 52.34 1179 LEU A C 1
ATOM 8885 O O . LEU A 1 1179 ? -30.553 -43.723 39.521 1.00 52.34 1179 LEU A O 1
ATOM 8889 N N . ALA A 1 1180 ? -30.284 -43.651 41.732 1.00 47.72 1180 ALA A N 1
ATOM 8890 C CA . ALA A 1 1180 ? -31.647 -44.043 42.037 1.00 47.72 1180 ALA A CA 1
ATOM 8891 C C . ALA A 1 1180 ? -32.681 -42.917 42.190 1.00 47.72 1180 ALA A C 1
ATOM 8893 O O . ALA A 1 1180 ? -33.830 -43.298 42.070 1.00 47.72 1180 ALA A O 1
ATOM 8894 N N . ASN A 1 1181 ? -32.370 -41.624 42.459 1.00 48.69 1181 ASN A N 1
ATOM 8895 C CA . ASN A 1 1181 ? -33.388 -40.530 42.583 1.00 48.69 1181 ASN A CA 1
ATOM 8896 C C . ASN A 1 1181 ? -32.822 -39.102 42.904 1.00 48.69 1181 ASN A C 1
ATOM 8898 O O . ASN A 1 1181 ? -33.298 -38.436 43.823 1.00 48.69 1181 ASN A O 1
ATOM 8902 N N . GLN A 1 1182 ? -31.796 -38.586 42.213 1.00 52.59 1182 GLN A N 1
ATOM 8903 C CA . GLN A 1 1182 ? -31.214 -37.239 42.472 1.00 52.59 1182 GLN A CA 1
ATOM 8904 C C . GLN A 1 1182 ? -31.072 -36.418 41.164 1.00 52.59 1182 GLN A C 1
ATOM 8906 O O . GLN A 1 1182 ? -31.070 -37.025 40.093 1.00 52.59 1182 GLN A O 1
ATOM 8911 N N . PRO A 1 1183 ? -30.994 -35.064 41.213 1.00 55.62 1183 PRO A N 1
ATOM 8912 C CA . PRO A 1 1183 ? -30.937 -34.205 40.022 1.00 55.62 1183 PRO A CA 1
ATOM 8913 C C . PRO A 1 1183 ? -29.745 -34.534 39.114 1.00 55.62 1183 PRO A C 1
ATOM 8915 O O . PRO A 1 1183 ? -28.705 -34.998 39.584 1.00 55.62 1183 PRO A O 1
ATOM 8918 N N . ALA A 1 1184 ? -29.901 -34.271 37.812 1.00 60.00 1184 ALA A N 1
ATOM 8919 C CA . ALA A 1 1184 ? -28.860 -34.491 36.812 1.00 60.00 1184 ALA A CA 1
ATOM 8920 C C . ALA A 1 1184 ? -27.538 -33.819 37.230 1.00 60.00 1184 ALA A C 1
ATOM 8922 O O . ALA A 1 1184 ? -27.502 -32.638 37.570 1.00 60.00 1184 ALA A O 1
ATOM 8923 N N . ARG A 1 1185 ? -26.448 -34.589 37.217 1.00 72.00 1185 ARG A N 1
ATOM 8924 C CA . ARG A 1 1185 ? -25.081 -34.114 37.461 1.00 72.00 1185 ARG A CA 1
ATOM 8925 C C . ARG A 1 1185 ? -24.349 -34.040 36.126 1.00 72.00 1185 ARG A C 1
ATOM 8927 O O . ARG A 1 1185 ? -24.377 -35.001 35.363 1.00 72.00 1185 ARG A O 1
ATOM 8934 N N . PHE A 1 1186 ? -23.686 -32.918 35.871 1.00 75.25 1186 PHE A N 1
ATOM 8935 C CA . PHE A 1 1186 ? -22.909 -32.659 34.661 1.00 75.25 1186 PHE A CA 1
ATOM 8936 C C . PHE A 1 1186 ? -21.422 -32.617 34.998 1.00 75.25 1186 PHE A C 1
ATOM 8938 O O . PHE A 1 1186 ? -21.043 -32.089 36.044 1.00 75.25 1186 PHE A O 1
ATOM 8945 N N . LEU A 1 1187 ? -20.594 -33.158 34.106 1.00 79.50 1187 LEU A N 1
ATOM 8946 C CA . LEU A 1 1187 ? -19.137 -33.083 34.166 1.00 79.50 1187 LEU A CA 1
ATOM 8947 C C . LEU A 1 1187 ? -18.623 -32.390 32.906 1.00 79.50 1187 LEU A C 1
ATOM 8949 O O . LEU A 1 1187 ? -19.141 -32.643 31.820 1.00 79.50 1187 LEU A O 1
ATOM 8953 N N . ARG A 1 1188 ? -17.595 -31.552 33.044 1.00 81.81 1188 ARG A N 1
ATOM 8954 C CA . ARG A 1 1188 ? -16.859 -30.981 31.909 1.00 81.81 1188 ARG A CA 1
ATOM 8955 C C . ARG A 1 1188 ? -15.365 -30.948 32.189 1.00 81.81 1188 ARG A C 1
ATOM 8957 O O . ARG A 1 1188 ? -14.947 -30.940 33.347 1.00 81.81 1188 ARG A O 1
ATOM 8964 N N . MET A 1 1189 ? -14.582 -30.886 31.122 1.00 84.00 1189 MET A N 1
ATOM 8965 C CA . MET A 1 1189 ? -13.151 -30.623 31.182 1.00 84.00 1189 MET A CA 1
ATOM 8966 C C . MET A 1 1189 ? -12.880 -29.173 30.787 1.00 84.00 1189 MET A C 1
ATOM 8968 O O . MET A 1 1189 ? -13.473 -28.655 29.845 1.00 84.00 1189 MET A O 1
ATOM 8972 N N . ARG A 1 1190 ? -11.970 -28.533 31.514 1.00 86.25 1190 ARG A N 1
ATOM 8973 C CA . ARG A 1 1190 ? -11.410 -27.222 31.209 1.00 86.25 1190 ARG A CA 1
ATOM 8974 C C . ARG A 1 1190 ? -9.891 -27.329 31.225 1.00 86.25 1190 ARG A C 1
ATOM 8976 O O . ARG A 1 1190 ? -9.328 -28.032 32.066 1.00 86.25 1190 ARG A O 1
ATOM 8983 N N . THR A 1 1191 ? -9.238 -26.630 30.312 1.00 80.44 1191 THR A N 1
ATOM 8984 C CA . THR A 1 1191 ? -7.780 -26.537 30.236 1.00 80.44 1191 THR A CA 1
ATOM 8985 C C . THR A 1 1191 ? -7.356 -25.089 30.429 1.00 80.44 1191 THR A C 1
ATOM 8987 O O . THR A 1 1191 ? -8.109 -24.162 30.141 1.00 80.44 1191 THR A O 1
ATOM 8990 N N . GLN A 1 1192 ? -6.177 -24.889 31.004 1.00 79.62 1192 GLN A N 1
ATOM 8991 C CA . GLN A 1 1192 ? -5.567 -23.571 31.156 1.00 79.62 1192 GLN A CA 1
ATOM 8992 C C . GLN A 1 1192 ? -4.048 -23.715 31.124 1.00 79.62 1192 GLN A C 1
ATOM 8994 O O . GLN A 1 1192 ? -3.515 -24.707 31.622 1.00 79.62 1192 GLN A O 1
ATOM 8999 N N . VAL A 1 1193 ? -3.354 -22.722 30.578 1.00 69.12 1193 VAL A N 1
ATOM 9000 C CA . VAL A 1 1193 ? -1.893 -22.623 30.671 1.00 69.12 1193 VAL A CA 1
ATOM 9001 C C . VAL A 1 1193 ? -1.535 -22.091 32.061 1.00 69.12 1193 VAL A C 1
ATOM 9003 O O . VAL A 1 1193 ? -2.110 -21.104 32.520 1.00 69.12 1193 VAL A O 1
ATOM 9006 N N . ASN A 1 1194 ? -0.640 -22.778 32.765 1.00 58.59 1194 ASN A N 1
ATOM 9007 C CA . ASN A 1 1194 ? -0.171 -22.382 34.087 1.00 58.59 1194 ASN A CA 1
ATOM 9008 C C . ASN A 1 1194 ? 0.893 -21.297 34.019 1.00 58.59 1194 ASN A C 1
ATOM 9010 O O . ASN A 1 1194 ? 1.688 -21.234 33.087 1.00 58.59 1194 ASN A O 1
ATOM 9014 N N . GLN A 1 1195 ? 0.849 -20.480 35.072 1.00 42.69 1195 GLN A N 1
ATOM 9015 C CA . GLN A 1 1195 ? 1.737 -19.365 35.397 1.00 42.69 1195 GLN A CA 1
ATOM 9016 C C . GLN A 1 1195 ? 3.200 -19.773 35.537 1.00 42.69 1195 GLN A C 1
ATOM 9018 O O . GLN A 1 1195 ? 3.449 -20.856 36.119 1.00 42.69 1195 GLN A O 1
#

InterPro domains:
  IPR000601 PKD domain [PF18911] (644-727)
  IPR000601 PKD domain [PS50093] (670-727)
  IPR013783 Immunoglobulin-like fold [G3DSA:2.60.40.10] (639-729)
  IPR022409 PKD/Chitinase domain [SM00089] (644-730)
  IPR035986 PKD domain superfamily [SSF49299] (639-730)

Nearest PDB structures (foldseek):
  4tn9-assembly1_A  TM=8.911E-01  e=1.054E-05  Hathewaya histolytica
  2y72-assembly2_B  TM=8.959E-01  e=3.202E-05  Hathewaya histolytica
  4aqo-assembly1_A  TM=8.908E-01  e=3.542E-05  Hathewaya histolytica
  4u6t-assembly1_A  TM=8.793E-01  e=6.495E-05  Hathewaya histolytica
  6ffy-assembly1_A-2  TM=1.585E-01  e=5.462E-06  Mus musculus

Organism: NCBI:txid1144680

Mean predicted aligned error: 17.1 Å